Protein AF-A0A2E9ADF1-F1 (afdb_monomer_lite)

Structure (mmCIF, N/CA/C/O backbone):
data_AF-A0A2E9ADF1-F1
#
_entry.id   AF-A0A2E9ADF1-F1
#
loop_
_atom_site.group_PDB
_atom_site.id
_atom_site.type_symbol
_atom_site.label_atom_id
_atom_site.label_alt_id
_atom_site.label_comp_id
_atom_site.label_asym_id
_atom_site.label_entity_id
_atom_site.label_seq_id
_atom_site.pdbx_PDB_ins_code
_atom_site.Cartn_x
_atom_site.Cartn_y
_atom_site.Cartn_z
_atom_site.occupancy
_atom_site.B_iso_or_equiv
_atom_site.auth_seq_id
_atom_site.auth_comp_id
_atom_site.auth_asym_id
_atom_site.auth_atom_id
_atom_site.pdbx_PDB_model_num
ATOM 1 N N . MET A 1 1 ? -7.745 13.666 -58.005 1.00 25.31 1 MET A N 1
ATOM 2 C CA . MET A 1 1 ? -9.145 13.963 -58.426 1.00 25.31 1 MET A CA 1
ATOM 3 C C . MET A 1 1 ? -9.813 12.679 -58.881 1.00 25.31 1 MET A C 1
ATOM 5 O O . MET A 1 1 ? -9.403 12.145 -59.898 1.00 25.31 1 MET A O 1
ATOM 9 N N . LYS A 1 2 ? -10.886 12.257 -58.203 1.00 33.81 2 LYS A N 1
ATOM 10 C CA . LYS A 1 2 ? -11.833 11.236 -58.686 1.00 33.81 2 LYS A CA 1
ATOM 11 C C . LYS A 1 2 ? -11.220 9.918 -59.212 1.00 33.81 2 LYS A C 1
ATOM 13 O O . LYS A 1 2 ? -11.619 9.452 -60.274 1.00 33.81 2 LYS A O 1
ATOM 18 N N . THR A 1 3 ? -10.404 9.276 -58.378 1.00 42.25 3 THR A N 1
ATOM 19 C CA . THR A 1 3 ? -10.636 7.847 -58.084 1.00 42.25 3 THR A CA 1
ATOM 20 C C . THR A 1 3 ? -11.587 7.688 -56.891 1.00 42.25 3 THR A C 1
ATOM 22 O O . THR A 1 3 ? -11.633 6.649 -56.280 1.00 42.25 3 THR A O 1
ATOM 25 N N . LEU A 1 4 ? -12.406 8.704 -56.585 1.00 41.12 4 LEU A N 1
ATOM 26 C CA . LEU A 1 4 ? -13.776 8.540 -56.089 1.00 41.12 4 LEU A CA 1
ATOM 27 C C . LEU A 1 4 ? -14.597 7.591 -56.987 1.00 41.12 4 LEU A C 1
ATOM 29 O O . LEU A 1 4 ? -14.512 7.665 -58.214 1.00 41.12 4 LEU A O 1
ATOM 33 N N . LEU A 1 5 ? -15.573 6.920 -56.368 1.00 38.25 5 LEU A N 1
ATOM 34 C CA . LEU A 1 5 ? -16.758 6.315 -56.993 1.00 38.25 5 LEU A CA 1
ATOM 35 C C . LEU A 1 5 ? -16.530 5.082 -57.909 1.00 38.25 5 LEU A C 1
ATOM 37 O O . LEU A 1 5 ? -17.289 4.913 -58.867 1.00 38.25 5 LEU A O 1
ATOM 41 N N . LEU A 1 6 ? -15.564 4.200 -57.605 1.00 44.81 6 LEU A N 1
ATOM 42 C CA . LEU A 1 6 ? -15.423 2.882 -58.256 1.00 44.81 6 LEU A CA 1
ATOM 43 C C . LEU A 1 6 ? -14.938 1.661 -57.397 1.00 44.81 6 LEU A C 1
ATOM 45 O O . LEU A 1 6 ? -14.310 0.769 -57.948 1.00 44.81 6 LEU A O 1
ATOM 49 N N . LEU A 1 7 ? -15.206 1.501 -56.087 1.00 48.88 7 LEU A N 1
ATOM 50 C CA . LEU A 1 7 ? -16.119 2.240 -55.192 1.00 48.88 7 LEU A CA 1
ATOM 51 C C . LEU A 1 7 ? -17.496 2.456 -55.896 1.00 48.88 7 LEU A C 1
ATOM 53 O O . LEU A 1 7 ? -17.763 1.788 -56.894 1.00 48.88 7 LEU A O 1
ATOM 57 N N . PRO A 1 8 ? -18.461 3.272 -55.424 1.00 40.03 8 PRO A N 1
ATOM 58 C CA . PRO A 1 8 ? -19.309 2.907 -54.276 1.00 40.03 8 PRO A CA 1
ATOM 59 C C . PRO A 1 8 ? -20.046 1.567 -54.548 1.00 40.03 8 PRO A C 1
ATOM 61 O O . PRO A 1 8 ? -21.270 1.503 -54.683 1.00 40.03 8 PRO A O 1
ATOM 64 N N . LYS A 1 9 ? -19.242 0.538 -54.833 1.00 32.53 9 LYS A N 1
ATOM 65 C CA . LYS A 1 9 ? -19.561 -0.752 -55.452 1.00 32.53 9 LYS A CA 1
ATOM 66 C C . LYS A 1 9 ? -18.433 -1.775 -55.243 1.00 32.53 9 LYS A C 1
ATOM 68 O O . LYS A 1 9 ? -18.451 -2.786 -55.934 1.00 32.53 9 LYS A O 1
ATOM 73 N N . LEU A 1 10 ? -17.576 -1.604 -54.228 1.00 40.44 10 LEU A N 1
ATOM 74 C CA . LEU A 1 10 ? -17.236 -2.772 -53.404 1.00 40.44 10 LEU A CA 1
ATOM 75 C C . LEU A 1 10 ? -18.369 -2.978 -52.368 1.00 40.44 10 LEU A C 1
ATOM 77 O O . LEU A 1 10 ? -18.178 -2.985 -51.171 1.00 40.44 10 LEU A O 1
ATOM 81 N N . PHE A 1 11 ? -19.603 -2.927 -52.880 1.00 32.50 11 PHE A N 1
ATOM 82 C CA . PHE A 1 11 ? -20.789 -2.369 -52.193 1.00 32.50 11 PHE A CA 1
ATOM 83 C C . PHE A 1 11 ? -22.105 -2.680 -52.933 1.00 32.50 11 PHE A C 1
ATOM 85 O O . PHE A 1 11 ? -23.212 -2.488 -52.447 1.00 32.50 11 PHE A O 1
ATOM 92 N N . VAL A 1 12 ? -21.978 -3.175 -54.166 1.00 28.84 12 VAL A N 1
ATOM 93 C CA . VAL A 1 12 ? -22.881 -4.208 -54.665 1.00 28.84 12 VAL A CA 1
ATOM 94 C C . VAL A 1 12 ? -22.254 -5.571 -54.336 1.00 28.84 12 VAL A C 1
ATOM 96 O O . VAL A 1 12 ? -22.757 -6.524 -54.906 1.00 28.84 12 VAL A O 1
ATOM 99 N N . THR A 1 13 ? -21.184 -5.657 -53.501 1.00 35.44 13 THR A N 1
ATOM 100 C CA . THR A 1 13 ? -20.134 -6.715 -53.457 1.00 35.44 13 THR A CA 1
ATOM 101 C C . THR A 1 13 ? -20.387 -7.907 -52.537 1.00 35.44 13 THR A C 1
ATOM 103 O O . THR A 1 13 ? -20.549 -7.755 -51.341 1.00 35.44 13 THR A O 1
ATOM 106 N N . ILE A 1 14 ? -20.421 -9.112 -53.113 1.00 48.56 14 ILE A N 1
ATOM 107 C CA . ILE A 1 14 ? -21.400 -9.261 -54.190 1.00 48.56 14 ILE A CA 1
ATOM 108 C C . ILE A 1 14 ? -22.728 -9.737 -53.604 1.00 48.56 14 ILE A C 1
ATOM 110 O O . ILE A 1 14 ? -22.916 -10.921 -53.354 1.00 48.56 14 ILE A O 1
ATOM 114 N N . CYS A 1 15 ? -23.690 -8.807 -53.494 1.00 31.20 15 CYS A N 1
ATOM 115 C CA . CYS A 1 15 ? -25.085 -8.965 -53.048 1.00 31.20 15 CYS A CA 1
ATOM 116 C C . CYS A 1 15 ? -25.938 -9.859 -53.985 1.00 31.20 15 CYS A C 1
ATOM 118 O O . CYS A 1 15 ? -27.160 -9.744 -54.064 1.00 31.20 15 CYS A O 1
ATOM 120 N N . ILE A 1 16 ? -25.263 -10.692 -54.777 1.00 33.03 16 ILE A N 1
ATOM 121 C CA . ILE A 1 16 ? -25.750 -11.626 -55.793 1.00 33.03 16 ILE A CA 1
ATOM 122 C C . ILE A 1 16 ? -25.026 -12.994 -55.645 1.00 33.03 16 ILE A C 1
ATOM 124 O O . ILE A 1 16 ? -25.396 -13.952 -56.318 1.00 33.03 16 ILE A O 1
ATOM 128 N N . LEU A 1 17 ? -24.051 -13.145 -54.733 1.00 43.72 17 LEU A N 1
ATOM 129 C CA . LEU A 1 17 ? -23.292 -14.381 -54.506 1.00 43.72 17 LEU A CA 1
ATOM 130 C C . LEU A 1 17 ? -23.807 -15.278 -53.358 1.00 43.72 17 LEU A C 1
ATOM 132 O O . LEU A 1 17 ? -23.839 -16.487 -53.551 1.00 43.72 17 LEU A O 1
ATOM 136 N N . ILE A 1 18 ? -24.288 -14.825 -52.193 1.00 42.38 18 ILE A N 1
ATOM 137 C CA . ILE A 1 18 ? -25.561 -14.131 -51.861 1.00 42.38 18 ILE A CA 1
ATOM 138 C C . ILE A 1 18 ? -26.834 -14.561 -52.642 1.00 42.38 18 ILE A C 1
ATOM 140 O O . ILE A 1 18 ? -27.931 -14.480 -52.095 1.00 42.38 18 ILE A O 1
ATOM 144 N N . LEU A 1 19 ? -26.755 -15.123 -53.857 1.00 33.97 19 LEU A N 1
ATOM 145 C CA . LEU A 1 19 ? -27.889 -15.828 -54.499 1.00 33.97 19 LEU A CA 1
ATOM 146 C C . LEU A 1 19 ? -27.541 -17.247 -54.990 1.00 33.97 19 LEU A C 1
ATOM 148 O O . LEU A 1 19 ? -28.430 -17.958 -55.466 1.00 33.97 19 LEU A O 1
ATOM 152 N N . VAL A 1 20 ? -26.274 -17.675 -54.900 1.00 32.94 20 VAL A N 1
ATOM 153 C CA . VAL A 1 20 ? -25.753 -18.905 -55.526 1.00 32.94 20 VAL A CA 1
ATOM 154 C C . VAL A 1 20 ? -24.606 -19.494 -54.676 1.00 32.94 20 VAL A C 1
ATOM 156 O O . VAL A 1 20 ? -23.469 -19.572 -55.115 1.00 32.94 20 VAL A O 1
ATOM 159 N N . ALA A 1 21 ? -24.869 -19.911 -53.438 1.00 35.53 21 ALA A N 1
ATOM 160 C CA . ALA A 1 21 ? -25.136 -21.339 -53.200 1.00 35.53 21 ALA A CA 1
ATOM 161 C C . ALA A 1 21 ? -26.629 -21.728 -53.164 1.00 35.53 21 ALA A C 1
ATOM 163 O O . ALA A 1 21 ? -26.977 -22.910 -53.177 1.00 35.53 21 ALA A O 1
ATOM 164 N N . CYS A 1 22 ? -27.530 -20.742 -53.200 1.00 29.92 22 CYS A N 1
ATOM 165 C CA . CYS A 1 22 ? -28.983 -20.868 -53.008 1.00 29.92 22 CYS A CA 1
ATOM 166 C C . CYS A 1 22 ? -29.760 -21.667 -54.100 1.00 29.92 22 CYS A C 1
ATOM 168 O O . CYS A 1 22 ? -30.957 -21.456 -54.299 1.00 29.92 22 CYS A O 1
ATOM 170 N N . ASN A 1 23 ? -29.109 -22.560 -54.862 1.00 29.70 23 ASN A N 1
ATOM 171 C CA . ASN A 1 23 ? -29.745 -23.367 -55.917 1.00 29.70 23 ASN A CA 1
ATOM 172 C C . ASN A 1 23 ? -29.091 -24.738 -56.227 1.00 29.70 23 ASN A C 1
ATOM 174 O O . ASN A 1 23 ? -29.423 -25.348 -57.246 1.00 29.70 23 ASN A O 1
ATOM 178 N N . THR A 1 24 ? -28.210 -25.271 -55.373 1.00 42.62 24 THR A N 1
ATOM 179 C CA . THR A 1 24 ? -27.517 -26.565 -55.592 1.00 42.62 24 THR A CA 1
ATOM 180 C C . THR A 1 24 ? -27.651 -27.501 -54.378 1.00 42.62 24 THR A C 1
ATOM 182 O O . THR A 1 24 ? -26.752 -27.566 -53.554 1.00 42.62 24 THR A O 1
ATOM 185 N N . SER A 1 25 ? -28.748 -28.227 -54.126 1.00 37.34 25 SER A N 1
ATOM 186 C CA . SER A 1 25 ? -29.738 -28.846 -55.032 1.00 37.34 25 SER A CA 1
ATOM 187 C C . SER A 1 25 ? -29.105 -29.833 -56.048 1.00 37.34 25 SER A C 1
ATOM 189 O O . SER A 1 25 ? -28.122 -29.498 -56.700 1.00 37.34 25 SER A O 1
ATOM 191 N N . ALA A 1 26 ? -29.591 -31.072 -56.242 1.00 28.08 26 ALA A N 1
ATOM 192 C CA . ALA A 1 26 ? -30.784 -31.748 -55.698 1.00 28.08 26 ALA A CA 1
ATOM 193 C C . ALA A 1 26 ? -30.723 -33.302 -55.836 1.00 28.08 26 ALA A C 1
ATOM 195 O O . ALA A 1 26 ? -29.917 -33.806 -56.616 1.00 28.08 26 ALA A O 1
ATOM 196 N N . SER A 1 27 ? -31.690 -34.025 -55.223 1.00 26.52 27 SER A N 1
ATOM 197 C CA . SER A 1 27 ? -32.060 -35.468 -55.425 1.00 26.52 27 SER A CA 1
ATOM 198 C C . SER A 1 27 ? -31.074 -36.540 -54.878 1.00 26.52 27 SER A C 1
ATOM 200 O O . SER A 1 27 ? -29.907 -36.222 -54.703 1.00 26.52 27 SER A O 1
ATOM 202 N N . ASP A 1 28 ? -31.400 -37.820 -54.574 1.00 26.62 28 ASP A N 1
ATOM 203 C CA . ASP A 1 28 ? -32.634 -38.668 -54.526 1.00 26.62 28 ASP A CA 1
ATOM 204 C C . ASP A 1 28 ? -32.297 -40.000 -53.762 1.00 26.62 28 ASP A C 1
ATOM 206 O O . ASP A 1 28 ? -31.154 -40.433 -53.864 1.00 26.62 28 ASP A O 1
ATOM 210 N N . THR A 1 29 ? -33.139 -40.815 -53.088 1.00 26.06 29 THR A N 1
ATOM 211 C CA . THR A 1 29 ? -34.474 -40.711 -52.444 1.00 26.06 29 THR A CA 1
ATOM 212 C C . THR A 1 29 ? -34.726 -41.874 -51.429 1.00 26.06 29 THR A C 1
ATOM 214 O O . THR A 1 29 ? -34.188 -42.961 -51.610 1.00 26.06 29 THR A O 1
ATOM 217 N N . LYS A 1 30 ? -35.731 -41.693 -50.535 1.00 27.75 30 LYS A N 1
ATOM 218 C CA . LYS A 1 30 ? -36.739 -42.683 -50.016 1.00 27.75 30 LYS A CA 1
ATOM 219 C C . LYS A 1 30 ? -36.455 -43.653 -48.836 1.00 27.75 30 LYS A C 1
ATOM 221 O O . LYS A 1 30 ? -35.725 -44.621 -48.989 1.00 27.75 30 LYS A O 1
ATOM 226 N N . ASN A 1 31 ? -37.386 -43.559 -47.864 1.00 26.69 31 ASN A N 1
ATOM 227 C CA . ASN A 1 31 ? -38.168 -44.641 -47.202 1.00 26.69 31 ASN A CA 1
ATOM 228 C C . ASN A 1 31 ? -37.475 -45.567 -46.164 1.00 26.69 31 ASN A C 1
ATOM 230 O O . ASN A 1 31 ? -36.347 -45.982 -46.373 1.00 26.69 31 ASN A O 1
ATOM 234 N N . SER A 1 32 ? -38.129 -46.021 -45.074 1.00 26.28 32 SER A N 1
ATOM 235 C CA . SER A 1 32 ? -39.524 -45.837 -44.574 1.00 26.28 32 SER A CA 1
ATOM 236 C C . SER A 1 32 ? -39.721 -46.362 -43.132 1.00 26.28 32 SER A C 1
ATOM 238 O O . SER A 1 32 ? -39.158 -47.410 -42.851 1.00 26.28 32 SER A O 1
ATOM 240 N N . GLU A 1 33 ? -40.643 -45.748 -42.358 1.00 28.25 33 GLU A N 1
ATOM 241 C CA . GLU A 1 33 ? -41.516 -46.330 -41.285 1.00 28.25 33 GLU A CA 1
ATOM 242 C C . GLU A 1 33 ? -40.845 -47.095 -40.094 1.00 28.25 33 GLU A C 1
ATOM 244 O O . GLU A 1 33 ? -39.989 -47.942 -40.292 1.00 28.25 33 GLU A O 1
ATOM 249 N N . THR A 1 34 ? -41.206 -46.951 -38.801 1.00 25.12 34 THR A N 1
ATOM 250 C CA . THR A 1 34 ? -42.347 -46.287 -38.115 1.00 25.12 34 THR A CA 1
ATOM 251 C C . THR A 1 34 ? -42.112 -46.187 -36.589 1.00 25.12 34 THR A C 1
ATOM 253 O O . THR A 1 34 ? -41.801 -47.215 -35.999 1.00 25.12 34 THR A O 1
ATOM 256 N N . SER A 1 35 ? -42.487 -45.060 -35.950 1.00 26.12 35 SER A N 1
ATOM 257 C CA . SER A 1 35 ? -42.846 -44.900 -34.506 1.00 26.12 35 SER A CA 1
ATOM 258 C C . SER A 1 35 ? -41.770 -45.214 -33.429 1.00 26.12 35 SER A C 1
ATOM 260 O O . SER A 1 35 ? -40.907 -46.045 -33.660 1.00 26.12 35 SER A O 1
ATOM 262 N N . GLN A 1 36 ? -41.760 -44.636 -32.218 1.00 24.95 36 GLN A N 1
ATOM 263 C CA . GLN A 1 36 ? -42.769 -43.852 -31.470 1.00 24.95 36 GLN A CA 1
ATOM 264 C C . GLN A 1 36 ? -42.225 -42.467 -31.028 1.00 24.95 36 GLN A C 1
ATOM 266 O O . GLN A 1 36 ? -41.260 -41.982 -31.603 1.00 24.95 36 GLN A O 1
ATOM 271 N N . SER A 1 37 ? -42.903 -41.797 -30.089 1.00 30.72 37 SER A N 1
ATOM 272 C CA . SER A 1 37 ? -42.607 -40.442 -29.600 1.00 30.72 37 SER A CA 1
ATOM 273 C C . SER A 1 37 ? -41.853 -40.440 -28.269 1.00 30.72 37 SER A C 1
ATOM 275 O O . SER A 1 37 ? -42.336 -41.063 -27.324 1.00 30.72 37 SER A O 1
ATOM 277 N N . GLU A 1 38 ? -40.811 -39.623 -28.165 1.00 28.17 38 GLU A N 1
ATOM 278 C CA . GLU A 1 38 ? -40.296 -39.082 -26.899 1.00 28.17 38 GLU A CA 1
ATOM 279 C C . GLU A 1 38 ? -39.886 -37.604 -27.128 1.00 28.17 38 GLU A C 1
ATOM 281 O O . GLU A 1 38 ? -40.251 -37.041 -28.167 1.00 28.17 38 GLU A O 1
ATOM 286 N N . ASN A 1 39 ? -39.278 -36.934 -26.144 1.00 26.11 39 ASN A N 1
ATOM 287 C CA . ASN A 1 39 ? -39.126 -35.469 -26.136 1.00 26.11 39 ASN A CA 1
ATOM 288 C C . ASN A 1 39 ? -37.998 -34.936 -27.044 1.00 26.11 39 ASN A C 1
ATOM 290 O O . ASN A 1 39 ? -37.220 -35.692 -27.615 1.00 26.11 39 ASN A O 1
ATOM 294 N N . LEU A 1 40 ? -37.955 -33.607 -27.182 1.00 29.09 40 LEU A N 1
ATOM 295 C CA . LEU A 1 40 ? -36.839 -32.870 -27.774 1.00 29.09 40 LEU A CA 1
ATOM 296 C C . LEU A 1 40 ? -35.686 -32.806 -26.766 1.00 29.09 40 LEU A C 1
ATOM 298 O O . LEU A 1 40 ? -35.753 -32.012 -25.827 1.00 29.09 40 LEU A O 1
ATOM 302 N N . ASP A 1 41 ? -34.659 -33.620 -26.981 1.00 26.58 41 ASP A N 1
ATOM 303 C CA . ASP A 1 41 ? -33.329 -33.377 -26.421 1.00 26.58 41 ASP A CA 1
ATOM 304 C C . ASP A 1 41 ? -32.619 -32.299 -27.262 1.00 26.58 41 ASP A C 1
ATOM 306 O O . ASP A 1 41 ? -32.874 -32.165 -28.463 1.00 26.58 41 ASP A O 1
ATOM 310 N N . SER A 1 42 ? -31.737 -31.519 -26.639 1.00 27.17 42 SER A N 1
ATOM 311 C CA . SER A 1 42 ? -30.833 -30.600 -27.335 1.00 27.17 42 SER A CA 1
ATOM 312 C C . SER A 1 42 ? -29.677 -31.381 -27.960 1.00 27.17 42 SER A C 1
ATOM 314 O O . SER A 1 42 ? -28.955 -32.074 -27.244 1.00 27.17 42 SER A O 1
ATOM 316 N N . GLU A 1 43 ? -29.476 -31.259 -29.273 1.00 27.91 43 GLU A N 1
ATOM 317 C CA . GLU A 1 43 ? -28.293 -31.818 -29.937 1.00 27.91 43 GLU A CA 1
ATOM 318 C C . GLU A 1 43 ? -27.030 -31.103 -29.420 1.00 27.91 43 GLU A C 1
ATOM 320 O O . GLU A 1 43 ? -26.951 -29.875 -29.459 1.00 27.91 43 GLU A O 1
ATOM 325 N N . HIS A 1 44 ? -26.046 -31.862 -28.922 1.00 28.00 44 HIS A N 1
ATOM 326 C CA . HIS A 1 44 ? -24.696 -31.332 -28.719 1.00 28.00 44 HIS A CA 1
ATOM 327 C C . HIS A 1 44 ? -24.096 -30.953 -30.077 1.00 28.00 44 HIS A C 1
ATOM 329 O O . HIS A 1 44 ? -24.192 -31.721 -31.037 1.00 28.00 44 HIS A O 1
ATOM 335 N N . VAL A 1 45 ? -23.414 -29.812 -30.125 1.00 28.17 45 VAL A N 1
ATOM 336 C CA . VAL A 1 45 ? -22.462 -29.506 -31.195 1.00 28.17 45 VAL A CA 1
ATOM 337 C C . VAL A 1 45 ? -21.215 -30.366 -30.955 1.00 28.17 45 VAL A C 1
ATOM 339 O O . VAL A 1 45 ? -20.647 -30.326 -29.866 1.00 28.17 45 VAL A O 1
ATOM 342 N N . GLU A 1 46 ? -20.805 -31.173 -31.937 1.00 31.30 46 GLU A N 1
ATOM 343 C CA . GLU A 1 46 ? -19.491 -31.834 -31.900 1.00 31.30 46 GLU A CA 1
ATOM 344 C C . GLU A 1 46 ? -18.399 -30.773 -32.116 1.00 31.30 46 GLU A C 1
ATOM 346 O O . GLU A 1 46 ? -18.478 -29.997 -33.070 1.00 31.30 46 GLU A O 1
ATOM 351 N N . SER A 1 47 ? -17.382 -30.734 -31.250 1.00 33.94 47 SER A N 1
ATOM 352 C CA . SER A 1 47 ? -16.249 -29.812 -31.393 1.00 33.94 47 SER A CA 1
ATOM 353 C C . SER A 1 47 ? -15.406 -30.139 -32.633 1.00 33.94 47 SER A C 1
ATOM 355 O O . SER A 1 47 ? -15.231 -31.302 -33.016 1.00 33.94 47 SER A O 1
ATOM 357 N N . VAL A 1 48 ? -14.890 -29.102 -33.301 1.00 38.44 48 VAL A N 1
ATOM 358 C CA . VAL A 1 48 ? -14.244 -29.220 -34.620 1.00 38.44 48 VAL A CA 1
ATOM 359 C C . VAL A 1 48 ? -12.783 -29.653 -34.468 1.00 38.44 48 VAL A C 1
ATOM 361 O O . VAL A 1 48 ? -11.857 -28.857 -34.584 1.00 38.44 48 VAL A O 1
ATOM 364 N N . GLN A 1 49 ? -12.563 -30.944 -34.214 1.00 42.25 49 GLN A N 1
ATOM 365 C CA . GLN A 1 49 ? -11.221 -31.475 -33.961 1.00 42.25 49 GLN A CA 1
ATOM 366 C C . GLN A 1 49 ? -10.281 -31.294 -35.176 1.00 42.25 49 GLN A C 1
ATOM 368 O O . GLN A 1 49 ? -10.533 -31.810 -36.269 1.00 42.25 49 GLN A O 1
ATOM 373 N N . MET A 1 50 ? -9.190 -30.547 -34.977 1.00 44.78 50 MET A N 1
ATOM 374 C CA . MET A 1 50 ? -8.314 -30.057 -36.049 1.00 44.78 50 MET A CA 1
ATOM 375 C C . MET A 1 50 ? -7.416 -31.143 -36.691 1.00 44.78 50 MET A C 1
ATOM 377 O O . MET A 1 50 ? -6.964 -32.066 -36.009 1.00 44.78 50 MET A O 1
ATOM 381 N N . PRO A 1 51 ? -7.082 -31.034 -37.997 1.00 47.03 51 PRO A N 1
ATOM 382 C CA . PRO A 1 51 ? -6.231 -32.003 -38.692 1.00 47.03 51 PRO A CA 1
ATOM 383 C C . PRO A 1 51 ? -4.721 -31.755 -38.507 1.00 47.03 51 PRO A C 1
ATOM 385 O O . PRO A 1 51 ? -4.211 -30.659 -38.752 1.00 47.03 51 PRO A O 1
ATOM 388 N N . GLU A 1 52 ? -3.983 -32.823 -38.183 1.00 48.97 52 GLU A N 1
ATOM 389 C CA . GLU A 1 52 ? -2.522 -32.833 -37.993 1.00 48.97 52 GLU A CA 1
ATOM 390 C C . GLU A 1 52 ? -1.741 -32.154 -39.143 1.00 48.97 52 GLU A C 1
ATOM 392 O O . GLU A 1 52 ? -2.005 -32.393 -40.331 1.00 48.97 52 GLU A O 1
ATOM 397 N N . LYS A 1 53 ? -0.703 -31.369 -38.794 1.00 53.34 53 LYS A N 1
ATOM 398 C CA . LYS A 1 53 ? 0.111 -30.563 -39.734 1.00 53.34 53 LYS A CA 1
ATOM 399 C C . LYS A 1 53 ? 0.822 -31.369 -40.847 1.00 53.34 53 LYS A C 1
ATOM 401 O O . LYS A 1 53 ? 1.270 -30.775 -41.825 1.00 53.34 53 LYS A O 1
ATOM 406 N N . GLU A 1 54 ? 0.863 -32.708 -40.788 1.00 50.69 54 GLU A N 1
ATOM 407 C CA . GLU A 1 54 ? 1.339 -33.555 -41.904 1.00 50.69 54 GLU A CA 1
ATOM 408 C C . GLU A 1 54 ? 0.443 -33.493 -43.163 1.00 50.69 54 GLU A C 1
ATOM 410 O O . GLU A 1 54 ? 0.910 -33.789 -44.265 1.00 50.69 54 GLU A O 1
ATOM 415 N N . ASN A 1 55 ? -0.832 -33.098 -43.037 1.00 61.19 55 ASN A N 1
ATOM 416 C CA . ASN A 1 55 ? -1.818 -33.119 -44.130 1.00 61.19 55 ASN A CA 1
ATOM 417 C C . ASN A 1 55 ? -2.099 -31.734 -44.751 1.00 61.19 55 ASN A C 1
ATOM 419 O O . ASN A 1 55 ? -3.227 -31.450 -45.148 1.00 61.19 55 ASN A O 1
ATOM 423 N N . TRP A 1 56 ? -1.101 -30.852 -44.833 1.00 73.19 56 TRP A N 1
ATOM 424 C CA . TRP A 1 56 ? -1.265 -29.482 -45.347 1.00 73.19 56 TRP A CA 1
ATOM 425 C C . TRP A 1 56 ? -0.716 -29.301 -46.782 1.00 73.19 56 TRP A C 1
ATOM 427 O O . TRP A 1 56 ? 0.063 -30.109 -47.293 1.00 73.19 56 TRP A O 1
ATOM 437 N N . LYS A 1 57 ? -1.148 -28.235 -47.468 1.00 76.00 57 LYS A N 1
ATOM 438 C CA . LYS A 1 57 ? -0.728 -27.816 -48.818 1.00 76.00 57 LYS A CA 1
ATOM 439 C C . LYS A 1 57 ? -0.307 -26.352 -48.817 1.00 76.00 57 LYS A C 1
ATOM 441 O O . LYS A 1 57 ? -0.972 -25.528 -48.206 1.00 76.00 57 LYS A O 1
ATOM 446 N N . THR A 1 58 ? 0.720 -26.013 -49.589 1.00 75.50 58 THR A N 1
ATOM 447 C CA . THR A 1 58 ? 1.132 -24.619 -49.806 1.00 75.50 58 THR A CA 1
ATOM 448 C C . THR A 1 58 ? 0.385 -23.994 -50.990 1.00 75.50 58 THR A C 1
ATOM 450 O O . THR A 1 58 ? 0.383 -24.549 -52.092 1.00 75.50 58 THR A O 1
ATOM 453 N N . PHE A 1 59 ? -0.229 -22.835 -50.760 1.00 77.44 59 PHE A N 1
ATOM 454 C CA . PHE A 1 59 ? -0.790 -21.932 -51.764 1.00 77.44 59 PHE A CA 1
ATOM 455 C C . PHE A 1 59 ? 0.281 -20.937 -52.265 1.00 77.44 59 PHE A C 1
ATOM 457 O O . PHE A 1 59 ? 1.235 -20.640 -51.550 1.00 77.44 59 PHE A O 1
ATOM 464 N N . GLU A 1 60 ? 0.133 -20.430 -53.495 1.00 74.69 60 GLU A N 1
ATOM 465 C CA . GLU A 1 60 ? 1.056 -19.489 -54.155 1.00 74.69 60 GLU A CA 1
ATOM 466 C C . GLU A 1 60 ? 0.262 -18.539 -55.079 1.00 74.69 60 GLU A C 1
ATOM 468 O O . GLU A 1 60 ? -0.151 -18.952 -56.169 1.00 74.69 60 GLU A O 1
ATOM 473 N N . ASP A 1 61 ? 0.075 -17.265 -54.702 1.00 67.88 61 ASP A N 1
ATOM 474 C CA . ASP A 1 61 ? -0.375 -16.239 -55.658 1.00 67.88 61 ASP A CA 1
ATOM 475 C C . ASP A 1 61 ? 0.831 -15.643 -56.389 1.00 67.88 61 ASP A C 1
ATOM 477 O O . ASP A 1 61 ? 1.629 -14.879 -55.850 1.00 67.88 61 ASP A O 1
ATOM 481 N N . ARG A 1 62 ? 0.930 -15.948 -57.681 1.00 61.62 62 ARG A N 1
ATOM 482 C CA . ARG A 1 62 ? 2.055 -15.552 -58.544 1.00 61.62 62 ARG A CA 1
ATOM 483 C C . ARG A 1 62 ? 2.065 -14.081 -58.967 1.00 61.62 62 ARG A C 1
ATOM 485 O O . ARG A 1 62 ? 2.849 -13.722 -59.847 1.00 61.62 62 ARG A O 1
ATOM 492 N N . ARG A 1 63 ? 1.180 -13.252 -58.412 1.00 56.19 63 ARG A N 1
ATOM 493 C CA . ARG A 1 63 ? 1.075 -11.818 -58.722 1.00 56.19 63 ARG A CA 1
ATOM 494 C C . ARG A 1 63 ? 1.678 -10.977 -57.609 1.00 56.19 63 ARG A C 1
ATOM 496 O O . ARG A 1 63 ? 2.551 -10.165 -57.885 1.00 56.19 63 ARG A O 1
ATOM 503 N N . SER A 1 64 ? 1.246 -11.231 -56.378 1.00 55.62 64 SER A N 1
ATOM 504 C CA . SER A 1 64 ? 1.841 -10.701 -55.146 1.00 55.62 64 SER A CA 1
ATOM 505 C C . SER A 1 64 ? 3.155 -11.394 -54.766 1.00 55.62 64 SER A C 1
ATOM 507 O O . SER A 1 64 ? 4.021 -10.790 -54.143 1.00 55.62 64 SER A O 1
ATOM 509 N N . GLY A 1 65 ? 3.315 -12.670 -55.133 1.00 59.62 65 GLY A N 1
ATOM 510 C CA . GLY A 1 65 ? 4.391 -13.526 -54.635 1.00 59.62 65 GLY A CA 1
ATOM 511 C C . GLY A 1 65 ? 4.099 -14.143 -53.262 1.00 59.62 65 GLY A C 1
ATOM 512 O O . GLY A 1 65 ? 4.998 -14.766 -52.698 1.00 59.62 65 GLY A O 1
ATOM 513 N N . ILE A 1 66 ? 2.881 -13.992 -52.729 1.00 65.50 66 ILE A N 1
ATOM 514 C CA . ILE A 1 66 ? 2.448 -14.569 -51.449 1.00 65.50 66 ILE A CA 1
ATOM 515 C C . ILE A 1 66 ? 2.417 -16.095 -51.521 1.00 65.50 66 ILE A C 1
ATOM 517 O O . ILE A 1 66 ? 1.859 -16.683 -52.451 1.00 65.50 66 ILE A O 1
ATOM 521 N N . THR A 1 67 ? 2.937 -16.726 -50.473 1.00 66.00 67 THR A N 1
ATOM 522 C CA . THR A 1 67 ? 2.789 -18.153 -50.181 1.00 66.00 67 THR A CA 1
ATOM 523 C C . THR A 1 67 ? 2.398 -18.360 -48.724 1.00 66.00 67 THR A C 1
ATOM 525 O O . THR A 1 67 ? 2.883 -17.652 -47.850 1.00 66.00 67 THR A O 1
ATOM 528 N N . PHE A 1 68 ? 1.539 -19.335 -48.452 1.00 71.44 68 PHE A N 1
ATOM 529 C CA . PHE A 1 68 ? 1.223 -19.814 -47.100 1.00 71.44 68 PHE A CA 1
ATOM 530 C C . PHE A 1 68 ? 0.722 -21.257 -47.189 1.00 71.44 68 PHE A C 1
ATOM 532 O O . PHE A 1 68 ? 0.442 -21.735 -48.290 1.00 71.44 68 PHE A O 1
ATOM 539 N N . SER A 1 69 ? 0.635 -21.978 -46.071 1.00 73.19 69 SER A N 1
ATOM 540 C CA . SER A 1 69 ? 0.141 -23.363 -46.071 1.00 73.19 69 SER A CA 1
ATOM 541 C C . SER A 1 69 ? -1.201 -23.483 -45.361 1.00 73.19 69 SER A C 1
ATOM 543 O O . SER A 1 69 ? -1.414 -22.821 -44.359 1.00 73.19 69 SER A O 1
ATOM 545 N N . HIS A 1 70 ? -2.087 -24.331 -45.884 1.00 74.25 70 HIS A N 1
ATOM 546 C CA . HIS A 1 70 ? -3.446 -24.563 -45.390 1.00 74.25 70 HIS A CA 1
ATOM 547 C C . HIS A 1 70 ? -3.786 -26.071 -45.403 1.00 74.25 70 HIS A C 1
ATOM 549 O O . HIS A 1 70 ? -3.141 -26.827 -46.141 1.00 74.25 70 HIS A O 1
ATOM 555 N N . PRO A 1 71 ? -4.800 -26.547 -44.656 1.00 76.62 71 PRO A N 1
ATOM 556 C CA . PRO A 1 71 ? -5.225 -27.951 -44.680 1.00 76.62 71 PRO A CA 1
ATOM 557 C C . PRO A 1 71 ? -5.592 -28.463 -46.086 1.00 76.62 71 PRO A C 1
ATOM 559 O O . PRO A 1 71 ? -6.168 -27.749 -46.912 1.00 76.62 71 PRO A O 1
ATOM 562 N N . ALA A 1 72 ? -5.217 -29.707 -46.408 1.00 75.81 72 ALA A N 1
ATOM 563 C CA . ALA A 1 72 ? -5.296 -30.244 -47.771 1.00 75.81 72 ALA A CA 1
ATOM 564 C C . ALA A 1 72 ? -6.715 -30.566 -48.273 1.00 75.81 72 ALA A C 1
ATOM 566 O O . ALA A 1 72 ? -6.891 -30.815 -49.471 1.00 75.81 72 ALA A O 1
ATOM 567 N N . ASP A 1 73 ? -7.698 -30.623 -47.393 1.00 73.88 73 ASP A N 1
ATOM 568 C CA . ASP A 1 73 ? -9.103 -30.926 -47.657 1.00 73.88 73 ASP A CA 1
ATOM 569 C C . ASP A 1 73 ? -9.934 -29.684 -48.019 1.00 73.88 73 ASP A C 1
ATOM 571 O O . ASP A 1 73 ? -10.897 -29.811 -48.778 1.00 73.88 73 ASP A O 1
ATOM 575 N N . TRP A 1 74 ? -9.505 -28.496 -47.576 1.00 80.44 74 TRP A N 1
ATOM 576 C CA . TRP A 1 74 ? -10.103 -27.203 -47.926 1.00 80.44 74 TRP A CA 1
ATOM 577 C C . TRP A 1 74 ? -10.240 -27.003 -49.443 1.00 80.44 74 TRP A C 1
ATOM 579 O O . TRP A 1 74 ? -9.333 -27.314 -50.232 1.00 80.44 74 TRP A O 1
ATOM 589 N N . LYS A 1 75 ? -11.370 -26.426 -49.869 1.00 80.06 75 LYS A N 1
ATOM 590 C CA . LYS A 1 75 ? -11.672 -26.178 -51.287 1.00 80.06 75 LYS A CA 1
ATOM 591 C C . LYS A 1 75 ? -11.365 -24.730 -51.665 1.00 80.06 75 LYS A C 1
ATOM 593 O O . LYS A 1 75 ? -12.043 -23.804 -51.243 1.00 80.06 75 LYS A O 1
ATOM 598 N N . VAL A 1 76 ? -10.357 -24.563 -52.522 1.00 79.00 76 VAL A N 1
ATOM 599 C CA . VAL A 1 76 ? -9.891 -23.253 -53.004 1.00 79.00 76 VAL A CA 1
ATOM 600 C C . VAL A 1 76 ? -10.603 -22.853 -54.300 1.00 79.00 76 VAL A C 1
ATOM 602 O O . VAL A 1 76 ? -10.648 -23.629 -55.261 1.00 79.00 76 VAL A O 1
ATOM 605 N N . ILE A 1 77 ? -11.109 -21.623 -54.347 1.00 76.69 77 ILE A N 1
ATOM 606 C CA . ILE A 1 77 ? -11.671 -20.947 -55.521 1.00 76.69 77 ILE A CA 1
ATOM 607 C C . ILE A 1 77 ? -10.836 -19.689 -55.784 1.00 76.69 77 ILE A C 1
ATOM 609 O O . ILE A 1 77 ? -10.515 -18.953 -54.860 1.00 76.69 77 ILE A O 1
ATOM 613 N N . ILE A 1 78 ? -10.474 -19.443 -57.044 1.00 70.94 78 ILE A N 1
ATOM 614 C CA . ILE A 1 78 ? -9.681 -18.279 -57.465 1.00 70.94 78 ILE A CA 1
ATOM 615 C C . ILE A 1 78 ? -10.474 -17.544 -58.548 1.00 70.94 78 ILE A C 1
ATOM 617 O O . ILE A 1 78 ? -10.714 -18.115 -59.616 1.00 70.94 78 ILE A O 1
ATOM 621 N N . GLU A 1 79 ? -10.853 -16.297 -58.281 1.00 62.66 79 GLU A N 1
ATOM 622 C CA . GLU A 1 79 ? -11.335 -15.342 -59.287 1.00 62.66 79 GLU A CA 1
ATOM 623 C C . GLU A 1 79 ? -10.293 -14.224 -59.490 1.00 62.66 79 GLU A C 1
ATOM 625 O O . GLU A 1 79 ? -9.186 -14.316 -58.958 1.00 62.66 79 GLU A O 1
ATOM 630 N N . ASP A 1 80 ? -10.586 -13.220 -60.330 1.00 60.34 80 ASP A N 1
ATOM 631 C CA . ASP A 1 80 ? -9.549 -12.328 -60.878 1.00 60.34 80 ASP A CA 1
ATOM 632 C C . ASP A 1 80 ? -8.689 -11.665 -59.784 1.00 60.34 80 ASP A C 1
ATOM 634 O O . ASP A 1 80 ? -7.473 -11.811 -59.842 1.00 60.34 80 ASP A O 1
ATOM 638 N N . ASP A 1 81 ? -9.266 -11.051 -58.744 1.00 62.91 81 ASP A N 1
ATOM 639 C CA . ASP A 1 81 ? -8.504 -10.400 -57.653 1.00 62.91 81 ASP A CA 1
ATOM 640 C C . ASP A 1 81 ? -8.793 -10.959 -56.244 1.00 62.91 81 ASP A C 1
ATOM 642 O O . ASP A 1 81 ? -8.217 -10.491 -55.264 1.00 62.91 81 ASP A O 1
ATOM 646 N N . ILE A 1 82 ? -9.636 -11.996 -56.141 1.00 66.00 82 ILE A N 1
ATOM 647 C CA . ILE A 1 82 ? -10.093 -12.594 -54.872 1.00 66.00 82 ILE A CA 1
ATOM 648 C C . ILE A 1 82 ? -9.855 -14.111 -54.875 1.00 66.00 82 ILE A C 1
ATOM 650 O O . ILE A 1 82 ? -10.108 -14.791 -55.874 1.00 66.00 82 ILE A O 1
ATOM 654 N N . VAL A 1 83 ? -9.415 -14.652 -53.737 1.00 71.69 83 VAL A N 1
ATOM 655 C CA . VAL A 1 83 ? -9.289 -16.098 -53.487 1.00 71.69 83 VAL A CA 1
ATOM 656 C C . VAL A 1 83 ? -10.160 -16.477 -52.293 1.00 71.69 83 VAL A C 1
ATOM 658 O O . VAL A 1 83 ? -10.142 -15.783 -51.285 1.00 71.69 83 VAL A O 1
ATOM 661 N N . ILE A 1 84 ? -10.916 -17.569 -52.396 1.00 76.69 84 ILE A N 1
ATOM 662 C CA . ILE A 1 84 ? -11.795 -18.072 -51.331 1.00 76.69 84 ILE A CA 1
ATOM 663 C C . ILE A 1 84 ? -11.367 -19.493 -50.969 1.00 76.69 84 ILE A C 1
ATOM 665 O O . ILE A 1 84 ? -11.201 -20.336 -51.854 1.00 76.69 84 ILE A O 1
ATOM 669 N N . PHE A 1 85 ? -11.228 -19.766 -49.676 1.00 77.69 85 PHE A N 1
ATOM 670 C CA . PHE A 1 85 ? -10.987 -21.086 -49.110 1.00 77.69 85 PHE A CA 1
ATOM 671 C C . PHE A 1 85 ? -12.222 -21.504 -48.304 1.00 77.69 85 PHE A C 1
ATOM 673 O O . PHE A 1 85 ? -12.550 -20.895 -47.290 1.00 77.69 85 PHE A O 1
ATOM 680 N N . GLU A 1 86 ? -12.915 -22.541 -48.770 1.00 77.75 86 GLU A N 1
ATOM 681 C CA . GLU A 1 86 ? -14.010 -23.180 -48.036 1.00 77.75 86 GLU A CA 1
ATOM 682 C C . GLU A 1 86 ? -13.422 -24.166 -47.016 1.00 77.75 86 GLU A C 1
ATOM 684 O O . GLU A 1 86 ? -12.752 -25.133 -47.409 1.00 77.75 86 GLU A O 1
ATOM 689 N N . ALA A 1 87 ? -13.682 -23.913 -45.732 1.00 70.81 87 ALA A N 1
ATOM 690 C CA . ALA A 1 87 ? -13.280 -24.723 -44.584 1.00 70.81 87 ALA A CA 1
ATOM 691 C C . ALA A 1 87 ? -14.510 -25.361 -43.900 1.00 70.81 87 ALA A C 1
ATOM 693 O O . ALA A 1 87 ? -15.646 -25.179 -44.332 1.00 70.81 87 ALA A O 1
ATOM 694 N N . SER A 1 88 ? -14.298 -26.131 -42.829 1.00 67.06 88 SER A N 1
ATOM 695 C CA . SER A 1 88 ? -15.379 -26.754 -42.042 1.00 67.06 88 SER A CA 1
ATOM 696 C C . SER A 1 88 ? -16.120 -25.782 -41.115 1.00 67.06 88 SER A C 1
ATOM 698 O O . SER A 1 88 ? -17.268 -26.047 -40.769 1.00 67.06 88 SER A O 1
ATOM 700 N N . PHE A 1 89 ? -15.475 -24.681 -40.718 1.00 64.88 89 PHE A N 1
ATOM 701 C CA . PHE A 1 89 ? -16.007 -23.659 -39.803 1.00 64.88 89 PHE A CA 1
ATOM 702 C C . PHE A 1 89 ? -16.518 -22.390 -40.514 1.00 64.88 89 PHE A C 1
ATOM 704 O O . PHE A 1 89 ? -17.147 -21.539 -39.886 1.00 64.88 89 PHE A O 1
ATOM 711 N N . GLY A 1 90 ? -16.252 -22.246 -41.816 1.00 72.06 90 GLY A N 1
ATOM 712 C CA . GLY A 1 90 ? -16.624 -21.057 -42.576 1.00 72.06 90 GLY A CA 1
ATOM 713 C C . GLY A 1 90 ? -15.790 -20.840 -43.836 1.00 72.06 90 GLY A C 1
ATOM 714 O O . GLY A 1 90 ? -15.246 -21.777 -44.430 1.00 72.06 90 GLY A O 1
ATOM 715 N N . HIS A 1 91 ? -15.699 -19.578 -44.244 1.00 75.00 91 HIS A N 1
ATOM 716 C CA . HIS A 1 91 ? -15.161 -19.148 -45.529 1.00 75.00 91 HIS A CA 1
ATOM 717 C C . HIS A 1 91 ? -14.078 -18.078 -45.334 1.00 75.00 91 HIS A C 1
ATOM 719 O O . HIS A 1 91 ? -14.382 -16.948 -44.957 1.00 75.00 91 HIS A O 1
ATOM 725 N N . LEU A 1 92 ? -12.818 -18.417 -45.631 1.00 72.88 92 LEU A N 1
ATOM 726 C CA . LEU A 1 92 ? -11.702 -17.465 -45.608 1.00 72.88 92 LEU A CA 1
ATOM 727 C C . LEU A 1 92 ? -11.526 -16.827 -46.990 1.00 72.88 92 LEU A C 1
ATOM 729 O O . LEU A 1 92 ? -11.298 -17.525 -47.982 1.00 72.88 92 LEU A O 1
ATOM 733 N N . ILE A 1 93 ? -11.609 -15.503 -47.057 1.00 70.12 93 ILE A N 1
ATOM 734 C CA . ILE A 1 93 ? -11.549 -14.703 -48.280 1.00 70.12 93 ILE A CA 1
ATOM 735 C C . ILE A 1 93 ? -10.281 -13.843 -48.246 1.00 70.12 93 ILE A C 1
ATOM 737 O O . ILE A 1 93 ? -10.035 -13.109 -47.298 1.00 70.12 93 ILE A O 1
ATOM 741 N N . PHE A 1 94 ? -9.475 -13.912 -49.301 1.00 71.06 94 PHE A N 1
ATOM 742 C CA . PHE A 1 94 ? -8.259 -13.119 -49.479 1.00 71.06 94 PHE A CA 1
ATOM 743 C C . PHE A 1 94 ? -8.425 -12.140 -50.648 1.00 71.06 94 PHE A C 1
ATOM 745 O O . PHE A 1 94 ? -8.791 -12.551 -51.755 1.00 71.06 94 PHE A O 1
ATOM 752 N N . HIS A 1 95 ? -8.112 -10.862 -50.417 1.00 65.44 95 HIS A N 1
ATOM 753 C CA . HIS A 1 95 ? -8.186 -9.780 -51.399 1.00 65.44 95 HIS A CA 1
ATOM 754 C C . HIS A 1 95 ? -6.904 -8.925 -51.367 1.00 65.44 95 HIS A C 1
ATOM 756 O O . HIS A 1 95 ? -6.487 -8.411 -50.328 1.00 65.44 95 HIS A O 1
ATOM 762 N N . ASN A 1 96 ? -6.269 -8.766 -52.529 1.00 62.53 96 ASN A N 1
ATOM 763 C CA . ASN A 1 96 ? -5.025 -8.008 -52.687 1.00 62.53 96 ASN A CA 1
ATOM 764 C C . ASN A 1 96 ? -5.325 -6.572 -53.157 1.00 62.53 96 ASN A C 1
ATOM 766 O O . ASN A 1 96 ? -5.868 -6.395 -54.249 1.00 62.53 96 ASN A O 1
ATOM 770 N N . ILE A 1 97 ? -4.970 -5.557 -52.361 1.00 59.00 97 ILE A N 1
ATOM 771 C CA . ILE A 1 97 ? -5.359 -4.158 -52.584 1.00 59.00 97 ILE A CA 1
ATOM 772 C C . ILE A 1 97 ? -4.109 -3.297 -52.833 1.00 59.00 97 ILE A C 1
ATOM 774 O O . ILE A 1 97 ? -3.402 -2.865 -51.927 1.00 59.00 97 ILE A O 1
ATOM 778 N N . SER A 1 98 ? -3.828 -3.006 -54.104 1.00 55.66 98 SER A N 1
ATOM 779 C CA . SER A 1 98 ? -2.658 -2.201 -54.483 1.00 55.66 98 SER A CA 1
ATOM 780 C C . SER A 1 98 ? -2.854 -0.711 -54.140 1.00 55.66 98 SER A C 1
ATOM 782 O O . SER A 1 98 ? -3.430 0.044 -54.926 1.00 55.66 98 SER A O 1
ATOM 784 N N . VAL A 1 99 ? -2.363 -0.311 -52.962 1.00 55.44 99 VAL A N 1
ATOM 785 C CA . VAL A 1 99 ? -2.352 1.061 -52.409 1.00 55.44 99 VAL A CA 1
ATOM 786 C C . VAL A 1 99 ? -0.915 1.630 -52.436 1.00 55.44 99 VAL A C 1
ATOM 788 O O . VAL A 1 99 ? 0.027 0.853 -52.254 1.00 55.44 99 VAL A O 1
ATOM 791 N N . PRO A 1 100 ? -0.701 2.942 -52.682 1.00 54.53 100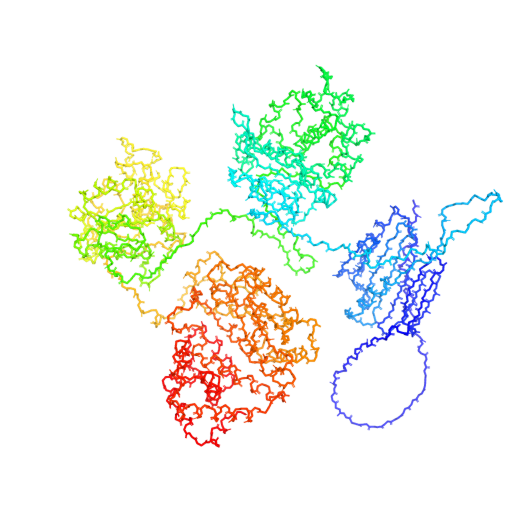 PRO A N 1
ATOM 792 C CA . PRO A 1 100 ? 0.616 3.582 -52.566 1.00 54.53 100 PRO A CA 1
ATOM 793 C C . PRO A 1 100 ? 1.169 3.555 -51.135 1.00 54.53 100 PRO A C 1
ATOM 795 O O . PRO A 1 100 ? 0.418 3.747 -50.183 1.00 54.53 100 PRO A O 1
ATOM 798 N N . ALA A 1 101 ? 2.484 3.372 -50.987 1.00 49.84 101 ALA A N 1
ATOM 799 C CA . ALA A 1 101 ? 3.145 3.249 -49.684 1.00 49.84 101 ALA A CA 1
ATOM 800 C C . ALA A 1 101 ? 2.958 4.483 -48.780 1.00 49.84 101 ALA A C 1
ATOM 802 O O . ALA A 1 101 ? 2.767 4.351 -47.577 1.00 49.84 101 ALA A O 1
ATOM 803 N N . ASP A 1 102 ? 2.959 5.673 -49.380 1.00 52.97 102 ASP A N 1
ATOM 804 C CA . ASP A 1 102 ? 2.753 6.977 -48.745 1.00 52.97 102 ASP A CA 1
ATOM 805 C C . ASP A 1 102 ? 1.285 7.281 -48.391 1.00 52.97 102 ASP A C 1
ATOM 807 O O . ASP A 1 102 ? 1.014 8.249 -47.687 1.00 52.97 102 ASP A O 1
ATOM 811 N N . GLU A 1 103 ? 0.340 6.443 -48.830 1.00 54.75 103 GLU A N 1
ATOM 812 C CA . GLU A 1 103 ? -1.081 6.526 -48.467 1.00 54.75 103 GLU A CA 1
ATOM 813 C C . GLU A 1 103 ? -1.534 5.326 -47.590 1.00 54.75 103 GLU A C 1
ATOM 815 O O . GLU A 1 103 ? -2.703 5.270 -47.208 1.00 54.75 103 GLU A O 1
ATOM 820 N N . LEU A 1 104 ? -0.645 4.373 -47.244 1.00 56.44 104 LEU A N 1
ATOM 821 C CA . LEU A 1 104 ? -0.998 3.106 -46.566 1.00 56.44 104 LEU A CA 1
ATOM 822 C C . LEU A 1 104 ? -1.695 3.292 -45.213 1.00 56.44 104 LEU A C 1
ATOM 824 O O . LEU A 1 104 ? -2.763 2.721 -45.013 1.00 56.44 104 LEU A O 1
ATOM 828 N N . HIS A 1 105 ? -1.099 4.072 -44.309 1.00 54.72 105 HIS A N 1
ATOM 829 C CA . HIS A 1 105 ? -1.588 4.269 -42.939 1.00 54.72 105 HIS A CA 1
ATOM 830 C C . HIS A 1 105 ? -3.007 4.857 -42.933 1.00 54.72 105 HIS A C 1
ATOM 832 O O . HIS A 1 105 ? -3.922 4.248 -42.387 1.00 54.72 105 HIS A O 1
ATOM 838 N N . VAL A 1 106 ? -3.217 5.945 -43.681 1.00 60.06 106 VAL A N 1
ATOM 839 C CA . VAL A 1 106 ? -4.529 6.599 -43.827 1.00 60.06 106 VAL A CA 1
ATOM 840 C C . VAL A 1 106 ? -5.559 5.676 -44.495 1.00 60.06 106 VAL A C 1
ATOM 842 O O . VAL A 1 106 ? -6.726 5.690 -44.124 1.00 60.06 106 VAL A O 1
ATOM 845 N N . ASN A 1 107 ? -5.160 4.833 -45.460 1.00 57.03 107 ASN A N 1
ATOM 846 C CA . ASN A 1 107 ? -6.079 3.847 -46.051 1.00 57.03 107 ASN A CA 1
ATOM 847 C C . ASN A 1 107 ? -6.413 2.692 -45.086 1.00 57.03 107 ASN A C 1
ATOM 849 O O . ASN A 1 107 ? -7.476 2.095 -45.232 1.00 57.03 107 ASN A O 1
ATOM 853 N N . ALA A 1 108 ? -5.539 2.363 -44.129 1.00 57.69 108 ALA A N 1
ATOM 854 C CA . ALA A 1 108 ? -5.824 1.371 -43.094 1.00 57.69 108 ALA A CA 1
ATOM 855 C C . ALA A 1 108 ? -6.829 1.913 -42.064 1.00 57.69 108 ALA A C 1
ATOM 857 O O . ALA A 1 108 ? -7.814 1.240 -41.763 1.00 57.69 108 ALA A O 1
ATOM 858 N N . GLU A 1 109 ? -6.641 3.154 -41.610 1.00 58.53 109 GLU A N 1
ATOM 859 C CA . GLU A 1 109 ? -7.582 3.865 -40.733 1.00 58.53 109 GLU A CA 1
ATOM 860 C C . GLU A 1 109 ? -8.949 4.053 -41.413 1.00 58.53 109 GLU A C 1
ATOM 862 O O . GLU A 1 109 ? -9.972 3.616 -40.883 1.00 58.53 109 GLU A O 1
ATOM 867 N N . GLU A 1 110 ? -8.988 4.590 -42.645 1.00 60.03 110 GLU A N 1
ATOM 868 C CA . GLU A 1 110 ? -10.241 4.741 -43.407 1.00 60.03 110 GLU A CA 1
ATOM 869 C C . GLU A 1 110 ? -10.954 3.398 -43.679 1.00 60.03 110 GLU A C 1
ATOM 871 O O . GLU A 1 110 ? -12.168 3.399 -43.895 1.00 60.03 110 GLU A O 1
ATOM 876 N N . MET A 1 111 ? -10.246 2.258 -43.666 1.00 56.75 111 MET A N 1
ATOM 877 C CA . MET A 1 111 ? -10.861 0.934 -43.827 1.00 56.75 111 MET A CA 1
ATOM 878 C C . MET A 1 111 ? -11.565 0.427 -42.563 1.00 56.75 111 MET A C 1
ATOM 880 O O . MET A 1 111 ? -12.642 -0.153 -42.695 1.00 56.75 111 MET A O 1
ATOM 884 N N . PHE A 1 112 ? -11.003 0.640 -41.370 1.00 56.69 112 PHE A N 1
ATOM 885 C CA . PHE A 1 112 ? -11.614 0.164 -40.121 1.00 56.69 112 PHE A CA 1
ATOM 886 C C . PHE A 1 112 ? -12.627 1.154 -39.525 1.00 56.69 112 PHE A C 1
ATOM 888 O O . PHE A 1 112 ? -13.617 0.735 -38.929 1.00 56.69 112 PHE A O 1
ATOM 895 N N . GLU A 1 113 ? -12.431 2.462 -39.711 1.00 54.50 113 GLU A N 1
ATOM 896 C CA . GLU A 1 113 ? -13.174 3.488 -38.961 1.00 54.50 113 GLU A CA 1
ATOM 897 C C . GLU A 1 113 ? -14.394 4.066 -39.698 1.00 54.50 113 GLU A C 1
ATOM 899 O O . GLU A 1 113 ? -15.189 4.790 -39.097 1.00 54.50 113 GLU A O 1
ATOM 904 N N . GLN A 1 114 ? -14.573 3.763 -40.993 1.00 49.06 114 GLN A N 1
ATOM 905 C CA . GLN A 1 114 ? -15.634 4.369 -41.818 1.00 49.06 114 GLN A CA 1
ATOM 906 C C . GLN A 1 114 ? -16.644 3.393 -42.453 1.00 49.06 114 GLN A C 1
ATOM 908 O O . GLN A 1 114 ? -17.549 3.856 -43.159 1.00 49.06 114 GLN A O 1
ATOM 913 N N . ASP A 1 115 ? -16.587 2.076 -42.200 1.00 55.00 115 ASP A N 1
ATOM 914 C CA . ASP A 1 115 ? -17.735 1.215 -42.532 1.00 55.00 115 ASP A CA 1
ATOM 915 C C . ASP A 1 115 ? -18.813 1.297 -41.439 1.00 55.00 115 ASP A C 1
ATOM 917 O O . ASP A 1 115 ? -18.863 0.495 -40.506 1.00 55.00 115 ASP A O 1
ATOM 921 N N . ASP A 1 116 ? -19.738 2.248 -41.620 1.00 56.16 116 ASP A N 1
ATOM 922 C CA . ASP A 1 116 ? -20.976 2.434 -40.843 1.00 56.16 116 ASP A CA 1
ATOM 923 C C . ASP A 1 116 ? -21.766 1.131 -40.570 1.00 56.16 116 ASP A C 1
ATOM 925 O O . ASP A 1 116 ? -22.634 1.115 -39.692 1.00 56.16 116 ASP A O 1
ATOM 929 N N . ASN A 1 117 ? -21.532 0.043 -41.313 1.00 53.03 117 ASN A N 1
ATOM 930 C CA . ASN A 1 117 ? -22.223 -1.236 -41.158 1.00 53.03 117 ASN A CA 1
ATOM 931 C C . ASN A 1 117 ? -21.460 -2.235 -40.277 1.00 53.03 117 ASN A C 1
ATOM 933 O O . ASN A 1 117 ? -22.099 -3.151 -39.763 1.00 53.03 117 ASN A O 1
ATOM 937 N N . TYR A 1 118 ? -20.148 -2.085 -40.091 1.00 61.06 118 TYR A N 1
ATOM 938 C CA . TYR A 1 118 ? -19.337 -2.935 -39.215 1.00 61.06 118 TYR A CA 1
ATOM 939 C C . TYR A 1 118 ? -19.473 -2.491 -37.745 1.00 61.06 118 TYR A C 1
ATOM 941 O O . TYR A 1 118 ? -19.912 -1.375 -37.434 1.00 61.06 118 TYR A O 1
ATOM 949 N N . VAL A 1 119 ? -19.167 -3.407 -36.831 1.00 59.84 119 VAL A N 1
ATOM 950 C CA . VAL A 1 119 ? -19.002 -3.174 -35.392 1.00 59.84 119 VAL A CA 1
ATOM 951 C C . VAL A 1 119 ? -17.767 -3.952 -34.981 1.00 59.84 119 VAL A C 1
ATOM 953 O O . VAL A 1 119 ? -17.826 -5.179 -34.906 1.00 59.84 119 VAL A O 1
ATOM 956 N N . GLU A 1 120 ? -16.672 -3.237 -34.757 1.00 59.38 120 GLU A N 1
ATOM 957 C CA . GLU A 1 120 ? -15.469 -3.776 -34.131 1.00 59.38 120 GLU A CA 1
ATOM 958 C C . GLU A 1 120 ? -15.763 -4.103 -32.656 1.00 59.38 120 GLU A C 1
ATOM 960 O O . GLU A 1 120 ? -16.522 -3.396 -31.992 1.00 59.38 120 GLU A O 1
ATOM 965 N N . ALA A 1 121 ? -15.214 -5.215 -32.179 1.00 51.22 121 ALA A N 1
ATOM 966 C CA . ALA A 1 121 ? -15.318 -5.716 -30.810 1.00 51.22 121 ALA A CA 1
ATOM 967 C C . ALA A 1 121 ? -13.937 -5.830 -30.142 1.00 51.22 121 ALA A C 1
ATOM 969 O O . ALA A 1 121 ? -13.838 -5.713 -28.925 1.00 51.22 121 ALA A O 1
ATOM 970 N N . SER A 1 122 ? -12.878 -6.025 -30.931 1.00 48.56 122 SER A N 1
ATOM 971 C CA . SER A 1 122 ? -11.489 -5.843 -30.508 1.00 48.56 122 SER A CA 1
ATOM 972 C C . SER A 1 122 ? -10.593 -5.529 -31.710 1.00 48.56 122 SER A C 1
ATOM 974 O O . SER A 1 122 ? -10.870 -5.962 -32.835 1.00 48.56 122 SER A O 1
ATOM 976 N N . ARG A 1 123 ? -9.506 -4.788 -31.459 1.00 57.03 123 ARG A N 1
ATOM 977 C CA . ARG A 1 123 ? -8.423 -4.528 -32.415 1.00 57.03 123 ARG A CA 1
ATOM 978 C C . ARG A 1 123 ? -7.089 -4.936 -31.785 1.00 57.03 123 ARG A C 1
ATOM 980 O O . ARG A 1 123 ? -6.872 -4.707 -30.599 1.00 57.03 123 ARG A O 1
ATOM 987 N N . THR A 1 124 ? -6.186 -5.521 -32.566 1.00 50.75 124 THR A N 1
ATOM 988 C CA . THR A 1 124 ? -4.833 -5.895 -32.120 1.00 50.75 124 THR A CA 1
ATOM 989 C C . THR A 1 124 ? -3.815 -5.445 -33.157 1.00 50.75 124 THR A C 1
ATOM 991 O O . THR A 1 124 ? -3.894 -5.840 -34.323 1.00 50.75 124 THR A O 1
ATOM 994 N N . GLN A 1 125 ? -2.864 -4.610 -32.739 1.00 51.84 125 GLN A N 1
ATOM 995 C CA . GLN A 1 125 ? -1.774 -4.118 -33.578 1.00 51.84 125 GLN A CA 1
ATOM 996 C C . GLN A 1 125 ? -0.486 -4.883 -33.261 1.00 51.84 125 GLN A C 1
ATOM 998 O O . GLN A 1 125 ? -0.126 -5.052 -32.100 1.00 51.84 125 GLN A O 1
ATOM 1003 N N . TYR A 1 126 ? 0.228 -5.323 -34.297 1.00 53.47 126 TYR A N 1
ATOM 1004 C CA . TYR A 1 126 ? 1.510 -6.016 -34.158 1.00 53.47 126 TYR A CA 1
ATOM 1005 C C . TYR A 1 126 ? 2.592 -5.191 -34.849 1.00 53.47 126 TYR A C 1
ATOM 1007 O O . TYR A 1 126 ? 2.445 -4.809 -36.014 1.00 53.47 126 TYR A O 1
ATOM 1015 N N . SER A 1 127 ? 3.699 -4.942 -34.154 1.00 39.72 127 SER A N 1
ATOM 1016 C CA . SER A 1 127 ? 4.818 -4.177 -34.694 1.00 39.72 127 SER A CA 1
ATOM 1017 C C . SER A 1 127 ? 5.506 -4.923 -35.853 1.00 39.72 127 SER A C 1
ATOM 1019 O O . SER A 1 127 ? 5.741 -6.131 -35.789 1.00 39.72 127 SER A O 1
ATOM 1021 N N . LYS A 1 128 ? 5.803 -4.177 -36.930 1.00 44.97 128 LYS A N 1
ATOM 1022 C CA . LYS A 1 128 ? 6.691 -4.498 -38.073 1.00 44.97 128 LYS A CA 1
ATOM 1023 C C . LYS A 1 128 ? 6.564 -5.926 -38.664 1.00 44.97 128 LYS A C 1
ATOM 1025 O O . LYS A 1 128 ? 7.091 -6.885 -38.100 1.00 44.97 128 LYS A O 1
ATOM 1030 N N . PRO A 1 129 ? 5.977 -6.113 -39.864 1.00 50.88 129 PRO A N 1
ATOM 1031 C CA . PRO A 1 129 ? 5.221 -5.144 -40.664 1.00 50.88 129 PRO A CA 1
ATOM 1032 C C . PRO A 1 129 ? 3.926 -4.742 -39.961 1.00 50.88 129 PRO A C 1
ATOM 1034 O O . PRO A 1 129 ? 3.447 -5.480 -39.095 1.00 50.88 129 PRO A O 1
ATOM 1037 N N . ASP A 1 130 ? 3.368 -3.611 -40.378 1.00 54.16 130 ASP A N 1
ATOM 1038 C CA . ASP A 1 130 ? 2.217 -2.975 -39.743 1.00 54.16 130 ASP A CA 1
ATOM 1039 C C . ASP A 1 130 ? 0.958 -3.818 -39.994 1.00 54.16 130 ASP A C 1
ATOM 1041 O O . ASP A 1 130 ? 0.399 -3.884 -41.097 1.00 54.16 130 ASP A O 1
ATOM 1045 N N . ARG A 1 131 ? 0.584 -4.565 -38.954 1.00 59.16 131 ARG A N 1
ATOM 1046 C CA . ARG A 1 131 ? -0.458 -5.593 -38.965 1.00 59.16 131 ARG A CA 1
ATOM 1047 C C . ARG A 1 131 ? -1.543 -5.216 -37.979 1.00 59.16 131 ARG A C 1
ATOM 1049 O O . ARG A 1 131 ? -1.240 -4.912 -36.828 1.00 59.16 131 ARG A O 1
ATOM 1056 N N . TYR A 1 132 ? -2.784 -5.330 -38.428 1.00 58.59 132 TYR A N 1
ATOM 1057 C CA . TYR A 1 132 ? -3.970 -5.017 -37.649 1.00 58.59 132 TYR A CA 1
ATOM 1058 C C . TYR A 1 132 ? -4.958 -6.176 -37.773 1.00 58.59 132 TYR A C 1
ATOM 1060 O O . TYR A 1 132 ? -5.452 -6.463 -38.866 1.00 58.59 132 TYR A O 1
ATOM 1068 N N . MET A 1 133 ? -5.246 -6.841 -36.656 1.00 58.72 133 MET A N 1
ATOM 1069 C CA . MET A 1 133 ? -6.414 -7.710 -36.544 1.00 58.72 133 MET A CA 1
ATOM 1070 C C . MET A 1 133 ? -7.586 -6.896 -36.019 1.00 58.72 133 MET A C 1
ATOM 1072 O O . MET A 1 133 ? -7.435 -6.171 -35.042 1.00 58.72 133 MET A O 1
ATOM 1076 N N . SER A 1 134 ? -8.741 -7.042 -36.656 1.00 59.25 134 SER A N 1
ATOM 1077 C CA . SER A 1 134 ? -10.027 -6.529 -36.202 1.00 59.25 134 SER A CA 1
ATOM 1078 C C . SER A 1 134 ? -11.008 -7.693 -36.118 1.00 59.25 134 SER A C 1
ATOM 1080 O O . SER A 1 134 ? -11.120 -8.498 -37.047 1.00 59.25 134 SER A O 1
ATOM 1082 N N . ILE A 1 135 ? -11.720 -7.798 -35.003 1.00 58.81 135 ILE A N 1
ATOM 1083 C CA . ILE A 1 135 ? -12.756 -8.812 -34.786 1.00 58.81 135 ILE A CA 1
ATOM 1084 C C . ILE A 1 135 ? -14.083 -8.082 -34.623 1.00 58.81 135 ILE A C 1
ATOM 1086 O O . ILE A 1 135 ? -14.165 -7.134 -33.846 1.00 58.81 135 ILE A O 1
ATOM 1090 N N . GLY A 1 136 ? -15.128 -8.493 -35.344 1.00 63.94 136 GLY A N 1
ATOM 1091 C CA . GLY A 1 136 ? -16.380 -7.744 -35.364 1.00 63.94 136 GLY A CA 1
ATOM 1092 C C . GLY A 1 136 ? -17.541 -8.424 -36.089 1.00 63.94 136 GLY A C 1
ATOM 1093 O O . GLY A 1 136 ? -17.572 -9.640 -36.281 1.00 63.94 136 GLY A O 1
ATOM 1094 N N . LYS A 1 137 ? -18.555 -7.633 -36.461 1.00 60.25 137 LYS A N 1
ATOM 1095 C CA . LYS A 1 137 ? -19.765 -8.114 -37.160 1.00 60.25 137 LYS A CA 1
ATOM 1096 C C . LYS A 1 137 ? -20.473 -7.026 -37.966 1.00 60.25 137 LYS A C 1
ATOM 1098 O O . LYS A 1 137 ? -20.519 -5.870 -37.553 1.00 60.25 137 LYS A O 1
ATOM 1103 N N . PHE A 1 138 ? -21.094 -7.399 -39.088 1.00 58.31 138 PHE A N 1
ATOM 1104 C CA . PHE A 1 138 ? -21.946 -6.487 -39.864 1.00 58.31 138 PHE A CA 1
ATOM 1105 C C . PHE A 1 138 ? -23.381 -6.422 -39.309 1.00 58.31 138 PHE A C 1
ATOM 1107 O O . PHE A 1 138 ? -24.027 -7.446 -39.100 1.00 58.31 138 PHE A O 1
ATOM 1114 N N . LYS A 1 139 ? -23.922 -5.206 -39.161 1.00 58.31 139 LYS A N 1
ATOM 1115 C CA . LYS A 1 139 ? -25.222 -4.890 -38.522 1.00 58.31 139 LYS A CA 1
ATOM 1116 C C . LYS A 1 139 ? -26.459 -5.538 -39.172 1.00 58.31 139 LYS A C 1
ATOM 1118 O O . LYS A 1 139 ? -27.481 -5.660 -38.504 1.00 58.31 139 LYS A O 1
ATOM 1123 N N . ASP A 1 140 ? -26.369 -5.945 -40.441 1.00 52.59 140 ASP A N 1
ATOM 1124 C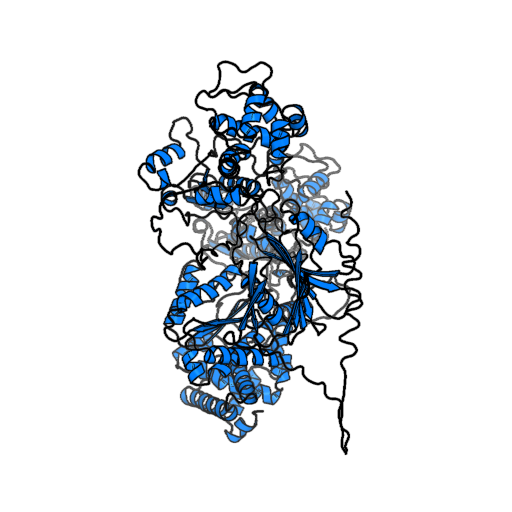 CA . ASP A 1 140 ? -27.453 -6.559 -41.238 1.00 52.59 140 ASP A CA 1
ATOM 1125 C C . ASP A 1 140 ? -27.083 -7.968 -41.788 1.00 52.59 140 ASP A C 1
ATOM 1127 O O . ASP A 1 140 ? -27.782 -8.504 -42.655 1.00 52.59 140 ASP A O 1
ATOM 1131 N N . GLY A 1 141 ? -25.974 -8.571 -41.331 1.00 51.06 141 GLY A N 1
ATOM 1132 C CA . GLY A 1 141 ? -25.460 -9.866 -41.812 1.00 51.06 141 GLY A CA 1
ATOM 1133 C C . GLY A 1 141 ? -25.630 -11.023 -40.811 1.00 51.06 141 GLY A C 1
ATOM 1134 O O . GLY A 1 141 ? -25.821 -10.774 -39.623 1.00 51.06 141 GLY A O 1
ATOM 1135 N N . PRO A 1 142 ? -25.580 -12.293 -41.261 1.00 46.44 142 PRO A N 1
ATOM 1136 C CA . PRO A 1 142 ? -25.419 -13.435 -40.366 1.00 46.44 142 PRO A CA 1
ATOM 1137 C C . PRO A 1 142 ? -23.955 -13.578 -39.919 1.00 46.44 142 PRO A C 1
ATOM 1139 O O . PRO A 1 142 ? -23.055 -13.380 -40.734 1.00 46.44 142 PRO A O 1
ATOM 1142 N N . SER A 1 143 ? -23.783 -13.990 -38.659 1.00 54.00 143 SER A N 1
ATOM 1143 C CA . SER A 1 143 ? -22.530 -14.437 -38.026 1.00 54.00 143 SER A CA 1
ATOM 1144 C C . SER A 1 143 ? -21.349 -13.449 -37.947 1.00 54.00 143 SER A C 1
ATOM 1146 O O . SER A 1 143 ? -21.313 -12.390 -38.576 1.00 54.00 143 SER A O 1
ATOM 1148 N N . SER A 1 144 ? -20.414 -13.769 -37.046 1.00 57.16 144 SER A N 1
ATOM 1149 C CA . SER A 1 144 ? -19.237 -12.951 -36.734 1.00 57.16 144 SER A CA 1
ATOM 1150 C C . SER A 1 144 ? -18.168 -13.020 -37.834 1.00 57.16 144 SER A C 1
ATOM 1152 O O . SER A 1 144 ? -18.093 -13.996 -38.587 1.00 57.16 144 SER A O 1
ATOM 1154 N N . ILE A 1 145 ? -17.344 -11.973 -37.940 1.00 61.72 145 ILE A N 1
ATOM 1155 C CA . ILE A 1 145 ? -16.344 -11.793 -39.002 1.00 61.72 145 ILE A CA 1
ATOM 1156 C C . ILE A 1 145 ? -15.030 -11.283 -38.403 1.00 61.72 145 ILE A C 1
ATOM 1158 O O . ILE A 1 145 ? -15.021 -10.329 -37.629 1.00 61.72 145 ILE A O 1
ATOM 1162 N N . VAL A 1 146 ? -13.914 -11.889 -38.807 1.00 62.78 146 VAL A N 1
ATOM 1163 C CA . VAL A 1 146 ? -12.563 -11.376 -38.526 1.00 62.78 146 VAL A CA 1
ATOM 1164 C C . VAL A 1 146 ? -12.033 -10.712 -39.792 1.00 62.78 146 VAL A C 1
ATOM 1166 O O . VAL A 1 146 ? -11.954 -11.352 -40.844 1.00 62.78 146 VAL A O 1
ATOM 1169 N N . GLN A 1 147 ? -11.666 -9.436 -39.691 1.00 64.88 147 GLN A N 1
ATOM 1170 C CA . GLN A 1 147 ? -10.992 -8.682 -40.743 1.00 64.88 147 GLN A CA 1
ATOM 1171 C C . GLN A 1 147 ? -9.533 -8.470 -40.344 1.00 64.88 147 GLN A C 1
ATOM 1173 O O . GLN A 1 147 ? -9.230 -7.845 -39.332 1.00 64.88 147 GLN A O 1
ATOM 1178 N N . PHE A 1 148 ? -8.612 -8.999 -41.142 1.00 65.81 148 PHE A N 1
ATOM 1179 C CA . PHE A 1 148 ? -7.181 -8.879 -40.901 1.00 65.81 148 PHE A CA 1
ATOM 1180 C C . PHE A 1 148 ? -6.516 -8.106 -42.036 1.00 65.81 148 PHE A C 1
ATOM 1182 O O . PHE A 1 148 ? -6.617 -8.473 -43.213 1.00 65.81 148 PHE A O 1
ATOM 1189 N N . LEU A 1 149 ? -5.827 -7.027 -41.676 1.00 64.56 149 LEU A N 1
ATOM 1190 C CA . LEU A 1 149 ? -5.198 -6.102 -42.604 1.00 64.56 149 LEU A CA 1
ATOM 1191 C C . LEU A 1 149 ? -3.684 -6.099 -42.396 1.00 64.56 149 LEU A C 1
ATOM 1193 O O . LEU A 1 149 ? -3.194 -6.022 -41.268 1.00 64.56 149 LEU A O 1
ATOM 1197 N N . VAL A 1 150 ? -2.937 -6.148 -43.498 1.00 61.25 150 VAL A N 1
ATOM 1198 C CA . VAL A 1 150 ? -1.480 -5.987 -43.468 1.00 61.25 150 VAL A CA 1
ATOM 1199 C C . VAL A 1 150 ? -1.033 -4.940 -44.464 1.00 61.25 150 VAL A C 1
ATOM 1201 O O . VAL A 1 150 ? -1.267 -5.085 -45.667 1.00 61.25 150 VAL A O 1
ATOM 1204 N N . ALA A 1 151 ? -0.338 -3.928 -43.960 1.00 56.66 151 ALA A N 1
ATOM 1205 C CA . ALA A 1 151 ? 0.411 -2.981 -44.759 1.00 56.66 151 ALA A CA 1
ATOM 1206 C C . ALA A 1 151 ? 1.880 -3.424 -44.849 1.00 56.66 151 ALA A C 1
ATOM 1208 O O . ALA A 1 151 ? 2.507 -3.793 -43.858 1.00 56.66 151 ALA A O 1
ATOM 1209 N N . TYR A 1 152 ? 2.439 -3.380 -46.057 1.00 55.56 152 TYR A N 1
ATOM 1210 C CA . TYR A 1 152 ? 3.879 -3.488 -46.288 1.00 55.56 152 TYR A CA 1
ATOM 1211 C C . TYR A 1 152 ? 4.340 -2.294 -47.129 1.00 55.56 152 TYR A C 1
ATOM 1213 O O . TYR A 1 152 ? 3.849 -2.153 -48.258 1.00 55.56 152 TYR A O 1
ATOM 1221 N N . PRO A 1 153 ? 5.320 -1.495 -46.669 1.00 52.78 153 PRO A N 1
ATOM 1222 C CA . PRO A 1 153 ? 5.862 -0.373 -47.437 1.00 52.78 153 PRO A CA 1
ATOM 1223 C C . PRO A 1 153 ? 6.336 -0.745 -48.853 1.00 52.78 153 PRO A C 1
ATOM 1225 O O . PRO A 1 153 ? 6.255 0.072 -49.767 1.00 52.78 153 PRO A O 1
ATOM 1228 N N . GLU A 1 154 ? 6.800 -1.981 -49.071 1.00 52.34 154 GLU A N 1
ATOM 1229 C CA . GLU A 1 154 ? 7.302 -2.454 -50.368 1.00 52.34 154 GLU A CA 1
ATOM 1230 C C . GLU A 1 154 ? 6.264 -3.193 -51.230 1.00 52.34 154 GLU A C 1
ATOM 1232 O O . GLU A 1 154 ? 6.496 -3.366 -52.431 1.00 52.34 154 GLU A O 1
ATOM 1237 N N . TYR A 1 155 ? 5.147 -3.656 -50.650 1.00 53.25 155 TYR A N 1
ATOM 1238 C CA . TYR A 1 155 ? 4.206 -4.576 -51.320 1.00 53.25 155 TYR A CA 1
ATOM 1239 C C . TYR A 1 155 ? 2.742 -4.100 -51.356 1.00 53.25 155 TYR A C 1
ATOM 1241 O O . TYR A 1 155 ? 1.958 -4.653 -52.130 1.00 53.25 155 TYR A O 1
ATOM 1249 N N . GLY A 1 156 ? 2.375 -3.058 -50.602 1.00 57.25 156 GLY A N 1
ATOM 1250 C CA . GLY A 1 156 ? 1.019 -2.501 -50.562 1.00 57.25 156 GLY A CA 1
ATOM 1251 C C . GLY A 1 156 ? 0.154 -3.074 -49.434 1.00 57.25 156 GLY A C 1
ATOM 1252 O O . GLY A 1 156 ? 0.674 -3.539 -48.419 1.00 57.25 156 GLY A O 1
ATOM 1253 N N . LEU A 1 157 ? -1.171 -3.010 -49.608 1.00 61.41 157 LEU A N 1
ATOM 1254 C CA . LEU A 1 157 ? -2.162 -3.362 -48.591 1.00 61.41 157 LEU A CA 1
ATOM 1255 C C . LEU A 1 157 ? -2.836 -4.704 -48.918 1.00 61.41 157 LEU A C 1
ATOM 1257 O O . LEU A 1 157 ? -3.224 -4.974 -50.056 1.00 61.41 157 LEU A O 1
ATOM 1261 N N . MET A 1 158 ? -3.005 -5.566 -47.922 1.00 64.50 158 MET A N 1
ATOM 1262 C CA . MET A 1 158 ? -3.666 -6.863 -48.087 1.00 64.50 158 MET A CA 1
ATOM 1263 C C . MET A 1 158 ? -4.761 -7.033 -47.052 1.00 64.50 158 MET A C 1
ATOM 1265 O O . MET A 1 158 ? -4.517 -6.836 -45.866 1.00 64.50 158 MET A O 1
ATOM 1269 N N . HIS A 1 159 ? -5.942 -7.438 -47.514 1.00 70.06 159 HIS A N 1
ATOM 1270 C CA . HIS A 1 159 ? -7.116 -7.652 -46.680 1.00 70.06 159 HIS A CA 1
ATOM 1271 C C . HIS A 1 159 ? -7.537 -9.122 -46.723 1.00 70.06 159 HIS A C 1
ATOM 1273 O O . HIS A 1 159 ? -7.701 -9.712 -47.797 1.00 70.06 159 HIS A O 1
ATOM 1279 N N . TRP A 1 160 ? -7.715 -9.700 -45.543 1.00 70.12 160 TRP A N 1
ATOM 1280 C CA . TRP A 1 160 ? -8.233 -11.042 -45.331 1.00 70.12 160 TRP A CA 1
ATOM 1281 C C . TRP A 1 160 ? -9.526 -10.920 -44.525 1.00 70.12 160 TRP A C 1
ATOM 1283 O O . TRP A 1 160 ? -9.558 -10.242 -43.505 1.00 70.12 160 TRP A O 1
ATOM 1293 N N . GLU A 1 161 ? -10.583 -11.580 -44.977 1.00 70.88 161 GLU A N 1
ATOM 1294 C CA . GLU A 1 161 ? -11.902 -11.573 -44.348 1.00 70.88 161 GLU A CA 1
ATOM 1295 C C . GLU A 1 161 ? -12.299 -13.025 -44.077 1.00 70.88 161 GLU A C 1
ATOM 1297 O O . GLU A 1 161 ? -12.464 -13.814 -45.010 1.00 70.88 161 GLU A O 1
ATOM 1302 N N . LEU A 1 162 ? -12.414 -13.405 -42.806 1.00 68.69 162 LEU A N 1
ATOM 1303 C CA . LEU A 1 162 ? -12.943 -14.704 -42.404 1.00 68.69 162 LEU A CA 1
ATOM 1304 C C . LEU A 1 162 ? -14.390 -14.543 -41.957 1.00 68.69 162 LEU A C 1
ATOM 1306 O O . LEU A 1 162 ? -14.666 -13.840 -40.988 1.00 68.69 162 LEU A O 1
ATOM 1310 N N . ILE A 1 163 ? -15.292 -15.244 -42.639 1.00 67.50 163 ILE A N 1
ATOM 1311 C CA . ILE A 1 163 ? -16.714 -15.300 -42.302 1.00 67.50 163 ILE A CA 1
ATOM 1312 C C . ILE A 1 163 ? -17.005 -16.675 -41.700 1.00 67.50 163 ILE A C 1
ATOM 1314 O O . ILE A 1 163 ? -16.790 -17.696 -42.361 1.00 67.50 163 ILE A O 1
ATOM 1318 N N . PHE A 1 164 ? -17.496 -16.705 -40.462 1.00 64.44 164 PHE A N 1
ATOM 1319 C CA . PHE A 1 164 ? -17.918 -17.939 -39.802 1.00 64.44 164 PHE A CA 1
ATOM 1320 C C . PHE A 1 164 ? -19.326 -18.356 -40.248 1.00 64.44 164 PHE A C 1
ATOM 1322 O O . PHE A 1 164 ? -20.202 -17.517 -40.453 1.00 64.44 164 PHE A O 1
ATOM 1329 N N . ASP A 1 165 ? -19.572 -19.663 -40.358 1.00 56.19 165 ASP A N 1
ATOM 1330 C CA . ASP A 1 165 ? -20.898 -20.214 -40.694 1.00 56.19 165 ASP A CA 1
ATOM 1331 C C . ASP A 1 165 ? -21.806 -20.380 -39.439 1.00 56.19 165 ASP A C 1
ATOM 1333 O O . ASP A 1 165 ? -22.940 -20.853 -39.552 1.00 56.19 165 ASP A O 1
ATOM 1337 N N . GLN A 1 166 ? -21.329 -19.987 -38.245 1.00 55.00 166 GLN A N 1
ATOM 1338 C CA . GLN A 1 166 ? -22.048 -19.992 -36.954 1.00 55.00 166 GLN A CA 1
ATOM 1339 C C . GLN A 1 166 ? -21.928 -18.623 -36.255 1.00 55.00 166 GLN A C 1
ATOM 1341 O O . GLN A 1 166 ? -21.014 -17.860 -36.562 1.00 55.00 166 GLN A O 1
ATOM 1346 N N . GLU A 1 167 ? -22.876 -18.272 -35.373 1.00 51.12 167 GLU A N 1
ATOM 1347 C CA . GLU A 1 167 ? -22.996 -16.902 -34.828 1.00 51.12 167 GLU A CA 1
ATOM 1348 C C . GLU A 1 167 ? -21.816 -16.494 -33.926 1.00 51.12 167 GLU A C 1
ATOM 1350 O O . GLU A 1 167 ? -21.265 -15.404 -34.121 1.00 51.12 167 GLU A O 1
ATOM 1355 N N . ASP A 1 168 ? -21.384 -17.385 -33.032 1.00 52.16 168 ASP A N 1
ATOM 1356 C CA . ASP A 1 168 ? -20.236 -17.199 -32.136 1.00 52.16 168 ASP A CA 1
ATOM 1357 C C . ASP A 1 168 ? -18.971 -17.878 -32.696 1.00 52.16 168 ASP A C 1
ATOM 1359 O O . ASP A 1 168 ? -19.055 -18.897 -33.390 1.00 52.16 168 ASP A O 1
ATOM 1363 N N . TYR A 1 169 ? -17.793 -17.319 -32.398 1.00 54.28 169 TYR A N 1
ATOM 1364 C CA . TYR A 1 169 ? -16.494 -17.853 -32.825 1.00 54.28 169 TYR A CA 1
ATOM 1365 C C . TYR A 1 169 ? -15.758 -18.580 -31.690 1.00 54.28 169 TYR A C 1
ATOM 1367 O O . TYR A 1 169 ? -15.867 -18.229 -30.518 1.00 54.28 169 TYR A O 1
ATOM 1375 N N . ASP A 1 170 ? -14.968 -19.582 -32.066 1.00 57.81 170 ASP A N 1
ATOM 1376 C CA . ASP A 1 170 ? -14.125 -20.379 -31.171 1.00 57.81 170 ASP A CA 1
ATOM 1377 C C . ASP A 1 170 ? -12.705 -19.772 -31.081 1.00 57.81 170 ASP A C 1
ATOM 1379 O O . ASP A 1 170 ? -12.075 -19.584 -32.133 1.00 57.81 170 ASP A O 1
ATOM 1383 N N . PRO A 1 171 ? -12.170 -19.482 -29.875 1.00 55.41 171 PRO A N 1
ATOM 1384 C CA . PRO A 1 171 ? -10.795 -19.022 -29.685 1.00 55.41 171 PRO A CA 1
ATOM 1385 C C . PRO A 1 171 ? -9.724 -19.904 -30.345 1.00 55.41 171 PRO A C 1
ATOM 1387 O O . PRO A 1 171 ? -8.785 -19.353 -30.919 1.00 55.41 171 PRO A O 1
ATOM 1390 N N . GLU A 1 172 ? -9.868 -21.240 -30.370 1.00 57.97 172 GLU A N 1
ATOM 1391 C CA . GLU A 1 172 ? -8.909 -22.112 -31.081 1.00 57.97 172 GLU A CA 1
ATOM 1392 C C . GLU A 1 172 ? -8.844 -21.770 -32.579 1.00 57.97 172 GLU A C 1
ATOM 1394 O O . GLU A 1 172 ? -7.780 -21.830 -33.203 1.00 57.97 172 GLU A O 1
ATOM 1399 N N . THR A 1 173 ? -9.969 -21.341 -33.161 1.00 58.91 173 THR A N 1
ATOM 1400 C CA . THR A 1 173 ? -10.022 -20.955 -34.574 1.00 58.91 173 THR A CA 1
ATOM 1401 C C . THR A 1 173 ? -9.430 -19.561 -34.822 1.00 58.91 173 THR A C 1
ATOM 1403 O O . THR A 1 173 ? -8.880 -19.340 -35.901 1.00 58.91 173 THR A O 1
ATOM 1406 N N . ILE A 1 174 ? -9.449 -18.645 -33.842 1.00 60.59 174 ILE A N 1
ATOM 1407 C CA . ILE A 1 174 ? -8.699 -17.374 -33.928 1.00 60.59 174 ILE A CA 1
ATOM 1408 C C . ILE A 1 174 ? -7.195 -17.646 -33.881 1.00 60.59 174 ILE A C 1
ATOM 1410 O O . ILE A 1 174 ? -6.489 -17.239 -34.804 1.00 60.59 174 ILE A O 1
ATOM 1414 N N . TYR A 1 175 ? -6.708 -18.404 -32.894 1.00 60.66 175 TYR A N 1
ATOM 1415 C CA . TYR A 1 175 ? -5.283 -18.745 -32.799 1.00 60.66 175 TYR A CA 1
ATOM 1416 C C . TYR A 1 175 ? -4.780 -19.488 -34.046 1.00 60.66 175 TYR A C 1
ATOM 1418 O O . TYR A 1 175 ? -3.673 -19.247 -34.524 1.00 60.66 175 TYR A O 1
ATOM 1426 N N . PHE A 1 176 ? -5.607 -20.351 -34.643 1.00 65.62 176 PHE A N 1
ATOM 1427 C CA . PHE A 1 176 ? -5.304 -20.982 -35.928 1.00 65.62 176 PHE A CA 1
ATOM 1428 C C . PHE A 1 176 ? -5.201 -19.981 -37.094 1.00 65.62 176 PHE A C 1
ATOM 1430 O O . PHE A 1 176 ? -4.371 -20.169 -37.986 1.00 65.62 176 PHE A O 1
ATOM 1437 N N . VAL A 1 177 ? -6.021 -18.927 -37.115 1.00 61.91 177 VAL A N 1
ATOM 1438 C CA . VAL A 1 177 ? -5.954 -17.861 -38.128 1.00 61.91 177 VAL A CA 1
ATOM 1439 C C . VAL A 1 177 ? -4.700 -17.012 -37.934 1.00 61.91 177 VAL A C 1
ATOM 1441 O O . VAL A 1 177 ? -4.006 -16.749 -38.917 1.00 61.91 177 VAL A O 1
ATOM 1444 N N . GLU A 1 178 ? -4.344 -16.672 -36.693 1.00 61.59 178 GLU A N 1
ATOM 1445 C CA . GLU A 1 178 ? -3.063 -16.034 -36.371 1.00 61.59 178 GLU A CA 1
ATOM 1446 C C . GLU A 1 178 ? -1.868 -16.900 -36.803 1.00 61.59 178 GLU A C 1
ATOM 1448 O O . GLU A 1 178 ? -0.959 -16.389 -37.450 1.00 61.59 178 GLU A O 1
ATOM 1453 N N . ASP A 1 179 ? -1.883 -18.214 -36.549 1.00 61.72 179 ASP A N 1
ATOM 1454 C CA . ASP A 1 179 ? -0.828 -19.154 -36.972 1.00 61.72 179 ASP A CA 1
ATOM 1455 C C . ASP A 1 179 ? -0.758 -19.290 -38.513 1.00 61.72 179 ASP A C 1
ATOM 1457 O O . ASP A 1 179 ? 0.326 -19.353 -39.101 1.00 61.72 179 ASP A O 1
ATOM 1461 N N . LEU A 1 180 ? -1.906 -19.246 -39.207 1.00 63.34 180 LEU A N 1
ATOM 1462 C CA . LEU A 1 180 ? -1.994 -19.225 -40.676 1.00 63.34 180 LEU A CA 1
ATOM 1463 C C . LEU A 1 180 ? -1.388 -17.938 -41.267 1.00 63.34 180 LEU A C 1
ATOM 1465 O O . LEU A 1 180 ? -0.645 -17.993 -42.252 1.00 63.34 180 LEU A O 1
ATOM 1469 N N . ILE A 1 181 ? -1.681 -16.790 -40.650 1.00 60.19 181 ILE A N 1
ATOM 1470 C CA . ILE A 1 181 ? -1.139 -15.465 -40.980 1.00 60.19 181 ILE A CA 1
ATOM 1471 C C . ILE A 1 181 ? 0.367 -15.416 -40.690 1.00 60.19 181 ILE A C 1
ATOM 1473 O O . ILE A 1 181 ? 1.160 -15.017 -41.546 1.00 60.19 181 ILE A O 1
ATOM 1477 N N . ALA A 1 182 ? 0.791 -15.890 -39.519 1.00 56.41 182 ALA A N 1
ATOM 1478 C CA . ALA A 1 182 ? 2.188 -15.991 -39.111 1.00 56.41 182 ALA A CA 1
ATOM 1479 C C . ALA A 1 182 ? 2.986 -16.983 -39.977 1.00 56.41 182 ALA A C 1
ATOM 1481 O O . ALA A 1 182 ? 4.219 -16.912 -40.015 1.00 56.41 182 ALA A O 1
ATOM 1482 N N . ALA A 1 183 ? 2.314 -17.853 -40.740 1.00 59.69 183 ALA A N 1
ATOM 1483 C CA . ALA A 1 183 ? 2.893 -18.725 -41.762 1.00 59.69 183 ALA A CA 1
ATOM 1484 C C . ALA A 1 183 ? 2.961 -18.109 -43.184 1.00 59.69 183 ALA A C 1
ATOM 1486 O O . ALA A 1 183 ? 3.475 -18.762 -44.099 1.00 59.69 183 ALA A O 1
ATOM 1487 N N . VAL A 1 184 ? 2.508 -16.865 -43.399 1.00 60.84 184 VAL A N 1
ATOM 1488 C CA . VAL A 1 184 ? 2.602 -16.162 -44.697 1.00 60.84 184 VAL A CA 1
ATOM 1489 C C . VAL A 1 184 ? 4.050 -15.769 -45.022 1.00 60.84 184 VAL A C 1
ATOM 1491 O O . VAL A 1 184 ? 4.771 -15.197 -44.207 1.00 60.84 184 VAL A O 1
ATOM 1494 N N . ARG A 1 185 ? 4.516 -16.077 -46.236 1.00 61.72 185 ARG A N 1
ATOM 1495 C CA . ARG A 1 185 ? 5.888 -15.840 -46.721 1.00 61.72 185 ARG A CA 1
ATOM 1496 C C . ARG A 1 185 ? 5.873 -15.296 -48.153 1.00 61.72 185 ARG A C 1
ATOM 1498 O O . ARG A 1 185 ? 5.103 -15.767 -48.989 1.00 61.72 185 ARG A O 1
ATOM 1505 N N . PHE A 1 186 ? 6.771 -14.363 -48.470 1.00 58.44 186 PHE A N 1
ATOM 1506 C CA . PHE A 1 186 ? 6.855 -13.715 -49.789 1.00 58.44 186 PHE A CA 1
ATOM 1507 C C . PHE A 1 186 ? 7.967 -14.322 -50.652 1.00 58.44 186 PHE A C 1
ATOM 1509 O O . PHE A 1 186 ? 9.157 -14.151 -50.390 1.00 58.44 186 PHE A O 1
ATOM 1516 N N . THR A 1 187 ? 7.595 -15.005 -51.735 1.00 49.19 187 THR A N 1
ATOM 1517 C CA . THR A 1 187 ? 8.529 -15.620 -52.692 1.00 49.19 187 THR A CA 1
ATOM 1518 C C . THR A 1 187 ? 8.852 -14.719 -53.891 1.00 49.19 187 THR A C 1
ATOM 1520 O O . THR A 1 187 ? 8.638 -15.070 -55.046 1.00 49.19 187 THR A O 1
ATOM 1523 N N . ASN A 1 188 ? 9.473 -13.576 -53.589 1.00 43.03 188 ASN A N 1
ATOM 1524 C CA . ASN A 1 188 ? 10.537 -12.956 -54.393 1.00 43.03 188 ASN A CA 1
ATOM 1525 C C . ASN A 1 188 ? 10.242 -12.639 -55.890 1.00 43.03 188 ASN A C 1
ATOM 1527 O O . ASN A 1 188 ? 10.618 -13.396 -56.793 1.00 43.03 188 ASN A O 1
ATOM 1531 N N . VAL A 1 189 ? 9.701 -11.443 -56.186 1.00 32.06 189 VAL A N 1
ATOM 1532 C CA . VAL A 1 189 ? 9.652 -10.880 -57.558 1.00 32.06 189 VAL A CA 1
ATOM 1533 C C . VAL A 1 189 ? 10.203 -9.444 -57.628 1.00 32.06 189 VAL A C 1
ATOM 1535 O O . VAL A 1 189 ? 9.460 -8.475 -57.644 1.00 32.06 189 VAL A O 1
ATOM 1538 N N . LYS A 1 190 ? 11.535 -9.353 -57.739 1.00 33.78 190 LYS A N 1
ATOM 1539 C CA . LYS A 1 190 ? 12.364 -8.309 -58.394 1.00 33.78 190 LYS A CA 1
ATOM 1540 C C . LYS A 1 190 ? 11.777 -6.907 -58.656 1.00 33.78 190 LYS A C 1
ATOM 1542 O O . LYS A 1 190 ? 10.843 -6.757 -59.440 1.00 33.78 190 LYS A O 1
ATOM 1547 N N . ASN A 1 191 ? 12.566 -5.904 -58.256 1.00 30.73 191 ASN A N 1
ATOM 1548 C CA . ASN A 1 191 ? 12.548 -4.497 -58.677 1.00 30.73 191 ASN A CA 1
ATOM 1549 C C . ASN A 1 191 ? 11.793 -4.191 -59.986 1.00 30.73 191 ASN A C 1
ATOM 1551 O O . ASN A 1 191 ? 12.269 -4.473 -61.093 1.00 30.73 191 ASN A O 1
ATOM 1555 N N . GLN A 1 192 ? 10.699 -3.454 -59.839 1.00 29.38 192 GLN A N 1
ATOM 1556 C CA . GLN A 1 192 ? 10.318 -2.383 -60.753 1.00 29.38 192 GLN A CA 1
ATOM 1557 C C . GLN A 1 192 ? 10.315 -1.127 -59.863 1.00 29.38 192 GLN A C 1
ATOM 1559 O O . GLN A 1 192 ? 9.538 -1.068 -58.926 1.00 29.38 192 GLN A O 1
ATOM 1564 N N . ASP A 1 193 ? 11.223 -0.162 -60.001 1.00 25.64 193 ASP A N 1
ATOM 1565 C CA . ASP A 1 193 ? 11.895 0.272 -61.227 1.00 25.64 193 ASP A CA 1
ATOM 1566 C C . ASP A 1 193 ? 13.330 -0.231 -61.488 1.00 25.64 193 ASP A C 1
ATOM 1568 O O . ASP A 1 193 ? 14.098 -0.584 -60.595 1.00 25.64 193 ASP A O 1
ATOM 1572 N N . GLY A 1 194 ? 13.702 -0.228 -62.775 1.00 25.78 194 GLY A N 1
ATOM 1573 C CA . GLY A 1 194 ? 15.034 -0.646 -63.242 1.00 25.78 194 GLY A CA 1
ATOM 1574 C C . GLY A 1 194 ? 15.177 -0.881 -64.754 1.00 25.78 194 GLY A C 1
ATOM 1575 O O . GLY A 1 194 ? 16.090 -1.587 -65.188 1.00 25.78 194 GLY A O 1
ATOM 1576 N N . LEU A 1 195 ? 14.278 -0.346 -65.589 1.00 25.53 195 LEU A N 1
ATOM 1577 C CA . LEU A 1 195 ? 14.159 -0.731 -67.004 1.00 25.53 195 LEU A CA 1
ATOM 1578 C C . LEU A 1 195 ? 15.192 -0.034 -67.924 1.00 25.53 195 LEU A C 1
ATOM 1580 O O . LEU A 1 195 ? 14.847 0.759 -68.799 1.00 25.53 195 LEU A O 1
ATOM 1584 N N . SER A 1 196 ? 16.478 -0.366 -67.758 1.00 23.62 196 SER A N 1
ATOM 1585 C CA . SER A 1 196 ? 17.586 0.128 -68.595 1.00 23.62 196 SER A CA 1
ATOM 1586 C C . SER A 1 196 ? 18.568 -0.986 -68.986 1.00 23.62 196 SER A C 1
ATOM 1588 O O . SER A 1 196 ? 19.603 -1.186 -68.353 1.00 23.62 196 SER A O 1
ATOM 1590 N N . VAL A 1 197 ? 18.268 -1.703 -70.074 1.00 29.69 197 VAL A N 1
ATOM 1591 C CA . VAL A 1 197 ? 19.144 -2.755 -70.623 1.00 29.69 197 VAL A CA 1
ATOM 1592 C C . VAL A 1 197 ? 20.278 -2.161 -71.466 1.00 29.69 197 VAL A C 1
ATOM 1594 O O . VAL A 1 197 ? 20.018 -1.608 -72.535 1.00 29.69 197 VAL A O 1
ATOM 1597 N N . THR A 1 198 ? 21.531 -2.402 -71.067 1.00 26.22 198 THR A N 1
ATOM 1598 C CA . THR A 1 198 ? 22.707 -2.351 -71.957 1.00 26.22 198 THR A CA 1
ATOM 1599 C C . THR A 1 198 ? 23.740 -3.432 -71.618 1.00 26.22 198 THR A C 1
ATOM 1601 O O . THR A 1 198 ? 24.028 -3.666 -70.449 1.00 26.22 198 THR A O 1
ATOM 1604 N N . ASP A 1 199 ? 24.286 -4.035 -72.679 1.00 25.16 199 ASP A N 1
ATOM 1605 C CA . ASP A 1 199 ? 25.527 -4.826 -72.829 1.00 25.16 199 ASP A CA 1
ATOM 1606 C C . ASP A 1 199 ? 26.670 -4.592 -71.805 1.00 25.16 199 ASP A C 1
ATOM 1608 O O . ASP A 1 199 ? 26.827 -3.486 -71.295 1.00 25.16 199 ASP A O 1
ATOM 1612 N N . SER A 1 200 ? 27.627 -5.509 -71.572 1.00 27.86 200 SER A N 1
ATOM 1613 C CA . SER A 1 200 ? 27.818 -6.936 -71.940 1.00 27.86 200 SER A CA 1
ATOM 1614 C C . SER A 1 200 ? 29.165 -7.434 -71.361 1.00 27.86 200 SER A C 1
ATOM 1616 O O . SER A 1 200 ? 30.048 -6.612 -71.138 1.00 27.86 200 SER A O 1
ATOM 1618 N N . ASP A 1 201 ? 29.385 -8.752 -71.271 1.00 28.61 201 ASP A N 1
ATOM 1619 C CA . ASP A 1 201 ? 30.704 -9.404 -71.089 1.00 28.61 201 ASP A CA 1
ATOM 1620 C C . ASP A 1 201 ? 31.585 -8.965 -69.888 1.00 28.61 201 ASP A C 1
ATOM 1622 O O . ASP A 1 201 ? 32.577 -8.249 -70.040 1.00 28.61 201 ASP A O 1
ATOM 1626 N N . SER A 1 202 ? 31.371 -9.580 -68.720 1.00 26.98 202 SER A N 1
ATOM 1627 C CA . SER A 1 202 ? 32.482 -10.022 -67.855 1.00 26.98 202 SER A CA 1
ATOM 1628 C C . SER A 1 202 ? 32.093 -11.264 -67.032 1.00 26.98 202 SER A C 1
ATOM 1630 O O . SER A 1 202 ? 30.934 -11.676 -67.017 1.00 26.98 202 SER A O 1
ATOM 1632 N N . GLN A 1 203 ? 33.092 -11.976 -66.502 1.00 26.56 203 GLN A N 1
ATOM 1633 C CA . GLN A 1 203 ? 32.981 -13.396 -66.140 1.00 26.56 203 GLN A CA 1
ATOM 1634 C C . GLN A 1 203 ? 32.396 -13.646 -64.743 1.00 26.56 203 GLN A C 1
ATOM 1636 O O . GLN A 1 203 ? 32.607 -12.869 -63.821 1.00 26.56 203 GLN A O 1
ATOM 1641 N N . ILE A 1 204 ? 31.726 -14.794 -64.598 1.00 25.56 204 ILE A N 1
ATOM 1642 C CA . ILE A 1 204 ? 31.288 -15.348 -63.312 1.00 25.56 204 ILE A CA 1
ATOM 1643 C C . ILE A 1 204 ? 32.523 -15.735 -62.486 1.00 25.56 204 ILE A C 1
ATOM 1645 O O . ILE A 1 204 ? 33.230 -16.676 -62.857 1.00 25.56 204 ILE A O 1
ATOM 1649 N N . GLU A 1 205 ? 32.728 -15.080 -61.346 1.00 25.64 205 GLU A N 1
ATOM 1650 C CA . GLU A 1 205 ? 33.340 -15.729 -60.182 1.00 25.64 205 GLU A CA 1
ATOM 1651 C C . GLU A 1 205 ? 32.226 -16.284 -59.286 1.00 25.64 205 GLU A C 1
ATOM 1653 O O . GLU A 1 205 ? 31.132 -15.726 -59.199 1.00 25.64 205 GLU A O 1
ATOM 1658 N N . THR A 1 206 ? 32.474 -17.442 -58.679 1.00 29.83 206 THR A N 1
ATOM 1659 C CA . THR A 1 206 ? 31.489 -18.155 -57.862 1.00 29.83 206 THR A CA 1
ATOM 1660 C C . THR A 1 206 ? 31.506 -17.634 -56.432 1.00 29.83 206 THR A C 1
ATOM 1662 O O . THR A 1 206 ? 32.415 -17.975 -55.674 1.00 29.83 206 THR A O 1
ATOM 1665 N N . LEU A 1 207 ? 30.484 -16.864 -56.059 1.00 23.45 207 LEU A N 1
ATOM 1666 C CA . LEU A 1 207 ? 30.052 -16.771 -54.664 1.00 23.45 207 LEU A CA 1
ATOM 1667 C C . LEU A 1 207 ? 29.171 -17.984 -54.330 1.00 23.45 207 LEU A C 1
ATOM 1669 O O . LEU A 1 207 ? 28.516 -18.547 -55.213 1.00 23.45 207 LEU A O 1
ATOM 1673 N N . ASP A 1 208 ? 29.245 -18.435 -53.080 1.00 24.78 208 ASP A N 1
ATOM 1674 C CA . ASP A 1 208 ? 28.630 -19.683 -52.625 1.00 24.78 208 ASP A CA 1
ATOM 1675 C C . ASP A 1 208 ? 27.105 -19.578 -52.471 1.00 24.78 208 ASP A C 1
ATOM 1677 O O . ASP A 1 208 ? 26.538 -18.492 -52.374 1.00 24.78 208 ASP A O 1
ATOM 1681 N N . VAL A 1 209 ? 26.428 -20.729 -52.409 1.00 31.64 209 VAL A N 1
ATOM 1682 C CA . VAL A 1 209 ? 24.975 -20.792 -52.163 1.00 31.64 209 VAL A CA 1
ATOM 1683 C C . VAL A 1 209 ? 24.693 -20.578 -50.671 1.00 31.64 209 VAL A C 1
ATOM 1685 O O . VAL A 1 209 ? 24.408 -21.520 -49.931 1.00 31.64 209 VAL A O 1
ATOM 1688 N N . LYS A 1 210 ? 24.806 -19.321 -50.240 1.00 28.16 210 LYS A N 1
ATOM 1689 C CA . LYS A 1 210 ? 24.391 -18.801 -48.934 1.00 28.16 210 LYS A CA 1
ATOM 1690 C C . LYS A 1 210 ? 23.958 -17.342 -49.081 1.00 28.16 210 LYS A C 1
ATOM 1692 O O . LYS A 1 210 ? 24.784 -16.464 -48.904 1.00 28.16 210 LYS A O 1
ATOM 1697 N N . ASP A 1 211 ? 22.692 -17.147 -49.440 1.00 28.19 211 ASP A N 1
ATOM 1698 C CA . ASP A 1 211 ? 21.885 -15.945 -49.165 1.00 28.19 211 ASP A CA 1
ATOM 1699 C C . ASP A 1 211 ? 20.406 -16.267 -49.474 1.00 28.19 211 ASP A C 1
ATOM 1701 O O . ASP A 1 211 ? 19.741 -15.648 -50.302 1.00 28.19 211 ASP A O 1
ATOM 1705 N N . ASN A 1 212 ? 19.886 -17.301 -48.804 1.00 26.95 212 ASN A N 1
ATOM 1706 C CA . ASN A 1 212 ? 18.499 -17.231 -48.355 1.00 26.95 212 ASN A CA 1
ATOM 1707 C C . ASN A 1 212 ? 18.557 -16.445 -47.045 1.00 26.95 212 ASN A C 1
ATOM 1709 O O . ASN A 1 212 ? 19.225 -16.906 -46.119 1.00 26.95 212 ASN A O 1
ATOM 1713 N N . VAL A 1 213 ? 17.852 -15.318 -46.947 1.00 30.08 213 VAL A N 1
ATOM 1714 C CA . VAL A 1 213 ? 17.584 -14.692 -45.647 1.00 30.08 213 VAL A CA 1
ATOM 1715 C C . VAL A 1 213 ? 16.551 -15.567 -44.939 1.00 30.08 213 VAL A C 1
ATOM 1717 O O . VAL A 1 213 ? 15.347 -15.424 -45.133 1.00 30.08 213 VAL A O 1
ATOM 1720 N N . SER A 1 214 ? 17.040 -16.558 -44.197 1.00 28.59 214 SER A N 1
ATOM 1721 C CA . SER A 1 214 ? 16.248 -17.283 -43.212 1.00 28.59 214 SER A CA 1
ATOM 1722 C C . SER A 1 214 ? 16.295 -16.488 -41.916 1.00 28.59 214 SER A C 1
ATOM 1724 O O . SER A 1 214 ? 17.274 -16.605 -41.182 1.00 28.59 214 SER A O 1
ATOM 1726 N N . VAL A 1 215 ? 15.252 -15.694 -41.674 1.00 30.47 215 VAL A N 1
ATOM 1727 C CA . VAL A 1 215 ? 14.935 -15.198 -40.329 1.00 30.47 215 VAL A CA 1
ATOM 1728 C C . VAL A 1 215 ? 14.827 -16.417 -39.413 1.00 30.47 215 VAL A C 1
ATOM 1730 O O . VAL A 1 215 ? 14.201 -17.413 -39.796 1.00 30.47 215 VAL A O 1
ATOM 1733 N N . SER A 1 216 ? 15.478 -16.365 -38.258 1.00 28.55 216 SER A N 1
ATOM 1734 C CA . SER A 1 216 ? 15.421 -17.413 -37.233 1.00 28.55 216 SER A CA 1
ATOM 1735 C C . SER A 1 216 ? 14.908 -16.848 -35.915 1.00 28.55 216 SER A C 1
ATOM 1737 O O . SER A 1 216 ? 14.838 -15.638 -35.744 1.00 28.55 216 SER A O 1
ATOM 1739 N N . ASP A 1 217 ? 14.570 -17.717 -34.966 1.00 28.48 217 ASP A N 1
ATOM 1740 C CA . ASP A 1 217 ? 13.950 -17.327 -33.687 1.00 28.48 217 ASP A CA 1
ATOM 1741 C C . ASP A 1 217 ? 14.854 -16.418 -32.815 1.00 28.48 217 ASP A C 1
ATOM 1743 O O . ASP A 1 217 ? 14.395 -15.802 -31.860 1.00 28.48 217 ASP A O 1
ATOM 1747 N N . SER A 1 218 ? 16.132 -16.270 -33.192 1.00 30.53 218 SER A N 1
ATOM 1748 C CA . SER A 1 218 ? 17.060 -15.229 -32.721 1.00 30.53 218 SER A CA 1
ATOM 1749 C C . SER A 1 218 ? 16.586 -13.796 -32.970 1.00 30.53 218 SER A C 1
ATOM 1751 O O . SER A 1 218 ? 17.028 -12.881 -32.284 1.00 30.53 218 SER A O 1
ATOM 1753 N N . ASP A 1 219 ? 15.725 -13.608 -33.966 1.00 31.23 219 ASP A N 1
ATOM 1754 C CA . ASP A 1 219 ? 15.331 -12.308 -34.508 1.00 31.23 219 ASP A CA 1
ATOM 1755 C C . ASP A 1 219 ? 13.972 -11.853 -33.920 1.00 31.23 219 ASP A C 1
ATOM 1757 O O . ASP A 1 219 ? 13.388 -10.874 -34.377 1.00 31.23 219 ASP A O 1
ATOM 1761 N N . PHE A 1 220 ? 13.472 -12.584 -32.911 1.00 36.75 220 PHE A N 1
ATOM 1762 C CA . PHE A 1 220 ? 12.198 -12.384 -32.205 1.00 36.75 220 PHE A CA 1
ATOM 1763 C C . PHE A 1 220 ? 12.377 -12.273 -30.674 1.00 36.75 220 PHE A C 1
ATOM 1765 O O . PHE A 1 220 ? 11.497 -12.657 -29.904 1.00 36.75 220 PHE A O 1
ATOM 1772 N N . VAL A 1 221 ? 13.513 -11.739 -30.215 1.00 29.95 221 VAL A N 1
ATOM 1773 C CA . VAL A 1 221 ? 13.699 -11.323 -28.814 1.00 29.95 221 VAL A CA 1
ATOM 1774 C C . VAL A 1 221 ? 13.460 -9.817 -28.735 1.00 29.95 221 VAL A C 1
ATOM 1776 O O . VAL A 1 221 ? 14.172 -9.049 -29.374 1.00 29.95 221 VAL A O 1
ATOM 1779 N N . GLY A 1 222 ? 12.424 -9.414 -27.998 1.00 32.38 222 GLY A N 1
ATOM 1780 C CA . GLY A 1 222 ? 11.948 -8.028 -27.960 1.00 32.38 222 GLY A CA 1
ATOM 1781 C C . GLY A 1 222 ? 10.562 -7.907 -27.329 1.00 32.38 222 GLY A C 1
ATOM 1782 O O . GLY A 1 222 ? 9.641 -7.387 -27.952 1.00 32.38 222 GLY A O 1
ATOM 1783 N N . LYS A 1 223 ? 10.403 -8.447 -26.115 1.00 29.28 223 LYS A N 1
ATOM 1784 C CA . LYS A 1 223 ? 9.257 -8.165 -25.240 1.00 29.28 223 LYS A CA 1
ATOM 1785 C C . LYS A 1 223 ? 9.790 -7.746 -23.875 1.00 29.28 223 LYS A C 1
ATOM 1787 O O . LYS A 1 223 ? 9.700 -8.497 -22.907 1.00 29.28 223 LYS A O 1
ATOM 1792 N N . GLU A 1 224 ? 10.408 -6.574 -23.840 1.00 32.44 224 GLU A N 1
ATOM 1793 C CA . GLU A 1 224 ? 10.724 -5.911 -22.581 1.00 32.44 224 GLU A CA 1
ATOM 1794 C C . GLU A 1 224 ? 9.433 -5.284 -22.056 1.00 32.44 224 GLU A C 1
ATOM 1796 O O . GLU A 1 224 ? 8.740 -4.548 -22.757 1.00 32.44 224 GLU A O 1
ATOM 1801 N N . THR A 1 225 ? 9.046 -5.701 -20.855 1.00 31.02 225 THR A N 1
ATOM 1802 C CA . THR A 1 225 ? 7.928 -5.135 -20.108 1.00 31.02 225 THR A CA 1
ATOM 1803 C C . THR A 1 225 ? 8.513 -4.094 -19.175 1.00 31.02 225 THR A C 1
ATOM 1805 O O . THR A 1 225 ? 9.184 -4.455 -18.205 1.00 31.02 225 THR A O 1
ATOM 1808 N N . TRP A 1 226 ? 8.304 -2.823 -19.497 1.00 35.25 226 TRP A N 1
ATOM 1809 C CA . TRP A 1 226 ? 8.652 -1.729 -18.604 1.00 35.25 226 TRP A CA 1
ATOM 1810 C C . TRP A 1 226 ? 7.745 -1.765 -17.372 1.00 35.25 226 TRP A C 1
ATOM 1812 O O . TRP A 1 226 ? 6.593 -2.192 -17.452 1.00 35.25 226 TRP A O 1
ATOM 1822 N N . TYR A 1 227 ? 8.299 -1.361 -16.235 1.00 37.09 227 TYR A N 1
ATOM 1823 C CA . TYR A 1 227 ? 7.587 -1.227 -14.971 1.00 37.09 227 TYR A CA 1
ATOM 1824 C C . TYR A 1 227 ? 7.737 0.217 -14.513 1.00 37.09 227 TYR A C 1
ATOM 1826 O O . TYR A 1 227 ? 8.825 0.788 -14.622 1.00 37.09 227 TYR A O 1
ATOM 1834 N N . THR A 1 228 ? 6.656 0.782 -13.993 1.00 39.12 228 THR A N 1
ATOM 1835 C CA . THR A 1 228 ? 6.631 2.118 -13.402 1.00 39.12 228 THR A CA 1
ATOM 1836 C C . THR A 1 228 ? 7.645 2.190 -12.246 1.00 39.12 228 THR A C 1
ATOM 1838 O O . THR A 1 228 ? 7.663 1.281 -11.410 1.00 39.12 228 THR A O 1
ATOM 1841 N N . PRO A 1 229 ? 8.531 3.202 -12.193 1.00 48.84 229 PRO A N 1
ATOM 1842 C CA . PRO A 1 229 ? 9.586 3.261 -11.189 1.00 48.84 229 PRO A CA 1
ATOM 1843 C C . PRO A 1 229 ? 9.000 3.575 -9.811 1.00 48.84 229 PRO A C 1
ATOM 1845 O O . PRO A 1 229 ? 8.283 4.557 -9.646 1.00 48.84 229 PRO A O 1
ATOM 1848 N N . ASN A 1 230 ? 9.345 2.767 -8.807 1.00 48.31 230 ASN A N 1
ATOM 1849 C CA . ASN A 1 230 ? 8.880 2.953 -7.428 1.00 48.31 230 ASN A CA 1
ATOM 1850 C C . ASN A 1 230 ? 9.720 3.962 -6.616 1.00 48.31 230 ASN A C 1
ATOM 1852 O O . ASN A 1 230 ? 9.407 4.231 -5.462 1.00 48.31 230 ASN A O 1
ATOM 1856 N N . LEU A 1 231 ? 10.787 4.502 -7.216 1.00 62.84 231 LEU A N 1
ATOM 1857 C CA . LEU A 1 231 ? 11.697 5.506 -6.650 1.00 62.84 231 LEU A CA 1
ATOM 1858 C C . LEU A 1 231 ? 12.357 5.127 -5.302 1.00 62.84 231 LEU A C 1
ATOM 1860 O O . LEU A 1 231 ? 12.836 6.003 -4.576 1.00 62.84 231 LEU A O 1
ATOM 1864 N N . ASP A 1 232 ? 12.468 3.828 -5.001 1.00 61.09 232 ASP A N 1
ATOM 1865 C CA . ASP A 1 232 ? 13.148 3.320 -3.804 1.00 61.09 232 ASP A CA 1
ATOM 1866 C C . ASP A 1 232 ? 14.632 3.718 -3.745 1.00 61.09 232 ASP A C 1
ATOM 1868 O O . ASP A 1 232 ? 15.373 3.622 -4.729 1.00 61.09 232 ASP A O 1
ATOM 1872 N N . VAL A 1 233 ? 15.106 4.068 -2.544 1.00 59.84 233 VAL A N 1
ATOM 1873 C CA . VAL A 1 233 ? 16.531 4.321 -2.279 1.00 59.84 233 VAL A CA 1
ATOM 1874 C C . VAL A 1 233 ? 17.243 3.009 -1.940 1.00 59.84 233 VAL A C 1
ATOM 1876 O O . VAL A 1 233 ? 17.392 2.621 -0.780 1.00 59.84 233 VAL A O 1
ATOM 1879 N N . LEU A 1 234 ? 17.722 2.331 -2.979 1.00 71.19 234 LEU A N 1
ATOM 1880 C CA . LEU A 1 234 ? 18.554 1.134 -2.887 1.00 71.19 234 LEU A CA 1
ATOM 1881 C C . LEU A 1 234 ? 19.925 1.470 -2.275 1.00 71.19 234 LEU A C 1
ATOM 1883 O O . LEU A 1 234 ? 20.518 2.513 -2.559 1.00 71.19 234 LEU A O 1
ATOM 1887 N N . LEU A 1 235 ? 20.481 0.550 -1.483 1.00 71.56 235 LEU A N 1
ATOM 1888 C CA . LEU A 1 235 ? 21.813 0.706 -0.874 1.00 71.56 235 LEU A CA 1
ATOM 1889 C C . LEU A 1 235 ? 22.964 0.253 -1.788 1.00 71.56 235 LEU A C 1
ATOM 1891 O O . LEU A 1 235 ? 24.123 0.580 -1.527 1.00 71.56 235 LEU A O 1
ATOM 1895 N N . GLU A 1 236 ? 22.664 -0.483 -2.862 1.00 75.50 236 GLU A N 1
ATOM 1896 C CA . GLU A 1 236 ? 23.638 -0.888 -3.874 1.00 75.50 236 GLU A CA 1
ATOM 1897 C C . GLU A 1 236 ? 23.026 -0.946 -5.285 1.00 75.50 236 GLU A C 1
ATOM 1899 O O . GLU A 1 236 ? 21.856 -1.285 -5.454 1.00 75.50 236 GLU A O 1
ATOM 1904 N N . HIS A 1 237 ? 23.810 -0.629 -6.320 1.00 81.56 237 HIS A N 1
ATOM 1905 C CA . HIS A 1 237 ? 23.360 -0.714 -7.708 1.00 81.56 237 HIS A CA 1
ATOM 1906 C C . HIS A 1 237 ? 23.397 -2.175 -8.194 1.00 81.56 237 HIS A C 1
ATOM 1908 O O . HIS A 1 237 ? 24.480 -2.775 -8.220 1.00 81.56 237 HIS A O 1
ATOM 1914 N N . PRO A 1 238 ? 22.274 -2.746 -8.678 1.00 75.81 238 PRO A N 1
ATOM 1915 C CA . PRO A 1 238 ? 22.198 -4.174 -9.019 1.00 75.81 238 PRO A CA 1
ATOM 1916 C C . PRO A 1 238 ? 22.995 -4.588 -10.271 1.00 75.81 238 PRO A C 1
ATOM 1918 O O . PRO A 1 238 ? 23.301 -5.766 -10.451 1.00 75.81 238 PRO A O 1
ATOM 1921 N N . LYS A 1 239 ? 23.323 -3.642 -11.165 1.00 79.62 239 LYS A N 1
ATOM 1922 C CA . LYS A 1 239 ? 23.900 -3.918 -12.498 1.00 79.62 239 LYS A CA 1
ATOM 1923 C C . LYS A 1 239 ? 25.348 -3.423 -12.663 1.00 79.62 239 LYS A C 1
ATOM 1925 O O . LYS A 1 239 ? 26.057 -3.925 -13.536 1.00 79.62 239 LYS A O 1
ATOM 1930 N N . ILE A 1 240 ? 25.807 -2.455 -11.857 1.00 79.81 240 ILE A N 1
ATOM 1931 C CA . ILE A 1 240 ? 27.103 -1.766 -12.036 1.00 79.81 240 ILE A CA 1
ATOM 1932 C C . ILE A 1 240 ? 27.887 -1.717 -10.712 1.00 79.81 240 ILE A C 1
ATOM 1934 O O . ILE A 1 240 ? 28.035 -0.680 -10.070 1.00 79.81 240 ILE A O 1
ATOM 1938 N N . ALA A 1 241 ? 28.446 -2.865 -10.321 1.00 81.31 241 ALA A N 1
ATOM 1939 C CA . ALA A 1 241 ? 29.083 -3.070 -9.014 1.00 81.31 241 ALA A CA 1
ATOM 1940 C C . ALA A 1 241 ? 30.230 -2.096 -8.652 1.00 81.31 241 ALA A C 1
ATOM 1942 O O . ALA A 1 241 ? 30.517 -1.917 -7.473 1.00 81.31 241 ALA A O 1
ATOM 1943 N N . CYS A 1 242 ? 30.892 -1.454 -9.625 1.00 80.38 242 CYS A N 1
ATOM 1944 C CA . CYS A 1 242 ? 31.957 -0.481 -9.342 1.00 80.38 242 CYS A CA 1
ATOM 1945 C C . CYS A 1 242 ? 31.443 0.870 -8.807 1.00 80.38 242 CYS A C 1
ATOM 1947 O O . CYS A 1 242 ? 32.226 1.623 -8.232 1.00 80.38 242 CYS A O 1
ATOM 1949 N N . LEU A 1 243 ? 30.142 1.164 -8.925 1.00 84.06 243 LEU A N 1
ATOM 1950 C CA . LEU A 1 243 ? 29.535 2.332 -8.277 1.00 84.06 243 LEU A CA 1
ATOM 1951 C C . LEU A 1 243 ? 29.335 2.099 -6.766 1.00 84.06 243 LEU A C 1
ATOM 1953 O O . LEU A 1 243 ? 29.509 3.027 -5.977 1.00 84.06 243 LEU A O 1
ATOM 1957 N N . ASN A 1 244 ? 29.110 0.846 -6.356 1.00 84.56 244 ASN A N 1
ATOM 1958 C CA . ASN A 1 244 ? 28.896 0.413 -4.964 1.00 84.56 244 ASN A CA 1
ATOM 1959 C C . ASN A 1 244 ? 30.171 0.538 -4.098 1.00 84.56 244 ASN A C 1
ATOM 1961 O O . ASN A 1 244 ? 30.122 0.390 -2.880 1.00 84.56 244 ASN A O 1
ATOM 1965 N N . GLU A 1 245 ? 31.334 0.819 -4.702 1.00 80.50 245 GLU A N 1
ATOM 1966 C CA . GLU A 1 245 ? 32.556 1.152 -3.957 1.00 80.50 245 GLU A CA 1
ATOM 1967 C C . GLU A 1 245 ? 32.574 2.610 -3.456 1.00 80.50 245 GLU A C 1
ATOM 1969 O O . GLU A 1 245 ? 33.426 2.956 -2.626 1.00 80.50 245 GLU A O 1
ATOM 1974 N N . HIS A 1 246 ? 31.719 3.496 -3.991 1.00 74.12 246 HIS A N 1
ATOM 1975 C CA . HIS A 1 246 ? 31.800 4.955 -3.792 1.00 74.12 246 HIS A CA 1
ATOM 1976 C C . HIS A 1 246 ? 30.461 5.632 -3.453 1.00 74.12 246 HIS A C 1
ATOM 1978 O O . HIS A 1 246 ? 30.472 6.592 -2.684 1.00 74.12 246 HIS A O 1
ATOM 1984 N N . PHE A 1 247 ? 29.346 5.140 -3.989 1.00 83.69 247 PHE A N 1
ATOM 1985 C CA . PHE A 1 247 ? 27.986 5.574 -3.663 1.00 83.69 247 PHE A CA 1
ATOM 1986 C C . PHE A 1 247 ? 27.311 4.558 -2.728 1.00 83.69 247 PHE A C 1
ATOM 1988 O O . PHE A 1 247 ? 27.701 3.391 -2.694 1.00 83.69 247 PHE A O 1
ATOM 1995 N N . SER A 1 248 ? 26.312 5.003 -1.964 1.00 80.19 248 SER A N 1
ATOM 1996 C CA . SER A 1 248 ? 25.572 4.169 -0.995 1.00 80.19 248 SER A CA 1
ATOM 1997 C C . SER A 1 248 ? 24.064 4.440 -0.975 1.00 80.19 248 SER A C 1
ATOM 1999 O O . SER A 1 248 ? 23.374 3.999 -0.061 1.00 80.19 248 SER A O 1
ATOM 2001 N N . MET A 1 249 ? 23.580 5.222 -1.937 1.00 82.31 249 MET A N 1
ATOM 2002 C CA . MET A 1 249 ? 22.172 5.484 -2.209 1.00 82.31 249 MET A CA 1
ATOM 2003 C C . MET A 1 249 ? 22.012 5.528 -3.727 1.00 82.31 249 MET A C 1
ATOM 2005 O O . MET A 1 249 ? 22.772 6.224 -4.408 1.00 82.31 249 MET A O 1
ATOM 2009 N N . PHE A 1 250 ? 21.052 4.768 -4.238 1.00 86.44 250 PHE A N 1
ATOM 2010 C CA . PHE A 1 250 ? 20.765 4.606 -5.657 1.00 86.44 250 PHE A CA 1
ATOM 2011 C C . PHE A 1 250 ? 19.249 4.590 -5.847 1.00 86.44 250 PHE A C 1
ATOM 2013 O O . PHE A 1 250 ? 18.579 3.859 -5.129 1.00 86.44 250 PHE A O 1
ATOM 2020 N N . VAL A 1 251 ? 18.713 5.337 -6.809 1.00 82.50 251 VAL A N 1
ATOM 2021 C CA . VAL A 1 251 ? 17.280 5.295 -7.158 1.00 82.50 251 VAL A CA 1
ATOM 2022 C C . VAL A 1 251 ? 17.145 4.906 -8.622 1.00 82.50 251 VAL A C 1
ATOM 2024 O O . VAL A 1 251 ? 17.800 5.522 -9.459 1.00 82.50 251 VAL A O 1
ATOM 2027 N N . ASP A 1 252 ? 16.348 3.881 -8.927 1.00 85.94 252 ASP A N 1
ATOM 2028 C CA . ASP A 1 252 ? 16.113 3.399 -10.295 1.00 85.94 252 ASP A CA 1
ATOM 2029 C C . ASP A 1 252 ? 14.940 4.161 -10.933 1.00 85.94 252 ASP A C 1
ATOM 2031 O O . ASP A 1 252 ? 13.817 4.114 -10.429 1.00 85.94 252 ASP A O 1
ATOM 2035 N N . VAL A 1 253 ? 15.196 4.871 -12.034 1.00 85.06 253 VAL A N 1
ATOM 2036 C CA . VAL A 1 253 ? 14.188 5.632 -12.782 1.00 85.06 253 VAL A CA 1
ATOM 2037 C C . VAL A 1 253 ? 14.170 5.133 -14.223 1.00 85.06 253 VAL A C 1
ATOM 2039 O O . VAL A 1 253 ? 14.995 5.525 -15.049 1.00 85.06 253 VAL A O 1
ATOM 2042 N N . PHE A 1 254 ? 13.264 4.193 -14.505 1.00 78.75 254 PHE A N 1
ATOM 2043 C CA . PHE A 1 254 ? 13.157 3.485 -15.789 1.00 78.75 254 PHE A CA 1
ATOM 2044 C C . PHE A 1 254 ? 14.491 2.867 -16.294 1.00 78.75 254 PHE A C 1
ATOM 2046 O O . PHE A 1 254 ? 14.694 2.687 -17.493 1.00 78.75 254 PHE A O 1
ATOM 2053 N N . GLY A 1 255 ? 15.424 2.517 -15.398 1.00 82.00 255 GLY A N 1
ATOM 2054 C CA . GLY A 1 255 ? 16.755 1.993 -15.727 1.00 82.00 255 GLY A CA 1
ATOM 2055 C C . GLY A 1 255 ? 17.890 3.027 -15.731 1.00 82.00 255 GLY A C 1
ATOM 2056 O O . GLY A 1 255 ? 19.055 2.627 -15.833 1.00 82.00 255 GLY A O 1
ATOM 2057 N N . VAL A 1 256 ? 17.585 4.323 -15.599 1.00 90.62 256 VAL A N 1
ATOM 2058 C CA . VAL A 1 256 ? 18.552 5.415 -15.391 1.00 90.62 256 VAL A CA 1
ATOM 2059 C C . VAL A 1 256 ? 18.630 5.703 -13.891 1.00 90.62 256 VAL A C 1
ATOM 2061 O O . VAL A 1 256 ? 17.607 5.919 -13.251 1.00 90.62 256 VAL A O 1
ATOM 2064 N N . TYR A 1 257 ? 19.830 5.696 -13.303 1.00 93.50 257 TYR A N 1
ATOM 2065 C CA . TYR A 1 257 ? 19.964 5.758 -11.840 1.00 93.50 257 TYR A CA 1
ATOM 2066 C C . TYR A 1 257 ? 20.342 7.150 -11.328 1.00 93.50 257 TYR A C 1
ATOM 2068 O O . TYR A 1 257 ? 21.319 7.738 -11.799 1.00 93.50 257 TYR A O 1
ATOM 2076 N N . VAL A 1 258 ? 19.653 7.633 -10.291 1.00 94.06 258 VAL A N 1
ATOM 2077 C CA . VAL A 1 258 ? 20.182 8.700 -9.420 1.00 94.06 258 VAL A CA 1
ATOM 2078 C C . VAL A 1 258 ? 21.148 8.078 -8.415 1.00 94.06 258 VAL A C 1
ATOM 2080 O O . VAL A 1 258 ? 20.858 7.008 -7.884 1.00 94.06 258 VAL A O 1
ATOM 2083 N N . VAL A 1 259 ? 22.300 8.707 -8.155 1.00 92.94 259 VAL A N 1
ATOM 2084 C CA . VAL A 1 259 ? 23.366 8.131 -7.308 1.00 92.94 259 VAL A CA 1
ATOM 2085 C C . VAL A 1 259 ? 23.940 9.137 -6.304 1.00 92.94 259 VAL A C 1
ATOM 2087 O O . VAL A 1 259 ? 24.257 10.267 -6.667 1.00 92.94 259 VAL A O 1
ATOM 2090 N N . ALA A 1 260 ? 24.097 8.741 -5.036 1.00 87.19 260 ALA A N 1
ATOM 2091 C CA . ALA A 1 260 ? 24.545 9.641 -3.966 1.00 87.19 260 ALA A CA 1
ATOM 2092 C C . ALA A 1 260 ? 25.429 8.965 -2.895 1.00 87.19 260 ALA A C 1
ATOM 2094 O O . ALA A 1 260 ? 25.413 7.744 -2.697 1.00 87.19 260 ALA A O 1
ATOM 2095 N N . THR A 1 261 ? 26.258 9.769 -2.222 1.00 81.94 261 THR A N 1
ATOM 2096 C CA . THR A 1 261 ? 27.105 9.337 -1.094 1.00 81.94 261 THR A CA 1
ATOM 2097 C C . THR A 1 261 ? 26.324 9.399 0.223 1.00 81.94 261 THR A C 1
ATOM 2099 O O . THR A 1 261 ? 25.354 10.142 0.335 1.00 81.94 261 THR A O 1
ATOM 2102 N N . SER A 1 262 ? 26.763 8.663 1.253 1.00 74.88 262 SER A N 1
ATOM 2103 C CA . SER A 1 262 ? 26.112 8.607 2.580 1.00 74.88 262 SER A CA 1
ATOM 2104 C C . SER A 1 262 ? 25.936 9.952 3.291 1.00 74.88 262 SER A C 1
ATOM 2106 O O . SER A 1 262 ? 25.199 10.034 4.271 1.00 74.88 262 SER A O 1
ATOM 2108 N N . ASP A 1 263 ? 26.655 10.976 2.838 1.00 73.31 263 ASP A N 1
ATOM 2109 C CA . ASP A 1 263 ? 26.700 12.295 3.461 1.00 73.31 263 ASP A CA 1
ATOM 2110 C C . ASP A 1 263 ? 25.665 13.255 2.830 1.00 73.31 263 ASP A C 1
ATOM 2112 O O . ASP A 1 263 ? 25.394 14.322 3.389 1.00 73.31 263 ASP A O 1
ATOM 2116 N N . ALA A 1 264 ? 25.049 12.863 1.703 1.00 73.94 264 ALA A N 1
ATOM 2117 C CA . ALA A 1 264 ? 23.972 13.593 1.040 1.00 73.94 264 ALA A CA 1
ATOM 2118 C C . ALA A 1 264 ? 22.622 13.411 1.768 1.00 73.94 264 ALA A C 1
ATOM 2120 O O . ALA A 1 264 ? 22.219 12.277 2.039 1.00 73.94 264 ALA A O 1
ATOM 2121 N N . PRO A 1 265 ? 21.873 14.489 2.072 1.00 76.38 265 PRO A N 1
ATOM 2122 C CA . PRO A 1 265 ? 20.537 14.368 2.651 1.00 76.38 265 PRO A CA 1
ATOM 2123 C C . PRO A 1 265 ? 19.545 13.734 1.665 1.00 76.38 265 PRO A C 1
ATOM 2125 O O . PRO A 1 265 ? 19.354 14.223 0.552 1.00 76.38 265 PRO A O 1
ATOM 2128 N N . ILE A 1 266 ? 18.891 12.653 2.100 1.00 65.75 266 ILE A N 1
ATOM 2129 C CA . ILE A 1 266 ? 18.045 11.783 1.263 1.00 65.75 266 ILE A CA 1
ATOM 2130 C C . ILE A 1 266 ? 16.910 12.524 0.536 1.00 65.75 266 ILE A C 1
ATOM 2132 O O . ILE A 1 266 ? 16.579 12.177 -0.593 1.00 65.75 266 ILE A O 1
ATOM 2136 N N . ASN A 1 267 ? 16.376 13.600 1.123 1.00 64.69 267 ASN A N 1
ATOM 2137 C CA . ASN A 1 267 ? 15.336 14.432 0.512 1.00 64.69 267 ASN A CA 1
ATOM 2138 C C . ASN A 1 267 ? 15.780 15.088 -0.810 1.00 64.69 267 ASN A C 1
ATOM 2140 O O . ASN A 1 267 ? 14.943 15.319 -1.674 1.00 64.69 267 ASN A O 1
ATOM 2144 N N . TYR A 1 268 ? 17.073 15.382 -0.983 1.00 81.25 268 TYR A N 1
ATOM 2145 C CA . TYR A 1 268 ? 17.597 15.922 -2.240 1.00 81.25 268 TYR A CA 1
ATOM 2146 C C . TYR A 1 268 ? 17.766 14.818 -3.289 1.00 81.25 268 TYR A C 1
ATOM 2148 O O . TYR A 1 268 ? 17.444 15.027 -4.452 1.00 81.25 268 TYR A O 1
ATOM 2156 N N . VAL A 1 269 ? 18.189 13.620 -2.868 1.00 78.44 269 VAL A N 1
ATOM 2157 C CA . VAL A 1 269 ? 18.329 12.443 -3.744 1.00 78.44 269 VAL A CA 1
ATOM 2158 C C . VAL A 1 269 ? 16.970 12.018 -4.311 1.00 78.44 269 VAL A C 1
ATOM 2160 O O . VAL A 1 269 ? 16.849 11.795 -5.514 1.00 78.44 269 VAL A O 1
ATOM 2163 N N . VAL A 1 270 ? 15.939 11.972 -3.461 1.00 75.81 270 VAL A N 1
ATOM 2164 C CA . VAL A 1 270 ? 14.557 11.668 -3.864 1.00 75.81 270 VAL A CA 1
ATOM 2165 C C . VAL A 1 270 ? 14.003 12.758 -4.787 1.00 75.81 270 VAL A C 1
ATOM 2167 O O . VAL A 1 270 ? 13.453 12.428 -5.835 1.00 75.81 270 VAL A O 1
ATOM 2170 N N . HIS A 1 271 ? 14.205 14.045 -4.476 1.00 85.50 271 HIS A N 1
ATOM 2171 C CA . HIS A 1 271 ? 13.770 15.153 -5.344 1.00 85.50 271 HIS A CA 1
ATOM 2172 C C . HIS A 1 271 ? 14.385 15.067 -6.751 1.00 85.50 271 HIS A C 1
ATOM 2174 O O . HIS A 1 271 ? 13.665 15.128 -7.745 1.00 85.50 271 HIS A O 1
ATOM 2180 N N . THR A 1 272 ? 15.698 14.825 -6.852 1.00 88.88 272 THR A N 1
ATOM 2181 C CA . THR A 1 272 ? 16.379 14.616 -8.142 1.00 88.88 272 THR A CA 1
ATOM 2182 C C . THR A 1 272 ? 15.821 13.407 -8.909 1.00 88.88 272 THR A C 1
ATOM 2184 O O . THR A 1 272 ? 15.702 13.470 -10.132 1.00 88.88 272 THR A O 1
ATOM 2187 N N . ALA A 1 273 ? 15.434 12.324 -8.225 1.00 88.50 273 ALA A N 1
ATOM 2188 C CA . ALA A 1 273 ? 14.828 11.149 -8.863 1.00 88.50 273 ALA A CA 1
ATOM 2189 C C . ALA A 1 273 ? 13.412 11.414 -9.394 1.00 88.50 273 ALA A C 1
ATOM 2191 O O . ALA A 1 273 ? 13.073 10.958 -10.484 1.00 88.50 273 ALA A O 1
ATOM 2192 N N . ASN A 1 274 ? 12.620 12.213 -8.679 1.00 85.56 274 ASN A N 1
ATOM 2193 C CA . ASN A 1 274 ? 11.302 12.641 -9.140 1.00 85.56 274 ASN A CA 1
ATOM 2194 C C . ASN A 1 274 ? 11.407 13.565 -10.370 1.00 85.56 274 ASN A C 1
ATOM 2196 O O . ASN A 1 274 ? 10.688 13.363 -11.344 1.00 85.56 274 ASN A O 1
ATOM 2200 N N . VAL A 1 275 ? 12.347 14.522 -10.385 1.00 92.62 275 VAL A N 1
ATOM 2201 C CA . VAL A 1 275 ? 12.588 15.379 -11.566 1.00 92.62 275 VAL A CA 1
ATOM 2202 C C . VAL A 1 275 ? 13.109 14.571 -12.767 1.00 92.62 275 VAL A C 1
ATOM 2204 O O . VAL A 1 275 ? 12.736 14.858 -13.901 1.00 92.62 275 VAL A O 1
ATOM 2207 N N . LEU A 1 276 ? 13.928 13.535 -12.541 1.00 95.00 276 LEU A N 1
ATOM 2208 C CA . LEU A 1 276 ? 14.355 12.597 -13.590 1.00 95.00 276 LEU A CA 1
ATOM 2209 C C . LEU A 1 276 ? 13.166 11.822 -14.175 1.00 95.00 276 LEU A C 1
ATOM 2211 O O . LEU A 1 276 ? 13.079 11.685 -15.393 1.00 95.00 276 LEU A O 1
ATOM 2215 N N . ALA A 1 277 ? 12.239 11.363 -13.332 1.00 88.19 277 ALA A N 1
ATOM 2216 C CA . ALA A 1 277 ? 11.042 10.655 -13.775 1.00 88.19 277 ALA A CA 1
ATOM 2217 C C . ALA A 1 277 ? 10.113 11.575 -14.589 1.00 88.19 277 ALA A C 1
ATOM 2219 O O . ALA A 1 277 ? 9.799 11.246 -15.727 1.00 88.19 277 ALA A O 1
ATOM 2220 N N . GLN A 1 278 ? 9.817 12.783 -14.087 1.00 90.94 278 GLN A N 1
ATOM 2221 C CA . GLN A 1 278 ? 8.997 13.811 -14.761 1.00 90.94 278 GLN A CA 1
ATOM 2222 C C . GLN A 1 278 ? 9.565 14.325 -16.101 1.00 90.94 278 GLN A C 1
ATOM 2224 O O . GLN A 1 278 ? 8.892 15.088 -16.793 1.00 90.94 278 GLN A O 1
ATOM 2229 N N . TYR A 1 279 ? 10.795 13.962 -16.475 1.00 95.00 279 TYR A N 1
ATOM 2230 C CA . TYR A 1 279 ? 11.386 14.259 -17.787 1.00 95.00 279 TYR A CA 1
ATOM 2231 C C . TYR A 1 279 ? 11.515 13.026 -18.709 1.00 95.00 279 TYR A C 1
ATOM 2233 O O . TYR A 1 279 ? 11.862 13.194 -19.880 1.00 95.00 279 TYR A O 1
ATOM 2241 N N . ILE A 1 280 ? 11.294 11.812 -18.195 1.00 91.75 280 ILE A N 1
ATOM 2242 C CA . ILE A 1 280 ? 11.256 10.553 -18.966 1.00 91.75 280 ILE A CA 1
ATOM 2243 C C . ILE A 1 280 ? 9.803 10.143 -19.261 1.00 91.75 280 ILE A C 1
ATOM 2245 O O . ILE A 1 280 ? 9.545 9.542 -20.300 1.00 91.75 280 ILE A O 1
ATOM 2249 N N . ASP A 1 281 ? 8.890 10.487 -18.357 1.00 86.69 281 ASP A N 1
ATOM 2250 C CA . ASP A 1 281 ? 7.440 10.323 -18.431 1.00 86.69 281 ASP A CA 1
ATOM 2251 C C . ASP A 1 281 ? 6.820 11.648 -17.925 1.00 86.69 281 ASP A C 1
ATOM 2253 O O . ASP A 1 281 ? 6.767 11.915 -16.720 1.00 86.69 281 ASP A O 1
ATOM 2257 N N . ASN A 1 282 ? 6.504 12.563 -18.852 1.00 89.44 282 ASN A N 1
ATOM 2258 C CA . ASN A 1 282 ? 6.114 13.951 -18.562 1.00 89.44 282 ASN A CA 1
ATOM 2259 C C . ASN A 1 282 ? 4.595 14.181 -18.531 1.00 89.44 282 ASN A C 1
ATOM 2261 O O . ASN A 1 282 ? 4.158 15.180 -17.949 1.00 89.44 282 ASN A O 1
ATOM 2265 N N . ASP A 1 283 ? 3.793 13.292 -19.125 1.00 79.25 283 ASP A N 1
ATOM 2266 C CA . ASP A 1 283 ? 2.350 13.237 -18.856 1.00 79.25 283 ASP A CA 1
ATOM 2267 C C . ASP A 1 283 ? 1.993 12.311 -17.676 1.00 79.25 283 ASP A C 1
ATOM 2269 O O . ASP A 1 283 ? 0.874 12.397 -17.156 1.00 79.25 283 ASP A O 1
ATOM 2273 N N . ALA A 1 284 ? 2.984 11.565 -17.167 1.00 70.38 284 ALA A N 1
ATOM 2274 C CA . ALA A 1 284 ? 2.885 10.655 -16.036 1.00 70.38 284 ALA A CA 1
ATOM 2275 C C . ALA A 1 284 ? 1.835 9.564 -16.289 1.00 70.38 284 ALA A C 1
ATOM 2277 O O . ALA A 1 284 ? 0.971 9.347 -15.441 1.00 70.38 284 ALA A O 1
ATOM 2278 N N . ASP A 1 285 ? 1.855 8.882 -17.439 1.00 64.81 285 ASP A N 1
ATOM 2279 C CA . ASP A 1 285 ? 0.965 7.735 -17.698 1.00 64.81 285 ASP A CA 1
ATOM 2280 C C . ASP A 1 285 ? 1.484 6.400 -17.118 1.00 64.81 285 ASP A C 1
ATOM 2282 O O . ASP A 1 285 ? 0.717 5.440 -16.978 1.00 64.81 285 ASP A O 1
ATOM 2286 N N . GLY A 1 286 ? 2.755 6.369 -16.699 1.00 62.12 286 GLY A N 1
ATOM 2287 C CA . GLY A 1 286 ? 3.467 5.210 -16.168 1.00 62.12 286 GLY A CA 1
ATOM 2288 C C . GLY A 1 286 ? 4.453 4.575 -17.157 1.00 62.12 286 GLY A C 1
ATOM 2289 O O . GLY A 1 286 ? 5.149 3.626 -16.767 1.00 62.12 286 GLY A O 1
ATOM 2290 N N . MET A 1 287 ? 4.517 5.067 -18.400 1.00 72.06 287 MET A N 1
ATOM 2291 C CA . MET A 1 287 ? 5.397 4.622 -19.481 1.00 72.06 287 MET A CA 1
ATOM 2292 C C . MET A 1 287 ? 6.321 5.755 -19.976 1.00 72.06 287 MET A C 1
ATOM 2294 O O . MET A 1 287 ? 5.936 6.916 -19.989 1.00 72.06 287 MET A O 1
ATOM 2298 N N . PRO A 1 288 ? 7.536 5.447 -20.469 1.00 79.88 288 PRO A N 1
ATOM 2299 C CA . PRO A 1 288 ? 8.427 6.473 -21.016 1.00 79.88 288 PRO A CA 1
ATOM 2300 C C . PRO A 1 288 ? 7.898 7.106 -22.316 1.00 79.88 288 PRO A C 1
ATOM 2302 O O . PRO A 1 288 ? 7.665 6.387 -23.293 1.00 79.88 288 PRO A O 1
ATOM 2305 N N . ASP A 1 289 ? 7.841 8.443 -22.350 1.00 81.50 289 ASP A N 1
ATOM 2306 C CA . ASP A 1 289 ? 7.441 9.298 -23.485 1.00 81.50 289 ASP A CA 1
ATOM 2307 C C . ASP A 1 289 ? 8.133 8.891 -24.800 1.00 81.50 289 ASP A C 1
ATOM 2309 O O . ASP A 1 289 ? 7.509 8.711 -25.850 1.00 81.50 289 ASP A O 1
ATOM 2313 N N . ASP A 1 290 ? 9.460 8.736 -24.740 1.00 83.94 290 ASP A N 1
ATOM 2314 C CA . ASP A 1 290 ? 10.295 8.384 -25.882 1.00 83.94 290 ASP A CA 1
ATOM 2315 C C . ASP A 1 290 ? 11.248 7.233 -25.537 1.00 83.94 290 ASP A C 1
ATOM 2317 O O . ASP A 1 290 ? 12.358 7.406 -25.021 1.00 83.94 290 ASP A O 1
ATOM 2321 N N . LEU A 1 291 ? 10.809 6.018 -25.871 1.00 80.00 291 LEU A N 1
ATOM 2322 C CA . LEU A 1 291 ? 11.596 4.798 -25.691 1.00 80.00 291 LEU A CA 1
ATOM 2323 C C . LEU A 1 291 ? 12.949 4.843 -26.418 1.00 80.00 291 LEU A C 1
ATOM 2325 O O . LEU A 1 291 ? 13.907 4.262 -25.925 1.00 80.00 291 LEU A O 1
ATOM 2329 N N . ALA A 1 292 ? 13.083 5.544 -27.551 1.00 77.62 292 ALA A N 1
ATOM 2330 C CA . ALA A 1 292 ? 14.365 5.617 -28.253 1.00 77.62 292 ALA A CA 1
ATOM 2331 C C . ALA A 1 292 ? 15.366 6.534 -27.529 1.00 77.62 292 ALA A C 1
ATOM 2333 O O . ALA A 1 292 ? 16.577 6.316 -27.613 1.00 77.62 292 ALA A O 1
ATOM 2334 N N . VAL A 1 293 ? 14.887 7.556 -26.818 1.00 85.69 293 VAL A N 1
ATOM 2335 C CA . VAL A 1 293 ? 15.694 8.382 -25.908 1.00 85.69 293 VAL A CA 1
ATOM 2336 C C . VAL A 1 293 ? 16.079 7.580 -24.663 1.00 85.69 293 VAL A C 1
ATOM 2338 O O . VAL A 1 293 ? 17.259 7.574 -24.302 1.00 85.69 293 VAL A O 1
ATOM 2341 N N . LEU A 1 294 ? 15.132 6.860 -24.047 1.00 87.81 294 LEU A N 1
ATOM 2342 C CA . LEU A 1 294 ? 15.400 6.044 -22.859 1.00 87.81 294 LEU A CA 1
ATOM 2343 C C . LEU A 1 294 ? 16.376 4.894 -23.145 1.00 87.81 294 LEU A C 1
ATOM 2345 O O . LEU A 1 294 ? 17.383 4.780 -22.443 1.00 87.81 294 LEU A O 1
ATOM 2349 N N . ASP A 1 295 ? 16.127 4.093 -24.188 1.00 81.81 295 ASP A N 1
ATOM 2350 C CA . ASP A 1 295 ? 16.990 2.982 -24.615 1.00 81.81 295 ASP A CA 1
ATOM 2351 C C . ASP A 1 295 ? 18.447 3.454 -24.706 1.00 81.81 295 ASP A C 1
ATOM 2353 O O . ASP A 1 295 ? 19.353 2.816 -24.169 1.00 81.81 295 ASP A O 1
ATOM 2357 N N . HIS A 1 296 ? 18.683 4.624 -25.317 1.00 88.12 296 HIS A N 1
ATOM 2358 C CA . HIS A 1 296 ? 20.021 5.198 -25.430 1.00 88.12 296 HIS A CA 1
ATOM 2359 C C . HIS A 1 296 ? 20.660 5.483 -24.063 1.00 88.12 296 HIS A C 1
ATOM 2361 O O . HIS A 1 296 ? 21.840 5.172 -23.869 1.00 88.12 296 HIS A O 1
ATOM 2367 N N . LEU A 1 297 ? 19.914 6.087 -23.132 1.00 90.56 297 LEU A N 1
ATOM 2368 C CA . LEU A 1 297 ? 20.403 6.441 -21.797 1.00 90.56 297 LEU A CA 1
ATOM 2369 C C . LEU A 1 297 ? 20.752 5.188 -20.975 1.00 90.56 297 LEU A C 1
ATOM 2371 O O . LEU A 1 297 ? 21.804 5.156 -20.327 1.00 90.56 297 LEU A O 1
ATOM 2375 N N . VAL A 1 298 ? 19.924 4.144 -21.064 1.00 88.56 298 VAL A N 1
ATOM 2376 C CA . VAL A 1 298 ? 20.101 2.867 -20.355 1.00 88.56 298 VAL A CA 1
ATOM 2377 C C . VAL A 1 298 ? 21.262 2.050 -20.941 1.00 88.56 298 VAL A C 1
ATOM 2379 O O . VAL A 1 298 ? 22.171 1.673 -20.196 1.00 88.56 298 VAL A O 1
ATOM 2382 N N . ASP A 1 299 ? 21.318 1.842 -22.264 1.00 85.81 299 ASP A N 1
ATOM 2383 C CA . ASP A 1 299 ? 22.402 1.083 -22.925 1.00 85.81 299 ASP A CA 1
ATOM 2384 C C . ASP A 1 299 ? 23.781 1.727 -22.694 1.00 85.81 299 ASP A C 1
ATOM 2386 O O . ASP A 1 299 ? 24.796 1.041 -22.516 1.00 85.81 299 ASP A O 1
ATOM 2390 N N . ASN A 1 300 ? 23.827 3.065 -22.668 1.00 85.00 300 ASN A N 1
ATOM 2391 C CA . ASN A 1 300 ? 25.051 3.834 -22.437 1.00 85.00 300 ASN A CA 1
ATOM 2392 C C . ASN A 1 300 ? 25.322 4.142 -20.957 1.00 85.00 300 ASN A C 1
ATOM 2394 O O . ASN A 1 300 ? 26.341 4.777 -20.667 1.00 85.00 300 ASN A O 1
ATOM 2398 N N . LYS A 1 301 ? 24.476 3.647 -20.040 1.00 90.38 301 LYS A N 1
ATOM 2399 C CA . LYS A 1 301 ? 24.648 3.702 -18.578 1.00 90.38 301 LYS A CA 1
ATOM 2400 C C . LYS A 1 301 ? 24.872 5.121 -18.064 1.00 90.38 301 LYS A C 1
ATOM 2402 O O . LYS A 1 301 ? 25.860 5.411 -17.376 1.00 90.38 301 LYS A O 1
ATOM 2407 N N . PHE A 1 302 ? 23.959 6.009 -18.438 1.00 94.00 302 PHE A N 1
ATOM 2408 C CA . PHE A 1 302 ? 23.871 7.325 -17.827 1.00 94.00 302 PHE A CA 1
ATOM 2409 C C . PHE A 1 302 ? 23.356 7.221 -16.384 1.00 94.00 302 PHE A C 1
ATOM 2411 O O . PHE A 1 302 ? 22.513 6.382 -16.067 1.00 94.00 302 PHE A O 1
ATOM 2418 N N . VAL A 1 303 ? 23.889 8.074 -15.511 1.00 94.25 303 VAL A N 1
ATOM 2419 C CA . VAL A 1 303 ? 23.453 8.251 -14.121 1.00 94.25 303 VAL A CA 1
ATOM 2420 C C . VAL A 1 303 ? 23.412 9.741 -13.777 1.00 94.25 303 VAL A C 1
ATOM 2422 O O . VAL A 1 303 ? 24.174 10.532 -14.342 1.00 94.25 303 VAL A O 1
ATOM 2425 N N . VAL A 1 304 ? 22.548 10.115 -12.835 1.00 95.69 304 VAL A N 1
ATOM 2426 C CA . VAL A 1 304 ? 22.400 11.485 -12.321 1.00 95.69 304 VAL A CA 1
ATOM 2427 C C . VAL A 1 304 ? 22.988 11.543 -10.904 1.00 95.69 304 VAL A C 1
ATOM 2429 O O . VAL A 1 304 ? 22.382 11.018 -9.970 1.00 95.69 304 VAL A O 1
ATOM 2432 N N . PRO A 1 305 ? 24.189 12.105 -10.699 1.00 92.50 305 PRO A N 1
ATOM 2433 C CA . PRO A 1 305 ? 24.818 12.106 -9.386 1.00 92.50 305 PRO A CA 1
ATOM 2434 C C . PRO A 1 305 ? 24.413 13.320 -8.533 1.00 92.50 305 PRO A C 1
ATOM 2436 O O . PRO A 1 305 ? 24.300 14.440 -9.035 1.00 92.50 305 PRO A O 1
ATOM 2439 N N . VAL A 1 306 ? 24.271 13.093 -7.225 1.00 91.50 306 VAL A N 1
ATOM 2440 C CA . VAL A 1 306 ? 24.065 14.130 -6.200 1.00 91.50 306 VAL A CA 1
ATOM 2441 C C . VAL A 1 306 ? 25.254 14.116 -5.232 1.00 91.50 306 VAL A C 1
ATOM 2443 O O . VAL A 1 306 ? 25.496 13.132 -4.526 1.00 91.50 306 VAL A O 1
ATOM 2446 N N . TRP A 1 307 ? 26.015 15.210 -5.205 1.00 85.69 307 TRP A N 1
ATOM 2447 C CA . TRP A 1 307 ? 27.307 15.330 -4.523 1.00 85.69 307 TRP A CA 1
ATOM 2448 C C . TRP A 1 307 ? 27.296 16.309 -3.349 1.00 85.69 307 TRP A C 1
ATOM 2450 O O . TRP A 1 307 ? 26.488 17.236 -3.298 1.00 85.69 307 TRP A O 1
ATOM 2460 N N . SER A 1 308 ? 28.298 16.184 -2.470 1.00 79.69 308 SER A N 1
ATOM 2461 C CA . SER A 1 308 ? 28.723 17.302 -1.623 1.00 79.69 308 SER A CA 1
ATOM 2462 C C . SER A 1 308 ? 29.586 18.290 -2.421 1.00 79.69 308 SER A C 1
ATOM 2464 O O . SER A 1 308 ? 30.545 17.912 -3.110 1.00 79.69 308 SER A O 1
ATOM 2466 N N . GLY A 1 309 ? 29.256 19.576 -2.324 1.00 61.72 309 GLY A N 1
ATOM 2467 C CA . GLY A 1 309 ? 30.049 20.667 -2.864 1.00 61.72 309 GLY A CA 1
ATOM 2468 C C . GLY A 1 309 ? 31.361 20.845 -2.099 1.00 61.72 309 GLY A C 1
ATOM 2469 O O . GLY A 1 309 ? 31.441 20.722 -0.877 1.00 61.72 309 GLY A O 1
ATOM 2470 N N . GLY A 1 310 ? 32.442 21.143 -2.824 1.00 53.12 310 GLY A N 1
ATOM 2471 C CA . GLY A 1 310 ? 33.806 21.229 -2.283 1.00 53.12 310 GLY A CA 1
ATOM 2472 C C . GLY A 1 310 ? 34.087 22.474 -1.424 1.00 53.12 310 GLY A C 1
ATOM 2473 O O . GLY A 1 310 ? 35.011 23.235 -1.724 1.00 53.12 310 GLY A O 1
ATOM 2474 N N . GLY A 1 311 ? 33.319 22.698 -0.355 1.00 44.59 311 GLY A N 1
ATOM 2475 C CA . GLY A 1 311 ? 33.293 23.930 0.439 1.00 44.59 311 GLY A CA 1
ATOM 2476 C C . GLY A 1 311 ? 34.665 24.486 0.862 1.00 44.59 311 GLY A C 1
ATOM 2477 O O . GLY A 1 311 ? 35.358 23.927 1.710 1.00 44.59 311 GLY A O 1
ATOM 2478 N N . PHE A 1 312 ? 35.028 25.651 0.305 1.00 36.66 312 PHE A N 1
ATOM 2479 C CA . PHE A 1 312 ? 36.151 26.557 0.645 1.00 36.66 312 PHE A CA 1
ATOM 2480 C C . PHE A 1 312 ? 37.594 26.006 0.740 1.00 36.66 312 PHE A C 1
ATOM 2482 O O . PHE A 1 312 ? 38.528 26.811 0.828 1.00 36.66 312 PHE A O 1
ATOM 2489 N N . PHE A 1 313 ? 37.805 24.690 0.715 1.00 37.56 313 PHE A N 1
ATOM 2490 C CA . PHE A 1 313 ? 39.122 24.051 0.829 1.00 37.56 313 PHE A CA 1
ATOM 2491 C C . PHE A 1 313 ? 39.523 23.207 -0.392 1.00 37.56 313 PHE A C 1
ATOM 2493 O O . PHE A 1 313 ? 40.722 22.982 -0.549 1.00 37.56 313 PHE A O 1
ATOM 2500 N N . GLY A 1 314 ? 38.580 22.855 -1.278 1.00 44.62 314 GLY A N 1
ATOM 2501 C CA . GLY A 1 314 ? 38.858 22.195 -2.562 1.00 44.62 314 GLY A CA 1
ATOM 2502 C C . GLY A 1 314 ? 39.151 20.698 -2.442 1.00 44.62 314 GLY A C 1
ATOM 2503 O O . GLY A 1 314 ? 40.288 20.285 -2.635 1.00 44.62 314 GLY A O 1
ATOM 2504 N N . ASP A 1 315 ? 38.117 19.933 -2.089 1.00 56.59 315 ASP A N 1
ATOM 2505 C CA . ASP A 1 315 ? 38.057 18.464 -2.110 1.00 56.59 315 ASP A CA 1
ATOM 2506 C C . ASP A 1 315 ? 36.560 18.084 -2.303 1.00 56.59 315 ASP A C 1
ATOM 2508 O O . ASP A 1 315 ? 35.875 17.798 -1.315 1.00 56.59 315 ASP A O 1
ATOM 2512 N N . SER A 1 316 ? 35.998 18.140 -3.525 1.00 67.81 316 SER A N 1
ATOM 2513 C CA . SER A 1 316 ? 34.603 17.686 -3.781 1.00 67.81 316 SER A CA 1
ATOM 2514 C C . SER A 1 316 ? 34.507 16.154 -3.750 1.00 67.81 316 SER A C 1
ATOM 2516 O O . SER A 1 316 ? 35.520 15.461 -3.855 1.00 67.81 316 SER A O 1
ATOM 2518 N N . ASP A 1 317 ? 33.330 15.564 -3.510 1.00 73.44 317 ASP A N 1
ATOM 2519 C CA . ASP A 1 317 ? 33.192 14.093 -3.610 1.00 73.44 317 ASP A CA 1
ATOM 2520 C C . ASP A 1 317 ? 33.295 13.586 -5.056 1.00 73.44 317 ASP A C 1
ATOM 2522 O O . ASP A 1 317 ? 33.827 12.500 -5.284 1.00 73.44 317 ASP A O 1
ATOM 2526 N N . GLU A 1 318 ? 32.910 14.423 -6.014 1.00 81.00 318 GLU A N 1
ATOM 2527 C CA . GLU A 1 318 ? 33.056 14.233 -7.459 1.00 81.00 318 GLU A CA 1
ATOM 2528 C C . GLU A 1 318 ? 34.540 14.127 -7.882 1.00 81.00 318 GLU A C 1
ATOM 2530 O O . GLU A 1 318 ? 34.944 13.128 -8.486 1.00 81.00 318 GLU A O 1
ATOM 2535 N N . GLU A 1 319 ? 35.415 15.040 -7.435 1.00 75.50 319 GLU A N 1
ATOM 2536 C CA . GLU A 1 319 ? 36.869 14.929 -7.645 1.00 75.50 319 GLU A CA 1
ATOM 2537 C C . GLU A 1 319 ? 37.430 13.642 -7.014 1.00 75.50 319 GLU A C 1
ATOM 2539 O O . GLU A 1 319 ? 38.233 12.931 -7.629 1.00 75.50 319 GLU A O 1
ATOM 2544 N N . LYS A 1 320 ? 36.983 13.292 -5.797 1.00 75.56 320 LYS A N 1
ATOM 2545 C CA . LYS A 1 320 ? 37.388 12.053 -5.105 1.00 75.56 320 LYS A CA 1
ATOM 2546 C C . LYS A 1 320 ? 36.885 10.797 -5.819 1.00 75.56 320 LYS A C 1
ATOM 2548 O O . LYS A 1 320 ? 37.518 9.752 -5.676 1.00 75.56 320 LYS A O 1
ATOM 2553 N N . PHE A 1 321 ? 35.766 10.858 -6.533 1.00 80.12 321 PHE A N 1
ATOM 2554 C CA . PHE A 1 321 ? 35.234 9.769 -7.350 1.00 80.12 321 PHE A CA 1
ATOM 2555 C C . PHE A 1 321 ? 36.081 9.599 -8.617 1.00 80.12 321 PHE A C 1
ATOM 2557 O O . PHE A 1 321 ? 36.685 8.539 -8.812 1.00 80.12 321 PHE A O 1
ATOM 2564 N N . PHE A 1 322 ? 36.256 10.666 -9.403 1.00 79.19 322 PHE A N 1
ATOM 2565 C CA . PHE A 1 322 ? 37.062 10.640 -10.628 1.00 79.19 322 PHE A CA 1
ATOM 2566 C C . PHE A 1 322 ? 38.564 10.402 -10.391 1.00 79.19 322 PHE A C 1
ATOM 2568 O O . PHE A 1 322 ? 39.252 9.907 -11.282 1.00 79.19 322 PHE A O 1
ATOM 2575 N N . GLU A 1 323 ? 39.110 10.687 -9.204 1.00 80.69 323 GLU A N 1
ATOM 2576 C CA . GLU A 1 323 ? 40.463 10.250 -8.820 1.00 80.69 323 GLU A CA 1
ATOM 2577 C C . GLU A 1 323 ? 40.563 8.728 -8.595 1.00 80.69 323 GLU A C 1
ATOM 2579 O O . GLU A 1 323 ? 41.606 8.146 -8.909 1.00 80.69 323 GLU A O 1
ATOM 2584 N N . LYS A 1 324 ? 39.513 8.084 -8.061 1.00 76.62 324 LYS A N 1
ATOM 2585 C CA . LYS A 1 324 ? 39.505 6.654 -7.694 1.00 76.62 324 LYS A CA 1
ATOM 2586 C C . LYS A 1 324 ? 39.159 5.729 -8.860 1.00 76.62 324 LYS A C 1
ATOM 2588 O O . LYS A 1 324 ? 39.824 4.706 -9.004 1.00 76.62 324 LYS A O 1
ATOM 2593 N N . ILE A 1 325 ? 38.171 6.076 -9.695 1.00 79.12 325 ILE A N 1
ATOM 2594 C CA . ILE A 1 325 ? 37.719 5.184 -10.780 1.00 79.12 325 ILE A CA 1
ATOM 2595 C C . ILE A 1 325 ? 38.731 5.052 -11.931 1.00 79.12 325 ILE A C 1
ATOM 2597 O O . ILE A 1 325 ? 38.587 4.152 -12.755 1.00 79.12 325 ILE A O 1
ATOM 2601 N N . ARG A 1 326 ? 39.777 5.890 -11.983 1.00 79.06 326 ARG A N 1
ATOM 2602 C CA . ARG A 1 326 ? 40.845 5.837 -13.001 1.00 79.06 326 ARG A CA 1
ATOM 2603 C C . ARG A 1 326 ? 41.517 4.461 -13.069 1.00 79.06 326 ARG A C 1
ATOM 2605 O O . ARG A 1 326 ? 42.234 4.052 -12.153 1.00 79.06 326 ARG A O 1
ATOM 2612 N N . GLY A 1 327 ? 41.360 3.778 -14.198 1.00 72.38 327 GLY A N 1
ATOM 2613 C CA . GLY A 1 327 ? 41.836 2.418 -14.439 1.00 72.38 327 GLY A CA 1
ATOM 2614 C C . GLY A 1 327 ? 40.904 1.311 -13.932 1.00 72.38 327 GLY A C 1
ATOM 2615 O O . GLY A 1 327 ? 41.355 0.168 -13.826 1.00 72.38 327 GLY A O 1
ATOM 2616 N N . THR A 1 328 ? 39.648 1.634 -13.613 1.00 77.75 328 THR A N 1
ATOM 2617 C CA . THR A 1 328 ? 38.562 0.680 -13.327 1.00 77.75 328 THR A CA 1
ATOM 2618 C C . THR A 1 328 ? 37.579 0.621 -14.496 1.00 77.75 328 THR A C 1
ATOM 2620 O O . THR A 1 328 ? 37.513 1.551 -15.299 1.00 77.75 328 THR A O 1
ATOM 2623 N N . ASP A 1 329 ? 36.760 -0.430 -14.562 1.00 72.38 329 ASP A N 1
ATOM 2624 C CA . ASP A 1 329 ? 35.753 -0.574 -15.620 1.00 72.38 329 ASP A CA 1
ATOM 2625 C C . ASP A 1 329 ? 34.708 0.569 -15.611 1.00 72.38 329 ASP A C 1
ATOM 2627 O O . ASP A 1 329 ? 34.124 0.857 -16.653 1.00 72.38 329 ASP A O 1
ATOM 2631 N N . CYS A 1 330 ? 34.515 1.270 -14.482 1.00 76.06 330 CYS A N 1
ATOM 2632 C CA . CYS A 1 330 ? 33.630 2.438 -14.382 1.00 76.06 330 CYS A CA 1
ATOM 2633 C C . CYS A 1 330 ? 34.134 3.672 -15.164 1.00 76.06 330 CYS A C 1
ATOM 2635 O O . CYS A 1 330 ? 33.300 4.457 -15.600 1.00 76.06 330 CYS A O 1
ATOM 2637 N N . GLU A 1 331 ? 35.448 3.841 -15.391 1.00 79.31 331 GLU A N 1
ATOM 2638 C CA . GLU A 1 331 ? 36.004 4.997 -16.136 1.00 79.31 331 GLU A CA 1
ATOM 2639 C C . GLU A 1 331 ? 35.551 5.027 -17.607 1.00 79.31 331 GLU A C 1
ATOM 2641 O O . GLU A 1 331 ? 35.327 6.101 -18.158 1.00 79.31 331 GLU A O 1
ATOM 2646 N N . ASP A 1 332 ? 35.378 3.852 -18.222 1.00 72.62 332 ASP A N 1
ATOM 2647 C CA . ASP A 1 332 ? 34.928 3.701 -19.614 1.00 72.62 332 ASP A CA 1
ATOM 2648 C C . ASP A 1 332 ? 33.428 3.325 -19.735 1.00 72.62 332 ASP A C 1
ATOM 2650 O O . ASP A 1 332 ? 32.893 3.336 -20.846 1.00 72.62 332 ASP A O 1
ATOM 2654 N N . SER A 1 333 ? 32.746 2.959 -18.633 1.00 73.12 333 SER A N 1
ATOM 2655 C CA . SER A 1 333 ? 31.411 2.313 -18.668 1.00 73.12 333 SER A CA 1
ATOM 2656 C C . SER A 1 333 ? 30.261 3.059 -17.983 1.00 73.12 333 SER A C 1
ATOM 2658 O O . SER A 1 333 ? 29.144 2.554 -18.048 1.00 73.12 333 SER A O 1
ATOM 2660 N N . VAL A 1 334 ? 30.494 4.184 -17.303 1.00 85.19 334 VAL A N 1
ATOM 2661 C CA . VAL A 1 334 ? 29.431 4.993 -16.670 1.00 85.19 334 VAL A CA 1
ATOM 2662 C C . VAL A 1 334 ? 29.500 6.415 -17.208 1.00 85.19 334 VAL A C 1
ATOM 2664 O O . VAL A 1 334 ? 30.591 6.951 -17.407 1.00 85.19 334 VAL A O 1
ATOM 2667 N N . ARG A 1 335 ? 28.341 7.032 -17.449 1.00 85.75 335 ARG A N 1
ATOM 2668 C CA . ARG A 1 335 ? 28.243 8.402 -17.960 1.00 85.75 335 ARG A CA 1
ATOM 2669 C C . ARG A 1 335 ? 27.511 9.300 -16.976 1.00 85.75 335 ARG A C 1
ATOM 2671 O O . ARG A 1 335 ? 26.424 8.976 -16.521 1.00 85.75 335 ARG A O 1
ATOM 2678 N N . MET A 1 336 ? 28.098 10.454 -16.701 1.00 83.00 336 MET A N 1
ATOM 2679 C CA . MET A 1 336 ? 27.471 11.559 -15.982 1.00 83.00 336 MET A CA 1
ATOM 2680 C C . MET A 1 336 ? 27.472 12.728 -16.964 1.00 83.00 336 MET A C 1
ATOM 2682 O O . MET A 1 336 ? 28.542 13.143 -17.408 1.00 83.00 336 MET A O 1
ATOM 2686 N N . GLY A 1 337 ? 26.288 13.166 -17.399 1.00 81.06 337 GLY A N 1
ATOM 2687 C CA . GLY A 1 337 ? 26.151 14.292 -18.336 1.00 81.06 337 GLY A CA 1
ATOM 2688 C C . GLY A 1 337 ? 26.221 15.658 -17.648 1.00 81.06 337 GLY A C 1
ATOM 2689 O O . GLY A 1 337 ? 26.606 16.637 -18.276 1.00 81.06 337 GLY A O 1
ATOM 2690 N N . ALA A 1 338 ? 25.868 15.674 -16.362 1.00 87.81 338 ALA A N 1
ATOM 2691 C CA . ALA A 1 338 ? 25.701 16.823 -15.478 1.00 87.81 338 ALA A CA 1
ATOM 2692 C C . ALA A 1 338 ? 25.791 16.334 -14.008 1.00 87.81 338 ALA A C 1
ATOM 2694 O O . ALA A 1 338 ? 26.080 15.150 -13.778 1.00 87.81 338 ALA A O 1
ATOM 2695 N N . SER A 1 339 ? 25.622 17.198 -13.003 1.00 88.56 339 SER A N 1
ATOM 2696 C CA . SER A 1 339 ? 25.785 16.866 -11.575 1.00 88.56 339 SER A CA 1
ATOM 2697 C C . SER A 1 339 ? 25.145 17.880 -10.615 1.00 88.56 339 SER A C 1
ATOM 2699 O O . SER A 1 339 ? 25.455 19.062 -10.683 1.00 88.56 339 SER A O 1
ATOM 2701 N N . MET A 1 340 ? 24.375 17.398 -9.632 1.00 92.25 340 MET A N 1
ATOM 2702 C CA . MET A 1 340 ? 23.807 18.224 -8.551 1.00 92.25 340 MET A CA 1
ATOM 2703 C C . MET A 1 340 ? 24.736 18.312 -7.326 1.00 92.25 340 MET A C 1
ATOM 2705 O O . MET A 1 340 ? 25.403 17.334 -6.974 1.00 92.25 340 MET A O 1
ATOM 2709 N N . TYR A 1 341 ? 24.701 19.432 -6.598 1.00 88.69 341 TYR A N 1
ATOM 2710 C CA . TYR A 1 341 ? 25.447 19.693 -5.360 1.00 88.69 341 TYR A CA 1
ATOM 2711 C C . TYR A 1 341 ? 24.524 20.211 -4.239 1.00 88.69 341 TYR A C 1
ATOM 2713 O O . TYR A 1 341 ? 24.086 21.366 -4.230 1.00 88.69 341 TYR A O 1
ATOM 2721 N N . TYR A 1 342 ? 24.250 19.369 -3.236 1.00 82.62 342 TYR A N 1
ATOM 2722 C CA . TYR A 1 342 ? 23.183 19.614 -2.245 1.00 82.62 342 TYR A CA 1
ATOM 2723 C C . TYR A 1 342 ? 23.439 20.766 -1.248 1.00 82.62 342 TYR A C 1
ATOM 2725 O O . TYR A 1 342 ? 22.552 21.114 -0.468 1.00 82.62 342 TYR A O 1
ATOM 2733 N N . ASP A 1 343 ? 24.644 21.343 -1.227 1.00 79.19 343 ASP A N 1
ATOM 2734 C CA . ASP A 1 343 ? 25.032 22.463 -0.357 1.00 79.19 343 ASP A CA 1
ATOM 2735 C C . ASP A 1 343 ? 25.567 23.697 -1.115 1.00 79.19 343 ASP A C 1
ATOM 2737 O O . ASP A 1 343 ? 26.047 24.643 -0.481 1.00 79.19 343 ASP A O 1
ATOM 2741 N N . MET A 1 344 ? 25.464 23.711 -2.451 1.00 81.19 344 MET A N 1
ATOM 2742 C CA . MET A 1 344 ? 25.850 24.852 -3.298 1.00 81.19 344 MET A CA 1
ATOM 2743 C C . MET A 1 344 ? 24.742 25.334 -4.239 1.00 81.19 344 MET A C 1
ATOM 2745 O O . MET A 1 344 ? 24.669 26.541 -4.479 1.00 81.19 344 MET A O 1
ATOM 2749 N N . ASP A 1 345 ? 23.906 24.428 -4.746 1.00 89.38 345 ASP A N 1
ATOM 2750 C CA . ASP A 1 345 ? 22.902 24.740 -5.769 1.00 89.38 345 ASP A CA 1
ATOM 2751 C C . ASP A 1 345 ? 21.604 25.312 -5.168 1.00 89.38 345 ASP A C 1
ATOM 2753 O O . ASP A 1 345 ? 21.397 25.289 -3.950 1.00 89.38 345 ASP A O 1
ATOM 2757 N N . GLU A 1 346 ? 20.705 25.815 -6.020 1.00 89.69 346 GLU A N 1
ATOM 2758 C CA . GLU A 1 346 ? 19.359 26.227 -5.611 1.00 89.69 346 GLU A CA 1
ATOM 2759 C C . GLU A 1 346 ? 18.370 25.067 -5.801 1.00 89.69 346 GLU A C 1
ATOM 2761 O O . GLU A 1 346 ? 18.335 24.421 -6.847 1.00 89.69 346 GLU A O 1
ATOM 2766 N N . TRP A 1 347 ? 17.581 24.785 -4.761 1.00 88.88 347 TRP A N 1
ATOM 2767 C CA . TRP A 1 347 ? 16.681 23.632 -4.688 1.00 88.88 347 TRP A CA 1
ATOM 2768 C C . TRP A 1 347 ? 15.262 24.089 -4.366 1.00 88.88 347 TRP A C 1
ATOM 2770 O O . TRP A 1 347 ? 15.039 24.743 -3.341 1.00 88.88 347 TRP A O 1
ATOM 2780 N N . ALA A 1 348 ? 14.291 23.680 -5.182 1.00 85.56 348 ALA A N 1
ATOM 2781 C CA . ALA A 1 348 ? 12.880 23.974 -4.964 1.00 85.56 348 ALA A CA 1
ATOM 2782 C C . ALA A 1 348 ? 12.102 22.701 -4.598 1.00 85.56 348 ALA A C 1
ATOM 2784 O O . ALA A 1 348 ? 11.331 22.184 -5.398 1.00 85.56 348 ALA A O 1
ATOM 2785 N N . LEU A 1 349 ? 12.304 22.189 -3.380 1.00 77.06 349 LEU A N 1
ATOM 2786 C CA . LEU A 1 349 ? 11.593 21.000 -2.890 1.00 77.06 349 LEU A CA 1
ATOM 2787 C C . LEU A 1 349 ? 10.069 21.231 -2.909 1.00 77.06 349 LEU A C 1
ATOM 2789 O O . LEU A 1 349 ? 9.581 22.159 -2.255 1.00 77.06 349 LEU A O 1
ATOM 2793 N N . GLY A 1 350 ? 9.333 20.403 -3.657 1.00 63.88 350 GLY A N 1
ATOM 2794 C CA . GLY A 1 350 ? 7.901 20.593 -3.931 1.00 63.88 350 GLY A CA 1
ATOM 2795 C C . GLY A 1 350 ? 7.586 21.659 -4.996 1.00 63.88 350 GLY A C 1
ATOM 2796 O O . GLY A 1 350 ? 6.469 22.167 -5.051 1.00 63.88 350 GLY A O 1
ATOM 2797 N N . GLY A 1 351 ? 8.567 22.039 -5.815 1.00 81.12 351 GLY A N 1
ATOM 2798 C CA . GLY A 1 351 ? 8.414 22.900 -6.983 1.00 81.12 351 GLY A CA 1
ATOM 2799 C C . GLY A 1 351 ? 8.685 24.383 -6.735 1.00 81.12 351 GLY A C 1
ATOM 2800 O O . GLY A 1 351 ? 8.436 24.939 -5.660 1.00 81.12 351 GLY A O 1
ATOM 2801 N N . MET A 1 352 ? 9.137 25.075 -7.789 1.00 84.12 352 MET A N 1
ATOM 2802 C CA . MET A 1 352 ? 9.480 26.509 -7.752 1.00 84.12 352 MET A CA 1
ATOM 2803 C C . MET A 1 352 ? 8.334 27.397 -7.238 1.00 84.12 352 MET A C 1
ATOM 2805 O O . MET A 1 352 ? 8.579 28.390 -6.554 1.00 84.12 352 MET A O 1
ATOM 2809 N N . GLN A 1 353 ? 7.077 27.030 -7.518 1.00 75.62 353 GLN A N 1
ATOM 2810 C CA . GLN A 1 353 ? 5.894 27.783 -7.078 1.00 75.62 353 GLN A CA 1
ATOM 2811 C C . GLN A 1 353 ? 5.638 27.680 -5.563 1.00 75.62 353 GLN A C 1
ATOM 2813 O O . GLN A 1 353 ? 5.117 28.628 -4.972 1.00 75.62 353 GLN A O 1
ATOM 2818 N N . GLN A 1 354 ? 6.006 26.558 -4.935 1.00 72.12 354 GLN A N 1
ATOM 2819 C CA . GLN A 1 354 ? 5.862 26.328 -3.494 1.00 72.12 354 GLN A CA 1
ATOM 2820 C C . GLN A 1 354 ? 7.073 26.856 -2.717 1.00 72.12 354 GLN A C 1
ATOM 2822 O O . GLN A 1 354 ? 6.907 27.521 -1.692 1.00 72.12 354 GLN A O 1
ATOM 2827 N N . ALA A 1 355 ? 8.285 26.596 -3.214 1.00 72.38 355 ALA A N 1
ATOM 2828 C CA . ALA A 1 355 ? 9.526 27.009 -2.564 1.00 72.38 355 ALA A CA 1
ATOM 2829 C C . ALA A 1 355 ? 9.851 28.505 -2.760 1.00 72.38 355 ALA A C 1
ATOM 2831 O O . ALA A 1 355 ? 10.471 29.119 -1.890 1.00 72.38 355 ALA A O 1
ATOM 2832 N N . GLY A 1 356 ? 9.425 29.109 -3.877 1.00 77.50 356 GLY A N 1
ATOM 2833 C CA . GLY A 1 356 ? 9.688 30.517 -4.198 1.00 77.50 356 GLY A CA 1
ATOM 2834 C C . GLY A 1 356 ? 11.145 30.812 -4.576 1.00 77.50 356 GLY A C 1
ATOM 2835 O O . GLY A 1 356 ? 11.636 31.903 -4.287 1.00 77.50 356 GLY A O 1
ATOM 2836 N N . THR A 1 357 ? 11.831 29.836 -5.178 1.00 84.38 357 THR A N 1
ATOM 2837 C CA . THR A 1 357 ? 13.241 29.879 -5.611 1.00 84.38 357 THR A CA 1
ATOM 2838 C C . THR A 1 357 ? 13.406 29.080 -6.911 1.00 84.38 357 THR A C 1
ATOM 2840 O O . THR A 1 357 ? 12.504 28.316 -7.263 1.00 84.38 357 THR A O 1
ATOM 2843 N N . TRP A 1 358 ? 14.519 29.251 -7.636 1.00 91.25 358 TRP A N 1
ATOM 2844 C CA . TRP A 1 358 ? 14.828 28.414 -8.804 1.00 91.25 358 TRP A CA 1
ATOM 2845 C C . TRP A 1 358 ? 15.164 26.972 -8.390 1.00 91.25 358 TRP A C 1
ATOM 2847 O O . TRP A 1 358 ? 15.611 26.737 -7.266 1.00 91.25 358 TRP A O 1
ATOM 2857 N N . ASP A 1 359 ? 14.965 26.020 -9.304 1.00 93.88 359 ASP A N 1
ATOM 2858 C CA . ASP A 1 359 ? 15.412 24.637 -9.142 1.00 93.88 359 ASP A CA 1
ATOM 2859 C C . ASP A 1 359 ? 16.513 24.286 -10.148 1.00 93.88 359 ASP A C 1
ATOM 2861 O O . ASP A 1 359 ? 16.267 24.175 -11.352 1.00 93.88 359 ASP A O 1
ATOM 2865 N N . THR A 1 360 ? 17.735 24.077 -9.663 1.00 94.62 360 THR A N 1
ATOM 2866 C CA . THR A 1 360 ? 18.867 23.657 -10.499 1.00 94.62 360 THR A CA 1
ATOM 2867 C C . THR A 1 360 ? 18.662 22.258 -11.106 1.00 94.62 360 THR A C 1
ATOM 2869 O O . THR A 1 360 ? 19.224 21.979 -12.164 1.00 94.62 360 THR A O 1
ATOM 2872 N N . ASN A 1 361 ? 17.782 21.408 -10.549 1.00 94.75 361 ASN A N 1
ATOM 2873 C CA . ASN A 1 361 ? 17.473 20.098 -11.144 1.00 94.75 361 ASN A CA 1
ATOM 2874 C C . ASN A 1 361 ? 16.872 20.222 -12.559 1.00 94.75 361 ASN A C 1
ATOM 2876 O O . ASN A 1 361 ? 17.109 19.353 -13.396 1.00 94.75 361 ASN A O 1
ATOM 2880 N N . LEU A 1 362 ? 16.153 21.310 -12.869 1.00 95.81 362 LEU A N 1
ATOM 2881 C CA . LEU A 1 362 ? 15.603 21.548 -14.212 1.00 95.81 362 LEU A CA 1
ATOM 2882 C C . LEU A 1 362 ? 16.689 21.697 -15.290 1.00 95.81 362 LEU A C 1
ATOM 2884 O O . LEU A 1 362 ? 16.425 21.426 -16.460 1.00 95.81 362 LEU A O 1
ATOM 2888 N N . GLU A 1 363 ? 17.887 22.116 -14.887 1.00 94.50 363 GLU A N 1
ATOM 2889 C CA . GLU A 1 363 ? 19.062 22.346 -15.726 1.00 94.50 363 GLU A CA 1
ATOM 2890 C C . GLU A 1 363 ? 19.877 21.041 -15.802 1.00 94.50 363 GLU A C 1
ATOM 2892 O O . GLU A 1 363 ? 19.876 20.351 -16.825 1.00 94.50 363 GLU A O 1
ATOM 2897 N N . GLU A 1 364 ? 20.474 20.616 -14.686 1.00 95.56 364 GLU A N 1
ATOM 2898 C CA . GLU A 1 364 ? 21.400 19.475 -14.624 1.00 95.56 364 GLU A CA 1
ATOM 2899 C C . GLU A 1 364 ? 20.753 18.136 -15.039 1.00 95.56 364 GLU A C 1
ATOM 2901 O O . GLU A 1 364 ? 21.344 17.358 -15.793 1.00 95.56 364 GLU A O 1
ATOM 2906 N N . VAL A 1 365 ? 19.515 17.845 -14.620 1.00 97.00 365 VAL A N 1
ATOM 2907 C CA . VAL A 1 365 ? 18.855 16.576 -14.988 1.00 97.00 365 VAL A CA 1
ATOM 2908 C C . VAL A 1 365 ? 18.543 16.546 -16.491 1.00 97.00 365 VAL A C 1
ATOM 2910 O O . VAL A 1 365 ? 18.747 15.524 -17.154 1.00 97.00 365 VAL A O 1
ATOM 2913 N N . TRP A 1 366 ? 18.161 17.688 -17.072 1.00 96.88 366 TRP A N 1
ATOM 2914 C CA . TRP A 1 366 ? 17.955 17.817 -18.516 1.00 96.88 366 TRP A CA 1
ATOM 2915 C C . TRP A 1 366 ? 19.263 17.670 -19.312 1.00 96.88 366 TRP A C 1
ATOM 2917 O O . TRP A 1 366 ? 19.281 17.033 -20.372 1.00 96.88 366 TRP A O 1
ATOM 2927 N N . HIS A 1 367 ? 20.390 18.164 -18.793 1.00 95.44 367 HIS A N 1
ATOM 2928 C CA . HIS A 1 367 ? 21.712 17.948 -19.395 1.00 95.44 367 HIS A CA 1
ATOM 2929 C C . HIS A 1 367 ? 22.144 16.470 -19.419 1.00 95.44 367 HIS A C 1
ATOM 2931 O O . HIS A 1 367 ? 22.922 16.081 -20.293 1.00 95.44 367 HIS A O 1
ATOM 2937 N N . VAL A 1 368 ? 21.600 15.613 -18.544 1.00 96.19 368 VAL A N 1
ATOM 2938 C CA . VAL A 1 368 ? 21.742 14.151 -18.668 1.00 96.19 368 VAL A CA 1
ATOM 2939 C C . VAL A 1 368 ? 20.812 13.598 -19.753 1.00 96.19 368 VAL A C 1
ATOM 2941 O O . VAL A 1 368 ? 21.298 12.984 -20.705 1.00 96.19 368 VAL A O 1
ATOM 2944 N N . ILE A 1 369 ? 19.504 13.848 -19.660 1.00 96.56 369 ILE A N 1
ATOM 2945 C CA . ILE A 1 369 ? 18.477 13.230 -20.525 1.00 96.56 369 ILE A CA 1
ATOM 2946 C C . ILE A 1 369 ? 18.638 13.622 -22.000 1.00 96.56 369 ILE A C 1
ATOM 2948 O O . ILE A 1 369 ? 18.502 12.789 -22.901 1.00 96.56 369 ILE A O 1
ATOM 2952 N N . SER A 1 370 ? 19.011 14.874 -22.263 1.00 95.38 370 SER A N 1
ATOM 2953 C CA . SER A 1 370 ? 19.210 15.402 -23.618 1.00 95.38 370 SER A CA 1
ATOM 2954 C C . SER A 1 370 ? 20.272 14.653 -24.442 1.00 95.38 370 SER A C 1
ATOM 2956 O O . SER A 1 370 ? 20.204 14.678 -25.671 1.00 95.38 370 SER A O 1
ATOM 2958 N N . ASN A 1 371 ? 21.169 13.876 -23.816 1.00 94.31 371 ASN A N 1
ATOM 2959 C CA . ASN A 1 371 ? 22.079 12.973 -24.535 1.00 94.31 371 ASN A CA 1
ATOM 2960 C C . ASN A 1 371 ? 21.338 11.928 -25.389 1.00 94.31 371 ASN A C 1
ATOM 2962 O O . ASN A 1 371 ? 21.763 11.664 -26.515 1.00 94.31 371 ASN A O 1
ATOM 2966 N N . GLY A 1 372 ? 20.219 11.379 -24.899 1.00 92.94 372 GLY A N 1
ATOM 2967 C CA . GLY A 1 372 ? 19.386 10.462 -25.683 1.00 92.94 372 GLY A CA 1
ATOM 2968 C C . GLY A 1 372 ? 18.767 11.161 -26.897 1.00 92.94 372 GLY A C 1
ATOM 2969 O O . GLY A 1 372 ? 18.862 10.662 -28.018 1.00 92.94 372 GLY A O 1
ATOM 2970 N N . TRP A 1 373 ? 18.252 12.382 -26.718 1.00 93.44 373 TRP A N 1
ATOM 2971 C CA . TRP A 1 373 ? 17.720 13.209 -27.809 1.00 93.44 373 TRP A CA 1
ATOM 2972 C C . TRP A 1 373 ? 18.765 13.507 -28.902 1.00 93.44 373 TRP A C 1
ATOM 2974 O O . TRP A 1 373 ? 18.440 13.479 -30.095 1.00 93.44 373 TRP A O 1
ATOM 2984 N N . TYR A 1 374 ? 20.028 13.751 -28.529 1.00 92.88 374 TYR A N 1
ATOM 2985 C CA . TYR A 1 374 ? 21.107 14.048 -29.481 1.00 92.88 374 TYR A CA 1
ATOM 2986 C C . TYR A 1 374 ? 21.477 12.868 -30.385 1.00 92.88 374 TYR A C 1
ATOM 2988 O O . TYR A 1 374 ? 21.780 13.089 -31.560 1.00 92.88 374 TYR A O 1
ATOM 2996 N N . GLU A 1 375 ? 21.471 11.642 -29.860 1.00 90.50 375 GLU A N 1
ATOM 2997 C CA . GLU A 1 375 ? 21.930 10.443 -30.576 1.00 90.50 375 GLU A CA 1
ATOM 2998 C C . GLU A 1 375 ? 20.781 9.640 -31.212 1.00 90.50 375 GLU A C 1
ATOM 3000 O O . GLU A 1 375 ? 20.985 9.035 -32.269 1.00 90.50 375 GLU A O 1
ATOM 3005 N N . SER A 1 376 ? 19.564 9.695 -30.658 1.00 90.19 376 SER A N 1
ATOM 3006 C CA . SER A 1 376 ? 18.370 9.068 -31.250 1.00 90.19 376 SER A CA 1
ATOM 3007 C C . SER A 1 376 ? 17.757 9.923 -32.368 1.00 90.19 376 SER A C 1
ATOM 3009 O O . SER A 1 376 ? 17.330 9.390 -33.396 1.00 90.19 376 SER A O 1
ATOM 3011 N N . TYR A 1 377 ? 17.837 11.258 -32.263 1.00 87.62 377 TYR A N 1
ATOM 3012 C CA . TYR A 1 377 ? 17.344 12.201 -33.280 1.00 87.62 377 TYR A CA 1
ATOM 3013 C C . TYR A 1 377 ? 18.421 13.194 -33.780 1.00 87.62 377 TYR A C 1
ATOM 3015 O O . TYR A 1 377 ? 18.198 14.412 -33.806 1.00 87.62 377 TYR A O 1
ATOM 3023 N N . PRO A 1 378 ? 19.580 12.724 -34.287 1.00 84.69 378 PRO A N 1
ATOM 3024 C CA . PRO A 1 378 ? 20.742 13.569 -34.589 1.00 84.69 378 PRO A CA 1
ATOM 3025 C C . PRO A 1 378 ? 20.528 14.573 -35.732 1.00 84.69 378 PRO A C 1
ATOM 3027 O O . PRO A 1 378 ? 21.286 15.531 -35.859 1.00 84.69 378 PRO A O 1
ATOM 3030 N N . GLY A 1 379 ? 19.500 14.391 -36.569 1.00 83.44 379 GLY A N 1
ATOM 3031 C CA . GLY A 1 379 ? 19.098 15.384 -37.577 1.00 83.44 379 GLY A CA 1
ATOM 3032 C C . GLY A 1 379 ? 18.296 16.566 -37.011 1.00 83.44 379 GLY A C 1
ATOM 3033 O O . GLY A 1 379 ? 18.241 17.622 -37.641 1.00 83.44 379 GLY A O 1
ATOM 3034 N N . TYR A 1 380 ? 17.706 16.402 -35.827 1.00 94.62 380 TYR A N 1
ATOM 3035 C CA . TYR A 1 380 ? 16.833 17.377 -35.177 1.00 94.62 380 TYR A CA 1
ATOM 3036 C C . TYR A 1 380 ? 17.540 18.056 -34.004 1.00 94.62 380 TYR A C 1
ATOM 3038 O O . TYR A 1 380 ? 17.715 19.272 -34.052 1.00 94.62 380 TYR A O 1
ATOM 3046 N N . PHE A 1 381 ? 18.053 17.280 -33.042 1.00 94.62 381 PHE A N 1
ATOM 3047 C CA . PHE A 1 381 ? 18.670 17.800 -31.812 1.00 94.62 381 PHE A CA 1
ATOM 3048 C C . PHE A 1 381 ? 20.196 17.619 -31.739 1.00 94.62 381 PHE A C 1
ATOM 3050 O O . PHE A 1 381 ? 20.841 18.243 -30.908 1.00 94.62 381 PHE A O 1
ATOM 3057 N N . GLY A 1 382 ? 20.814 16.817 -32.615 1.00 90.75 382 GLY A N 1
ATOM 3058 C CA . GLY A 1 382 ? 22.249 16.493 -32.536 1.00 90.75 382 GLY A CA 1
ATOM 3059 C C . GLY A 1 382 ? 23.182 17.718 -32.481 1.00 90.75 382 GLY A C 1
ATOM 3060 O O . GLY A 1 382 ? 23.180 18.557 -33.381 1.00 90.75 382 GLY A O 1
ATOM 3061 N N . VAL A 1 383 ? 24.029 17.804 -31.453 1.00 92.50 383 VAL A N 1
ATOM 3062 C CA . VAL A 1 383 ? 24.824 19.006 -31.103 1.00 92.50 383 VAL A CA 1
ATOM 3063 C C . VAL A 1 383 ? 26.112 19.231 -31.922 1.00 92.50 383 VAL A C 1
ATOM 3065 O O . VAL A 1 383 ? 26.859 20.183 -31.696 1.00 92.50 383 VAL A O 1
ATOM 3068 N N . SER A 1 384 ? 26.432 18.371 -32.893 1.00 86.62 384 SER A N 1
ATOM 3069 C CA . SER A 1 384 ? 27.760 18.364 -33.531 1.00 86.62 384 SER A CA 1
ATOM 3070 C C . SER A 1 384 ? 28.016 19.537 -34.494 1.00 86.62 384 SER A C 1
ATOM 3072 O O . SER A 1 384 ? 27.301 19.707 -35.479 1.00 86.62 384 SER A O 1
ATOM 3074 N N . GLU A 1 385 ? 29.160 20.234 -34.354 1.00 85.56 385 GLU A N 1
ATOM 3075 C CA . GLU A 1 385 ? 29.664 21.217 -35.350 1.00 85.56 385 GLU A CA 1
ATOM 3076 C C . GLU A 1 385 ? 29.581 20.682 -36.794 1.00 85.56 385 GLU A C 1
ATOM 3078 O O . GLU A 1 385 ? 29.325 21.425 -37.748 1.00 85.56 385 GLU A O 1
ATOM 3083 N N . ARG A 1 386 ? 29.895 19.390 -36.955 1.00 81.25 386 ARG A N 1
ATOM 3084 C CA . ARG A 1 386 ? 30.226 18.759 -38.239 1.00 81.25 386 ARG A CA 1
ATOM 3085 C C . ARG A 1 386 ? 29.023 18.172 -38.964 1.00 81.25 386 ARG A C 1
ATOM 3087 O O . ARG A 1 386 ? 29.131 17.907 -40.162 1.00 81.25 386 ARG A O 1
ATOM 3094 N N . ILE A 1 387 ? 27.932 17.939 -38.243 1.00 77.88 387 ILE A N 1
ATOM 3095 C CA . ILE A 1 387 ? 26.689 17.355 -38.742 1.00 77.88 387 ILE A CA 1
ATOM 3096 C C . ILE A 1 387 ? 25.573 18.273 -38.234 1.00 77.88 387 ILE A C 1
ATOM 3098 O O . ILE A 1 387 ? 25.093 18.059 -37.127 1.00 77.88 387 ILE A O 1
ATOM 3102 N N . PRO A 1 388 ? 25.216 19.330 -38.989 1.00 81.62 388 PRO A N 1
ATOM 3103 C CA . PRO A 1 388 ? 24.197 20.273 -38.552 1.00 81.62 388 PRO A CA 1
ATOM 3104 C C . PRO A 1 388 ? 22.839 19.593 -38.386 1.00 81.62 388 PRO A C 1
ATOM 3106 O O . PRO A 1 388 ? 22.361 18.921 -39.305 1.00 81.62 388 PRO A O 1
ATOM 3109 N N . SER A 1 389 ? 22.239 19.820 -37.227 1.00 93.38 389 SER A N 1
ATOM 3110 C CA . SER A 1 389 ? 20.854 19.520 -36.880 1.00 93.38 389 SER A CA 1
ATOM 3111 C C . SER A 1 389 ? 19.999 20.790 -36.900 1.00 93.38 389 SER A C 1
ATOM 3113 O O . SER A 1 389 ? 20.532 21.907 -36.901 1.00 93.38 389 SER A O 1
ATOM 3115 N N . MET A 1 390 ? 18.674 20.639 -36.858 1.00 92.75 390 MET A N 1
ATOM 3116 C CA . MET A 1 390 ? 17.753 21.778 -36.765 1.00 92.75 390 MET A CA 1
ATOM 3117 C C . MET A 1 390 ? 17.995 22.651 -35.522 1.00 92.75 390 MET A C 1
ATOM 3119 O O . MET A 1 390 ? 17.983 23.875 -35.646 1.00 92.75 390 MET A O 1
ATOM 3123 N N . LEU A 1 391 ? 18.303 22.046 -34.369 1.00 97.19 391 LEU A N 1
ATOM 3124 C CA . LEU A 1 391 ? 18.695 22.744 -33.142 1.00 97.19 391 LEU A CA 1
ATOM 3125 C C . LEU A 1 391 ? 19.930 23.622 -33.381 1.00 97.19 391 LEU A C 1
ATOM 3127 O O . LEU A 1 391 ? 19.938 24.803 -33.044 1.00 97.19 391 LEU A O 1
ATOM 3131 N N . THR A 1 392 ? 20.969 23.072 -34.014 1.00 96.19 392 THR A N 1
ATOM 3132 C CA . THR A 1 392 ? 22.218 23.815 -34.257 1.00 96.19 392 THR A CA 1
ATOM 3133 C C . THR A 1 392 ? 22.077 24.921 -35.310 1.00 96.19 392 THR A C 1
ATOM 3135 O O . THR A 1 392 ? 22.731 25.960 -35.194 1.00 96.19 392 THR A O 1
ATOM 3138 N N . ASP A 1 393 ? 21.200 24.745 -36.306 1.00 94.50 393 ASP A N 1
ATOM 3139 C CA . ASP A 1 393 ? 20.851 25.791 -37.278 1.00 94.50 393 ASP A CA 1
ATOM 3140 C C . ASP A 1 393 ? 20.025 26.917 -36.619 1.00 94.50 393 ASP A C 1
ATOM 3142 O O . ASP A 1 393 ? 20.231 28.091 -36.941 1.00 94.50 393 ASP A O 1
ATOM 3146 N N . ALA A 1 394 ? 19.144 26.592 -35.662 1.00 97.38 394 ALA A N 1
ATOM 3147 C CA . ALA A 1 394 ? 18.420 27.573 -34.851 1.00 97.38 394 ALA A CA 1
ATOM 3148 C C . ALA A 1 394 ? 19.374 28.338 -33.909 1.00 97.38 394 ALA A C 1
ATOM 3150 O O . ALA A 1 394 ? 19.413 29.569 -33.944 1.00 97.38 394 ALA A O 1
ATOM 3151 N N . MET A 1 395 ? 20.265 27.640 -33.195 1.00 97.62 395 MET A N 1
ATOM 3152 C CA . MET A 1 395 ? 21.306 28.240 -32.346 1.00 97.62 395 MET A CA 1
ATOM 3153 C C . MET A 1 395 ? 22.228 29.194 -33.131 1.00 97.62 395 MET A C 1
ATOM 3155 O O . MET A 1 395 ? 22.585 30.279 -32.660 1.00 97.62 395 MET A O 1
ATOM 3159 N N . ASP A 1 396 ? 22.640 28.818 -34.345 1.00 96.25 396 ASP A N 1
ATOM 3160 C CA . ASP A 1 396 ? 23.464 29.674 -35.207 1.00 96.25 396 ASP A CA 1
ATOM 3161 C C . ASP A 1 396 ? 22.698 30.918 -35.703 1.00 96.25 396 ASP A C 1
ATOM 3163 O O . ASP A 1 396 ? 23.323 31.929 -36.036 1.00 96.25 396 ASP A O 1
ATOM 3167 N N . VAL A 1 397 ? 21.361 30.894 -35.714 1.00 96.19 397 VAL A N 1
ATOM 3168 C CA . VAL A 1 397 ? 20.515 32.078 -35.932 1.00 96.19 397 VAL A CA 1
ATOM 3169 C C . VAL A 1 397 ? 20.386 32.906 -34.646 1.00 96.19 397 VAL A C 1
ATOM 3171 O O . VAL A 1 397 ? 20.608 34.118 -34.706 1.00 96.19 397 VAL A O 1
ATOM 3174 N N . ALA A 1 398 ? 20.142 32.271 -33.496 1.00 97.19 398 ALA A N 1
ATOM 3175 C CA . ALA A 1 398 ? 19.984 32.907 -32.184 1.00 97.19 398 ALA A CA 1
ATOM 3176 C C . ALA A 1 398 ? 21.213 33.693 -31.717 1.00 97.19 398 ALA A C 1
ATOM 3178 O O . ALA A 1 398 ? 21.098 34.785 -31.158 1.00 97.19 398 ALA A O 1
ATOM 3179 N N . ARG A 1 399 ? 22.406 33.176 -32.028 1.00 95.56 399 ARG A N 1
ATOM 3180 C CA . ARG A 1 399 ? 23.701 33.829 -31.773 1.00 95.56 399 ARG A CA 1
ATOM 3181 C C . ARG A 1 399 ? 24.096 34.823 -32.875 1.00 95.56 399 ARG A C 1
ATOM 3183 O O . ARG A 1 399 ? 25.133 35.477 -32.789 1.00 95.56 399 ARG A O 1
ATOM 3190 N N . GLY A 1 400 ? 23.303 34.943 -33.945 1.00 93.00 400 GLY A N 1
ATOM 3191 C CA . GLY A 1 400 ? 23.577 35.798 -35.106 1.00 93.00 400 GLY A CA 1
ATOM 3192 C C . GLY A 1 400 ? 24.735 35.328 -36.003 1.00 93.00 400 GLY A C 1
ATOM 3193 O O . GLY A 1 400 ? 25.262 36.120 -36.792 1.00 93.00 400 GLY A O 1
ATOM 3194 N N . GLY A 1 401 ? 25.145 34.063 -35.888 1.00 89.44 401 GLY A N 1
ATOM 3195 C CA . GLY A 1 401 ? 26.177 33.406 -36.689 1.00 89.44 401 GLY A CA 1
ATOM 3196 C C . GLY A 1 401 ? 26.678 32.097 -36.060 1.00 89.44 401 GLY A C 1
ATOM 3197 O O . GLY A 1 401 ? 26.433 31.821 -34.889 1.00 89.44 401 GLY A O 1
ATOM 3198 N N . LYS A 1 402 ? 27.439 31.308 -36.833 1.00 92.19 402 LYS A N 1
ATOM 3199 C CA . LYS A 1 402 ? 28.098 30.083 -36.348 1.00 92.19 402 LYS A CA 1
ATOM 3200 C C . LYS A 1 402 ? 29.371 30.410 -35.558 1.00 92.19 402 LYS A C 1
ATOM 3202 O O . LYS A 1 402 ? 30.343 30.891 -36.147 1.00 92.19 402 LYS A O 1
ATOM 3207 N N . PHE A 1 403 ? 29.383 30.105 -34.259 1.00 91.75 403 PHE A N 1
ATOM 3208 C CA . PHE A 1 403 ? 30.520 30.315 -33.349 1.00 91.75 403 PHE A CA 1
ATOM 3209 C C . PHE A 1 403 ? 30.953 28.986 -32.716 1.00 91.75 403 PHE A C 1
ATOM 3211 O O . PHE A 1 403 ? 30.176 28.369 -31.997 1.00 91.75 403 PHE A O 1
ATOM 3218 N N . ILE A 1 404 ? 32.177 28.533 -33.023 1.00 89.38 404 ILE A N 1
ATOM 3219 C CA . ILE A 1 404 ? 32.707 27.210 -32.614 1.00 89.38 404 ILE A CA 1
ATOM 3220 C C . ILE A 1 404 ? 33.241 27.202 -31.174 1.00 89.38 404 ILE A C 1
ATOM 3222 O O . ILE A 1 404 ? 33.213 26.175 -30.507 1.00 89.38 404 ILE A O 1
ATOM 3226 N N . SER A 1 405 ? 33.684 28.364 -30.707 1.00 89.31 405 SER A N 1
ATOM 3227 C CA . SER A 1 405 ? 33.993 28.687 -29.315 1.00 89.31 405 SER A CA 1
ATOM 3228 C C . SER A 1 405 ? 33.326 30.024 -28.992 1.00 89.31 405 SER A C 1
ATOM 3230 O O . SER A 1 405 ? 32.978 30.773 -29.919 1.00 89.31 405 SER A O 1
ATOM 3232 N N . THR A 1 406 ? 33.203 30.358 -27.712 1.00 89.25 406 THR A N 1
ATOM 3233 C CA . THR A 1 406 ? 32.709 31.665 -27.268 1.00 89.25 406 THR A CA 1
ATOM 3234 C C . THR A 1 406 ? 33.559 32.819 -27.868 1.00 89.25 406 THR A C 1
ATOM 3236 O O . THR A 1 406 ? 34.791 32.721 -27.963 1.00 89.25 406 THR A O 1
ATOM 3239 N N . PRO A 1 407 ? 32.935 33.883 -28.417 1.00 88.88 407 PRO A N 1
ATOM 3240 C CA . PRO A 1 407 ? 33.611 35.036 -29.017 1.00 88.88 407 PRO A CA 1
ATOM 3241 C C . PRO A 1 407 ? 33.765 36.211 -28.032 1.00 88.88 407 PRO A C 1
ATOM 3243 O O . PRO A 1 407 ? 32.899 36.442 -27.201 1.00 88.88 407 PRO A O 1
ATOM 3246 N N . GLU A 1 408 ? 34.773 37.081 -28.232 1.00 85.75 408 GLU A N 1
ATOM 3247 C CA . GLU A 1 408 ? 34.968 38.316 -27.426 1.00 85.75 408 GLU A CA 1
ATOM 3248 C C . GLU A 1 408 ? 33.719 39.230 -27.332 1.00 85.75 408 GLU A C 1
ATOM 3250 O O . GLU A 1 408 ? 33.655 40.093 -26.454 1.00 85.75 408 GLU A O 1
ATOM 3255 N N . ARG A 1 409 ? 32.776 39.120 -28.283 1.00 88.50 409 ARG A N 1
ATOM 3256 C CA . ARG A 1 409 ? 31.443 39.743 -28.240 1.00 88.50 409 ARG A CA 1
ATOM 3257 C C . ARG A 1 409 ? 30.516 39.149 -29.309 1.00 88.50 409 ARG A C 1
ATOM 3259 O O . ARG A 1 409 ? 30.891 39.112 -30.484 1.00 88.50 409 ARG A O 1
ATOM 3266 N N . TYR A 1 410 ? 29.285 38.803 -28.936 1.00 92.88 410 TYR A N 1
ATOM 3267 C CA . TYR A 1 410 ? 28.214 38.444 -29.876 1.00 92.88 410 TYR A CA 1
ATOM 3268 C C . TYR A 1 410 ? 27.633 39.672 -30.623 1.00 92.88 410 TYR A C 1
ATOM 3270 O O . TYR A 1 410 ? 27.871 40.824 -30.233 1.00 92.88 410 TYR A O 1
ATOM 3278 N N . PRO A 1 411 ? 26.892 39.475 -31.732 1.00 93.75 411 PRO A N 1
ATOM 3279 C CA . PRO A 1 411 ? 26.156 40.541 -32.414 1.00 93.75 411 PRO A CA 1
ATOM 3280 C C . PRO A 1 411 ? 25.102 41.209 -31.514 1.00 93.75 411 PRO A C 1
ATOM 3282 O O . PRO A 1 411 ? 24.427 40.542 -30.742 1.00 93.75 411 PRO A O 1
ATOM 3285 N N . GLU A 1 412 ? 24.859 42.513 -31.694 1.00 88.31 412 GLU A N 1
ATOM 3286 C CA . GLU A 1 412 ? 23.860 43.306 -30.931 1.00 88.31 412 GLU A CA 1
ATOM 3287 C C . GLU A 1 412 ? 22.384 42.947 -31.239 1.00 88.31 412 GLU A C 1
ATOM 3289 O O . GLU A 1 412 ? 21.479 43.730 -30.964 1.00 88.31 412 GLU A O 1
ATOM 3294 N N . ASN A 1 413 ? 22.149 41.796 -31.870 1.00 86.44 413 ASN A N 1
ATOM 3295 C CA . ASN A 1 413 ? 20.838 41.239 -32.192 1.00 86.44 413 ASN A CA 1
ATOM 3296 C C . ASN A 1 413 ? 20.729 39.745 -31.837 1.00 86.44 413 ASN A C 1
ATOM 3298 O O . ASN A 1 413 ? 19.791 39.098 -32.302 1.00 86.44 413 ASN A O 1
ATOM 3302 N N . ALA A 1 414 ? 21.709 39.191 -31.119 1.00 95.19 414 ALA A N 1
ATOM 3303 C CA . ALA A 1 414 ? 21.588 37.860 -30.547 1.00 95.19 414 ALA A CA 1
ATOM 3304 C C . ALA A 1 414 ? 20.552 37.865 -29.406 1.00 95.19 414 ALA A C 1
ATOM 3306 O O . ALA A 1 414 ? 20.303 38.911 -28.797 1.00 95.19 414 ALA A O 1
ATOM 3307 N N . TRP A 1 415 ? 19.948 36.710 -29.146 1.00 95.12 415 TRP A N 1
ATOM 3308 C CA . TRP A 1 415 ? 19.086 36.456 -27.979 1.00 95.12 415 TRP A CA 1
ATOM 3309 C C . TRP A 1 415 ? 19.518 35.239 -27.161 1.00 95.12 415 TRP A C 1
ATOM 3311 O O . TRP A 1 415 ? 18.954 34.998 -26.102 1.00 95.12 415 TRP A O 1
ATOM 3321 N N . TYR A 1 416 ? 20.539 34.527 -27.642 1.00 97.06 416 TYR A N 1
ATOM 3322 C CA . TYR A 1 416 ? 21.342 33.602 -26.861 1.00 97.06 416 TYR A CA 1
ATOM 3323 C C . TYR A 1 416 ? 22.812 34.033 -26.947 1.00 97.06 416 TYR A C 1
ATOM 3325 O O . TYR A 1 416 ? 23.320 34.279 -28.052 1.00 97.06 416 TYR A O 1
ATOM 3333 N N . THR A 1 417 ? 23.496 34.134 -25.809 1.00 93.62 417 THR A N 1
ATOM 3334 C CA . THR A 1 417 ? 24.949 34.334 -25.713 1.00 93.62 417 THR A CA 1
ATOM 3335 C C . THR A 1 417 ? 25.514 33.505 -24.559 1.00 93.62 417 THR A C 1
ATOM 3337 O O . THR A 1 417 ? 24.812 33.286 -23.587 1.00 93.62 417 THR A O 1
ATOM 3340 N N . TYR A 1 418 ? 26.760 33.039 -24.670 1.00 90.31 418 TYR A N 1
ATOM 3341 C CA . TYR A 1 418 ? 27.417 32.212 -23.649 1.00 90.31 418 TYR A CA 1
ATOM 3342 C C . TYR A 1 418 ? 28.829 32.745 -23.392 1.00 90.31 418 TYR A C 1
ATOM 3344 O O . TYR A 1 418 ? 29.509 33.109 -24.360 1.00 90.31 418 TYR A O 1
ATOM 3352 N N . ASP A 1 419 ? 29.276 32.830 -22.135 1.00 86.00 419 ASP A N 1
ATOM 3353 C CA . ASP A 1 419 ? 30.533 33.517 -21.788 1.00 86.00 419 ASP A CA 1
ATOM 3354 C C . ASP A 1 419 ? 31.670 32.624 -21.255 1.00 86.00 419 ASP A C 1
ATOM 3356 O O . ASP A 1 419 ? 32.821 33.073 -21.260 1.00 86.00 419 ASP A O 1
ATOM 3360 N N . ASP A 1 420 ? 31.416 31.351 -20.925 1.00 86.19 420 ASP A N 1
ATOM 3361 C CA . ASP A 1 420 ? 32.489 30.426 -20.547 1.00 86.19 420 ASP A CA 1
ATOM 3362 C C . ASP A 1 420 ? 33.466 30.166 -21.714 1.00 86.19 420 ASP A C 1
ATOM 3364 O O . ASP A 1 420 ? 33.104 29.731 -22.811 1.00 86.19 420 ASP A O 1
ATOM 3368 N N . GLU A 1 421 ? 34.756 30.410 -21.469 1.00 85.00 421 GLU A N 1
ATOM 3369 C CA . GLU A 1 421 ? 35.843 30.141 -22.417 1.00 85.00 421 GLU A CA 1
ATOM 3370 C C . GLU A 1 421 ? 36.185 28.637 -22.531 1.00 85.00 421 GLU A C 1
ATOM 3372 O O . GLU A 1 421 ? 36.931 28.254 -23.441 1.00 85.00 421 GLU A O 1
ATOM 3377 N N . SER A 1 422 ? 35.683 27.775 -21.633 1.00 84.00 422 SER A N 1
ATOM 3378 C CA . SER A 1 422 ? 35.880 26.319 -21.702 1.00 84.00 422 SER A CA 1
ATOM 3379 C C . SER A 1 422 ? 34.926 25.649 -22.706 1.00 84.00 422 SER A C 1
ATOM 3381 O O . SER A 1 422 ? 35.366 24.832 -23.526 1.00 84.00 422 SER A O 1
ATOM 3383 N N . CYS A 1 423 ? 33.660 26.067 -22.717 1.00 84.69 423 CYS A N 1
ATOM 3384 C CA . CYS A 1 423 ? 32.585 25.546 -23.558 1.00 84.69 423 CYS A CA 1
ATOM 3385 C C . CYS A 1 423 ? 32.848 25.697 -25.076 1.00 84.69 423 CYS A C 1
ATOM 3387 O O . CYS A 1 423 ? 33.331 26.721 -25.573 1.00 84.69 423 CYS A O 1
ATOM 3389 N N . GLN A 1 424 ? 32.536 24.645 -25.841 1.00 89.12 424 GLN A N 1
ATOM 3390 C CA . GLN A 1 424 ? 32.690 24.577 -27.304 1.00 89.12 424 GLN A CA 1
ATOM 3391 C C . GLN A 1 424 ? 31.322 24.439 -28.004 1.00 89.12 424 GLN A C 1
ATOM 3393 O O . GLN A 1 424 ? 30.280 24.557 -27.369 1.00 89.12 424 GLN A O 1
ATOM 3398 N N . TYR A 1 425 ? 31.311 24.270 -29.333 1.00 92.94 425 TYR A N 1
ATOM 3399 C CA . TYR A 1 425 ? 30.092 24.283 -30.161 1.00 92.94 425 TYR A CA 1
ATOM 3400 C C . TYR A 1 425 ? 28.988 23.322 -29.706 1.00 92.94 425 TYR A C 1
ATOM 3402 O O . TYR A 1 425 ? 27.815 23.667 -29.796 1.00 92.94 425 TYR A O 1
ATOM 3410 N N . ASP A 1 426 ? 29.389 22.125 -29.289 1.00 91.25 426 ASP A N 1
ATOM 3411 C CA . ASP A 1 426 ? 28.534 21.046 -28.804 1.00 91.25 426 ASP A CA 1
ATOM 3412 C C . ASP A 1 426 ? 27.940 21.387 -27.437 1.00 91.25 426 ASP A C 1
ATOM 3414 O O . ASP A 1 426 ? 26.723 21.403 -27.304 1.00 91.25 426 ASP A O 1
ATOM 3418 N N . CYS A 1 427 ? 28.786 21.774 -26.481 1.00 92.19 427 CYS A N 1
ATOM 3419 C CA . CYS A 1 427 ? 28.361 22.324 -25.192 1.00 92.19 427 CYS A CA 1
ATOM 3420 C C . CYS A 1 427 ? 27.336 23.464 -25.377 1.00 92.19 427 CYS A C 1
ATOM 3422 O O . CYS A 1 427 ? 26.185 23.298 -24.997 1.00 92.19 427 CYS A O 1
ATOM 3424 N N . MET A 1 428 ? 27.672 24.538 -26.110 1.00 94.81 428 MET A N 1
ATOM 3425 C CA . MET A 1 428 ? 26.756 25.670 -26.365 1.00 94.81 428 MET A CA 1
ATOM 3426 C C . MET A 1 428 ? 25.432 25.272 -27.046 1.00 94.81 428 MET A C 1
ATOM 3428 O O . MET A 1 428 ? 24.471 26.037 -26.989 1.00 94.81 428 MET A O 1
ATOM 3432 N N . ALA A 1 429 ? 25.371 24.130 -27.738 1.00 95.94 429 ALA A N 1
ATOM 3433 C CA . ALA A 1 429 ? 24.133 23.634 -28.333 1.00 95.94 429 ALA A CA 1
ATOM 3434 C C . ALA A 1 429 ? 23.242 22.920 -27.302 1.00 95.94 429 ALA A C 1
ATOM 3436 O O . ALA A 1 429 ? 22.023 23.057 -27.390 1.00 95.94 429 ALA A O 1
ATOM 3437 N N . SER A 1 430 ? 23.832 22.233 -26.319 1.00 94.88 430 SER A N 1
ATOM 3438 C CA . SER A 1 430 ? 23.118 21.673 -25.165 1.00 94.88 430 SER A CA 1
ATOM 3439 C C . SER A 1 430 ? 22.519 22.774 -24.286 1.00 94.88 430 SER A C 1
ATOM 3441 O O . SER A 1 430 ? 21.323 22.752 -24.007 1.00 94.88 430 SER A O 1
ATOM 3443 N N . GLU A 1 431 ? 23.320 23.785 -23.937 1.00 95.25 431 GLU A N 1
ATOM 3444 C CA . GLU A 1 431 ? 22.883 24.980 -23.192 1.00 95.25 431 GLU A CA 1
ATOM 3445 C C . GLU A 1 431 ? 21.712 25.685 -23.896 1.00 95.25 431 GLU A C 1
ATOM 3447 O O . GLU A 1 431 ? 20.690 26.011 -23.296 1.00 95.25 431 GLU A O 1
ATOM 3452 N N . TYR A 1 432 ? 21.824 25.877 -25.215 1.00 97.81 432 TYR A N 1
ATOM 3453 C CA . TYR A 1 432 ? 20.749 26.450 -26.021 1.00 97.81 432 TYR A CA 1
ATOM 3454 C C . TYR A 1 432 ? 19.482 25.583 -26.016 1.00 97.81 432 TYR A C 1
ATOM 3456 O O . TYR A 1 432 ? 18.385 26.135 -26.027 1.00 97.81 432 TYR A O 1
ATOM 3464 N N . PHE A 1 433 ? 19.598 24.250 -25.988 1.00 97.69 433 PHE A N 1
ATOM 3465 C CA . PHE A 1 433 ? 18.434 23.360 -25.922 1.00 97.69 433 PHE A CA 1
ATOM 3466 C C . PHE A 1 433 ? 17.712 23.466 -24.577 1.00 97.69 433 PHE A C 1
ATOM 3468 O O . PHE A 1 433 ? 16.486 23.544 -24.562 1.00 97.69 433 PHE A O 1
ATOM 3475 N N . TYR A 1 434 ? 18.465 23.541 -23.476 1.00 96.94 434 TYR A N 1
ATOM 3476 C CA . TYR A 1 434 ? 17.943 23.844 -22.143 1.00 96.94 434 TYR A CA 1
ATOM 3477 C C . TYR A 1 434 ? 17.174 25.177 -22.130 1.00 96.94 434 TYR A C 1
ATOM 3479 O O . TYR A 1 434 ? 15.983 25.194 -21.815 1.00 96.94 434 TYR A O 1
ATOM 3487 N N . TRP A 1 435 ? 17.796 26.278 -22.569 1.00 97.69 435 TRP A N 1
ATOM 3488 C CA . TRP A 1 435 ? 17.147 27.596 -22.617 1.00 97.69 435 TRP A CA 1
ATOM 3489 C C . TRP A 1 435 ? 15.886 27.621 -23.489 1.00 97.69 435 TRP A C 1
ATOM 3491 O O . TRP A 1 435 ? 14.873 28.222 -23.121 1.00 97.69 435 TRP A O 1
ATOM 3501 N N . VAL A 1 436 ? 15.931 26.939 -24.636 1.00 97.75 436 VAL A N 1
ATOM 3502 C CA . VAL A 1 436 ? 14.787 26.763 -25.534 1.00 97.75 436 VAL A CA 1
ATOM 3503 C C . VAL A 1 436 ? 13.660 25.978 -24.859 1.00 97.75 436 VAL A C 1
ATOM 3505 O O . VAL A 1 436 ? 12.512 26.410 -24.959 1.00 97.75 436 VAL A O 1
ATOM 3508 N N . LEU A 1 437 ? 13.955 24.881 -24.151 1.00 97.69 437 LEU A N 1
ATOM 3509 C CA . LEU A 1 437 ? 12.944 24.097 -23.437 1.00 97.69 437 LEU A CA 1
ATOM 3510 C C . LEU A 1 437 ? 12.332 24.891 -22.276 1.00 97.69 437 LEU A C 1
ATOM 3512 O O . LEU A 1 437 ? 11.112 24.999 -22.201 1.00 97.69 437 LEU A O 1
ATOM 3516 N N . MET A 1 438 ? 13.150 25.509 -21.419 1.00 97.12 438 MET A N 1
ATOM 3517 C CA . MET A 1 438 ? 12.663 26.300 -20.279 1.00 97.12 438 MET A CA 1
ATOM 3518 C C . MET A 1 438 ? 11.784 27.477 -20.720 1.00 97.12 438 MET A C 1
ATOM 3520 O O . MET A 1 438 ? 10.789 27.797 -20.068 1.00 97.12 438 MET A O 1
ATOM 3524 N N . ALA A 1 439 ? 12.101 28.094 -21.863 1.00 96.50 439 ALA A N 1
ATOM 3525 C CA . ALA A 1 439 ? 11.227 29.076 -22.492 1.00 96.50 439 ALA A CA 1
ATOM 3526 C C . ALA A 1 439 ? 9.939 28.443 -23.051 1.00 96.50 439 ALA A C 1
ATOM 3528 O O . ALA A 1 439 ? 8.876 29.040 -22.922 1.00 96.50 439 ALA A O 1
ATOM 3529 N N . ASN A 1 440 ? 10.004 27.255 -23.663 1.00 97.06 440 ASN A N 1
ATOM 3530 C CA . ASN A 1 440 ? 8.843 26.565 -24.240 1.00 97.06 440 ASN A CA 1
ATOM 3531 C C . ASN A 1 440 ? 7.852 26.038 -23.185 1.00 97.06 440 ASN A C 1
ATOM 3533 O O . ASN A 1 440 ? 6.663 25.937 -23.479 1.00 97.06 440 ASN A O 1
ATOM 3537 N N . LEU A 1 441 ? 8.340 25.745 -21.978 1.00 95.31 441 LEU A N 1
ATOM 3538 C CA . LEU A 1 441 ? 7.571 25.312 -20.807 1.00 95.31 441 LEU A CA 1
ATOM 3539 C C . LEU A 1 441 ? 6.939 26.471 -20.002 1.00 95.31 441 LEU A C 1
ATOM 3541 O O . LEU A 1 441 ? 6.293 26.221 -18.990 1.00 95.31 441 LEU A O 1
ATOM 3545 N N . ASP A 1 442 ? 7.174 27.736 -20.381 1.00 94.56 442 ASP A N 1
ATOM 3546 C CA . ASP A 1 442 ? 6.883 28.931 -19.558 1.00 94.56 442 ASP A CA 1
ATOM 3547 C C . ASP A 1 442 ? 7.566 28.932 -18.160 1.00 94.56 442 ASP A C 1
ATOM 3549 O O . ASP A 1 442 ? 7.266 29.779 -17.316 1.00 94.56 442 ASP A O 1
ATOM 3553 N N . ALA A 1 443 ? 8.557 28.057 -17.925 1.00 93.81 443 ALA A N 1
ATOM 3554 C CA . ALA A 1 443 ? 9.293 27.932 -16.657 1.00 93.81 443 ALA A CA 1
ATOM 3555 C C . ALA A 1 443 ? 10.045 29.214 -16.251 1.00 93.81 443 ALA A C 1
ATOM 3557 O O . ALA A 1 443 ? 10.346 29.425 -15.077 1.00 93.81 443 ALA A O 1
ATOM 3558 N N . LEU A 1 444 ? 10.337 30.074 -17.230 1.00 93.94 444 LEU A N 1
ATOM 3559 C CA . LEU A 1 444 ? 11.047 31.339 -17.066 1.00 93.94 444 LEU A CA 1
ATOM 3560 C C . LEU A 1 444 ? 10.116 32.558 -16.885 1.00 93.94 444 LEU A C 1
ATOM 3562 O O . LEU A 1 444 ? 10.631 33.675 -16.818 1.00 93.94 444 LEU A O 1
ATOM 3566 N N . ASP A 1 445 ? 8.782 32.404 -16.817 1.00 92.12 445 ASP A N 1
ATOM 3567 C CA . ASP A 1 445 ? 7.864 33.553 -16.717 1.00 92.12 445 ASP A CA 1
ATOM 3568 C C . ASP A 1 445 ? 8.143 34.387 -15.437 1.00 92.12 445 ASP A C 1
ATOM 3570 O O . ASP A 1 445 ? 8.054 33.854 -14.322 1.00 92.12 445 ASP A O 1
ATOM 3574 N N . PRO A 1 446 ? 8.397 35.712 -15.555 1.00 88.25 446 PRO A N 1
ATOM 3575 C CA . PRO A 1 446 ? 8.526 36.639 -14.424 1.00 88.25 446 PRO A CA 1
ATOM 3576 C C . PRO A 1 446 ? 7.305 36.735 -13.487 1.00 88.25 446 PRO A C 1
ATOM 3578 O O . PRO A 1 446 ? 7.328 37.480 -12.505 1.00 88.25 446 PRO A O 1
ATOM 3581 N N . ALA A 1 447 ? 6.213 36.025 -13.782 1.00 85.31 447 ALA A N 1
ATOM 3582 C CA . ALA A 1 447 ? 5.125 35.755 -12.848 1.00 85.31 447 ALA A CA 1
ATOM 3583 C C . ALA A 1 447 ? 5.507 34.783 -11.710 1.00 85.31 447 ALA A C 1
ATOM 3585 O O . ALA A 1 447 ? 4.882 34.854 -10.648 1.00 85.31 447 ALA A O 1
ATOM 3586 N N . PHE A 1 448 ? 6.500 33.908 -11.918 1.00 79.50 448 PHE A N 1
ATOM 3587 C CA . PHE A 1 448 ? 6.872 32.822 -10.999 1.00 79.50 448 PHE A CA 1
ATOM 3588 C C . PHE A 1 448 ? 8.325 32.893 -10.501 1.00 79.50 448 PHE A C 1
ATOM 3590 O O . PHE A 1 448 ? 8.569 32.585 -9.337 1.00 79.50 448 PHE A O 1
ATOM 3597 N N . THR A 1 449 ? 9.277 33.316 -11.341 1.00 86.00 449 THR A N 1
ATOM 3598 C CA . THR A 1 449 ? 10.719 33.339 -11.022 1.00 86.00 449 THR A CA 1
ATOM 3599 C C . THR A 1 449 ? 11.401 34.609 -11.536 1.00 86.00 449 THR A C 1
ATOM 3601 O O . THR A 1 449 ? 10.929 35.217 -12.492 1.00 86.00 449 THR A O 1
ATOM 3604 N N . ASP A 1 450 ? 12.525 35.019 -10.940 1.00 88.62 450 ASP A N 1
ATOM 3605 C CA . ASP A 1 450 ? 13.398 36.064 -11.493 1.00 88.62 450 ASP A CA 1
ATOM 3606 C C . ASP A 1 450 ? 14.586 35.515 -12.313 1.00 88.62 450 ASP A C 1
ATOM 3608 O O . ASP A 1 450 ? 15.373 36.313 -12.817 1.00 88.62 450 ASP A O 1
ATOM 3612 N N . LYS A 1 451 ? 14.671 34.191 -12.562 1.00 91.19 451 LYS A N 1
ATOM 3613 C CA . LYS A 1 451 ? 15.693 33.546 -13.428 1.00 91.19 451 LYS A CA 1
ATOM 3614 C C . LYS A 1 451 ? 15.836 34.223 -14.803 1.00 91.19 451 LYS A C 1
ATOM 3616 O O . LYS A 1 451 ? 16.953 34.465 -15.244 1.00 91.19 451 LYS A O 1
ATOM 3621 N N . CYS A 1 452 ? 14.739 34.595 -15.473 1.00 92.12 452 CYS A N 1
ATOM 3622 C CA . CYS A 1 452 ? 14.831 35.271 -16.779 1.00 92.12 452 CYS A CA 1
ATOM 3623 C C . CYS A 1 452 ? 15.394 36.705 -16.691 1.00 92.12 452 CYS A C 1
ATOM 3625 O O . CYS A 1 452 ? 16.127 37.140 -17.577 1.00 92.12 452 CYS A O 1
ATOM 3627 N N . ASP A 1 453 ? 15.074 37.438 -15.618 1.00 91.94 453 ASP A N 1
ATOM 3628 C CA . ASP A 1 453 ? 15.609 38.784 -15.366 1.00 91.94 453 ASP A CA 1
ATOM 3629 C C . ASP A 1 453 ? 17.078 38.715 -14.888 1.00 91.94 453 ASP A C 1
ATOM 3631 O O . ASP A 1 453 ? 17.854 39.636 -15.149 1.00 91.94 453 ASP A O 1
ATOM 3635 N N . SER A 1 454 ? 17.483 37.643 -14.192 1.00 90.44 454 SER A N 1
ATOM 3636 C CA . SER A 1 454 ? 18.853 37.457 -13.690 1.00 90.44 454 SER A CA 1
ATOM 3637 C C . SER A 1 454 ? 19.826 36.923 -14.749 1.00 90.44 454 SER A C 1
ATOM 3639 O O . SER A 1 454 ? 21.008 37.270 -14.701 1.00 90.44 454 SER A O 1
ATOM 3641 N N . SER A 1 455 ? 19.328 36.182 -15.743 1.00 91.88 455 SER A N 1
ATOM 3642 C CA . SER A 1 455 ? 20.083 35.688 -16.904 1.00 91.88 455 SER A CA 1
ATOM 3643 C C . SER A 1 455 ? 20.006 36.594 -18.152 1.00 91.88 455 SER A C 1
ATOM 3645 O O . SER A 1 455 ? 20.465 36.175 -19.213 1.00 91.88 455 SER A O 1
ATOM 3647 N N . GLU A 1 456 ? 19.498 37.839 -18.065 1.00 91.62 456 GLU A N 1
ATOM 3648 C CA . GLU A 1 456 ? 19.190 38.683 -19.249 1.00 91.62 456 GLU A CA 1
ATOM 3649 C C . GLU A 1 456 ? 20.377 38.964 -20.205 1.00 91.62 456 GLU A C 1
ATOM 3651 O 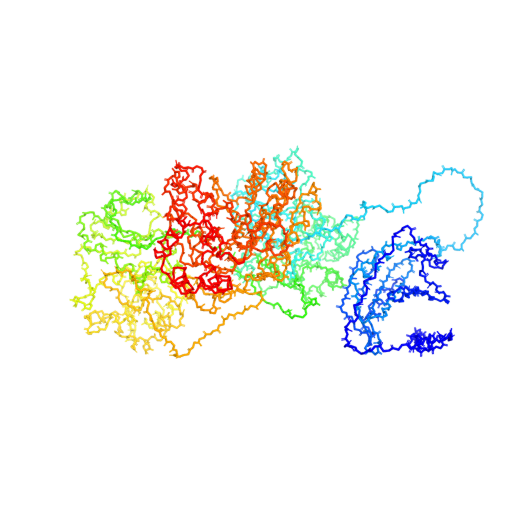O . GLU A 1 456 ? 20.161 39.244 -21.389 1.00 91.62 456 GLU A O 1
ATOM 3656 N N . ASP A 1 457 ? 21.624 38.895 -19.717 1.00 88.75 457 ASP A N 1
ATOM 3657 C CA . ASP A 1 457 ? 22.850 39.052 -20.524 1.00 88.75 457 ASP A CA 1
ATOM 3658 C C . ASP A 1 457 ? 23.144 37.808 -21.410 1.00 88.75 457 ASP A C 1
ATOM 3660 O O . ASP A 1 457 ? 23.798 37.925 -22.452 1.00 88.75 457 ASP A O 1
ATOM 3664 N N . GLU A 1 458 ? 22.634 36.631 -21.033 1.00 92.56 458 GLU A N 1
ATOM 3665 C CA . GLU A 1 458 ? 22.750 35.351 -21.750 1.00 92.56 458 GLU A CA 1
ATOM 3666 C C . GLU A 1 458 ? 21.484 35.033 -22.562 1.00 92.56 458 GLU A C 1
ATOM 3668 O O . GLU A 1 458 ? 21.571 34.822 -23.777 1.00 92.56 458 GLU A O 1
ATOM 3673 N N . TRP A 1 459 ? 20.316 35.043 -21.913 1.00 95.75 459 TRP A N 1
ATOM 3674 C CA . TRP A 1 459 ? 19.026 34.668 -22.492 1.00 95.75 459 TRP A CA 1
ATOM 3675 C C . TRP A 1 459 ? 17.887 35.488 -21.872 1.00 95.75 459 TRP A C 1
ATOM 3677 O O . TRP A 1 459 ? 17.760 35.570 -20.655 1.00 95.75 459 TRP A O 1
ATOM 3687 N N . TYR A 1 460 ? 17.028 36.080 -22.711 1.00 93.19 460 TYR A N 1
ATOM 3688 C CA . TYR A 1 460 ? 15.922 36.956 -22.271 1.00 93.19 460 TYR A CA 1
ATOM 3689 C C . TYR A 1 460 ? 14.531 36.523 -22.772 1.00 93.19 460 TYR A C 1
ATOM 3691 O O . TYR A 1 460 ? 13.579 37.306 -22.739 1.00 93.19 460 TYR A O 1
ATOM 3699 N N . VAL A 1 461 ? 14.393 35.304 -23.303 1.00 96.25 461 VAL A N 1
ATOM 3700 C CA . VAL A 1 461 ? 13.134 34.817 -23.892 1.00 96.25 461 VAL A CA 1
ATOM 3701 C C . VAL A 1 461 ? 12.378 33.998 -22.846 1.00 96.25 461 VAL A C 1
ATOM 3703 O O . VAL A 1 461 ? 12.612 32.806 -22.690 1.00 96.25 461 VAL A O 1
ATOM 3706 N N . CYS A 1 462 ? 11.483 34.653 -22.108 1.00 94.81 462 CYS A N 1
ATOM 3707 C CA . CYS A 1 462 ? 10.958 34.095 -20.856 1.00 94.81 462 CYS A CA 1
ATOM 3708 C C . CYS A 1 462 ? 9.732 33.176 -20.993 1.00 94.81 462 CYS A C 1
ATOM 3710 O O . CYS A 1 462 ? 9.331 32.566 -20.011 1.00 94.81 462 CYS A O 1
ATOM 3712 N N . THR A 1 463 ? 9.077 33.131 -22.158 1.00 96.38 463 THR A N 1
ATOM 3713 C CA . THR A 1 463 ? 7.824 32.375 -22.348 1.00 96.38 463 THR A CA 1
ATOM 3714 C C . THR A 1 463 ? 7.686 31.808 -23.758 1.00 96.38 463 THR A C 1
ATOM 3716 O O . THR A 1 463 ? 8.225 32.369 -24.715 1.00 96.38 463 THR A O 1
ATOM 3719 N N . GLN A 1 464 ? 6.883 30.759 -23.924 1.00 95.94 464 GLN A N 1
ATOM 3720 C CA . GLN A 1 464 ? 6.598 30.060 -25.179 1.00 95.94 464 GLN A CA 1
ATOM 3721 C C . GLN A 1 464 ? 6.037 31.041 -26.215 1.00 95.94 464 GLN A C 1
ATOM 3723 O O . GLN A 1 464 ? 6.464 31.098 -27.371 1.00 95.94 464 GLN A O 1
ATOM 3728 N N . ALA A 1 465 ? 5.146 31.928 -25.763 1.00 95.94 465 ALA A N 1
ATOM 3729 C CA . ALA A 1 465 ? 4.584 32.998 -26.578 1.00 95.94 465 ALA A CA 1
ATOM 3730 C C . ALA A 1 465 ? 5.626 34.048 -27.024 1.00 95.94 465 ALA A C 1
ATOM 3732 O O . ALA A 1 465 ? 5.399 34.735 -28.025 1.00 95.94 465 ALA A O 1
ATOM 3733 N N . GLN A 1 466 ? 6.749 34.205 -26.313 1.00 97.06 466 GLN A N 1
ATOM 3734 C CA . GLN A 1 466 ? 7.901 34.999 -26.759 1.00 97.06 466 GLN A CA 1
ATOM 3735 C C . GLN A 1 466 ? 8.825 34.182 -27.671 1.00 97.06 466 GLN A C 1
ATOM 3737 O O . GLN A 1 466 ? 9.247 34.706 -28.703 1.00 97.06 466 GLN A O 1
ATOM 3742 N N . LEU A 1 467 ? 9.074 32.906 -27.358 1.00 97.81 467 LEU A N 1
ATOM 3743 C CA . LEU A 1 467 ? 9.865 31.976 -28.171 1.00 97.81 467 LEU A CA 1
ATOM 3744 C C . LEU A 1 467 ? 9.308 31.890 -29.599 1.00 97.81 467 LEU A C 1
ATOM 3746 O O . LEU A 1 467 ? 10.036 32.149 -30.553 1.00 97.81 467 LEU A O 1
ATOM 3750 N N . ALA A 1 468 ? 7.989 31.733 -29.749 1.00 95.88 468 ALA A N 1
ATOM 3751 C CA . ALA A 1 468 ? 7.268 31.774 -31.029 1.00 95.88 468 ALA A CA 1
ATOM 3752 C C . ALA A 1 468 ? 7.493 33.055 -31.869 1.00 95.88 468 ALA A C 1
ATOM 3754 O O . ALA A 1 468 ? 7.232 33.071 -33.076 1.00 95.88 468 ALA A O 1
ATOM 3755 N N . GLN A 1 469 ? 7.915 34.159 -31.242 1.00 96.81 469 GLN A N 1
ATOM 3756 C CA . GLN A 1 469 ? 8.124 35.463 -31.884 1.00 96.81 469 GLN A CA 1
ATOM 3757 C C . GLN A 1 469 ? 9.604 35.809 -32.101 1.00 96.81 469 GLN A C 1
ATOM 3759 O O . GLN A 1 469 ? 9.919 36.504 -33.070 1.00 96.81 469 GLN A O 1
ATOM 3764 N N . VAL A 1 470 ? 10.484 35.374 -31.196 1.00 96.12 470 VAL A N 1
ATOM 3765 C CA . VAL A 1 470 ? 11.927 35.655 -31.213 1.00 96.12 470 VAL A CA 1
ATOM 3766 C C . VAL A 1 470 ? 12.677 34.548 -31.949 1.00 96.12 470 VAL A C 1
ATOM 3768 O O . VAL A 1 470 ? 13.404 34.844 -32.897 1.00 96.12 470 VAL A O 1
ATOM 3771 N N . ASP A 1 471 ? 12.426 33.290 -31.580 1.00 97.50 471 ASP A N 1
ATOM 3772 C CA . ASP A 1 471 ? 13.052 32.101 -32.157 1.00 97.50 471 ASP A CA 1
ATOM 3773 C C . ASP A 1 471 ? 12.013 31.111 -32.720 1.00 97.50 471 ASP A C 1
ATOM 3775 O O . ASP A 1 471 ? 11.782 30.027 -32.176 1.00 97.50 471 ASP A O 1
ATOM 3779 N N . PRO A 1 472 ? 11.362 31.457 -33.846 1.00 95.25 472 PRO A N 1
ATOM 3780 C CA . PRO A 1 472 ? 10.404 30.565 -34.485 1.00 95.25 472 PRO A CA 1
ATOM 3781 C C . PRO A 1 472 ? 11.053 29.296 -35.062 1.00 95.25 472 PRO A C 1
ATOM 3783 O O . PRO A 1 472 ? 10.324 28.406 -35.475 1.00 95.25 472 PRO A O 1
ATOM 3786 N N . LEU A 1 473 ? 12.390 29.193 -35.130 1.00 94.81 473 LEU A N 1
ATOM 3787 C CA . LEU A 1 473 ? 13.057 27.956 -35.549 1.00 94.81 473 LEU A CA 1
ATOM 3788 C C . LEU A 1 473 ? 13.097 26.956 -34.394 1.00 94.81 473 LEU A C 1
ATOM 3790 O O . LEU A 1 473 ? 12.694 25.812 -34.582 1.00 94.81 473 LEU A O 1
ATOM 3794 N N . ALA A 1 474 ? 13.507 27.409 -33.206 1.00 96.19 474 ALA A N 1
ATOM 3795 C CA . ALA A 1 474 ? 13.433 26.622 -31.982 1.00 96.19 474 ALA A CA 1
ATOM 3796 C C . ALA A 1 474 ? 11.986 26.240 -31.635 1.00 96.19 474 ALA A C 1
ATOM 3798 O O . ALA A 1 474 ? 11.692 25.066 -31.435 1.00 96.19 474 ALA A O 1
ATOM 3799 N N . HIS A 1 475 ? 11.053 27.200 -31.662 1.00 96.12 475 HIS A N 1
ATOM 3800 C CA . HIS A 1 475 ? 9.642 26.911 -31.394 1.00 96.12 475 HIS A CA 1
ATOM 3801 C C . HIS A 1 475 ? 9.062 25.885 -32.382 1.00 96.12 475 HIS A C 1
ATOM 3803 O O . HIS A 1 475 ? 8.380 24.956 -31.960 1.00 96.12 475 HIS A O 1
ATOM 3809 N N . SER A 1 476 ? 9.322 26.010 -33.691 1.00 92.69 476 SER A N 1
ATOM 3810 C CA . SER A 1 476 ? 8.875 24.997 -34.659 1.00 92.69 476 SER A CA 1
ATOM 3811 C C . SER A 1 476 ? 9.527 23.634 -34.417 1.00 92.69 476 SER A C 1
ATOM 3813 O O . SER A 1 476 ? 8.860 22.622 -34.575 1.00 92.69 476 SER A O 1
ATOM 3815 N N . LEU A 1 477 ? 10.799 23.577 -34.009 1.00 93.75 477 LEU A N 1
ATOM 3816 C CA . LEU A 1 477 ? 11.474 22.311 -33.707 1.00 93.75 477 LEU A CA 1
ATOM 3817 C C . LEU A 1 477 ? 10.829 21.561 -32.528 1.00 93.75 477 LEU A C 1
ATOM 3819 O O . LEU A 1 477 ? 10.736 20.340 -32.587 1.00 93.75 477 LEU A O 1
ATOM 3823 N N . LEU A 1 478 ? 10.379 22.283 -31.498 1.00 94.50 478 LEU A N 1
ATOM 3824 C CA . LEU A 1 478 ? 9.751 21.698 -30.307 1.00 94.50 478 LEU A CA 1
ATOM 3825 C C . LEU A 1 478 ? 8.239 21.429 -30.462 1.00 94.50 478 LEU A C 1
ATOM 3827 O O . LEU A 1 478 ? 7.713 20.630 -29.702 1.00 94.50 478 LEU A O 1
ATOM 3831 N N . ASN A 1 479 ? 7.532 22.092 -31.394 1.00 89.88 479 ASN A N 1
ATOM 3832 C CA . ASN A 1 479 ? 6.054 22.076 -31.431 1.00 89.88 479 ASN A CA 1
ATOM 3833 C C . ASN A 1 479 ? 5.414 21.775 -32.809 1.00 89.88 479 ASN A C 1
ATOM 3835 O O . ASN A 1 479 ? 4.208 21.546 -32.863 1.00 89.88 479 ASN A O 1
ATOM 3839 N N . ASP A 1 480 ? 6.163 21.793 -33.924 1.00 88.25 480 ASP A N 1
ATOM 3840 C CA . ASP A 1 480 ? 5.640 21.453 -35.269 1.00 88.25 480 ASP A CA 1
ATOM 3841 C C . ASP A 1 480 ? 5.997 20.005 -35.700 1.00 88.25 480 ASP A C 1
ATOM 3843 O O . ASP A 1 480 ? 5.814 19.642 -36.867 1.00 88.25 480 ASP A O 1
ATOM 3847 N N . TYR A 1 481 ? 6.532 19.191 -34.783 1.00 79.44 481 TYR A N 1
ATOM 3848 C CA . TYR A 1 481 ? 6.960 17.803 -34.996 1.00 79.44 481 TYR A CA 1
ATOM 3849 C C . TYR A 1 481 ? 6.413 16.895 -33.893 1.00 79.44 481 TYR A C 1
ATOM 3851 O O . TYR A 1 481 ? 6.349 17.306 -32.738 1.00 79.44 481 TYR A O 1
ATOM 3859 N N . ASP A 1 482 ? 6.084 15.652 -34.246 1.00 80.00 482 ASP A N 1
ATOM 3860 C CA . ASP A 1 482 ? 5.503 14.651 -33.342 1.00 80.00 482 ASP A CA 1
ATOM 3861 C C . ASP A 1 482 ? 6.579 13.999 -32.435 1.00 80.00 482 ASP A C 1
ATOM 3863 O O . ASP A 1 482 ? 6.812 12.792 -32.493 1.00 80.00 482 ASP A O 1
ATOM 3867 N N . PHE A 1 483 ? 7.292 14.813 -31.647 1.00 82.19 483 PHE A N 1
ATOM 3868 C CA . PHE A 1 483 ? 8.224 14.363 -30.604 1.00 82.19 483 PHE A CA 1
ATOM 3869 C C . PHE A 1 483 ? 7.552 14.421 -29.230 1.00 82.19 483 PHE A C 1
ATOM 3871 O O . PHE A 1 483 ? 6.943 15.437 -28.894 1.00 82.19 483 PHE A O 1
ATOM 3878 N N . ALA A 1 484 ? 7.737 13.381 -28.417 1.00 85.69 484 ALA A N 1
ATOM 3879 C CA . ALA A 1 484 ? 7.306 13.347 -27.021 1.00 85.69 484 ALA A CA 1
ATOM 3880 C C . ALA A 1 484 ? 8.302 14.125 -26.134 1.00 85.69 484 ALA A C 1
ATOM 3882 O O . ALA A 1 484 ? 9.115 13.566 -25.404 1.00 85.69 484 ALA A O 1
ATOM 3883 N N . LEU A 1 485 ? 8.329 15.447 -26.318 1.00 89.06 485 LEU A N 1
ATOM 3884 C CA . LEU A 1 485 ? 9.146 16.377 -25.538 1.00 89.06 485 LEU A CA 1
ATOM 3885 C C . LEU A 1 485 ? 8.359 16.904 -24.330 1.00 89.06 485 LEU A C 1
ATOM 3887 O O . LEU A 1 485 ? 7.149 17.099 -24.456 1.00 89.06 485 LEU A O 1
ATOM 3891 N N . PRO A 1 486 ? 9.029 17.253 -23.213 1.00 93.06 486 PRO A N 1
ATOM 3892 C CA . PRO A 1 486 ? 8.353 17.807 -22.048 1.00 93.06 486 PRO A CA 1
ATOM 3893 C C . PRO A 1 486 ? 7.485 19.030 -22.381 1.00 93.06 486 PRO A C 1
ATOM 3895 O O . PRO A 1 486 ? 7.941 19.993 -23.007 1.00 93.06 486 PRO A O 1
ATOM 3898 N N . THR A 1 487 ? 6.236 18.998 -21.916 1.00 88.69 487 THR A N 1
ATOM 3899 C CA . THR A 1 487 ? 5.254 20.092 -22.012 1.00 88.69 487 THR A CA 1
ATOM 3900 C C . THR A 1 487 ? 4.838 20.644 -20.644 1.00 88.69 487 THR A C 1
ATOM 3902 O O . THR A 1 487 ? 4.363 21.779 -20.567 1.00 88.69 487 THR A O 1
ATOM 3905 N N . THR A 1 488 ? 5.088 19.892 -19.568 1.00 89.38 488 THR A N 1
ATOM 3906 C CA . THR A 1 488 ? 4.883 20.284 -18.166 1.00 89.38 488 THR A CA 1
ATOM 3907 C C . THR A 1 488 ? 6.230 20.502 -17.471 1.00 89.38 488 THR A C 1
ATOM 3909 O O . THR A 1 488 ? 7.189 19.776 -17.728 1.00 89.38 488 THR A O 1
ATOM 3912 N N . ILE A 1 489 ? 6.315 21.503 -16.588 1.00 92.00 489 ILE A N 1
ATOM 3913 C CA . ILE A 1 489 ? 7.512 21.786 -15.777 1.00 92.00 489 ILE A CA 1
ATOM 3914 C C . ILE A 1 489 ? 7.597 20.757 -14.632 1.00 92.00 489 ILE A C 1
ATOM 3916 O O . ILE A 1 489 ? 6.646 20.701 -13.850 1.00 92.00 489 ILE A O 1
ATOM 3920 N N . PRO A 1 490 ? 8.704 20.005 -14.474 1.00 93.50 490 PRO A N 1
ATOM 3921 C CA . PRO A 1 490 ? 8.936 19.188 -13.284 1.00 93.50 490 PRO A CA 1
ATOM 3922 C C . PRO A 1 490 ? 8.913 20.001 -11.980 1.00 93.50 490 PRO A C 1
ATOM 3924 O O . PRO A 1 490 ? 9.384 21.139 -11.928 1.00 93.50 490 PRO A O 1
ATOM 3927 N N . ASP A 1 491 ? 8.397 19.401 -10.912 1.00 84.19 491 ASP A N 1
ATOM 3928 C CA . ASP A 1 491 ? 8.296 19.997 -9.574 1.00 84.19 491 ASP A CA 1
ATOM 3929 C C . ASP A 1 491 ? 8.923 19.134 -8.460 1.00 84.19 491 ASP A C 1
ATOM 3931 O O . ASP A 1 491 ? 9.057 19.599 -7.327 1.00 84.19 491 ASP A O 1
ATOM 3935 N N . GLY A 1 492 ? 9.349 17.907 -8.778 1.00 79.44 492 GLY A N 1
ATOM 3936 C CA . GLY A 1 492 ? 9.906 16.958 -7.814 1.00 79.44 492 GLY A CA 1
ATOM 3937 C C . GLY A 1 492 ? 8.871 16.093 -7.088 1.00 79.44 492 GLY A C 1
ATOM 3938 O O . GLY A 1 492 ? 9.250 15.388 -6.157 1.00 79.44 492 GLY A O 1
ATOM 3939 N N . ASN A 1 493 ? 7.608 16.100 -7.526 1.00 75.25 493 ASN A N 1
ATOM 3940 C CA . ASN A 1 493 ? 6.530 15.235 -7.041 1.00 75.25 493 ASN A CA 1
ATOM 3941 C C . ASN A 1 493 ? 6.048 14.302 -8.179 1.00 75.25 493 ASN A C 1
ATOM 3943 O O . ASN A 1 493 ? 4.965 14.480 -8.739 1.00 75.25 493 ASN A O 1
ATOM 3947 N N . TYR A 1 494 ? 6.873 13.332 -8.585 1.00 72.56 494 TYR A N 1
ATOM 3948 C CA . TYR A 1 494 ? 6.510 12.362 -9.622 1.00 72.56 494 TYR A CA 1
ATOM 3949 C C . TYR A 1 494 ? 5.546 11.320 -9.065 1.00 72.56 494 TYR A C 1
ATOM 3951 O O . TYR A 1 494 ? 5.915 10.510 -8.216 1.00 72.56 494 TYR A O 1
ATOM 3959 N N . LEU A 1 495 ? 4.319 11.332 -9.575 1.00 58.91 495 LEU A N 1
ATOM 3960 C CA . LEU A 1 495 ? 3.259 10.419 -9.173 1.00 58.91 495 LEU A CA 1
ATOM 3961 C C . LEU A 1 495 ? 2.541 9.945 -10.449 1.00 58.91 495 LEU A C 1
ATOM 3963 O O . LEU A 1 495 ? 1.896 10.765 -11.111 1.00 58.91 495 LEU A O 1
ATOM 3967 N N . PRO A 1 496 ? 2.700 8.669 -10.848 1.00 55.06 496 PRO A N 1
ATOM 3968 C CA . PRO A 1 496 ? 2.172 8.154 -12.105 1.00 55.06 496 PRO A CA 1
ATOM 3969 C C . PRO A 1 496 ? 0.641 8.128 -12.064 1.00 55.06 496 PRO A C 1
ATOM 3971 O O . PRO A 1 496 ? 0.013 7.457 -11.245 1.00 55.06 496 PRO A O 1
ATOM 3974 N N . SER A 1 497 ? 0.011 8.868 -12.968 1.00 40.75 497 SER A N 1
ATOM 3975 C CA . SER A 1 497 ? -1.434 8.869 -13.128 1.00 40.75 497 SER A CA 1
ATOM 3976 C C . SER A 1 497 ? -1.918 7.486 -13.578 1.00 40.75 497 SER A C 1
ATOM 3978 O O . SER A 1 497 ? -1.429 6.915 -14.550 1.00 40.75 497 SER A O 1
ATOM 3980 N N . ALA A 1 498 ? -2.932 6.940 -12.899 1.00 36.81 498 ALA A N 1
ATOM 3981 C CA . ALA A 1 498 ? -3.464 5.591 -13.143 1.00 36.81 498 ALA A CA 1
ATOM 3982 C C . ALA A 1 498 ? -4.284 5.447 -14.457 1.00 36.81 498 ALA A C 1
ATOM 3984 O O . ALA A 1 498 ? -5.292 4.726 -14.517 1.00 36.81 498 ALA A O 1
ATOM 3985 N N . ASN A 1 499 ? -3.880 6.168 -15.507 1.00 28.23 499 ASN A N 1
ATOM 3986 C CA . ASN A 1 499 ? -4.535 6.256 -16.807 1.00 28.23 499 ASN A CA 1
ATOM 3987 C C . ASN A 1 499 ? -4.216 5.069 -17.724 1.00 28.23 499 ASN A C 1
ATOM 3989 O O . ASN A 1 499 ? -5.134 4.623 -18.415 1.00 28.23 499 ASN A O 1
ATOM 3993 N N . TYR A 1 500 ? -3.028 4.451 -17.639 1.00 32.62 500 TYR A N 1
ATOM 3994 C CA . TYR A 1 500 ? -2.760 3.151 -18.280 1.00 32.62 500 TYR A CA 1
ATOM 3995 C C . TYR A 1 500 ? -3.328 1.959 -17.497 1.00 32.62 500 TYR A C 1
ATOM 3997 O O . TYR A 1 500 ? -2.661 0.981 -17.168 1.00 32.62 500 TYR A O 1
ATOM 4005 N N . SER A 1 501 ? -4.631 2.014 -17.233 1.00 26.00 501 SER A N 1
ATOM 4006 C CA . SER A 1 501 ? -5.413 0.813 -16.949 1.00 26.00 501 SER A CA 1
ATOM 4007 C C . SER A 1 501 ? -6.163 0.379 -18.217 1.00 26.00 501 SER A C 1
ATOM 4009 O O . SER A 1 501 ? -6.539 1.209 -19.040 1.00 26.00 501 SER A O 1
ATOM 4011 N N . ASP A 1 502 ? -6.409 -0.922 -18.402 1.00 29.89 502 ASP A N 1
ATOM 4012 C CA . ASP A 1 502 ? -7.245 -1.423 -19.507 1.00 29.89 502 ASP A CA 1
ATOM 4013 C C . ASP A 1 502 ? -8.690 -0.912 -19.344 1.00 29.89 502 ASP A C 1
ATOM 4015 O O . ASP A 1 502 ? -9.478 -1.553 -18.646 1.00 29.89 502 ASP A O 1
ATOM 4019 N N . LYS A 1 503 ? -9.029 0.267 -19.890 1.00 26.80 503 LYS A N 1
ATOM 4020 C CA . LYS A 1 503 ? -10.310 0.964 -19.616 1.00 26.80 503 LYS A CA 1
ATOM 4021 C C . LYS A 1 503 ? -11.308 1.017 -20.779 1.00 26.80 503 LYS A C 1
ATOM 4023 O O . LYS A 1 503 ? -12.479 1.261 -20.523 1.00 26.80 503 LYS A O 1
ATOM 4028 N N . ASP A 1 504 ? -10.875 0.718 -22.006 1.00 29.19 504 ASP A N 1
ATOM 4029 C CA . ASP A 1 504 ? -11.760 0.505 -23.174 1.00 29.19 504 ASP A CA 1
ATOM 4030 C C . ASP A 1 504 ? -11.581 -0.883 -23.835 1.00 29.19 504 ASP A C 1
ATOM 4032 O O . ASP A 1 504 ? -12.217 -1.208 -24.839 1.00 29.19 504 ASP A O 1
ATOM 4036 N N . ILE A 1 505 ? -10.805 -1.772 -23.204 1.00 33.28 505 ILE A N 1
ATOM 4037 C CA . ILE A 1 505 ? -11.187 -3.187 -23.143 1.00 33.28 505 ILE A CA 1
ATOM 4038 C C . ILE A 1 505 ? -11.907 -3.352 -21.798 1.00 33.28 505 ILE A C 1
ATOM 4040 O O . ILE A 1 505 ? -11.266 -3.293 -20.753 1.00 33.28 505 ILE A O 1
ATOM 4044 N N . ILE A 1 506 ? -13.230 -3.573 -21.860 1.00 26.09 506 ILE A N 1
ATOM 4045 C CA . ILE A 1 506 ? -14.221 -3.550 -20.756 1.00 26.09 506 ILE A CA 1
ATOM 4046 C C . ILE A 1 506 ? -14.748 -2.134 -20.412 1.00 26.09 506 ILE A C 1
ATOM 4048 O O . ILE A 1 506 ? -14.126 -1.411 -19.640 1.00 26.09 506 ILE A O 1
ATOM 4052 N N . GLU A 1 507 ? -15.974 -1.812 -20.872 1.00 23.81 507 GLU A N 1
ATOM 4053 C CA . GLU A 1 507 ? -16.888 -0.895 -20.148 1.00 23.81 507 GLU A CA 1
ATOM 4054 C C . GLU A 1 507 ? -17.053 -1.468 -18.720 1.00 23.81 507 GLU A C 1
ATOM 4056 O O . GLU A 1 507 ? -17.506 -2.600 -18.570 1.00 23.81 507 GLU A O 1
ATOM 4061 N N . ASP A 1 508 ? -16.678 -0.822 -17.621 1.00 25.95 508 ASP A N 1
ATOM 4062 C CA . ASP A 1 508 ? -17.082 0.518 -17.201 1.00 25.95 508 ASP A CA 1
ATOM 4063 C C . ASP A 1 508 ? -16.002 1.073 -16.255 1.00 25.95 508 ASP A C 1
ATOM 4065 O O . ASP A 1 508 ? -15.912 0.699 -15.083 1.00 25.95 508 ASP A O 1
ATOM 4069 N N . LYS A 1 509 ? -15.088 1.876 -16.805 1.00 28.73 509 LYS A N 1
ATOM 4070 C CA . LYS A 1 509 ? -13.809 2.202 -16.171 1.00 28.73 509 LYS A CA 1
ATOM 4071 C C . LYS A 1 509 ? -13.451 3.672 -16.413 1.00 28.73 509 LYS A C 1
ATOM 4073 O O . LYS A 1 509 ? -12.850 4.024 -17.420 1.00 28.73 509 LYS A O 1
ATOM 4078 N N . GLN A 1 510 ? -13.772 4.537 -15.452 1.00 21.41 510 GLN A N 1
ATOM 4079 C CA . GLN A 1 510 ? -13.129 5.853 -15.327 1.00 21.41 510 GLN A CA 1
ATOM 4080 C C . GLN A 1 510 ? -11.953 5.780 -14.340 1.00 21.41 510 GLN A C 1
ATOM 4082 O O . GLN A 1 510 ? -11.796 4.805 -13.601 1.00 21.41 510 GLN A O 1
ATOM 4087 N N . ILE A 1 511 ? -11.072 6.775 -14.378 1.00 32.56 511 ILE A N 1
ATOM 4088 C CA . ILE A 1 511 ? -9.975 6.969 -13.424 1.00 32.56 511 ILE A CA 1
ATOM 4089 C C . ILE A 1 511 ? -10.410 8.047 -12.436 1.00 32.56 511 ILE A C 1
ATOM 4091 O O . ILE A 1 511 ? -11.043 9.016 -12.853 1.00 32.56 511 ILE A O 1
ATOM 4095 N N . ASP A 1 512 ? -10.041 7.903 -11.165 1.00 25.55 512 ASP A N 1
ATOM 4096 C CA . ASP A 1 512 ? -9.475 9.022 -10.408 1.00 25.55 512 ASP A CA 1
ATOM 4097 C C . ASP A 1 512 ? -8.879 8.555 -9.070 1.00 25.55 512 ASP A C 1
ATOM 4099 O O . ASP A 1 512 ? -9.566 7.892 -8.304 1.00 25.55 512 ASP A O 1
ATOM 4103 N N . LYS A 1 513 ? -7.641 8.998 -8.808 1.00 25.12 513 LYS A N 1
ATOM 4104 C CA . LYS A 1 513 ? -7.045 9.271 -7.485 1.00 25.12 513 LYS A CA 1
ATOM 4105 C C . LYS A 1 513 ? -7.047 8.141 -6.444 1.00 25.12 513 LYS A C 1
ATOM 4107 O O . LYS A 1 513 ? -7.997 8.012 -5.687 1.00 25.12 513 LYS A O 1
ATOM 4112 N N . GLU A 1 514 ? -5.885 7.514 -6.278 1.00 26.83 514 GLU A N 1
ATOM 4113 C CA . GLU A 1 514 ? -5.106 7.722 -5.046 1.00 26.83 514 GLU A CA 1
ATOM 4114 C C . GLU A 1 514 ? -3.636 7.350 -5.271 1.00 26.83 514 GLU A C 1
ATOM 4116 O O . GLU A 1 514 ? -3.233 6.203 -5.145 1.00 26.83 514 GLU A O 1
ATOM 4121 N N . ASP A 1 515 ? -2.854 8.359 -5.658 1.00 26.16 515 ASP A N 1
ATOM 4122 C CA . ASP A 1 515 ? -1.392 8.343 -5.556 1.00 26.16 515 ASP A CA 1
ATOM 4123 C C . ASP A 1 515 ? -0.917 9.799 -5.383 1.00 26.16 515 ASP A C 1
ATOM 4125 O O . ASP A 1 515 ? -0.377 10.424 -6.288 1.00 26.16 515 ASP A O 1
ATOM 4129 N N . VAL A 1 516 ? -1.282 10.396 -4.238 1.00 25.25 516 VAL A N 1
ATOM 4130 C CA . VAL A 1 516 ? -0.716 11.641 -3.675 1.00 25.25 516 VAL A CA 1
ATOM 4131 C C . VAL A 1 516 ? -0.886 11.593 -2.147 1.00 25.25 516 VAL A C 1
ATOM 4133 O O . VAL A 1 516 ? -1.858 12.136 -1.634 1.00 25.25 516 VAL A O 1
ATOM 4136 N N . ASP A 1 517 ? 0.010 10.878 -1.452 1.00 23.50 517 ASP A N 1
ATOM 4137 C CA . ASP A 1 517 ? 0.514 11.159 -0.080 1.00 23.50 517 ASP A CA 1
ATOM 4138 C C . ASP A 1 517 ? 1.026 9.891 0.646 1.00 23.50 517 ASP A C 1
ATOM 4140 O O . ASP A 1 517 ? 0.497 9.456 1.668 1.00 23.50 517 ASP A O 1
ATOM 4144 N N . THR A 1 518 ? 2.154 9.335 0.188 1.00 25.73 518 THR A N 1
ATOM 4145 C CA . THR A 1 518 ? 3.017 8.465 1.016 1.00 25.73 518 THR A CA 1
ATOM 4146 C C . THR A 1 518 ? 4.368 9.125 1.300 1.00 25.73 518 THR A C 1
ATOM 4148 O O . THR A 1 518 ? 5.429 8.657 0.896 1.00 25.73 518 THR A O 1
ATOM 4151 N N . VAL A 1 519 ? 4.350 10.217 2.077 1.00 25.14 519 VAL A N 1
ATOM 4152 C CA . VAL A 1 519 ? 5.573 10.844 2.613 1.00 25.14 519 VAL A CA 1
ATOM 4153 C C . VAL A 1 519 ? 5.577 10.841 4.149 1.00 25.14 519 VAL A C 1
ATOM 4155 O O . VAL A 1 519 ? 5.196 11.805 4.802 1.00 25.14 519 VAL A O 1
ATOM 4158 N N . VAL A 1 520 ? 6.143 9.760 4.703 1.00 30.20 520 VAL A N 1
ATOM 4159 C CA . VAL A 1 520 ? 6.757 9.663 6.049 1.00 30.20 520 VAL A CA 1
ATOM 4160 C C . VAL A 1 520 ? 5.838 9.754 7.287 1.00 30.20 520 VAL A C 1
ATOM 4162 O O . VAL A 1 520 ? 5.466 10.825 7.750 1.00 30.20 520 VAL A O 1
ATOM 4165 N N . THR A 1 521 ? 5.694 8.629 7.998 1.00 22.02 521 THR A N 1
ATOM 4166 C CA . THR A 1 521 ? 6.116 8.475 9.417 1.00 22.02 521 THR A CA 1
ATOM 4167 C C . THR A 1 521 ? 6.234 6.976 9.747 1.00 22.02 521 THR A C 1
ATOM 4169 O O . THR A 1 521 ? 5.359 6.195 9.406 1.00 22.02 521 THR A O 1
ATOM 4172 N N . SER A 1 522 ? 7.427 6.484 10.098 1.00 24.08 522 SER A N 1
ATOM 4173 C CA . SER A 1 522 ? 7.907 6.213 11.472 1.00 24.08 522 SER A CA 1
ATOM 4174 C C . SER A 1 522 ? 7.131 5.134 12.248 1.00 24.08 522 SER A C 1
ATOM 4176 O O . SER A 1 522 ? 5.931 5.260 12.438 1.00 24.08 522 SER A O 1
ATOM 4178 N N . SER A 1 523 ? 7.874 4.117 12.710 1.00 25.78 523 SER A N 1
ATOM 4179 C CA . SER A 1 523 ? 7.593 3.172 13.813 1.00 25.78 523 SER A CA 1
ATOM 4180 C C . SER A 1 523 ? 6.191 3.153 14.444 1.00 25.78 523 SER A C 1
ATOM 4182 O O . SER A 1 523 ? 5.765 4.121 15.058 1.00 25.78 523 SER A O 1
ATOM 4184 N N . LYS A 1 524 ? 5.549 1.977 14.468 1.00 36.22 524 LYS A N 1
ATOM 4185 C CA . LYS A 1 524 ? 4.595 1.645 15.542 1.00 36.22 524 LYS A CA 1
ATOM 4186 C C . LYS A 1 524 ? 5.344 1.111 16.766 1.00 36.22 524 LYS A C 1
ATOM 4188 O O . LYS A 1 524 ? 6.435 0.562 16.623 1.00 36.22 524 LYS A O 1
ATOM 4193 N N . ALA A 1 525 ? 4.739 1.261 17.943 1.00 34.91 525 ALA A N 1
ATOM 4194 C CA . ALA A 1 525 ? 5.302 0.853 19.227 1.00 34.91 525 ALA A CA 1
ATOM 4195 C C . ALA A 1 525 ? 4.313 0.001 20.044 1.00 34.91 525 ALA A C 1
ATOM 4197 O O . ALA A 1 525 ? 3.095 0.163 19.920 1.00 34.91 525 ALA A O 1
ATOM 4198 N N . ASP A 1 526 ? 4.856 -0.896 20.869 1.00 50.97 526 ASP A N 1
ATOM 4199 C CA . ASP A 1 526 ? 4.104 -1.916 21.607 1.00 50.97 526 ASP A CA 1
ATOM 4200 C C . ASP A 1 526 ? 3.321 -1.343 22.802 1.00 50.97 526 ASP A C 1
ATOM 4202 O O . ASP A 1 526 ? 3.813 -0.491 23.546 1.00 50.97 526 ASP A O 1
ATOM 4206 N N . TRP A 1 527 ? 2.119 -1.873 23.043 1.00 64.69 527 TRP A N 1
ATOM 4207 C CA . TRP A 1 527 ? 1.298 -1.573 24.221 1.00 64.69 527 TRP A CA 1
ATOM 4208 C C . TRP A 1 527 ? 0.434 -2.777 24.629 1.00 64.69 527 TRP A C 1
ATOM 4210 O O . TRP A 1 527 ? 0.281 -3.736 23.878 1.00 64.69 527 TRP A O 1
ATOM 4220 N N . HIS A 1 528 ? -0.139 -2.739 25.836 1.00 72.25 528 HIS A N 1
ATOM 4221 C CA . HIS A 1 528 ? -1.089 -3.746 26.325 1.00 72.25 528 HIS A CA 1
ATOM 4222 C C . HIS A 1 528 ? -2.155 -3.122 27.242 1.00 72.25 528 HIS A C 1
ATOM 4224 O O . HIS A 1 528 ? -1.923 -2.068 27.834 1.00 72.25 528 HIS A O 1
ATOM 4230 N N . THR A 1 529 ? -3.316 -3.777 27.386 1.00 73.38 529 THR A N 1
ATOM 4231 C CA . THR A 1 529 ? -4.356 -3.378 28.353 1.00 73.38 529 THR A CA 1
ATOM 4232 C C . THR A 1 529 ? -3.783 -3.376 29.777 1.00 73.38 529 THR A C 1
ATOM 4234 O O . THR A 1 529 ? -3.320 -4.429 30.232 1.00 73.38 529 THR A O 1
ATOM 4237 N N . PRO A 1 530 ? -3.822 -2.253 30.515 1.00 75.88 530 PRO A N 1
ATOM 4238 C CA . PRO A 1 530 ? -3.148 -2.153 31.802 1.00 75.88 530 PRO A CA 1
ATOM 4239 C C . PRO A 1 530 ? -3.846 -2.986 32.884 1.00 75.88 530 PRO A C 1
ATOM 4241 O O . PRO A 1 530 ? -5.009 -2.763 33.227 1.00 75.88 530 PRO A O 1
ATOM 4244 N N . ASP A 1 531 ? -3.108 -3.921 33.488 1.00 79.56 531 ASP A N 1
ATOM 4245 C CA . ASP A 1 531 ? -3.553 -4.674 34.670 1.00 79.56 531 ASP A CA 1
ATOM 4246 C C . ASP A 1 531 ? -3.300 -3.924 35.996 1.00 79.56 531 ASP A C 1
ATOM 4248 O O . ASP A 1 531 ? -3.703 -4.385 37.071 1.00 79.56 531 ASP A O 1
ATOM 4252 N N . MET A 1 532 ? -2.667 -2.749 35.898 1.00 84.44 532 MET A N 1
ATOM 4253 C CA . MET A 1 532 ? -2.214 -1.887 36.990 1.00 84.44 532 MET A CA 1
ATOM 4254 C C . MET A 1 532 ? -1.177 -2.552 37.923 1.00 84.44 532 MET A C 1
ATOM 4256 O O . MET A 1 532 ? -1.100 -2.211 39.112 1.00 84.44 532 MET A O 1
ATOM 4260 N N . GLU A 1 533 ? -0.352 -3.485 37.417 1.00 84.12 533 GLU A N 1
ATOM 4261 C CA . GLU A 1 533 ? 0.834 -3.959 38.140 1.00 84.12 533 GLU A CA 1
ATOM 4262 C C . GLU A 1 533 ? 1.832 -2.810 38.385 1.00 84.12 533 GLU A C 1
ATOM 4264 O O . GLU A 1 533 ? 2.041 -1.903 37.581 1.00 84.12 533 GLU A O 1
ATOM 4269 N N . ILE A 1 534 ? 2.454 -2.852 39.564 1.00 85.25 534 ILE A N 1
ATOM 4270 C CA . ILE A 1 534 ? 3.406 -1.854 40.037 1.00 85.25 534 ILE A CA 1
ATOM 4271 C C . ILE A 1 534 ? 4.800 -2.473 39.997 1.00 85.25 534 ILE A C 1
ATOM 4273 O O . ILE A 1 534 ? 5.215 -3.159 40.941 1.00 85.25 534 ILE A O 1
ATOM 4277 N N . ILE A 1 535 ? 5.540 -2.206 38.926 1.00 87.31 535 ILE A N 1
ATOM 4278 C CA . ILE A 1 535 ? 6.930 -2.647 38.794 1.00 87.31 535 ILE A CA 1
ATOM 4279 C C . ILE A 1 535 ? 7.876 -1.646 39.480 1.00 87.31 535 ILE A C 1
ATOM 4281 O O . ILE A 1 535 ? 7.567 -0.466 39.672 1.00 87.31 535 ILE A O 1
ATOM 4285 N N . THR A 1 536 ? 9.037 -2.124 39.935 1.00 85.12 536 THR A N 1
ATOM 4286 C CA . THR A 1 536 ? 9.978 -1.314 40.739 1.00 85.12 536 THR A CA 1
ATOM 4287 C C . THR A 1 536 ? 11.129 -0.711 39.941 1.00 85.12 536 THR A C 1
ATOM 4289 O O . THR A 1 536 ? 11.863 0.108 40.485 1.00 85.12 536 THR A O 1
ATOM 4292 N N . GLU A 1 537 ? 11.299 -1.122 38.688 1.00 84.12 537 GLU A N 1
ATOM 4293 C CA . GLU A 1 537 ? 12.327 -0.670 37.748 1.00 84.12 537 GLU A CA 1
ATOM 4294 C C . GLU A 1 537 ? 11.666 -0.612 36.360 1.00 84.12 537 GLU A C 1
ATOM 4296 O O . GLU A 1 537 ? 10.993 -1.568 35.979 1.00 84.12 537 GLU A O 1
ATOM 4301 N N . HIS A 1 538 ? 11.829 0.488 35.620 1.00 86.38 538 HIS A N 1
ATOM 4302 C CA . HIS A 1 538 ? 11.422 0.597 34.215 1.00 86.38 538 HIS A CA 1
ATOM 4303 C C . HIS A 1 538 ? 12.199 -0.440 33.387 1.00 86.38 538 HIS A C 1
ATOM 4305 O O . HIS A 1 538 ? 13.420 -0.528 33.582 1.00 86.38 538 HIS A O 1
ATOM 4311 N N . PRO A 1 539 ? 11.555 -1.189 32.467 1.00 78.75 539 PRO A N 1
ATOM 4312 C CA . PRO A 1 539 ? 12.216 -2.257 31.714 1.00 78.75 539 PRO A CA 1
ATOM 4313 C C . PRO A 1 539 ? 13.377 -1.740 30.852 1.00 78.75 539 PRO A C 1
ATOM 4315 O O . PRO A 1 539 ? 14.475 -2.293 30.891 1.00 78.75 539 PRO A O 1
ATOM 4318 N N . GLU A 1 540 ? 13.149 -0.649 30.119 1.00 81.75 540 GLU A N 1
ATOM 4319 C CA . GLU A 1 540 ? 14.081 -0.161 29.093 1.00 81.75 540 GLU A CA 1
ATOM 4320 C C . GLU A 1 540 ? 14.903 1.063 29.531 1.00 81.75 540 GLU A C 1
ATOM 4322 O O . GLU A 1 540 ? 16.139 1.064 29.479 1.00 81.75 540 GLU A O 1
ATOM 4327 N N . ILE A 1 541 ? 14.230 2.119 30.006 1.00 82.06 541 ILE A N 1
ATOM 4328 C CA . ILE A 1 541 ? 14.831 3.436 30.252 1.00 82.06 541 ILE A CA 1
ATOM 4329 C C . ILE A 1 541 ? 15.543 3.470 31.616 1.00 82.06 541 ILE A C 1
ATOM 4331 O O . ILE A 1 541 ? 15.109 4.085 32.591 1.00 82.06 541 ILE A O 1
ATOM 4335 N N . SER A 1 542 ? 16.699 2.806 31.677 1.00 84.38 542 SER A N 1
ATOM 4336 C CA . SER A 1 542 ? 17.480 2.588 32.909 1.00 84.38 542 SER A CA 1
ATOM 4337 C C . SER A 1 542 ? 17.821 3.845 33.730 1.00 84.38 542 SER A C 1
ATOM 4339 O O . SER A 1 542 ? 17.997 3.737 34.942 1.00 84.38 542 SER A O 1
ATOM 4341 N N . CYS A 1 543 ? 17.883 5.036 33.123 1.00 85.69 543 CYS A N 1
ATOM 4342 C CA . CYS A 1 543 ? 18.153 6.297 33.829 1.00 85.69 543 CYS A CA 1
ATOM 4343 C C . CYS A 1 543 ? 16.967 6.831 34.657 1.00 85.69 543 CYS A C 1
ATOM 4345 O O . CYS A 1 543 ? 17.173 7.684 35.519 1.00 85.69 543 CYS A O 1
ATOM 4347 N N . LEU A 1 544 ? 15.750 6.304 34.474 1.00 88.06 544 LEU A N 1
ATOM 4348 C CA . LEU A 1 544 ? 14.624 6.579 35.375 1.00 88.06 544 LEU A CA 1
ATOM 4349 C C . LEU A 1 544 ? 14.793 5.865 36.730 1.00 88.06 544 LEU A C 1
ATOM 4351 O O . LEU A 1 544 ? 14.391 6.398 37.767 1.00 88.06 544 LEU A O 1
ATOM 4355 N N . ASN A 1 545 ? 15.461 4.708 36.742 1.00 88.38 545 ASN A N 1
ATOM 4356 C CA . ASN A 1 545 ? 15.624 3.838 37.918 1.00 88.38 545 ASN A CA 1
ATOM 4357 C C . ASN A 1 545 ? 16.616 4.391 38.967 1.00 88.38 545 ASN A C 1
ATOM 4359 O O . ASN A 1 545 ? 16.708 3.864 40.075 1.00 88.38 545 ASN A O 1
ATOM 4363 N N . ASP A 1 546 ? 17.343 5.470 38.650 1.00 84.81 546 ASP A N 1
ATOM 4364 C CA . ASP A 1 546 ? 18.183 6.209 39.609 1.00 84.81 546 ASP A CA 1
ATOM 4365 C C . ASP A 1 546 ? 17.363 7.124 40.550 1.00 84.81 546 ASP A C 1
ATOM 4367 O O . ASP A 1 546 ? 17.869 7.548 41.596 1.00 84.81 546 ASP A O 1
ATOM 4371 N N . VAL A 1 547 ? 16.107 7.447 40.197 1.00 81.44 547 VAL A N 1
ATOM 4372 C CA . VAL A 1 547 ? 15.251 8.414 40.923 1.00 81.44 547 VAL A CA 1
ATOM 4373 C C . VAL A 1 547 ? 13.869 7.844 41.259 1.00 81.44 547 VAL A C 1
ATOM 4375 O O . VAL A 1 547 ? 13.335 8.122 42.338 1.00 81.44 547 VAL A O 1
ATOM 4378 N N . PHE A 1 548 ? 13.299 7.036 40.368 1.00 91.62 548 PHE A N 1
ATOM 4379 C CA . PHE A 1 548 ? 11.986 6.416 40.523 1.00 91.62 548 PHE A CA 1
ATOM 4380 C C . PHE A 1 548 ? 12.114 4.939 40.890 1.00 91.62 548 PHE A C 1
ATOM 4382 O O . PHE A 1 548 ? 13.140 4.302 40.668 1.00 91.62 548 PHE A O 1
ATOM 4389 N N . GLY A 1 549 ? 11.069 4.406 41.514 1.00 87.69 549 GLY A N 1
ATOM 4390 C CA . GLY A 1 549 ? 11.045 3.025 42.005 1.00 87.69 549 GLY A CA 1
ATOM 4391 C C . GLY A 1 549 ? 9.620 2.541 42.234 1.00 87.69 549 GLY A C 1
ATOM 4392 O O . GLY A 1 549 ? 9.316 1.884 43.233 1.00 87.69 549 GLY A O 1
ATOM 4393 N N . THR A 1 550 ? 8.722 3.020 41.383 1.00 90.75 550 THR A N 1
ATOM 4394 C CA . THR A 1 550 ? 7.290 2.747 41.308 1.00 90.75 550 THR A CA 1
ATOM 4395 C C . THR A 1 550 ? 6.905 3.184 39.905 1.00 90.75 550 THR A C 1
ATOM 4397 O O . THR A 1 550 ? 7.006 4.365 39.577 1.00 90.75 550 THR A O 1
ATOM 4400 N N . PHE A 1 551 ? 6.555 2.215 39.078 1.00 94.38 551 PHE A N 1
ATOM 4401 C CA . PHE A 1 551 ? 6.228 2.383 37.673 1.00 94.38 551 PHE A CA 1
ATOM 4402 C C . PHE A 1 551 ? 4.943 1.600 37.426 1.00 94.38 551 PHE A C 1
ATOM 4404 O O . PHE A 1 551 ? 4.815 0.482 37.929 1.00 94.38 551 PHE A O 1
ATOM 4411 N N . ILE A 1 552 ? 4.005 2.192 36.698 1.00 89.44 552 ILE A N 1
ATOM 4412 C CA . ILE A 1 552 ? 2.784 1.529 36.237 1.00 89.44 552 ILE A CA 1
ATOM 4413 C C . ILE A 1 552 ? 2.724 1.764 34.733 1.00 89.44 552 ILE A C 1
ATOM 4415 O O . ILE A 1 552 ? 2.819 2.912 34.294 1.00 89.44 552 ILE A O 1
ATOM 4419 N N . ASP A 1 553 ? 2.634 0.682 33.968 1.00 91.44 553 ASP A N 1
ATOM 4420 C CA . ASP A 1 553 ? 2.420 0.744 32.526 1.00 91.44 553 ASP A CA 1
ATOM 4421 C C . ASP A 1 553 ? 0.939 1.064 32.265 1.00 91.44 553 ASP A C 1
ATOM 4423 O O . ASP A 1 553 ? 0.054 0.469 32.885 1.00 91.44 553 ASP A O 1
ATOM 4427 N N . VAL A 1 554 ? 0.673 2.047 31.406 1.00 89.62 554 VAL A N 1
ATOM 4428 C CA . VAL A 1 554 ? -0.674 2.419 30.969 1.00 89.62 554 VAL A CA 1
ATOM 4429 C C . VAL A 1 554 ? -0.655 2.511 29.450 1.00 89.62 554 VAL A C 1
ATOM 4431 O O . VAL A 1 554 ? -0.343 3.558 28.886 1.00 89.62 554 VAL A O 1
ATOM 4434 N N . PHE A 1 555 ? -0.945 1.384 28.796 1.00 82.88 555 PHE A N 1
ATOM 4435 C CA . PHE A 1 555 ? -0.902 1.246 27.340 1.00 82.88 555 PHE A CA 1
ATOM 4436 C C . PHE A 1 555 ? 0.445 1.709 26.726 1.00 82.88 555 PHE A C 1
ATOM 4438 O O . PHE A 1 555 ? 0.474 2.453 25.753 1.00 82.88 555 PHE A O 1
ATOM 4445 N N . GLY A 1 556 ? 1.578 1.311 27.311 1.00 85.50 556 GLY A N 1
ATOM 4446 C CA . GLY A 1 556 ? 2.932 1.713 26.902 1.00 85.50 556 GLY A CA 1
ATOM 4447 C C . GLY A 1 556 ? 3.398 3.059 27.480 1.00 85.50 556 GLY A C 1
ATOM 4448 O O . GLY A 1 556 ? 4.593 3.356 27.482 1.00 85.50 556 GLY A O 1
ATOM 4449 N N . VAL A 1 557 ? 2.490 3.876 28.027 1.00 90.75 557 VAL A N 1
ATOM 4450 C CA . VAL A 1 557 ? 2.798 5.205 28.578 1.00 90.75 557 VAL A CA 1
ATOM 4451 C C . VAL A 1 557 ? 2.979 5.115 30.093 1.00 90.75 557 VAL A C 1
ATOM 4453 O O . VAL A 1 557 ? 2.032 4.951 30.862 1.00 90.75 557 VAL A O 1
ATOM 4456 N N . TYR A 1 558 ? 4.225 5.233 30.551 1.00 94.12 558 TYR A N 1
ATOM 4457 C CA . TYR A 1 558 ? 4.577 4.935 31.940 1.00 94.12 558 TYR A CA 1
ATOM 4458 C C . TYR A 1 558 ? 4.204 6.049 32.927 1.00 94.12 558 TYR A C 1
ATOM 4460 O O . TYR A 1 558 ? 4.715 7.172 32.858 1.00 94.12 558 TYR A O 1
ATOM 4468 N N . VAL A 1 559 ? 3.405 5.706 33.942 1.00 96.12 559 VAL A N 1
ATOM 4469 C CA . VAL A 1 559 ? 3.224 6.531 35.146 1.00 96.12 559 VAL A CA 1
ATOM 4470 C C . VAL A 1 559 ? 4.377 6.260 36.106 1.00 96.12 559 VAL A C 1
ATOM 4472 O O . VAL A 1 559 ? 4.563 5.134 36.572 1.00 96.12 559 VAL A O 1
ATOM 4475 N N . ILE A 1 560 ? 5.164 7.294 36.417 1.00 95.50 560 ILE A N 1
ATOM 4476 C CA . ILE A 1 560 ? 6.436 7.155 37.143 1.00 95.50 560 ILE A CA 1
ATOM 4477 C C . ILE A 1 560 ? 6.421 7.885 38.487 1.00 95.50 560 ILE A C 1
ATOM 4479 O O . ILE A 1 560 ? 6.043 9.054 38.577 1.00 95.50 560 ILE A O 1
ATOM 4483 N N . ALA A 1 561 ? 6.859 7.208 39.551 1.00 95.31 561 ALA A N 1
ATOM 4484 C CA . ALA A 1 561 ? 6.846 7.755 40.904 1.00 95.31 561 ALA A CA 1
ATOM 4485 C C . ALA A 1 561 ? 8.061 7.332 41.765 1.00 95.31 561 ALA A C 1
ATOM 4487 O O . ALA A 1 561 ? 8.565 6.204 41.688 1.00 95.31 561 ALA A O 1
ATOM 4488 N N . PRO A 1 562 ? 8.539 8.211 42.665 1.00 92.19 562 PRO A N 1
ATOM 4489 C CA . PRO A 1 562 ? 9.437 7.829 43.752 1.00 92.19 562 PRO A CA 1
ATOM 4490 C C . PRO A 1 562 ? 8.730 6.893 44.747 1.00 92.19 562 PRO A C 1
ATOM 4492 O O . PRO A 1 562 ? 7.617 7.186 45.181 1.00 92.19 562 PRO A O 1
ATOM 4495 N N . SER A 1 563 ? 9.395 5.837 45.233 1.00 88.25 563 SER A N 1
ATOM 4496 C CA . SER A 1 563 ? 8.806 4.825 46.146 1.00 88.25 563 SER A CA 1
ATOM 4497 C C . SER A 1 563 ? 8.380 5.335 47.542 1.00 88.25 563 SER A C 1
ATOM 4499 O O . SER A 1 563 ? 8.098 4.543 48.444 1.00 88.25 563 SER A O 1
ATOM 4501 N N . ASN A 1 564 ? 8.398 6.650 47.771 1.00 86.38 564 ASN A N 1
ATOM 4502 C CA . ASN A 1 564 ? 7.887 7.314 48.971 1.00 86.38 564 ASN A CA 1
ATOM 4503 C C . ASN A 1 564 ? 6.575 8.087 48.736 1.00 86.38 564 ASN A C 1
ATOM 4505 O O . ASN A 1 564 ? 6.083 8.712 49.681 1.00 86.38 564 ASN A O 1
ATOM 4509 N N . ILE A 1 565 ? 6.049 8.104 47.510 1.00 91.00 565 ILE A N 1
ATOM 4510 C CA . ILE A 1 565 ? 4.689 8.565 47.219 1.00 91.00 565 ILE A CA 1
ATOM 4511 C C . ILE A 1 565 ? 3.712 7.450 47.642 1.00 91.00 565 ILE A C 1
ATOM 4513 O O . ILE A 1 565 ? 4.019 6.276 47.423 1.00 91.00 565 ILE A O 1
ATOM 4517 N N . PRO A 1 566 ? 2.575 7.749 48.299 1.00 89.38 566 PRO A N 1
ATOM 4518 C CA . PRO A 1 566 ? 1.598 6.719 48.637 1.00 89.38 566 PRO A CA 1
ATOM 4519 C C . PRO A 1 566 ? 0.934 6.189 47.363 1.00 89.38 566 PRO A C 1
ATOM 4521 O O . PRO A 1 566 ? 0.520 6.961 46.497 1.00 89.38 566 PRO A O 1
ATOM 4524 N N . ILE A 1 567 ? 0.861 4.865 47.247 1.00 86.81 567 ILE A N 1
ATOM 4525 C CA . ILE A 1 567 ? 0.518 4.186 45.995 1.00 86.81 567 ILE A CA 1
ATOM 4526 C C . ILE A 1 567 ? -0.910 4.481 45.523 1.00 86.81 567 ILE A C 1
ATOM 4528 O O . ILE A 1 567 ? -1.170 4.472 44.327 1.00 86.81 567 ILE A O 1
ATOM 4532 N N . GLU A 1 568 ? -1.813 4.819 46.445 1.00 84.62 568 GLU A N 1
ATOM 4533 C CA . GLU A 1 568 ? -3.188 5.216 46.144 1.00 84.62 568 GLU A CA 1
ATOM 4534 C C . GLU A 1 568 ? -3.297 6.475 45.266 1.00 84.62 568 GLU A C 1
ATOM 4536 O O . GLU A 1 568 ? -4.303 6.637 44.587 1.00 84.62 568 GLU A O 1
ATOM 4541 N N . PHE A 1 569 ? -2.274 7.337 45.238 1.00 92.50 569 PHE A N 1
ATOM 4542 C CA . PHE A 1 569 ? -2.227 8.495 44.338 1.00 92.50 569 PHE A CA 1
ATOM 4543 C C . PHE A 1 569 ? -1.654 8.123 42.967 1.00 92.50 569 PHE A C 1
ATOM 4545 O O . PHE A 1 569 ? -2.174 8.564 41.951 1.00 92.50 569 PHE A O 1
ATOM 4552 N N . VAL A 1 570 ? -0.633 7.260 42.923 1.00 93.62 570 VAL A N 1
ATOM 4553 C CA . VAL A 1 570 ? -0.015 6.812 41.660 1.00 93.62 570 VAL A CA 1
ATOM 4554 C C . VAL A 1 570 ? -0.989 5.947 40.852 1.00 93.62 570 VAL A C 1
ATOM 4556 O O . VAL A 1 570 ? -1.155 6.173 39.660 1.00 93.62 570 VAL A O 1
ATOM 4559 N N . LEU A 1 571 ? -1.695 5.023 41.516 1.00 88.12 571 LEU A N 1
ATOM 4560 C CA . LEU A 1 571 ? -2.774 4.230 40.915 1.00 88.12 571 LEU A CA 1
ATOM 4561 C C . LEU A 1 571 ? -3.939 5.104 40.438 1.00 88.12 571 LEU A C 1
ATOM 4563 O O . LEU A 1 571 ? -4.519 4.819 39.402 1.00 88.12 571 LEU A O 1
ATOM 4567 N N . HIS A 1 572 ? -4.276 6.178 41.158 1.00 94.00 572 HIS A N 1
ATOM 4568 C CA . HIS A 1 572 ? -5.328 7.100 40.719 1.00 94.00 572 HIS A CA 1
ATOM 4569 C C . HIS A 1 572 ? -4.921 7.864 39.454 1.00 94.00 572 HIS A C 1
ATOM 4571 O O . HIS A 1 572 ? -5.719 7.955 38.529 1.00 94.00 572 HIS A O 1
ATOM 4577 N N . THR A 1 573 ? -3.674 8.343 39.363 1.00 96.00 573 THR A N 1
ATOM 4578 C CA . THR A 1 573 ? -3.147 8.938 38.121 1.00 96.00 573 THR A CA 1
ATOM 4579 C C . THR A 1 573 ? -3.114 7.926 36.972 1.00 96.00 573 THR A C 1
ATOM 4581 O O . THR A 1 573 ? -3.471 8.286 35.856 1.00 96.00 573 THR A O 1
ATOM 4584 N N . ALA A 1 574 ? -2.740 6.667 37.230 1.00 94.75 574 ALA A N 1
ATOM 4585 C CA . ALA A 1 574 ? -2.738 5.608 36.217 1.00 94.75 574 ALA A CA 1
ATOM 4586 C C . ALA A 1 574 ? -4.146 5.247 35.727 1.00 94.75 574 ALA A C 1
ATOM 4588 O O . ALA A 1 574 ? -4.363 5.168 34.523 1.00 94.75 574 ALA A O 1
ATOM 4589 N N . ASN A 1 575 ? -5.118 5.133 36.633 1.00 92.31 575 ASN A N 1
ATOM 4590 C CA . ASN A 1 575 ? -6.516 4.918 36.270 1.00 92.31 575 ASN A CA 1
ATOM 4591 C C . ASN A 1 575 ? -7.093 6.108 35.483 1.00 92.31 575 ASN A C 1
ATOM 4593 O O . ASN A 1 575 ? -7.794 5.879 34.511 1.00 92.31 575 ASN A O 1
ATOM 4597 N N . VAL A 1 576 ? -6.774 7.361 35.841 1.00 96.19 576 VAL A N 1
ATOM 4598 C CA . VAL A 1 576 ? -7.216 8.543 35.068 1.00 96.19 576 VAL A CA 1
ATOM 4599 C C . VAL A 1 576 ? -6.518 8.635 33.703 1.00 96.19 576 VAL A C 1
ATOM 4601 O O . VAL A 1 576 ? -7.118 9.126 32.755 1.00 96.19 576 VAL A O 1
ATOM 4604 N N . LEU A 1 577 ? -5.274 8.158 33.573 1.00 95.88 577 LEU A N 1
ATOM 4605 C CA . LEU A 1 577 ? -4.597 8.049 32.274 1.00 95.88 577 LEU A CA 1
ATOM 4606 C C . LEU A 1 577 ? -5.230 6.953 31.409 1.00 95.88 577 LEU A C 1
ATOM 4608 O O . LEU A 1 577 ? -5.461 7.197 30.230 1.00 95.88 577 LEU A O 1
ATOM 4612 N N . ALA A 1 578 ? -5.584 5.807 31.996 1.00 92.50 578 ALA A N 1
ATOM 4613 C CA . ALA A 1 578 ? -6.333 4.763 31.304 1.00 92.50 578 ALA A CA 1
ATOM 4614 C C . ALA A 1 578 ? -7.714 5.275 30.866 1.00 92.50 578 ALA A C 1
ATOM 4616 O O . ALA A 1 578 ? -7.993 5.247 29.682 1.00 92.50 578 ALA A O 1
ATOM 4617 N N . GLU A 1 579 ? -8.499 5.890 31.757 1.00 92.50 579 GLU A N 1
ATOM 4618 C CA . GLU A 1 579 ? -9.809 6.514 31.465 1.00 92.50 579 GLU A CA 1
ATOM 4619 C C . GLU A 1 579 ? -9.760 7.696 30.468 1.00 92.50 579 GLU A C 1
ATOM 4621 O O . GLU A 1 579 ? -10.808 8.222 30.087 1.00 92.50 579 GLU A O 1
ATOM 4626 N N . TYR A 1 580 ? -8.569 8.163 30.075 1.00 94.75 580 TYR A N 1
ATOM 4627 C CA . TYR A 1 580 ? -8.363 9.153 29.007 1.00 94.75 580 TYR A CA 1
ATOM 4628 C C . TYR A 1 580 ? -7.824 8.557 27.697 1.00 94.75 580 TYR A C 1
ATOM 4630 O O . TYR A 1 580 ? -7.781 9.275 26.696 1.00 94.75 580 TYR A O 1
ATOM 4638 N N . ILE A 1 581 ? -7.386 7.297 27.717 1.00 91.62 581 ILE A N 1
ATOM 4639 C CA . ILE A 1 581 ? -6.917 6.529 26.556 1.00 91.62 581 ILE A CA 1
ATOM 4640 C C . ILE A 1 581 ? -7.999 5.533 26.105 1.00 91.62 581 ILE A C 1
ATOM 4642 O O . ILE A 1 581 ? -8.126 5.306 24.913 1.00 91.62 581 ILE A O 1
ATOM 4646 N N . ASP A 1 582 ? -8.762 4.981 27.049 1.00 86.75 582 ASP A N 1
ATOM 4647 C CA . ASP A 1 582 ? -9.878 4.030 26.960 1.00 86.75 582 ASP A CA 1
ATOM 4648 C C . ASP A 1 582 ? -10.987 4.576 27.884 1.00 86.75 582 ASP A C 1
ATOM 4650 O O . ASP A 1 582 ? -10.931 4.423 29.110 1.00 86.75 582 ASP A O 1
ATOM 4654 N N . ASN A 1 583 ? -11.932 5.335 27.323 1.00 90.56 583 ASN A N 1
ATOM 4655 C CA . ASN A 1 583 ? -12.912 6.105 28.092 1.00 90.56 583 ASN A CA 1
ATOM 4656 C C . ASN A 1 583 ? -14.251 5.381 28.303 1.00 90.56 583 ASN A C 1
ATOM 4658 O O . ASN A 1 583 ? -15.000 5.784 29.198 1.00 90.56 583 ASN A O 1
ATOM 4662 N N . ASP A 1 584 ? -14.567 4.343 27.518 1.00 82.94 584 ASP A N 1
ATOM 4663 C CA . ASP A 1 584 ? -15.740 3.482 27.753 1.00 82.94 584 ASP A CA 1
ATOM 4664 C C . ASP A 1 584 ? -15.451 2.288 28.693 1.00 82.94 584 ASP A C 1
ATOM 4666 O O . ASP A 1 584 ? -16.388 1.639 29.173 1.00 82.94 584 ASP A O 1
ATOM 4670 N N . GLU A 1 585 ? -14.178 2.102 29.065 1.00 80.44 585 GLU A N 1
ATOM 4671 C CA . GLU A 1 585 ? -13.648 1.023 29.897 1.00 80.44 585 GLU A CA 1
ATOM 4672 C C . GLU A 1 585 ? -13.904 -0.370 29.283 1.00 80.44 585 GLU A C 1
ATOM 4674 O O . GLU A 1 585 ? -14.357 -1.271 29.999 1.00 80.44 585 GLU A O 1
ATOM 4679 N N . ASP A 1 586 ? -13.630 -0.594 27.988 1.00 71.94 586 ASP A N 1
ATOM 4680 C CA . ASP A 1 586 ? -13.679 -1.939 27.374 1.00 71.94 586 ASP A CA 1
ATOM 4681 C C . ASP A 1 586 ? -12.372 -2.745 27.514 1.00 71.94 586 ASP A C 1
ATOM 4683 O O . ASP A 1 586 ? -12.420 -3.974 27.669 1.00 71.94 586 ASP A O 1
ATOM 4687 N N . GLY A 1 587 ? -11.223 -2.063 27.597 1.00 69.56 587 GLY A N 1
ATOM 4688 C CA . GLY A 1 587 ? -9.879 -2.644 27.616 1.00 69.56 587 GLY A CA 1
ATOM 4689 C C . GLY A 1 587 ? -8.964 -2.220 26.456 1.00 69.56 587 GLY A C 1
ATOM 4690 O O . GLY A 1 587 ? -7.798 -2.632 26.450 1.00 69.56 587 GLY A O 1
ATOM 4691 N N . MET A 1 588 ? -9.454 -1.442 25.490 1.00 74.38 588 MET A N 1
ATOM 4692 C CA . MET A 1 588 ? -8.747 -1.007 24.283 1.00 74.38 588 MET A CA 1
ATOM 4693 C C . MET A 1 588 ? -8.662 0.528 24.200 1.00 74.38 588 MET A C 1
ATOM 4695 O O . MET A 1 588 ? -9.607 1.212 24.578 1.00 74.38 588 MET A O 1
ATOM 4699 N N . PRO A 1 589 ? -7.578 1.103 23.646 1.00 78.50 589 PRO A N 1
ATOM 4700 C CA . PRO A 1 589 ? -7.506 2.540 23.403 1.00 78.50 589 PRO A CA 1
ATOM 4701 C C . PRO A 1 589 ? -8.572 3.035 22.409 1.00 78.50 589 PRO A C 1
ATOM 4703 O O . PRO A 1 589 ? -8.613 2.563 21.270 1.00 78.50 589 PRO A O 1
ATOM 4706 N N . ASP A 1 590 ? -9.344 4.046 22.821 1.00 77.94 590 ASP A N 1
ATOM 4707 C CA . ASP A 1 590 ? -10.309 4.834 22.036 1.00 77.94 590 ASP A CA 1
ATOM 4708 C C . ASP A 1 590 ? -9.703 5.317 20.707 1.00 77.94 590 ASP A C 1
ATOM 4710 O O . ASP A 1 590 ? -10.333 5.268 19.643 1.00 77.94 590 ASP A O 1
ATOM 4714 N N . ASP A 1 591 ? -8.462 5.810 20.787 1.00 79.88 591 ASP A N 1
ATOM 4715 C CA . ASP A 1 591 ? -7.692 6.299 19.652 1.00 79.88 591 ASP A CA 1
ATOM 4716 C C . ASP A 1 591 ? -6.234 5.811 19.703 1.00 79.88 591 ASP A C 1
ATOM 4718 O O . ASP A 1 591 ? -5.352 6.361 20.371 1.00 79.88 591 ASP A O 1
ATOM 4722 N N . GLN A 1 592 ? -5.982 4.724 18.974 1.00 75.88 592 GLN A N 1
ATOM 4723 C CA . GLN A 1 592 ? -4.675 4.066 18.926 1.00 75.88 592 GLN A CA 1
ATOM 4724 C C . GLN A 1 592 ? -3.596 4.891 18.201 1.00 75.88 592 GLN A C 1
ATOM 4726 O O . GLN A 1 592 ? -2.408 4.651 18.419 1.00 75.88 592 GLN A O 1
ATOM 4731 N N . ALA A 1 593 ? -3.972 5.851 17.348 1.00 66.25 593 ALA A N 1
ATOM 4732 C CA . ALA A 1 593 ? -3.018 6.695 16.627 1.00 66.25 593 ALA A CA 1
ATOM 4733 C C . ALA A 1 593 ? -2.461 7.792 17.549 1.00 66.25 593 ALA A C 1
ATOM 4735 O O . ALA A 1 593 ? -1.245 7.962 17.672 1.00 66.25 593 ALA A O 1
ATOM 4736 N N . VAL A 1 594 ? -3.352 8.432 18.315 1.00 75.94 594 VAL A N 1
ATOM 4737 C CA . VAL A 1 594 ? -2.994 9.314 19.438 1.00 75.94 594 VAL A CA 1
ATOM 4738 C C . VAL A 1 594 ? -2.065 8.605 20.425 1.00 75.94 594 VAL A C 1
ATOM 4740 O O . VAL A 1 594 ? -1.049 9.181 20.819 1.00 75.94 594 VAL A O 1
ATOM 4743 N N . LEU A 1 595 ? -2.363 7.349 20.778 1.00 81.00 595 LEU A N 1
ATOM 4744 C CA . LEU A 1 595 ? -1.506 6.552 21.658 1.00 81.00 595 LEU A CA 1
ATOM 4745 C C . LEU A 1 595 ? -0.124 6.270 21.045 1.00 81.00 595 LEU A C 1
ATOM 4747 O O . LEU A 1 595 ? 0.886 6.447 21.725 1.00 81.00 595 LEU A O 1
ATOM 4751 N N . ALA A 1 596 ? -0.049 5.879 19.769 1.00 70.50 596 ALA A N 1
ATOM 4752 C CA . ALA A 1 596 ? 1.226 5.601 19.105 1.00 70.50 596 ALA A CA 1
ATOM 4753 C C . ALA A 1 596 ? 2.178 6.811 19.173 1.00 70.50 596 ALA A C 1
ATOM 4755 O O . ALA A 1 596 ? 3.335 6.659 19.567 1.00 70.50 596 ALA A O 1
ATOM 4756 N N . ARG A 1 597 ? 1.674 8.032 18.927 1.00 78.06 597 ARG A N 1
ATOM 4757 C CA . ARG A 1 597 ? 2.465 9.272 19.068 1.00 78.06 597 ARG A CA 1
ATOM 4758 C C . ARG A 1 597 ? 2.936 9.542 20.495 1.00 78.06 597 ARG A C 1
ATOM 4760 O O . ARG A 1 597 ? 4.013 10.122 20.674 1.00 78.06 597 ARG A O 1
ATOM 4767 N N . MET A 1 598 ? 2.179 9.105 21.501 1.00 84.12 598 MET A N 1
ATOM 4768 C CA . MET A 1 598 ? 2.574 9.220 22.906 1.00 84.12 598 MET A CA 1
ATOM 4769 C C . MET A 1 598 ? 3.745 8.288 23.252 1.00 84.12 598 MET A C 1
ATOM 4771 O O . MET A 1 598 ? 4.662 8.715 23.962 1.00 84.12 598 MET A O 1
ATOM 4775 N N . ILE A 1 599 ? 3.749 7.062 22.716 1.00 80.81 599 ILE A N 1
ATOM 4776 C CA . ILE A 1 599 ? 4.824 6.079 22.925 1.00 80.81 599 ILE A CA 1
ATOM 4777 C C . ILE A 1 599 ? 6.074 6.459 22.106 1.00 80.81 599 ILE A C 1
ATOM 4779 O O . ILE A 1 599 ? 7.149 6.581 22.689 1.00 80.81 599 ILE A O 1
ATOM 4783 N N . ASP A 1 600 ? 5.937 6.781 20.809 1.00 75.19 600 ASP A N 1
ATOM 4784 C CA . ASP A 1 600 ? 7.017 7.312 19.940 1.00 75.19 600 ASP A CA 1
ATOM 4785 C C . ASP A 1 600 ? 7.740 8.515 20.580 1.00 75.19 600 ASP A C 1
ATOM 4787 O O . ASP A 1 600 ? 8.956 8.697 20.469 1.00 75.19 600 ASP A O 1
ATOM 4791 N N . SER A 1 601 ? 6.980 9.366 21.277 1.00 73.88 601 SER A N 1
ATOM 4792 C CA . SER A 1 601 ? 7.491 10.548 21.974 1.00 73.88 601 SER A CA 1
ATOM 4793 C C . SER A 1 601 ? 8.280 10.233 23.255 1.00 73.88 601 SER A C 1
ATOM 4795 O O . SER A 1 601 ? 8.821 11.166 23.859 1.00 73.88 601 SER A O 1
ATOM 4797 N N . ASN A 1 602 ? 8.336 8.967 23.693 1.00 79.50 602 ASN A N 1
ATOM 4798 C CA . ASN A 1 602 ? 8.803 8.532 25.014 1.00 79.50 602 ASN A CA 1
ATOM 4799 C C . ASN A 1 602 ? 8.179 9.374 26.145 1.00 79.50 602 ASN A C 1
ATOM 4801 O O . ASN A 1 602 ? 8.884 9.932 27.000 1.00 79.50 602 ASN A O 1
ATOM 4805 N N . LEU A 1 603 ? 6.850 9.539 26.116 1.00 87.56 603 LEU A N 1
ATOM 4806 C CA . LEU A 1 603 ? 6.131 10.238 27.180 1.00 87.56 603 LEU A CA 1
ATOM 4807 C C . LEU A 1 603 ? 6.092 9.405 28.458 1.00 87.56 603 LEU A C 1
ATOM 4809 O O . LEU A 1 603 ? 5.788 8.216 28.455 1.00 87.56 603 LEU A O 1
ATOM 4813 N N . VAL A 1 604 ? 6.319 10.085 29.577 1.00 92.38 604 VAL A N 1
ATOM 4814 C CA . VAL A 1 604 ? 6.098 9.546 30.918 1.00 92.38 604 VAL A CA 1
ATOM 4815 C C . VAL A 1 604 ? 5.238 10.519 31.715 1.00 92.38 604 VAL A C 1
ATOM 4817 O O . VAL A 1 604 ? 5.393 11.735 31.586 1.00 92.38 604 VAL A O 1
ATOM 4820 N N . MET A 1 605 ? 4.342 9.997 32.552 1.00 95.25 605 MET A N 1
ATOM 4821 C CA . MET A 1 605 ? 3.466 10.796 33.410 1.00 95.25 605 MET A CA 1
ATOM 4822 C C . MET A 1 605 ? 3.991 10.800 34.858 1.00 95.25 605 MET A C 1
ATOM 4824 O O . MET A 1 605 ? 3.852 9.795 35.563 1.00 95.25 605 MET A O 1
ATOM 4828 N N . PRO A 1 606 ? 4.622 11.887 35.346 1.00 95.56 606 PRO A N 1
ATOM 4829 C CA . PRO A 1 606 ? 5.282 11.864 36.646 1.00 95.56 606 PRO A CA 1
ATOM 4830 C C . PRO A 1 606 ? 4.328 12.179 37.803 1.00 95.56 606 PRO A C 1
ATOM 4832 O O . PRO A 1 606 ? 3.607 13.179 37.778 1.00 95.56 606 PRO A O 1
ATOM 4835 N N . VAL A 1 607 ? 4.412 11.386 38.873 1.00 96.75 607 VAL A N 1
ATOM 4836 C CA . VAL A 1 607 ? 3.769 11.648 40.170 1.00 96.75 607 VAL A CA 1
ATOM 4837 C C . VAL A 1 607 ? 4.858 11.801 41.231 1.00 96.75 607 VAL A C 1
ATOM 4839 O O . VAL A 1 607 ? 5.431 10.828 41.724 1.00 96.75 607 VAL A O 1
ATOM 4842 N N . TRP A 1 608 ? 5.187 13.044 41.582 1.00 94.94 608 TRP A N 1
ATOM 4843 C CA . TRP A 1 608 ? 6.354 13.375 42.412 1.00 94.94 608 TRP A CA 1
ATOM 4844 C C . TRP A 1 608 ? 6.083 14.551 43.366 1.00 94.94 608 TRP A C 1
ATOM 4846 O O . TRP A 1 608 ? 4.940 14.842 43.697 1.00 94.94 608 TRP A O 1
ATOM 4856 N N . THR A 1 609 ? 7.123 15.219 43.868 1.00 93.56 609 THR A N 1
ATOM 4857 C CA . THR A 1 609 ? 7.009 16.478 44.630 1.00 93.56 609 THR A CA 1
ATOM 4858 C C . THR A 1 609 ? 7.799 17.581 43.929 1.00 93.56 609 THR A C 1
ATOM 4860 O O . THR A 1 609 ? 8.712 17.283 43.159 1.00 93.56 609 THR A O 1
ATOM 4863 N N . GLU A 1 610 ? 7.508 18.855 44.220 1.00 90.50 610 GLU A N 1
ATOM 4864 C CA . GLU A 1 610 ? 8.257 20.001 43.667 1.00 90.50 610 GLU A CA 1
ATOM 4865 C C . GLU A 1 610 ? 9.780 19.850 43.867 1.00 90.50 610 GLU A C 1
ATOM 4867 O O . GLU A 1 610 ? 10.552 20.028 42.929 1.00 90.50 610 GLU A O 1
ATOM 4872 N N . GLU A 1 611 ? 10.210 19.434 45.068 1.00 90.50 611 GLU A N 1
ATOM 4873 C CA . GLU A 1 611 ? 11.623 19.205 45.423 1.00 90.50 611 GLU A CA 1
ATOM 4874 C C . GLU A 1 611 ? 12.286 18.118 44.554 1.00 90.50 611 GLU A C 1
ATOM 4876 O O . GLU A 1 611 ? 13.483 18.190 44.281 1.00 90.50 611 GLU A O 1
ATOM 4881 N N . ILE A 1 612 ? 11.516 17.129 44.088 1.00 89.75 612 ILE A N 1
ATOM 4882 C CA . ILE A 1 612 ? 12.000 16.064 43.200 1.00 89.75 612 ILE A CA 1
ATOM 4883 C C . ILE A 1 612 ? 11.990 16.539 41.740 1.00 89.75 612 ILE A C 1
ATOM 4885 O O . ILE A 1 612 ? 12.980 16.332 41.043 1.00 89.75 612 ILE A O 1
ATOM 4889 N N . ARG A 1 613 ? 10.951 17.265 41.300 1.00 90.75 613 ARG A N 1
ATOM 4890 C CA . ARG A 1 613 ? 10.871 17.884 39.963 1.00 90.75 613 ARG A CA 1
ATOM 4891 C C . ARG A 1 613 ? 12.022 18.865 39.706 1.00 90.75 613 ARG A C 1
ATOM 4893 O O . ARG A 1 613 ? 12.627 18.835 38.636 1.00 90.75 613 ARG A O 1
ATOM 4900 N N . GLU A 1 614 ? 12.362 19.706 40.688 1.00 89.50 614 GLU A N 1
ATOM 4901 C CA . GLU A 1 614 ? 13.515 20.620 40.611 1.00 89.50 614 GLU A CA 1
ATOM 4902 C C . GLU A 1 614 ? 14.867 19.880 40.592 1.00 89.50 614 GLU A C 1
ATOM 4904 O O . GLU A 1 614 ? 15.839 20.391 40.033 1.00 89.50 614 GLU A O 1
ATOM 4909 N N . ALA A 1 615 ? 14.953 18.689 41.196 1.00 87.56 615 ALA A N 1
ATOM 4910 C CA . ALA A 1 615 ? 16.187 17.906 41.289 1.00 87.56 615 ALA A CA 1
ATOM 4911 C C . ALA A 1 615 ? 16.415 16.953 40.101 1.00 87.56 615 ALA A C 1
ATOM 4913 O O . ALA A 1 615 ? 17.570 16.677 39.766 1.00 87.56 615 ALA A O 1
ATOM 4914 N N . PHE A 1 616 ? 15.342 16.469 39.465 1.00 89.00 616 PHE A N 1
ATOM 4915 C CA . PHE A 1 616 ? 15.381 15.425 38.441 1.00 89.00 616 PHE A CA 1
ATOM 4916 C C . PHE A 1 616 ? 16.184 15.838 37.200 1.00 89.00 616 PHE A C 1
ATOM 4918 O O . PHE A 1 616 ? 17.225 15.238 36.926 1.00 89.00 616 PHE A O 1
ATOM 4925 N N . TRP A 1 617 ? 15.784 16.909 36.508 1.00 87.25 617 TRP A N 1
ATOM 4926 C CA . TRP A 1 617 ? 16.455 17.366 35.282 1.00 87.25 617 TRP A CA 1
ATOM 4927 C C . TRP A 1 617 ? 17.949 17.705 35.491 1.00 87.25 617 TRP A C 1
ATOM 4929 O O . TRP A 1 617 ? 18.779 17.277 34.688 1.00 87.25 617 TRP A O 1
ATOM 4939 N N . PRO A 1 618 ? 18.364 18.360 36.599 1.00 89.44 618 PRO A N 1
ATOM 4940 C CA . PRO A 1 618 ? 19.783 18.487 36.944 1.00 89.44 618 PRO A CA 1
ATOM 4941 C C . PRO A 1 618 ? 20.526 17.170 37.224 1.00 89.44 618 PRO A C 1
ATOM 4943 O O . PRO A 1 618 ? 21.753 17.159 37.107 1.00 89.44 618 PRO A O 1
ATOM 4946 N N . SER A 1 619 ? 19.839 16.091 37.624 1.00 83.19 619 SER A N 1
ATOM 4947 C CA . SER A 1 619 ? 20.459 14.781 37.891 1.00 83.19 619 SER A CA 1
ATOM 4948 C C . SER A 1 619 ? 20.634 13.902 36.651 1.00 83.19 619 SER A C 1
ATOM 4950 O O . SER A 1 619 ? 21.660 13.234 36.553 1.00 83.19 619 SER A O 1
ATOM 4952 N N . VAL A 1 620 ? 19.711 13.955 35.681 1.00 82.62 620 VAL A N 1
ATOM 4953 C CA . VAL A 1 620 ? 19.795 13.171 34.428 1.00 82.62 620 VAL A CA 1
ATOM 4954 C C . VAL A 1 620 ? 20.664 13.825 33.344 1.00 82.62 620 VAL A C 1
ATOM 4956 O O . VAL A 1 620 ? 20.841 13.262 32.264 1.00 82.62 620 VAL A O 1
ATOM 4959 N N . LYS A 1 621 ? 21.248 14.996 33.625 1.00 84.88 621 LYS A N 1
ATOM 4960 C CA . LYS A 1 621 ? 22.094 15.751 32.691 1.00 84.88 621 LYS A CA 1
ATOM 4961 C C . LYS A 1 621 ? 23.278 14.927 32.161 1.00 84.88 621 LYS A C 1
ATOM 4963 O O . LYS A 1 621 ? 24.143 14.500 32.926 1.00 84.88 621 LYS A O 1
ATOM 4968 N N . GLY A 1 622 ? 23.370 14.801 30.836 1.00 78.31 622 GLY A N 1
ATOM 4969 C CA . GLY A 1 622 ? 24.373 13.987 30.145 1.00 78.31 622 GLY A CA 1
ATOM 4970 C C . GLY A 1 622 ? 24.083 12.481 30.157 1.00 78.31 622 GLY A C 1
ATOM 4971 O O . GLY A 1 622 ? 25.010 11.689 29.984 1.00 78.31 622 GLY A O 1
ATOM 4972 N N . THR A 1 623 ? 22.827 12.088 30.384 1.00 82.25 623 THR A N 1
ATOM 4973 C CA . THR A 1 623 ? 22.323 10.713 30.230 1.00 82.25 623 THR A CA 1
ATOM 4974 C C . THR A 1 623 ? 21.261 10.666 29.129 1.00 82.25 623 THR A C 1
ATOM 4976 O O . THR A 1 623 ? 20.780 11.707 28.694 1.00 82.25 623 THR A O 1
ATOM 4979 N N . TYR A 1 624 ? 20.854 9.462 28.716 1.00 78.94 624 TYR A N 1
ATOM 4980 C CA . TYR A 1 624 ? 19.765 9.251 27.752 1.00 78.94 624 TYR A CA 1
ATOM 4981 C C . TYR A 1 624 ? 18.483 10.033 28.120 1.00 78.94 624 TYR A C 1
ATOM 4983 O O . TYR A 1 624 ? 17.859 10.639 27.252 1.00 78.94 624 TYR A O 1
ATOM 4991 N N . CYS A 1 625 ? 18.171 10.133 29.416 1.00 80.69 625 CYS A N 1
ATOM 4992 C CA . CYS A 1 625 ? 17.016 10.854 29.955 1.00 80.69 625 CYS A CA 1
ATOM 4993 C C . CYS A 1 625 ? 17.118 12.399 29.902 1.00 80.69 625 CYS A C 1
ATOM 4995 O O . CYS A 1 625 ? 16.197 13.062 30.369 1.00 80.69 625 CYS A O 1
ATOM 4997 N N . GLU A 1 626 ? 18.201 13.004 29.389 1.00 80.69 626 GLU A N 1
ATOM 4998 C CA . GLU A 1 626 ? 18.205 14.452 29.093 1.00 80.69 626 GLU A CA 1
ATOM 4999 C C . GLU A 1 626 ? 17.533 14.768 27.744 1.00 80.69 626 GLU A C 1
ATOM 5001 O O . GLU A 1 626 ? 16.885 15.805 27.631 1.00 80.69 626 GLU A O 1
ATOM 5006 N N . ASP A 1 627 ? 17.641 13.867 26.759 1.00 77.88 627 ASP A N 1
ATOM 5007 C CA . ASP A 1 627 ? 17.219 14.121 25.371 1.00 77.88 627 ASP A CA 1
ATOM 5008 C C . ASP A 1 627 ? 16.089 13.186 24.869 1.00 77.88 627 ASP A C 1
ATOM 5010 O O . ASP A 1 627 ? 15.431 13.512 23.884 1.00 77.88 627 ASP A O 1
ATOM 5014 N N . ASN A 1 628 ? 15.852 12.033 25.520 1.00 75.69 628 ASN A N 1
ATOM 5015 C CA . ASN A 1 628 ? 15.023 10.931 24.985 1.00 75.69 628 ASN A CA 1
ATOM 5016 C C . ASN A 1 628 ? 13.793 10.561 25.845 1.00 75.69 628 ASN A C 1
ATOM 5018 O O . ASN A 1 628 ? 13.233 9.488 25.664 1.00 75.69 628 ASN A O 1
ATOM 5022 N N . ILE A 1 629 ? 13.372 11.412 26.785 1.00 83.38 629 ILE A N 1
ATOM 5023 C CA . ILE A 1 629 ? 12.080 11.279 27.488 1.00 83.38 629 ILE A CA 1
ATOM 5024 C C . ILE A 1 629 ? 11.340 12.613 27.456 1.00 83.38 629 ILE A C 1
ATOM 5026 O O . ILE A 1 629 ? 11.972 13.673 27.449 1.00 83.38 629 ILE A O 1
ATOM 5030 N N . ARG A 1 630 ? 10.006 12.581 27.469 1.00 82.56 630 ARG A N 1
ATOM 5031 C CA . ARG A 1 630 ? 9.170 13.788 27.432 1.00 82.56 630 ARG A CA 1
ATOM 5032 C C . ARG A 1 630 ? 8.144 13.807 28.562 1.00 82.56 630 ARG A C 1
ATOM 5034 O O . ARG A 1 630 ? 7.615 12.780 28.971 1.00 82.56 630 ARG A O 1
ATOM 5041 N N . THR A 1 631 ? 7.856 15.009 29.057 1.00 82.06 631 THR A N 1
ATOM 5042 C CA . THR A 1 631 ? 6.814 15.272 30.060 1.00 82.06 631 THR A CA 1
ATOM 5043 C C . THR A 1 631 ? 6.101 16.574 29.700 1.00 82.06 631 THR A C 1
ATOM 5045 O O . THR A 1 631 ? 6.701 17.647 29.806 1.00 82.06 631 THR A O 1
ATOM 5048 N N . SER A 1 632 ? 4.834 16.509 29.294 1.00 79.38 632 SER A N 1
ATOM 5049 C CA . SER A 1 632 ? 4.023 17.712 29.028 1.00 79.38 632 SER A CA 1
ATOM 5050 C C . SER A 1 632 ? 3.479 18.351 30.316 1.00 79.38 632 SER A C 1
ATOM 5052 O O . SER A 1 632 ? 3.175 19.541 30.336 1.00 79.38 632 SER A O 1
ATOM 5054 N N . ALA A 1 633 ? 3.375 17.554 31.384 1.00 89.06 633 ALA A N 1
ATOM 5055 C CA . ALA A 1 633 ? 2.656 17.828 32.628 1.00 89.06 633 ALA A CA 1
ATOM 5056 C C . ALA A 1 633 ? 3.210 16.960 33.782 1.00 89.06 633 ALA A C 1
ATOM 5058 O O . ALA A 1 633 ? 4.091 16.123 33.549 1.00 89.06 633 ALA A O 1
ATOM 5059 N N . SER A 1 634 ? 2.773 17.156 35.033 1.00 93.44 634 SER A N 1
ATOM 5060 C CA . SER A 1 634 ? 3.098 16.282 36.181 1.00 93.44 634 SER A CA 1
ATOM 5061 C C . SER A 1 634 ? 2.192 16.510 37.396 1.00 93.44 634 SER A C 1
ATOM 5063 O O . SER A 1 634 ? 1.917 17.650 37.745 1.00 93.44 634 SER A O 1
ATOM 5065 N N . MET A 1 635 ? 1.886 15.454 38.156 1.00 96.94 635 MET A N 1
ATOM 5066 C CA . MET A 1 635 ? 1.201 15.575 39.452 1.00 96.94 635 MET A CA 1
ATOM 5067 C C . MET A 1 635 ? 2.180 15.794 40.622 1.00 96.94 635 MET A C 1
ATOM 5069 O O . MET A 1 635 ? 3.199 15.107 40.767 1.00 96.94 635 MET A O 1
ATOM 5073 N N . TYR A 1 636 ? 1.824 16.709 41.523 1.00 95.50 636 TYR A N 1
ATOM 5074 C CA . TYR A 1 636 ? 2.562 17.100 42.723 1.00 95.50 636 TYR A CA 1
ATOM 5075 C C . TYR A 1 636 ? 1.864 16.599 43.991 1.00 95.50 636 TYR A C 1
ATOM 5077 O O . TYR A 1 636 ? 0.971 17.230 44.569 1.00 95.50 636 TYR A O 1
ATOM 5085 N N . TYR A 1 637 ? 2.335 15.461 44.496 1.00 92.06 637 TYR A N 1
ATOM 5086 C CA . TYR A 1 637 ? 1.885 14.890 45.759 1.00 92.06 637 TYR A CA 1
ATOM 5087 C C . TYR A 1 637 ? 2.113 15.865 46.929 1.00 92.06 637 TYR A C 1
ATOM 5089 O O . TYR A 1 637 ? 3.244 16.153 47.334 1.00 92.06 637 TYR A O 1
ATOM 5097 N N . GLY A 1 638 ? 1.009 16.354 47.499 1.00 86.31 638 GLY A N 1
ATOM 5098 C CA . GLY A 1 638 ? 0.997 17.341 48.582 1.00 86.31 638 GLY A CA 1
ATOM 5099 C C . GLY A 1 638 ? 0.953 18.809 48.134 1.00 86.31 638 GLY A C 1
ATOM 5100 O O . GLY A 1 638 ? 0.886 19.674 49.008 1.00 86.31 638 GLY A O 1
ATOM 5101 N N . GLY A 1 639 ? 0.969 19.077 46.823 1.00 87.12 639 GLY A N 1
ATOM 5102 C CA . GLY A 1 639 ? 0.625 20.371 46.224 1.00 87.12 639 GLY A CA 1
ATOM 5103 C C . GLY A 1 639 ? -0.826 20.411 45.733 1.00 87.12 639 GLY A C 1
ATOM 5104 O O . GLY A 1 639 ? -1.566 21.323 46.101 1.00 87.12 639 GLY A O 1
ATOM 5105 N N . ASP A 1 640 ? -1.227 19.389 44.973 1.00 94.50 640 ASP A N 1
ATOM 5106 C CA . ASP A 1 640 ? -2.455 19.405 44.165 1.00 94.50 640 ASP A CA 1
ATOM 5107 C C . ASP A 1 640 ? -3.725 18.936 44.900 1.00 94.50 640 ASP A C 1
ATOM 5109 O O . ASP A 1 640 ? -3.667 18.365 45.997 1.00 94.50 640 ASP A O 1
ATOM 5113 N N . GLU A 1 641 ? -4.887 19.143 44.267 1.00 93.62 641 GLU A N 1
ATOM 5114 C CA . GLU A 1 641 ? -6.173 18.572 44.687 1.00 93.62 641 GLU A CA 1
ATOM 5115 C C . GLU A 1 641 ? -6.433 17.226 43.984 1.00 93.62 641 GLU A C 1
ATOM 5117 O O . GLU A 1 641 ? -6.108 17.044 42.814 1.00 93.62 641 GLU A O 1
ATOM 5122 N N . TRP A 1 642 ? -7.009 16.273 44.722 1.00 92.81 642 TRP A N 1
ATOM 5123 C CA . TRP A 1 642 ? -7.209 14.882 44.298 1.00 92.81 642 TRP A CA 1
ATOM 5124 C C . TRP A 1 642 ? -8.606 14.414 44.713 1.00 92.81 642 TRP A C 1
ATOM 5126 O O . TRP A 1 642 ? -8.991 14.590 45.876 1.00 92.81 642 TRP A O 1
ATOM 5136 N N . ALA A 1 643 ? -9.332 13.751 43.817 1.00 93.38 643 ALA A N 1
ATOM 5137 C CA . ALA A 1 643 ? -10.677 13.237 44.050 1.00 93.38 643 ALA A CA 1
ATOM 5138 C C . ALA A 1 643 ? -10.702 11.715 43.817 1.00 93.38 643 ALA A C 1
ATOM 5140 O O . ALA A 1 643 ? -11.258 11.215 42.847 1.00 93.38 643 ALA A O 1
ATOM 5141 N N . LEU A 1 644 ? -10.100 10.964 44.749 1.00 88.88 644 LEU A N 1
ATOM 5142 C CA . LEU A 1 644 ? -10.037 9.495 44.698 1.00 88.88 644 LEU A CA 1
ATOM 5143 C C . LEU A 1 644 ? -11.453 8.880 44.602 1.00 88.88 644 LEU A C 1
ATOM 5145 O O . LEU A 1 644 ? -12.217 8.951 45.571 1.00 88.88 644 LEU A O 1
ATOM 5149 N N . GLY A 1 645 ? -11.795 8.278 43.456 1.00 79.50 645 GLY A N 1
ATOM 5150 C CA . GLY A 1 645 ? -13.152 7.804 43.133 1.00 79.50 645 GLY A CA 1
ATOM 5151 C C . GLY A 1 645 ? -14.067 8.831 42.440 1.00 79.50 645 GLY A C 1
ATOM 5152 O O . GLY A 1 645 ? -15.290 8.676 42.467 1.00 79.50 645 GLY A O 1
ATOM 5153 N N . GLY A 1 646 ? -13.493 9.887 41.864 1.00 91.31 646 GLY A N 1
ATOM 5154 C CA . GLY A 1 646 ? -14.128 10.856 40.976 1.00 91.31 646 GLY A CA 1
ATOM 5155 C C . GLY A 1 646 ? -14.665 12.108 41.665 1.00 91.31 646 GLY A C 1
ATOM 5156 O O . GLY A 1 646 ? -15.095 12.088 42.825 1.00 91.31 646 GLY A O 1
ATOM 5157 N N . ILE A 1 647 ? -14.691 13.216 40.913 1.00 93.56 647 ILE A N 1
ATOM 5158 C CA . ILE A 1 647 ? -15.175 14.520 41.398 1.00 93.56 647 ILE A CA 1
ATOM 5159 C C . ILE A 1 647 ? -16.632 14.459 41.888 1.00 93.56 647 ILE A C 1
ATOM 5161 O O . ILE A 1 647 ? -16.971 15.115 42.875 1.00 93.56 647 ILE A O 1
ATOM 5165 N N . GLU A 1 648 ? -17.470 13.609 41.277 1.00 89.31 648 GLU A N 1
ATOM 5166 C CA . GLU A 1 648 ? -18.857 13.367 41.700 1.00 89.31 648 GLU A CA 1
ATOM 5167 C C . GLU A 1 648 ? -18.953 12.758 43.110 1.00 89.31 648 GLU A C 1
ATOM 5169 O O . GLU A 1 648 ? -19.819 13.132 43.906 1.00 89.31 648 GLU A O 1
ATOM 5174 N N . SER A 1 649 ? -18.053 11.823 43.432 1.00 87.62 649 SER A N 1
ATOM 5175 C CA . SER A 1 649 ? -18.013 11.126 44.723 1.00 87.62 649 SER A CA 1
ATOM 5176 C C . SER A 1 649 ? -17.367 11.974 45.816 1.00 87.62 649 SER A C 1
ATOM 5178 O O . SER A 1 649 ? -17.799 11.931 46.974 1.00 87.62 649 SER A O 1
ATOM 5180 N N . ALA A 1 650 ? -16.314 12.719 45.468 1.00 88.12 650 ALA A N 1
ATOM 5181 C CA . ALA A 1 650 ? -15.513 13.471 46.429 1.00 88.12 650 ALA A CA 1
ATOM 5182 C C . ALA A 1 650 ? -16.118 14.847 46.766 1.00 88.12 650 ALA A C 1
ATOM 5184 O O . ALA A 1 650 ? -16.037 15.291 47.916 1.00 88.12 650 ALA A O 1
ATOM 5185 N N . GLY A 1 651 ? -16.732 15.522 45.785 1.00 86.12 651 GLY A N 1
ATOM 5186 C CA . GLY A 1 651 ? -17.197 16.908 45.913 1.00 86.12 651 GLY A CA 1
ATOM 5187 C C . GLY A 1 651 ? -16.058 17.936 46.012 1.00 86.12 651 GLY A C 1
ATOM 5188 O O . GLY A 1 651 ? -16.246 19.014 46.581 1.00 86.12 651 GLY A O 1
ATOM 5189 N N . THR A 1 652 ? -14.879 17.587 45.495 1.00 90.19 652 THR A N 1
ATOM 5190 C CA . THR A 1 652 ? -13.672 18.422 45.352 1.00 90.19 652 THR A CA 1
ATOM 5191 C C . THR A 1 652 ? -13.159 18.315 43.917 1.00 90.19 652 THR A C 1
ATOM 5193 O O . THR A 1 652 ? -13.594 17.427 43.186 1.00 90.19 652 THR A O 1
ATOM 5196 N N . TRP A 1 653 ? -12.264 19.213 43.495 1.00 94.12 653 TRP A N 1
ATOM 5197 C CA . TRP A 1 653 ? -11.644 19.092 42.173 1.00 94.12 653 TRP A CA 1
ATOM 5198 C C . TRP A 1 653 ? -10.630 17.940 42.136 1.00 94.12 653 TRP A C 1
ATOM 5200 O O . TRP A 1 653 ? -10.155 17.488 43.182 1.00 94.12 653 TRP A O 1
ATOM 5210 N N . ASP A 1 654 ? -10.297 17.496 40.925 1.00 95.69 654 ASP A N 1
ATOM 5211 C CA . ASP A 1 654 ? -9.180 16.599 40.663 1.00 95.69 654 ASP A CA 1
ATOM 5212 C C . ASP A 1 654 ? -8.214 17.234 39.659 1.00 95.69 654 ASP A C 1
ATOM 5214 O O . ASP A 1 654 ? -8.582 17.483 38.511 1.00 95.69 654 ASP A O 1
ATOM 5218 N N . THR A 1 655 ? -6.977 17.501 40.072 1.00 95.69 655 THR A N 1
ATOM 5219 C CA . THR A 1 655 ? -5.943 18.036 39.176 1.00 95.69 655 THR A CA 1
ATOM 5220 C C . THR A 1 655 ? -5.479 16.998 38.140 1.00 95.69 655 THR A C 1
ATOM 5222 O O . THR A 1 655 ? -4.960 17.387 37.096 1.00 95.69 655 THR A O 1
ATOM 5225 N N . ASN A 1 656 ? -5.755 15.696 38.323 1.00 96.00 656 ASN A N 1
ATOM 5226 C CA . ASN A 1 656 ? -5.466 14.695 37.287 1.00 96.00 656 ASN A CA 1
ATOM 5227 C C . ASN A 1 656 ? -6.262 14.964 35.993 1.00 96.00 656 ASN A C 1
ATOM 5229 O O . ASN A 1 656 ? -5.737 14.725 34.912 1.00 96.00 656 ASN A O 1
ATOM 5233 N N . LEU A 1 657 ? -7.464 15.557 36.074 1.00 95.88 657 LEU A N 1
ATOM 5234 C CA . LEU A 1 657 ? -8.262 15.960 34.898 1.00 95.88 657 LEU A CA 1
ATOM 5235 C C . LEU A 1 657 ? -7.615 17.081 34.051 1.00 95.88 657 LEU A C 1
ATOM 5237 O O . LEU A 1 657 ? -8.123 17.449 32.996 1.00 95.88 657 LEU A O 1
ATOM 5241 N N . GLU A 1 658 ? -6.527 17.672 34.540 1.00 93.94 658 GLU A N 1
ATOM 5242 C CA . GLU A 1 658 ? -5.820 18.812 33.954 1.00 93.94 658 GLU A CA 1
ATOM 5243 C C . GLU A 1 658 ? -4.427 18.355 33.501 1.00 93.94 658 GLU A C 1
ATOM 5245 O O . GLU A 1 658 ? -4.131 18.334 32.307 1.00 93.94 658 GLU A O 1
ATOM 5250 N N . GLU A 1 659 ?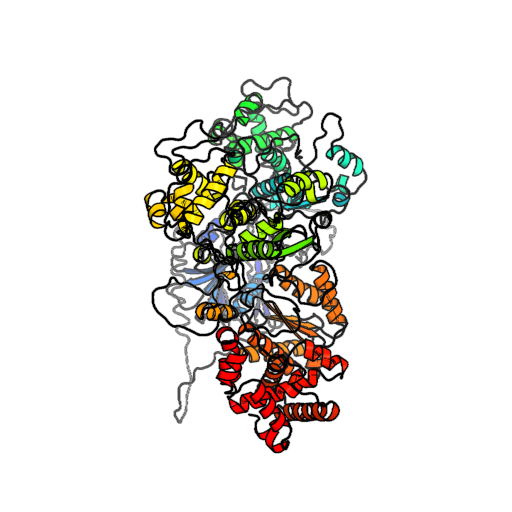 -3.615 17.853 34.435 1.00 95.06 659 GLU A N 1
ATOM 5251 C CA . GLU A 1 659 ? -2.246 17.408 34.152 1.00 95.06 659 GLU A CA 1
ATOM 5252 C C . GLU A 1 659 ? -2.200 16.125 33.299 1.00 95.06 659 GLU A C 1
ATOM 5254 O O . GLU A 1 659 ? -1.383 16.038 32.385 1.00 95.06 659 GLU A O 1
ATOM 5259 N N . VAL A 1 660 ? -3.074 15.132 33.524 1.00 95.62 660 VAL A N 1
ATOM 5260 C CA . VAL A 1 660 ? -3.067 13.905 32.696 1.00 95.62 660 VAL A CA 1
ATOM 5261 C C . VAL A 1 660 ? -3.540 14.221 31.277 1.00 95.62 660 VAL A C 1
ATOM 5263 O O . VAL A 1 660 ? -2.892 13.818 30.311 1.00 95.62 660 VAL A O 1
ATOM 5266 N N . TRP A 1 661 ? -4.603 15.021 31.141 1.00 94.38 661 TRP A N 1
ATOM 5267 C CA . TRP A 1 661 ? -5.095 15.476 29.839 1.00 94.38 661 TRP A CA 1
ATOM 5268 C C . TRP A 1 661 ? -4.005 16.221 29.053 1.00 94.38 661 TRP A C 1
ATOM 5270 O O . TRP A 1 661 ? -3.831 15.973 27.865 1.00 94.38 661 TRP A O 1
ATOM 5280 N N . HIS A 1 662 ? -3.186 17.045 29.717 1.00 92.38 662 HIS A N 1
ATOM 5281 C CA . HIS A 1 662 ? -2.049 17.720 29.086 1.00 92.38 662 HIS A CA 1
ATOM 5282 C C . HIS A 1 662 ? -0.935 16.781 28.572 1.00 92.38 662 HIS A C 1
ATOM 5284 O O . HIS A 1 662 ? -0.221 17.183 27.647 1.00 92.38 662 HIS A O 1
ATOM 5290 N N . ILE A 1 663 ? -0.783 15.552 29.095 1.00 90.06 663 ILE A N 1
ATOM 5291 C CA . ILE A 1 663 ? 0.063 14.513 28.468 1.00 90.06 663 ILE A CA 1
ATOM 5292 C C . ILE A 1 663 ? -0.585 14.042 27.161 1.00 90.06 663 ILE A C 1
ATOM 5294 O O . ILE A 1 663 ? 0.037 14.146 26.102 1.00 90.06 663 ILE A O 1
ATOM 5298 N N . VAL A 1 664 ? -1.839 13.583 27.248 1.00 90.88 664 VAL A N 1
ATOM 5299 C CA . VAL A 1 664 ? -2.606 12.970 26.147 1.00 90.88 664 VAL A CA 1
ATOM 5300 C C . VAL A 1 664 ? -2.803 13.943 24.977 1.00 90.88 664 VAL A C 1
ATOM 5302 O O . VAL A 1 664 ? -2.739 13.551 23.814 1.00 90.88 664 VAL A O 1
ATOM 5305 N N . THR A 1 665 ? -2.965 15.242 25.242 1.00 87.69 665 THR A N 1
ATOM 5306 C CA . THR A 1 665 ? -3.036 16.257 24.181 1.00 87.69 665 THR A CA 1
ATOM 5307 C C . THR A 1 665 ? -1.666 16.672 23.666 1.00 87.69 665 THR A C 1
ATOM 5309 O O . THR A 1 665 ? -1.437 16.655 22.459 1.00 87.69 665 THR A O 1
ATOM 5312 N N . GLY A 1 666 ? -0.752 17.052 24.565 1.00 74.06 666 GLY A N 1
ATOM 5313 C CA . GLY A 1 666 ? 0.502 17.722 24.214 1.00 74.06 666 GLY A CA 1
ATOM 5314 C C . GLY A 1 666 ? 1.514 16.836 23.487 1.00 74.06 666 GLY A C 1
ATOM 5315 O O . GLY A 1 666 ? 2.402 17.366 22.821 1.00 74.06 666 GLY A O 1
ATOM 5316 N N . GLY A 1 667 ? 1.377 15.512 23.605 1.00 69.12 667 GLY A N 1
ATOM 5317 C CA . GLY A 1 667 ? 2.175 14.533 22.864 1.00 69.12 667 GLY A CA 1
ATOM 5318 C C . GLY A 1 667 ? 1.364 13.431 22.169 1.00 69.12 667 GLY A C 1
ATOM 5319 O O . GLY A 1 667 ? 1.954 12.454 21.728 1.00 69.12 667 GLY A O 1
ATOM 5320 N N . GLY A 1 668 ? 0.041 13.593 22.077 1.00 83.38 668 GLY A N 1
ATOM 5321 C CA . GLY A 1 668 ? -0.874 12.713 21.344 1.00 83.38 668 GLY A CA 1
ATOM 5322 C C . GLY A 1 668 ? -1.711 13.526 20.353 1.00 83.38 668 GLY A C 1
ATOM 5323 O O . GLY A 1 668 ? -1.237 13.826 19.258 1.00 83.38 668 GLY A O 1
ATOM 5324 N N . TRP A 1 669 ? -2.914 13.967 20.753 1.00 83.81 669 TRP A N 1
ATOM 5325 C CA . TRP A 1 669 ? -3.883 14.668 19.880 1.00 83.81 669 TRP A CA 1
ATOM 5326 C C . TRP A 1 669 ? -3.295 15.831 19.064 1.00 83.81 669 TRP A C 1
ATOM 5328 O O . TRP A 1 669 ? -3.667 16.021 17.909 1.00 83.81 669 TRP A O 1
ATOM 5338 N N . ALA A 1 670 ? -2.388 16.625 19.643 1.00 82.12 670 ALA A N 1
ATOM 5339 C CA . ALA A 1 670 ? -1.794 17.782 18.969 1.00 82.12 670 ALA A CA 1
ATOM 5340 C C . ALA A 1 670 ? -0.592 17.456 18.060 1.00 82.12 670 ALA A C 1
ATOM 5342 O O . ALA A 1 670 ? -0.098 18.362 17.383 1.00 82.12 670 ALA A O 1
ATOM 5343 N N . ILE A 1 671 ? -0.112 16.207 18.077 1.00 78.00 671 ILE A N 1
ATOM 5344 C CA . ILE A 1 671 ? 0.895 15.675 17.150 1.00 78.00 671 ILE A CA 1
ATOM 5345 C C . ILE A 1 671 ? 0.204 14.937 16.002 1.00 78.00 671 ILE A C 1
ATOM 5347 O O . ILE A 1 671 ? 0.565 15.177 14.856 1.00 78.00 671 ILE A O 1
ATOM 5351 N N . GLU A 1 672 ? -0.790 14.094 16.305 1.00 82.00 672 GLU A N 1
ATOM 5352 C CA . GLU A 1 672 ? -1.472 13.270 15.296 1.00 82.00 672 GLU A CA 1
ATOM 5353 C C . GLU A 1 672 ? -2.437 14.069 14.412 1.00 82.00 672 GLU A C 1
ATOM 5355 O O . GLU A 1 672 ? -2.478 13.861 13.207 1.00 82.00 672 GLU A O 1
ATOM 5360 N N . TYR A 1 673 ? -3.156 15.042 14.986 1.00 80.00 673 TYR A N 1
ATOM 5361 C CA . TYR A 1 673 ? -4.153 15.846 14.269 1.00 80.00 673 TYR A CA 1
ATOM 5362 C C . TYR A 1 673 ? -3.809 17.353 14.331 1.00 80.00 673 TYR A C 1
ATOM 5364 O O . TYR A 1 673 ? -4.525 18.145 14.968 1.00 80.00 673 TYR A O 1
ATOM 5372 N N . PRO A 1 674 ? -2.675 17.794 13.747 1.00 75.38 674 PRO A N 1
ATOM 5373 C CA . PRO A 1 674 ? -2.117 19.135 13.947 1.00 75.38 674 PRO A CA 1
ATOM 5374 C C . PRO A 1 674 ? -2.985 20.275 13.380 1.00 75.38 674 PRO A C 1
ATOM 5376 O O . PRO A 1 674 ? -2.978 21.386 13.916 1.00 75.38 674 PRO A O 1
ATOM 5379 N N . GLU A 1 675 ? -3.780 20.030 12.345 1.00 78.81 675 GLU A N 1
ATOM 5380 C CA . GLU A 1 675 ? -4.753 20.963 11.765 1.00 78.81 675 GLU A CA 1
ATOM 5381 C C . GLU A 1 675 ? -6.006 21.148 12.643 1.00 78.81 675 GLU A C 1
ATOM 5383 O O . GLU A 1 675 ? -6.659 22.198 12.601 1.00 78.81 675 GLU A O 1
ATOM 5388 N N . TYR A 1 676 ? -6.293 20.188 13.524 1.00 87.31 676 TYR A N 1
ATOM 5389 C CA . TYR A 1 676 ? -7.386 20.258 14.493 1.00 87.31 676 TYR A CA 1
ATOM 5390 C C . TYR A 1 676 ? -6.917 20.785 15.851 1.00 87.31 676 TYR A C 1
ATOM 5392 O O . TYR A 1 676 ? -7.419 21.817 16.310 1.00 87.31 676 TYR A O 1
ATOM 5400 N N . PHE A 1 677 ? -5.922 20.132 16.460 1.00 88.31 677 PHE A N 1
ATOM 5401 C CA . PHE A 1 677 ? -5.471 20.371 17.838 1.00 88.31 677 PHE A CA 1
ATOM 5402 C C . PHE A 1 677 ? -4.056 20.961 17.955 1.00 88.31 677 PHE A C 1
ATOM 5404 O O . PHE A 1 677 ? -3.603 21.233 19.068 1.00 88.31 677 PHE A O 1
ATOM 5411 N N . GLY A 1 678 ? -3.353 21.210 16.845 1.00 84.25 678 GLY A N 1
ATOM 5412 C CA . GLY A 1 678 ? -1.979 21.717 16.859 1.00 84.25 678 GLY A CA 1
ATOM 5413 C C . GLY A 1 678 ? -1.826 23.025 17.643 1.00 84.25 678 GLY A C 1
ATOM 5414 O O . GLY A 1 678 ? -2.530 24.012 17.412 1.00 84.25 678 GLY A O 1
ATOM 5415 N N . LEU A 1 679 ? -0.884 23.036 18.590 1.00 85.25 679 LEU A N 1
ATOM 5416 C CA . LEU A 1 679 ? -0.785 24.081 19.619 1.00 85.25 679 LEU A CA 1
ATOM 5417 C C . LEU A 1 679 ? -0.091 25.370 19.146 1.00 85.25 679 LEU A C 1
ATOM 5419 O O . LEU A 1 679 ? -0.284 26.433 19.743 1.00 85.25 679 LEU A O 1
ATOM 5423 N N . PHE A 1 680 ? 0.741 25.295 18.105 1.00 79.88 680 PHE A N 1
ATOM 5424 C CA . PHE A 1 680 ? 1.617 26.391 17.674 1.00 79.88 680 PHE A CA 1
ATOM 5425 C C . PHE A 1 680 ? 0.885 27.468 16.866 1.00 79.88 680 PHE A C 1
ATOM 5427 O O . PHE A 1 680 ? 0.007 27.165 16.063 1.00 79.88 680 PHE A O 1
ATOM 5434 N N . GLU A 1 681 ? 1.311 28.731 17.000 1.00 74.88 681 GLU A N 1
ATOM 5435 C CA . GLU A 1 681 ? 0.722 29.867 16.268 1.00 74.88 681 GLU A CA 1
ATOM 5436 C C . GLU A 1 681 ? 0.792 29.695 14.729 1.00 74.88 681 GLU A C 1
ATOM 5438 O O . GLU A 1 681 ? -0.065 30.209 14.003 1.00 74.88 681 GLU A O 1
ATOM 5443 N N . SER A 1 682 ? 1.780 28.948 14.229 1.00 70.12 682 SER A N 1
ATOM 5444 C CA . SER A 1 682 ? 1.966 28.620 12.809 1.00 70.12 682 SER A CA 1
ATOM 5445 C C . SER A 1 682 ? 1.006 27.558 12.260 1.00 70.12 682 SER A C 1
ATOM 5447 O O . SER A 1 682 ? 0.797 27.547 11.054 1.00 70.12 682 SER A O 1
ATOM 5449 N N . SER A 1 683 ? 0.405 26.706 13.103 1.00 60.78 683 SER A N 1
ATOM 5450 C CA . SER A 1 683 ? -0.490 25.616 12.656 1.00 60.78 683 SER A CA 1
ATOM 5451 C C . SER A 1 683 ? -1.771 26.115 11.983 1.00 60.78 683 SER A C 1
ATOM 5453 O O . SER A 1 683 ? -2.346 25.432 11.145 1.00 60.78 683 SER A O 1
ATOM 5455 N N . ASN A 1 684 ? -2.246 27.303 12.382 1.00 74.19 684 ASN A N 1
ATOM 5456 C CA . ASN A 1 684 ? -3.570 27.824 12.033 1.00 74.19 684 ASN A CA 1
ATOM 5457 C C . ASN A 1 684 ? -4.737 26.862 12.383 1.00 74.19 684 ASN A C 1
ATOM 5459 O O . ASN A 1 684 ? -5.818 26.968 11.801 1.00 74.19 684 ASN A O 1
ATOM 5463 N N . SER A 1 685 ? -4.532 25.964 13.354 1.00 85.38 685 SER A N 1
ATOM 5464 C CA . SER A 1 685 ? -5.464 24.891 13.719 1.00 85.38 685 SER A CA 1
ATOM 5465 C C . SER A 1 685 ? -6.863 25.380 14.116 1.00 85.38 685 SER A C 1
ATOM 5467 O O . SER A 1 685 ? -7.036 26.527 14.553 1.00 85.38 685 SER A O 1
ATOM 5469 N N . LEU A 1 686 ? -7.879 24.514 14.018 1.00 89.50 686 LEU A N 1
ATOM 5470 C CA . LEU A 1 686 ? -9.234 24.846 14.487 1.00 89.50 686 LEU A CA 1
ATOM 5471 C C . LEU A 1 686 ? -9.250 25.207 15.982 1.00 89.50 686 LEU A C 1
ATOM 5473 O O . LEU A 1 686 ? -9.919 26.171 16.370 1.00 89.50 686 LEU A O 1
ATOM 5477 N N . LEU A 1 687 ? -8.446 24.520 16.802 1.00 94.12 687 LEU A N 1
ATOM 5478 C CA . LEU A 1 687 ? -8.200 24.870 18.201 1.00 94.12 687 LEU A CA 1
ATOM 5479 C C . LEU A 1 687 ? -7.643 26.293 18.347 1.00 94.12 687 LEU A C 1
ATOM 5481 O O . LEU A 1 687 ? -8.176 27.089 19.123 1.00 94.12 687 LEU A O 1
ATOM 5485 N N . GLY A 1 688 ? -6.606 26.644 17.580 1.00 90.38 688 GLY A N 1
ATOM 5486 C CA . GLY A 1 688 ? -5.999 27.975 17.596 1.00 90.38 688 GLY A CA 1
ATOM 5487 C C . GLY A 1 688 ? -6.976 29.077 17.172 1.00 90.38 688 GLY A C 1
ATOM 5488 O O . GLY A 1 688 ? -7.045 30.125 17.817 1.00 90.38 688 GLY A O 1
ATOM 5489 N N . GLN A 1 689 ? -7.788 28.829 16.141 1.00 91.56 689 GLN A N 1
ATOM 5490 C CA . GLN A 1 689 ? -8.829 29.754 15.677 1.00 91.56 689 GLN A CA 1
ATOM 5491 C C . GLN A 1 689 ? -9.939 29.956 16.723 1.00 91.56 689 GLN A C 1
ATOM 5493 O O . GLN A 1 689 ? -10.404 31.084 16.934 1.00 91.56 689 GLN A O 1
ATOM 5498 N N . ALA A 1 690 ? -10.349 28.885 17.407 1.00 94.94 690 ALA A N 1
ATOM 5499 C CA . ALA A 1 690 ? -11.313 28.945 18.500 1.00 94.94 690 ALA A CA 1
ATOM 5500 C C . ALA A 1 690 ? -10.732 29.690 19.721 1.00 94.94 690 ALA A C 1
ATOM 5502 O O . ALA A 1 690 ? -11.368 30.616 20.234 1.00 94.94 690 ALA A O 1
ATOM 5503 N N . MET A 1 691 ? -9.479 29.413 20.107 1.00 95.31 691 MET A N 1
ATOM 5504 C CA . MET A 1 691 ? -8.781 30.123 21.185 1.00 95.31 691 MET A CA 1
ATOM 5505 C C . MET A 1 691 ? -8.631 31.623 20.888 1.00 95.31 691 MET A C 1
ATOM 5507 O O . MET A 1 691 ? -8.922 32.457 21.748 1.00 95.31 691 MET A O 1
ATOM 5511 N N . ASP A 1 692 ? -8.188 32.004 19.688 1.00 93.06 692 ASP A N 1
ATOM 5512 C CA . ASP A 1 692 ? -8.046 33.410 19.289 1.00 93.06 692 ASP A CA 1
ATOM 5513 C C . ASP A 1 692 ? -9.381 34.156 19.389 1.00 93.06 692 ASP A C 1
ATOM 5515 O O . ASP A 1 692 ? -9.456 35.279 19.896 1.00 93.06 692 ASP A O 1
ATOM 5519 N N . LYS A 1 693 ? -10.472 33.511 18.980 1.00 93.12 693 LYS A N 1
ATOM 5520 C CA . LYS A 1 693 ? -11.830 34.029 19.149 1.00 93.12 693 LYS A CA 1
ATOM 5521 C C . LYS A 1 693 ? -12.216 34.141 20.635 1.00 93.12 693 LYS A C 1
ATOM 5523 O O . LYS A 1 693 ? -12.754 35.180 21.025 1.00 93.12 693 LYS A O 1
ATOM 5528 N N . ALA A 1 694 ? -11.881 33.153 21.468 1.00 95.06 694 ALA A N 1
ATOM 5529 C CA . ALA A 1 694 ? -12.170 33.128 22.906 1.00 95.06 694 ALA A CA 1
ATOM 5530 C C . ALA A 1 694 ? -11.415 34.182 23.729 1.00 95.06 694 ALA A C 1
ATOM 5532 O O . ALA A 1 694 ? -11.982 34.775 24.656 1.00 95.06 694 ALA A O 1
ATOM 5533 N N . ARG A 1 695 ? -10.167 34.473 23.338 1.00 93.44 695 ARG A N 1
ATOM 5534 C CA . ARG A 1 695 ? -9.338 35.575 23.857 1.00 93.44 695 ARG A CA 1
ATOM 5535 C C . ARG A 1 695 ? -9.778 36.946 23.317 1.00 93.44 695 ARG A C 1
ATOM 5537 O O . ARG A 1 695 ? -9.334 37.982 23.812 1.00 93.44 695 ARG A O 1
ATOM 5544 N N . GLY A 1 696 ? -10.688 36.983 22.337 1.00 88.25 696 GLY A N 1
ATOM 5545 C CA . GLY A 1 696 ? -11.216 38.203 21.715 1.00 88.25 696 GLY A CA 1
ATOM 5546 C C . GLY A 1 696 ? -10.289 38.835 20.667 1.00 88.25 696 GLY A C 1
ATOM 5547 O O . GLY A 1 696 ? -10.420 40.025 20.373 1.00 88.25 696 GLY A O 1
ATOM 5548 N N . GLY A 1 697 ? -9.351 38.056 20.131 1.00 84.75 697 GLY A N 1
ATOM 5549 C CA . GLY A 1 697 ? -8.340 38.428 19.147 1.00 84.75 697 GLY A CA 1
ATOM 5550 C C . GLY A 1 697 ? -7.111 37.517 19.238 1.00 84.75 697 GLY A C 1
ATOM 5551 O O . GLY A 1 697 ? -6.871 36.889 20.267 1.00 84.75 697 GLY A O 1
ATOM 5552 N N . ARG A 1 698 ? -6.307 37.481 18.170 1.00 86.69 698 ARG A N 1
ATOM 5553 C CA . ARG A 1 698 ? -5.031 36.755 18.143 1.00 86.69 698 ARG A CA 1
ATOM 5554 C C . ARG A 1 698 ? -3.960 37.475 18.954 1.00 86.69 698 ARG A C 1
ATOM 5556 O O . ARG A 1 698 ? -3.718 38.665 18.736 1.00 86.69 698 ARG A O 1
ATOM 5563 N N . PHE A 1 699 ? -3.306 36.751 19.861 1.00 84.25 699 PHE A N 1
ATOM 5564 C CA . PHE A 1 699 ? -2.220 37.262 20.700 1.00 84.25 699 PHE A CA 1
ATOM 5565 C C . PHE A 1 699 ? -1.053 36.266 20.742 1.00 84.25 699 PHE A C 1
ATOM 5567 O O . PHE A 1 699 ? -1.171 35.196 21.338 1.00 84.25 699 PHE A O 1
ATOM 5574 N N . SER A 1 700 ? 0.087 36.652 20.163 1.00 74.31 700 SER A N 1
ATOM 5575 C CA . SER A 1 700 ? 1.341 35.875 20.158 1.00 74.31 700 SER A CA 1
ATOM 5576 C C . SER A 1 700 ? 2.083 35.861 21.505 1.00 74.31 700 SER A C 1
ATOM 5578 O O . SER A 1 700 ? 3.064 35.149 21.684 1.00 74.31 700 SER A O 1
ATOM 5580 N N . SER A 1 701 ? 1.642 36.673 22.467 1.00 79.50 701 SER A N 1
ATOM 5581 C CA . SER A 1 701 ? 2.152 36.732 23.844 1.00 79.50 701 SER A CA 1
ATOM 5582 C C . SER A 1 701 ? 1.091 37.345 24.765 1.00 79.50 701 SER A C 1
ATOM 5584 O O . SER A 1 701 ? 0.218 38.074 24.284 1.00 79.50 701 SER A O 1
ATOM 5586 N N . VAL A 1 702 ? 1.153 37.061 26.075 1.00 85.62 702 VAL A N 1
ATOM 5587 C CA . VAL A 1 702 ? 0.154 37.510 27.069 1.00 85.62 702 VAL A CA 1
ATOM 5588 C C . VAL A 1 702 ? -0.105 39.028 26.959 1.00 85.62 702 VAL A C 1
ATOM 5590 O O . VAL A 1 702 ? 0.792 39.839 27.227 1.00 85.62 702 VAL A O 1
ATOM 5593 N N . PRO A 1 703 ? -1.325 39.467 26.595 1.00 85.50 703 PRO A N 1
ATOM 5594 C CA . PRO A 1 703 ? -1.643 40.881 26.497 1.00 85.50 703 PRO A CA 1
ATOM 5595 C C . PRO A 1 703 ? -1.787 41.509 27.887 1.00 85.50 703 PRO A C 1
ATOM 5597 O O . PRO A 1 703 ? -2.511 41.014 28.745 1.00 85.50 703 PRO A O 1
ATOM 5600 N N . THR A 1 704 ? -1.200 42.697 28.080 1.00 84.19 704 THR A N 1
ATOM 5601 C CA . THR A 1 704 ? -1.266 43.455 29.356 1.00 84.19 704 THR A CA 1
ATOM 5602 C C . THR A 1 704 ? -2.681 43.759 29.875 1.00 84.19 704 THR A C 1
ATOM 5604 O O . THR A 1 704 ? -2.834 44.169 31.027 1.00 84.19 704 THR A O 1
ATOM 5607 N N . LYS A 1 705 ? -3.706 43.593 29.031 1.00 86.75 705 LYS A N 1
ATOM 5608 C CA . LYS A 1 705 ? -5.094 43.359 29.429 1.00 86.75 705 LYS A CA 1
ATOM 5609 C C . LYS A 1 705 ? -5.864 42.737 28.257 1.00 86.75 705 LYS A C 1
ATOM 5611 O O . LYS A 1 705 ? -5.877 43.318 27.172 1.00 86.75 705 LYS A O 1
ATOM 5616 N N . TYR A 1 706 ? -6.572 41.638 28.496 1.00 90.31 706 TYR A N 1
ATOM 5617 C CA . TYR A 1 706 ? -7.530 41.076 27.541 1.00 90.31 706 TYR A CA 1
ATOM 5618 C C . TYR A 1 706 ? -8.769 41.982 27.324 1.00 90.31 706 TYR A C 1
ATOM 5620 O O . TYR A 1 706 ? -9.091 42.831 28.173 1.00 90.31 706 TYR A O 1
ATOM 5628 N N . PRO A 1 707 ? -9.493 41.821 26.197 1.00 91.62 707 PRO A N 1
ATOM 5629 C CA . PRO A 1 707 ? -10.796 42.445 25.968 1.00 91.62 707 PRO A CA 1
ATOM 5630 C C . PRO A 1 707 ? -11.824 42.080 27.051 1.00 91.62 707 PRO A C 1
ATOM 5632 O O . PRO A 1 707 ? -11.891 40.940 27.494 1.00 91.62 707 PRO A O 1
ATOM 5635 N N . ASP A 1 708 ? -12.710 43.018 27.416 1.00 88.00 708 ASP A N 1
ATOM 5636 C CA . ASP A 1 708 ? -13.803 42.765 28.383 1.00 88.00 708 ASP A CA 1
ATOM 5637 C C . ASP A 1 708 ? -14.845 41.731 27.892 1.00 88.00 708 ASP A C 1
ATOM 5639 O O . ASP A 1 708 ? -15.755 41.368 28.634 1.00 88.00 708 ASP A O 1
ATOM 5643 N N . SER A 1 709 ? -14.739 41.292 26.634 1.00 87.81 709 SER A N 1
ATOM 5644 C CA . SER A 1 709 ? -15.584 40.283 25.988 1.00 87.81 709 SER A CA 1
ATOM 5645 C C . SER A 1 709 ? -14.963 38.883 25.926 1.00 87.81 709 SER A C 1
ATOM 5647 O O . SER A 1 709 ? -15.619 37.983 25.414 1.00 87.81 709 SER A O 1
ATOM 5649 N N . ALA A 1 710 ? -13.721 38.697 26.384 1.00 93.31 710 ALA A N 1
ATOM 5650 C CA . ALA A 1 710 ? -13.037 37.406 26.337 1.00 93.31 710 ALA A CA 1
ATOM 5651 C C . ALA A 1 710 ? -13.604 36.421 27.379 1.00 93.31 710 ALA A C 1
ATOM 5653 O O . ALA A 1 710 ? -13.720 36.757 28.568 1.00 93.31 710 ALA A O 1
ATOM 5654 N N . TRP A 1 711 ? -13.930 35.199 26.948 1.00 94.12 711 TRP A N 1
ATOM 5655 C CA . TRP A 1 711 ? -14.345 34.105 27.840 1.00 94.12 711 TRP A CA 1
ATOM 5656 C C . TRP A 1 711 ? -13.192 33.190 28.255 1.00 94.12 711 TRP A C 1
ATOM 5658 O O . TRP A 1 711 ? -13.334 32.526 29.277 1.00 94.12 711 TRP A O 1
ATOM 5668 N N . TYR A 1 712 ? -12.056 33.255 27.554 1.00 95.31 712 TYR A N 1
ATOM 5669 C CA . TYR A 1 712 ? -10.775 32.679 27.967 1.00 95.31 712 TYR A CA 1
ATOM 5670 C C . TYR A 1 712 ? -9.700 33.765 28.092 1.00 95.31 712 TYR A C 1
ATOM 5672 O O . TYR A 1 712 ? -9.568 34.603 27.197 1.00 95.31 712 TYR A O 1
ATOM 5680 N N . THR A 1 713 ? -8.938 33.762 29.187 1.00 92.38 713 THR A N 1
ATOM 5681 C CA . THR A 1 713 ? -7.824 34.690 29.433 1.00 92.38 713 THR A CA 1
ATOM 5682 C C . THR A 1 713 ? -6.771 34.059 30.349 1.00 92.38 713 THR A C 1
ATOM 5684 O O . THR A 1 713 ? -6.995 34.013 31.555 1.00 92.38 713 THR A O 1
ATOM 5687 N N . ASN A 1 714 ? -5.615 33.650 29.821 1.00 87.06 714 ASN A N 1
ATOM 5688 C CA . ASN A 1 714 ? -4.497 33.133 30.625 1.00 87.06 714 ASN A CA 1
ATOM 5689 C C . ASN A 1 714 ? -3.463 34.248 30.913 1.00 87.06 714 ASN A C 1
ATOM 5691 O O . ASN A 1 714 ? -3.138 35.033 30.015 1.00 87.06 714 ASN A O 1
ATOM 5695 N N . GLU A 1 715 ? -2.989 34.376 32.158 1.00 83.62 715 GLU A N 1
ATOM 5696 C CA . GLU A 1 715 ? -2.010 35.407 32.563 1.00 83.62 715 GLU A CA 1
ATOM 5697 C C . GLU A 1 715 ? -0.540 34.975 32.367 1.00 83.62 715 GLU A C 1
ATOM 5699 O O . GLU A 1 715 ? 0.355 35.818 32.471 1.00 83.62 715 GLU A O 1
ATOM 5704 N N . GLU A 1 716 ? -0.279 33.706 32.031 1.00 80.06 716 GLU A N 1
ATOM 5705 C CA . GLU A 1 716 ? 1.060 33.129 31.856 1.00 80.06 716 GLU A CA 1
ATOM 5706 C C . GLU A 1 716 ? 1.193 32.344 30.523 1.00 80.06 716 GLU A C 1
ATOM 5708 O O . GLU A 1 716 ? 0.270 32.292 29.707 1.00 80.06 716 GLU A O 1
ATOM 5713 N N . GLY A 1 717 ? 2.384 31.791 30.257 1.00 78.75 717 GLY A N 1
ATOM 5714 C CA . GLY A 1 717 ? 2.671 30.962 29.075 1.00 78.75 717 GLY A CA 1
ATOM 5715 C C . GLY A 1 717 ? 2.808 31.698 27.728 1.00 78.75 717 GLY A C 1
ATOM 5716 O O . GLY A 1 717 ? 2.330 32.818 27.530 1.00 78.75 717 GLY A O 1
ATOM 5717 N N . GLU A 1 718 ? 3.471 31.045 26.770 1.00 84.12 718 GLU A N 1
ATOM 5718 C CA . GLU A 1 718 ? 3.472 31.448 25.354 1.00 84.12 718 GLU A CA 1
ATOM 5719 C C . GLU A 1 718 ? 2.272 30.825 24.609 1.00 84.12 718 GLU A C 1
ATOM 5721 O O . GLU A 1 718 ? 1.474 30.104 25.210 1.00 84.12 718 GLU A O 1
ATOM 5726 N N . TYR A 1 719 ? 2.108 31.115 23.310 1.00 86.00 719 TYR A N 1
ATOM 5727 C CA . TYR A 1 719 ? 0.945 30.659 22.528 1.00 86.00 719 TYR A CA 1
ATOM 5728 C C . TYR A 1 719 ? 0.671 29.139 22.654 1.00 86.00 719 TYR A C 1
ATOM 5730 O O . TYR A 1 719 ? -0.484 28.805 22.901 1.00 86.00 719 TYR A O 1
ATOM 5738 N N . PRO A 1 720 ? 1.666 28.220 22.586 1.00 87.38 720 PRO A N 1
ATOM 5739 C CA . PRO A 1 720 ? 1.408 26.780 22.700 1.00 87.38 720 PRO A CA 1
ATOM 5740 C C . PRO A 1 720 ? 0.836 26.357 24.056 1.00 87.38 720 PRO A C 1
ATOM 5742 O O . PRO A 1 720 ? -0.136 25.607 24.095 1.00 87.38 720 PRO A O 1
ATOM 5745 N N . ASN A 1 721 ? 1.375 26.889 25.161 1.00 86.62 721 ASN A N 1
ATOM 5746 C CA . ASN A 1 721 ? 0.824 26.662 26.499 1.00 86.62 721 ASN A CA 1
ATOM 5747 C C . ASN A 1 721 ? -0.637 27.117 26.541 1.00 86.62 721 ASN A C 1
ATOM 5749 O O . ASN A 1 721 ? -1.515 26.340 26.891 1.00 86.62 721 ASN A O 1
ATOM 5753 N N . GLN A 1 722 ? -0.912 28.352 26.107 1.00 89.50 722 GLN A N 1
ATOM 5754 C CA . GLN A 1 722 ? -2.267 28.901 26.138 1.00 89.50 722 GLN A CA 1
ATOM 5755 C C . GLN A 1 722 ? -3.255 28.100 25.275 1.00 89.50 722 GLN A C 1
ATOM 5757 O O . GLN A 1 722 ? -4.428 28.046 25.643 1.00 89.50 722 GLN A O 1
ATOM 5762 N N . SER A 1 723 ? -2.799 27.473 24.183 1.00 90.94 723 SER A N 1
ATOM 5763 C CA . SER A 1 723 ? -3.596 26.556 23.355 1.00 90.94 723 SER A CA 1
ATOM 5764 C C . SER A 1 723 ? -3.926 25.248 24.081 1.00 90.94 723 SER A C 1
ATOM 5766 O O . SER A 1 723 ? -5.064 24.795 24.004 1.00 90.94 723 SER A O 1
ATOM 5768 N N . ASN A 1 724 ? -2.967 24.656 24.804 1.00 90.88 724 ASN A N 1
ATOM 5769 C CA . ASN A 1 724 ? -3.167 23.383 25.512 1.00 90.88 724 ASN A CA 1
ATOM 5770 C C . ASN A 1 724 ? -4.120 23.565 26.705 1.00 90.88 724 ASN A C 1
ATOM 5772 O O . ASN A 1 724 ? -5.109 22.851 26.835 1.00 90.88 724 ASN A O 1
ATOM 5776 N N . GLU A 1 725 ? -3.890 24.626 27.479 1.00 92.19 725 GLU A N 1
ATOM 5777 C CA . GLU A 1 725 ? -4.765 25.095 28.560 1.00 92.19 725 GLU A CA 1
ATOM 5778 C C . GLU A 1 725 ? -6.187 25.391 28.046 1.00 92.19 725 GLU A C 1
ATOM 5780 O O . GLU A 1 725 ? -7.186 25.067 28.686 1.00 92.19 725 GLU A O 1
ATOM 5785 N N . TYR A 1 726 ? -6.314 25.974 26.846 1.00 95.31 726 TYR A N 1
ATOM 5786 C CA . TYR A 1 726 ? -7.618 26.184 26.215 1.00 95.31 726 TYR A CA 1
ATOM 5787 C C . TYR A 1 726 ? -8.292 24.862 25.827 1.00 95.31 726 TYR A C 1
ATOM 5789 O O . TYR A 1 726 ? -9.489 24.730 26.075 1.00 95.31 726 TYR A O 1
ATOM 5797 N N . LEU A 1 727 ? -7.550 23.888 25.278 1.00 95.12 727 LEU A N 1
ATOM 5798 C CA . LEU A 1 727 ? -8.051 22.543 24.959 1.00 95.12 727 LEU A CA 1
ATOM 5799 C C . LEU A 1 727 ? -8.571 21.822 26.212 1.00 95.12 727 LEU A C 1
ATOM 5801 O O . LEU A 1 727 ? -9.667 21.265 26.186 1.00 95.12 727 LEU A O 1
ATOM 5805 N N . TYR A 1 728 ? -7.843 21.905 27.328 1.00 94.81 728 TYR A N 1
ATOM 5806 C CA . TYR A 1 728 ? -8.322 21.481 28.645 1.00 94.81 728 TYR A CA 1
ATOM 5807 C C . TYR A 1 728 ? -9.640 22.175 29.032 1.00 94.81 728 TYR A C 1
ATOM 5809 O O . TYR A 1 728 ? -10.635 21.502 29.321 1.00 94.81 728 TYR A O 1
ATOM 5817 N N . TRP A 1 729 ? -9.694 23.511 28.975 1.00 96.31 729 TRP A N 1
ATOM 5818 C CA . TRP A 1 729 ? -10.888 24.271 29.354 1.00 96.31 729 TRP A CA 1
ATOM 5819 C C . TRP A 1 729 ? -12.121 23.913 28.514 1.00 96.31 729 TRP A C 1
ATOM 5821 O O . TRP A 1 729 ? -13.219 23.760 29.067 1.00 96.31 729 TRP A O 1
ATOM 5831 N N . ILE A 1 730 ? -11.971 23.740 27.195 1.00 96.50 730 ILE A N 1
ATOM 5832 C CA . ILE A 1 730 ? -13.086 23.325 26.334 1.00 96.50 730 ILE A CA 1
ATOM 5833 C C . ILE A 1 730 ? -13.474 21.864 26.583 1.00 96.50 730 ILE A C 1
ATOM 5835 O O . ILE A 1 730 ? -14.672 21.588 26.657 1.00 96.50 730 ILE A O 1
ATOM 5839 N N . MET A 1 731 ? -12.515 20.962 26.829 1.00 95.62 731 MET A N 1
ATOM 5840 C CA . MET A 1 731 ? -12.794 19.554 27.127 1.00 95.62 731 MET A CA 1
ATOM 5841 C C . MET A 1 731 ? -13.552 19.380 28.450 1.00 95.62 731 MET A C 1
ATOM 5843 O O . MET A 1 731 ? -14.628 18.787 28.461 1.00 95.62 731 MET A O 1
ATOM 5847 N N . MET A 1 732 ? -13.095 19.986 29.552 1.00 95.19 732 MET A N 1
ATOM 5848 C CA . MET A 1 732 ? -13.801 19.891 30.842 1.00 95.19 732 MET A CA 1
ATOM 5849 C C . MET A 1 732 ? -15.189 20.551 30.816 1.00 95.19 732 MET A C 1
ATOM 5851 O O . MET A 1 732 ? -16.087 20.169 31.573 1.00 95.19 732 MET A O 1
ATOM 5855 N N . THR A 1 733 ? -15.401 21.517 29.916 1.00 95.56 733 THR A N 1
ATOM 5856 C CA . THR A 1 733 ? -16.733 22.077 29.638 1.00 95.56 733 THR A CA 1
ATOM 5857 C C . THR A 1 733 ? -17.602 21.110 28.819 1.00 95.56 733 THR A C 1
ATOM 5859 O O . THR A 1 733 ? -18.808 21.027 29.055 1.00 95.56 733 THR A O 1
ATOM 5862 N N . ASN A 1 734 ? -17.009 20.381 27.867 1.00 95.44 734 ASN A N 1
ATOM 5863 C CA . ASN A 1 734 ? -17.682 19.434 26.971 1.00 95.44 734 ASN A CA 1
ATOM 5864 C C . ASN A 1 734 ? -18.090 18.126 27.670 1.00 95.44 734 ASN A C 1
ATOM 5866 O O . ASN A 1 734 ? -19.175 17.616 27.398 1.00 95.44 734 ASN A O 1
ATOM 5870 N N . LEU A 1 735 ? -17.249 17.644 28.589 1.00 93.62 735 LEU A N 1
ATOM 5871 C CA . LEU A 1 735 ? -17.507 16.534 29.515 1.00 93.62 735 LEU A CA 1
ATOM 5872 C C . LEU A 1 735 ? -18.538 16.882 30.604 1.00 93.62 735 LEU A C 1
ATOM 5874 O O . LEU A 1 735 ? -19.117 16.001 31.228 1.00 93.62 735 LEU A O 1
ATOM 5878 N N . GLY A 1 736 ? -18.750 18.173 30.880 1.00 93.62 736 GLY A N 1
ATOM 5879 C CA . GLY A 1 736 ? -19.606 18.633 31.979 1.00 93.62 736 GLY A CA 1
ATOM 5880 C C . GLY A 1 736 ? -18.945 18.616 33.365 1.00 93.62 736 GLY A C 1
ATOM 5881 O O . GLY A 1 736 ? -19.596 18.991 34.338 1.00 93.62 736 GLY A O 1
ATOM 5882 N N . ALA A 1 737 ? -17.653 18.280 33.472 1.00 94.19 737 ALA A N 1
ATOM 5883 C CA . ALA A 1 737 ? -16.892 18.304 34.729 1.00 94.19 737 ALA A CA 1
ATOM 5884 C C . ALA A 1 737 ? -16.902 19.682 35.429 1.00 94.19 737 ALA A C 1
ATOM 5886 O O . ALA A 1 737 ? -16.789 19.772 36.654 1.00 94.19 737 ALA A O 1
ATOM 5887 N N . LEU A 1 738 ? -17.079 20.764 34.661 1.00 94.31 738 LEU A N 1
ATOM 5888 C CA . LEU A 1 738 ? -17.207 22.135 35.169 1.00 94.31 738 LEU A CA 1
ATOM 5889 C C . LEU A 1 738 ? -18.625 22.535 35.621 1.00 94.31 738 LEU A C 1
ATOM 5891 O O . LEU A 1 738 ? -18.808 23.691 36.022 1.00 94.31 738 LEU A O 1
ATOM 5895 N N . ASP A 1 739 ? -19.618 21.635 35.593 1.00 91.25 739 ASP A N 1
ATOM 5896 C CA . ASP A 1 739 ? -20.969 21.963 36.055 1.00 91.25 739 ASP A CA 1
ATOM 5897 C C . ASP A 1 739 ? -20.951 22.348 37.556 1.00 91.25 739 ASP A C 1
ATOM 5899 O O . ASP A 1 739 ? -20.496 21.559 38.395 1.00 91.25 739 ASP A O 1
ATOM 5903 N N . PRO A 1 740 ? -21.475 23.534 37.946 1.00 88.94 740 PRO A N 1
ATOM 5904 C CA . PRO A 1 740 ? -21.437 24.009 39.333 1.00 88.94 740 PRO A CA 1
ATOM 5905 C C . PRO A 1 740 ? -22.241 23.179 40.352 1.00 88.94 740 PRO A C 1
ATOM 5907 O O . PRO A 1 740 ? -22.303 23.549 41.528 1.00 88.94 740 PRO A O 1
ATOM 5910 N N . SER A 1 741 ? -22.914 22.105 39.928 1.00 88.56 741 SER A N 1
ATOM 5911 C CA . SER A 1 741 ? -23.532 21.115 40.815 1.00 88.56 741 SER A CA 1
ATOM 5912 C C . SER A 1 741 ? -22.591 19.980 41.238 1.00 88.56 741 SER A C 1
ATOM 5914 O O . SER A 1 741 ? -22.865 19.366 42.272 1.00 88.56 741 SER A O 1
ATOM 5916 N N . LEU A 1 742 ? -21.486 19.752 40.514 1.00 89.94 742 LEU A N 1
ATOM 5917 C CA . LEU A 1 742 ? -20.436 18.789 40.868 1.00 89.94 742 LEU A CA 1
ATOM 5918 C C . LEU A 1 742 ? -19.398 19.421 41.805 1.00 89.94 742 LEU A C 1
ATOM 5920 O O . LEU A 1 742 ? -19.219 18.989 42.943 1.00 89.94 742 LEU A O 1
ATOM 5924 N N . THR A 1 743 ? -18.739 20.487 41.340 1.00 90.06 743 THR A N 1
ATOM 5925 C CA . THR A 1 743 ? -17.685 21.203 42.079 1.00 90.06 743 THR A CA 1
ATOM 5926 C C . THR A 1 743 ? -17.824 22.717 41.908 1.00 90.06 743 THR A C 1
ATOM 5928 O O . THR A 1 743 ? -18.608 23.207 41.100 1.00 90.06 743 THR A O 1
ATOM 5931 N N . ASN A 1 744 ? -17.034 23.497 42.648 1.00 89.19 744 ASN A N 1
ATOM 5932 C CA . ASN A 1 744 ? -16.965 24.949 42.479 1.00 89.19 744 ASN A CA 1
ATOM 5933 C C . ASN A 1 744 ? -15.860 25.421 41.506 1.00 89.19 744 ASN A C 1
ATOM 5935 O O . ASN A 1 744 ? -15.633 26.631 41.442 1.00 89.19 744 ASN A O 1
ATOM 5939 N N . LYS A 1 745 ? -15.196 24.527 40.745 1.00 92.44 745 LYS A N 1
ATOM 5940 C CA . LYS A 1 745 ? -14.062 24.863 39.848 1.00 92.44 745 LYS A CA 1
ATOM 5941 C C . LYS A 1 745 ? -14.403 26.005 38.881 1.00 92.44 745 LYS A C 1
ATOM 5943 O O . LYS A 1 745 ? -13.669 26.990 38.833 1.00 92.44 745 LYS A O 1
ATOM 5948 N N . CYS A 1 746 ? -15.555 25.959 38.201 1.00 90.94 746 CYS A N 1
ATOM 5949 C CA . CYS A 1 746 ? -15.964 27.037 37.285 1.00 90.94 746 CYS A CA 1
ATOM 5950 C C . CYS A 1 746 ? -16.281 28.375 37.994 1.00 90.94 746 CYS A C 1
ATOM 5952 O O . CYS A 1 746 ? -16.113 29.449 37.413 1.00 90.94 746 CYS A O 1
ATOM 5954 N N . GLU A 1 747 ? -16.706 28.353 39.267 1.00 89.38 747 GLU A N 1
ATOM 5955 C CA . GLU A 1 747 ? -16.884 29.586 40.051 1.00 89.38 747 GLU A CA 1
ATOM 5956 C C . GLU A 1 747 ? -15.538 30.182 40.498 1.00 89.38 747 GLU A C 1
ATOM 5958 O O . GLU A 1 747 ? -15.401 31.406 40.561 1.00 89.38 747 GLU A O 1
ATOM 5963 N N . THR A 1 748 ? -14.537 29.345 40.798 1.00 88.50 748 THR A N 1
ATOM 5964 C CA . THR A 1 748 ? -13.196 29.796 41.210 1.00 88.50 748 THR A CA 1
ATOM 5965 C C . THR A 1 748 ? -12.330 30.246 40.039 1.00 88.50 748 THR A C 1
ATOM 5967 O O . THR A 1 748 ? -11.659 31.270 40.157 1.00 88.50 748 THR A O 1
ATOM 5970 N N . SER A 1 749 ? -12.400 29.553 38.901 1.00 86.94 749 SER A N 1
ATOM 5971 C CA . SER A 1 749 ? -11.650 29.873 37.677 1.00 86.94 749 SER A CA 1
ATOM 5972 C C . SER A 1 749 ? -12.328 30.933 36.800 1.00 86.94 749 SER A C 1
ATOM 5974 O O . SER A 1 749 ? -11.807 31.293 35.751 1.00 86.94 749 SER A O 1
ATOM 5976 N N . ASN A 1 750 ? -13.438 31.524 37.262 1.00 78.94 750 ASN A N 1
ATOM 5977 C CA . ASN A 1 750 ? -14.192 32.566 36.556 1.00 78.94 750 ASN A CA 1
ATOM 5978 C C . ASN A 1 750 ? -13.396 33.801 36.051 1.00 78.94 750 ASN A C 1
ATOM 5980 O O . ASN A 1 750 ? -13.842 34.430 35.085 1.00 78.94 750 ASN A O 1
ATOM 5984 N N . PRO A 1 751 ? -12.255 34.216 36.650 1.00 82.25 751 PRO A N 1
ATOM 5985 C CA . PRO A 1 751 ? -11.396 35.235 36.041 1.00 82.25 751 PRO A CA 1
ATOM 5986 C C . PRO A 1 751 ? -10.857 34.805 34.668 1.00 82.25 751 PRO A C 1
ATOM 5988 O O . PRO A 1 751 ? -10.851 35.610 33.736 1.00 82.25 751 PRO A O 1
ATOM 5991 N N . GLU A 1 752 ? -10.472 33.534 34.566 1.00 89.50 752 GLU A N 1
ATOM 5992 C CA . GLU A 1 752 ? -9.726 32.909 33.477 1.00 89.50 752 GLU A CA 1
ATOM 5993 C C . GLU A 1 752 ? -10.663 32.305 32.421 1.00 89.50 752 GLU A C 1
ATOM 5995 O O . GLU A 1 752 ? -10.644 32.730 31.265 1.00 89.50 752 GLU A O 1
ATOM 6000 N N . TRP A 1 753 ? -11.560 31.407 32.842 1.00 94.31 753 TRP A N 1
ATOM 6001 C CA . TRP A 1 753 ? -12.518 30.686 32.000 1.00 94.31 753 TRP A CA 1
ATOM 6002 C C . TRP A 1 753 ? -13.963 30.916 32.461 1.00 94.31 753 TRP A C 1
ATOM 6004 O O . TRP A 1 753 ? -14.251 30.969 33.657 1.00 94.31 753 TRP A O 1
ATOM 6014 N N . LYS A 1 754 ? -14.892 31.117 31.515 1.00 91.56 754 LYS A N 1
ATOM 6015 C CA . LYS A 1 754 ? -16.236 31.676 31.801 1.00 91.56 754 LYS A CA 1
ATOM 6016 C C . LYS A 1 754 ? -17.410 30.833 31.288 1.00 91.56 754 LYS A C 1
ATOM 6018 O O . LYS A 1 754 ? -18.523 31.352 31.194 1.00 91.56 754 LYS A O 1
ATOM 6023 N N . VAL A 1 755 ? -17.172 29.566 30.952 1.00 94.38 755 VAL A N 1
ATOM 6024 C CA . VAL A 1 755 ? -18.161 28.644 30.370 1.00 94.38 755 VAL A CA 1
ATOM 6025 C C . VAL A 1 755 ? -18.230 27.388 31.243 1.00 94.38 755 VAL A C 1
ATOM 6027 O O . VAL A 1 755 ? -17.211 26.745 31.447 1.00 94.38 755 VAL A O 1
ATOM 6030 N N . CYS A 1 756 ? -19.399 27.043 31.792 1.00 93.12 756 CYS A N 1
ATOM 6031 C CA . CYS A 1 756 ? -19.494 25.955 32.783 1.00 93.12 756 CYS A CA 1
ATOM 6032 C C . CYS A 1 756 ? -20.260 24.707 32.316 1.00 93.12 756 CYS A C 1
ATOM 6034 O O . CYS A 1 756 ? -20.264 23.717 33.035 1.00 93.12 756 CYS A O 1
ATOM 6036 N N . THR A 1 757 ? -20.947 24.738 31.167 1.00 93.88 757 THR A N 1
ATOM 6037 C CA . THR A 1 757 ? -21.709 23.577 30.658 1.00 93.88 757 THR A CA 1
ATOM 6038 C C . THR A 1 757 ? -21.593 23.449 29.140 1.00 93.88 757 THR A C 1
ATOM 6040 O O . THR A 1 757 ? -21.374 24.447 28.441 1.00 93.88 757 THR A O 1
ATOM 6043 N N . LYS A 1 758 ? -21.808 22.239 28.612 1.00 93.19 758 LYS A N 1
ATOM 6044 C CA . LYS A 1 758 ? -21.771 21.930 27.173 1.00 93.19 758 LYS A CA 1
ATOM 6045 C C . LYS A 1 758 ? -22.729 22.807 26.350 1.00 93.19 758 LYS A C 1
ATOM 6047 O O . LYS A 1 758 ? -22.369 23.291 25.278 1.00 93.19 758 LYS A O 1
ATOM 6052 N N . GLU A 1 759 ? -23.913 23.133 26.876 1.00 93.62 759 GLU A N 1
ATOM 6053 C CA . GLU A 1 759 ? -24.860 24.040 26.208 1.00 93.62 759 GLU A CA 1
ATOM 6054 C C . GLU A 1 759 ? -24.430 25.509 26.256 1.00 93.62 759 GLU A C 1
ATOM 6056 O O . GLU A 1 759 ? -24.871 26.300 25.422 1.00 93.62 759 GLU A O 1
ATOM 6061 N N . GLN A 1 760 ? -23.601 25.911 27.223 1.00 94.81 760 GLN A N 1
ATOM 6062 C CA . GLN A 1 760 ? -22.967 27.229 27.197 1.00 94.81 760 GLN A CA 1
ATOM 6063 C C . GLN A 1 760 ? -21.837 27.254 26.162 1.00 94.81 760 GLN A C 1
ATOM 6065 O O . GLN A 1 760 ? -21.716 28.246 25.444 1.00 94.81 760 GLN A O 1
ATOM 6070 N N . LEU A 1 761 ? -21.073 26.161 26.026 1.00 95.88 761 LEU A N 1
ATOM 6071 C CA . LEU A 1 761 ? -20.024 26.023 25.012 1.00 95.88 761 LEU A CA 1
ATOM 6072 C C . LEU A 1 761 ? -20.603 26.132 23.596 1.00 95.88 761 LEU A C 1
ATOM 6074 O O . LEU A 1 761 ? -20.148 26.979 22.835 1.00 95.88 761 LEU A O 1
ATOM 6078 N N . SER A 1 762 ? -21.681 25.407 23.272 1.00 93.56 762 SER A N 1
ATOM 6079 C CA . SER A 1 762 ? -22.330 25.491 21.947 1.00 93.56 762 SER A CA 1
ATOM 6080 C C . SER A 1 762 ? -22.880 26.882 21.593 1.00 93.56 762 SER A C 1
ATOM 6082 O O . SER A 1 762 ? -23.027 27.213 20.417 1.00 93.56 762 SER A O 1
ATOM 6084 N N . GLN A 1 763 ? -23.174 27.723 22.592 1.00 93.75 763 GLN A N 1
ATOM 6085 C CA . GLN A 1 763 ? -23.716 29.074 22.399 1.00 93.75 763 GLN A CA 1
ATOM 6086 C C . GLN A 1 763 ? -22.647 30.173 22.379 1.00 93.75 763 GLN A C 1
ATOM 6088 O O . GLN A 1 763 ? -22.795 31.156 21.650 1.00 93.75 763 GLN A O 1
ATOM 6093 N N . ILE A 1 764 ? -21.609 30.045 23.207 1.00 92.94 764 ILE A N 1
ATOM 6094 C CA . ILE A 1 764 ? -20.533 31.034 23.353 1.00 92.94 764 ILE A CA 1
ATOM 6095 C C . ILE A 1 764 ? -19.420 30.736 22.349 1.00 92.94 764 ILE A C 1
ATOM 6097 O O . ILE A 1 764 ? -18.986 31.631 21.618 1.00 92.94 764 ILE A O 1
ATOM 6101 N N . ASP A 1 765 ? -19.014 29.470 22.260 1.00 95.94 765 ASP A N 1
ATOM 6102 C CA . ASP A 1 765 ? -17.926 29.023 21.407 1.00 95.94 765 ASP A CA 1
ATOM 6103 C C . ASP A 1 765 ? -18.292 27.825 20.512 1.00 95.94 765 ASP A C 1
ATOM 6105 O O . ASP A 1 765 ? -17.748 26.730 20.656 1.00 95.94 765 ASP A O 1
ATOM 6109 N N . PRO A 1 766 ? -19.175 28.030 19.515 1.00 92.31 766 PRO A N 1
ATOM 6110 C CA . PRO A 1 766 ? -19.553 26.978 18.573 1.00 92.31 766 PRO A CA 1
ATOM 6111 C C . PRO A 1 766 ? -18.395 26.434 17.719 1.00 92.31 766 PRO A C 1
ATOM 6113 O O . PRO A 1 766 ? -18.605 25.443 17.039 1.00 92.31 766 PRO A O 1
ATOM 6116 N N . LEU A 1 767 ? -17.198 27.044 17.734 1.00 88.81 767 LEU A N 1
ATOM 6117 C CA . LEU A 1 767 ? -16.025 26.460 17.066 1.00 88.81 767 LEU A CA 1
ATOM 6118 C C . LEU A 1 767 ? -15.423 25.351 17.933 1.00 88.81 767 LEU A C 1
ATOM 6120 O O . LEU A 1 767 ? -15.297 24.228 17.468 1.00 88.81 767 LEU A O 1
ATOM 6124 N N . ALA A 1 768 ? -15.152 25.638 19.209 1.00 92.25 768 ALA A N 1
ATOM 6125 C CA . ALA A 1 768 ? -14.702 24.630 20.166 1.00 92.25 768 ALA A CA 1
ATOM 6126 C C . ALA A 1 768 ? -15.738 23.523 20.401 1.00 92.25 768 ALA A C 1
ATOM 6128 O O . ALA A 1 768 ? -15.372 22.362 20.517 1.00 92.25 768 ALA A O 1
ATOM 6129 N N . HIS A 1 769 ? -17.035 23.853 20.441 1.00 92.06 769 HIS A N 1
ATOM 6130 C CA . HIS A 1 769 ? -18.061 22.810 20.516 1.00 92.06 769 HIS A CA 1
ATOM 6131 C C . HIS A 1 769 ? -18.051 21.920 19.269 1.00 92.06 769 HIS A C 1
ATOM 6133 O O . HIS A 1 769 ? -18.174 20.711 19.410 1.00 92.06 769 HIS A O 1
ATOM 6139 N N . SER A 1 770 ? -17.912 22.497 18.071 1.00 89.56 770 SER A N 1
ATOM 6140 C CA . SER A 1 770 ? -17.877 21.724 16.826 1.00 89.56 770 SER A CA 1
ATOM 6141 C C . SER A 1 770 ? -16.649 20.810 16.784 1.00 89.56 770 SER A C 1
ATOM 6143 O O . SER A 1 770 ? -16.799 19.600 16.670 1.00 89.56 770 SER A O 1
ATOM 6145 N N . LEU A 1 771 ? -15.458 21.357 17.055 1.00 89.56 771 LEU A N 1
ATOM 6146 C CA . LEU A 1 771 ? -14.188 20.623 17.159 1.00 89.56 771 LEU A CA 1
ATOM 6147 C C . LEU A 1 771 ? -14.249 19.384 18.079 1.00 89.56 771 LEU A C 1
ATOM 6149 O O . LEU A 1 771 ? -13.594 18.390 17.797 1.00 89.56 771 LEU A O 1
ATOM 6153 N N . LEU A 1 772 ? -15.027 19.438 19.166 1.00 89.75 772 LEU A N 1
ATOM 6154 C CA . LEU A 1 772 ? -15.138 18.355 20.155 1.00 89.75 772 LEU A CA 1
ATOM 6155 C C . LEU A 1 772 ? -16.374 17.443 19.989 1.00 89.75 772 LEU A C 1
ATOM 6157 O O . LEU A 1 772 ? -16.658 16.668 20.904 1.00 89.75 772 LEU A O 1
ATOM 6161 N N . ASN A 1 773 ? -17.182 17.596 18.928 1.00 84.19 773 ASN A N 1
ATOM 6162 C CA . ASN A 1 773 ? -18.437 16.833 18.760 1.00 84.19 773 ASN A CA 1
ATOM 6163 C C . ASN A 1 773 ? -18.859 16.543 17.305 1.00 84.19 773 ASN A C 1
ATOM 6165 O O . ASN A 1 773 ? -19.741 15.711 17.116 1.00 84.19 773 ASN A O 1
ATOM 6169 N N . ASP A 1 774 ? -18.299 17.230 16.305 1.00 81.06 774 ASP A N 1
ATOM 6170 C CA . ASP A 1 774 ? -18.777 17.199 14.910 1.00 81.06 774 ASP A CA 1
ATOM 6171 C C . ASP A 1 774 ? -17.750 16.562 13.934 1.00 81.06 774 ASP A C 1
ATOM 6173 O O . ASP A 1 774 ? -17.907 16.696 12.721 1.00 81.06 774 ASP A O 1
ATOM 6177 N N . TYR A 1 775 ? -16.685 15.931 14.452 1.00 60.50 775 TYR A N 1
ATOM 6178 C CA . TYR A 1 775 ? -15.509 15.454 13.692 1.00 60.50 775 TYR A CA 1
ATOM 6179 C C . TYR A 1 775 ? -15.096 13.997 14.005 1.00 60.50 775 TYR A C 1
ATOM 6181 O O . TYR A 1 775 ? -13.980 13.603 13.694 1.00 60.50 775 TYR A O 1
ATOM 6189 N N . ASP A 1 776 ? -15.962 13.214 14.659 1.00 68.75 776 ASP A N 1
ATOM 6190 C CA . ASP A 1 776 ? -15.827 11.762 14.913 1.00 68.75 776 ASP A CA 1
ATOM 6191 C C . ASP A 1 776 ? -14.505 11.253 15.550 1.00 68.75 776 ASP A C 1
ATOM 6193 O O . ASP A 1 776 ? -14.248 10.048 15.631 1.00 68.75 776 ASP A O 1
ATOM 6197 N N . PHE A 1 777 ? -13.705 12.160 16.120 1.00 74.50 777 PHE A N 1
ATOM 6198 C CA . PHE A 1 777 ? -12.625 11.832 17.050 1.00 74.50 777 PHE A CA 1
ATOM 6199 C C . PHE A 1 777 ? -13.154 11.028 18.241 1.00 74.50 777 PHE A C 1
ATOM 6201 O O . PHE A 1 777 ? -14.169 11.396 18.843 1.00 74.50 777 PHE A O 1
ATOM 6208 N N . ALA A 1 778 ? -12.411 10.000 18.655 1.00 78.69 778 ALA A N 1
ATOM 6209 C CA . ALA A 1 778 ? -12.702 9.241 19.869 1.00 78.69 778 ALA A CA 1
ATOM 6210 C C . ALA A 1 778 ? -12.202 10.007 21.111 1.00 78.69 778 ALA A C 1
ATOM 6212 O O . ALA A 1 778 ? -11.279 9.613 21.815 1.00 78.69 778 ALA A O 1
ATOM 6213 N N . LEU A 1 779 ? -12.777 11.193 21.317 1.00 84.94 779 LEU A N 1
ATOM 6214 C CA . LEU A 1 779 ? -12.502 12.049 22.463 1.00 84.94 779 LEU A CA 1
ATOM 6215 C C . LEU A 1 779 ? -13.323 11.592 23.678 1.00 84.94 779 LEU A C 1
ATOM 6217 O O . LEU A 1 779 ? -14.499 11.257 23.513 1.00 84.94 779 LEU A O 1
ATOM 6221 N N . PRO A 1 780 ? -12.778 11.712 24.902 1.00 89.44 780 PRO A N 1
ATOM 6222 C CA . PRO A 1 780 ? -13.493 11.412 26.136 1.00 89.44 780 PRO A CA 1
ATOM 6223 C C . PRO A 1 780 ? -14.902 12.023 26.208 1.00 89.44 780 PRO A C 1
ATOM 6225 O O . PRO A 1 780 ? -15.101 13.229 26.014 1.00 89.44 780 PRO A O 1
ATOM 6228 N N . THR A 1 781 ? -15.884 11.188 26.552 1.00 88.88 781 THR A N 1
ATOM 6229 C CA . THR A 1 781 ? -17.290 11.570 26.780 1.00 88.88 781 THR A CA 1
ATOM 6230 C C . THR A 1 781 ? -17.747 11.341 28.224 1.00 88.88 781 THR A C 1
ATOM 6232 O O . THR A 1 781 ? -18.662 12.025 28.694 1.00 88.88 781 THR A O 1
ATOM 6235 N N . ILE A 1 782 ? -17.083 10.434 28.943 1.00 89.75 782 ILE A N 1
ATOM 6236 C CA . ILE A 1 782 ? -17.233 10.140 30.369 1.00 89.75 782 ILE A CA 1
ATOM 6237 C C . ILE A 1 782 ? -16.133 10.887 31.137 1.00 89.75 782 ILE A C 1
ATOM 6239 O O . ILE A 1 782 ? -15.002 11.004 30.672 1.00 89.75 782 ILE A O 1
ATOM 6243 N N . ILE A 1 783 ? -16.460 11.428 32.316 1.00 93.50 783 ILE A N 1
ATOM 6244 C CA . ILE A 1 783 ? -15.486 12.112 33.182 1.00 93.50 783 ILE A CA 1
ATOM 6245 C C . ILE A 1 783 ? -14.640 11.050 33.907 1.00 93.50 783 ILE A C 1
ATOM 6247 O O . ILE A 1 783 ? -15.227 10.269 34.665 1.00 93.50 783 ILE A O 1
ATOM 6251 N N . PRO A 1 784 ? -13.299 11.052 33.770 1.00 95.50 784 PRO A N 1
ATOM 6252 C CA . PRO A 1 784 ? -12.429 10.175 34.546 1.00 95.50 784 PRO A CA 1
ATOM 6253 C C . PRO A 1 784 ? -12.667 10.282 36.058 1.00 95.50 784 PRO A C 1
ATOM 6255 O O . PRO A 1 784 ? -12.877 11.362 36.624 1.00 95.50 784 PRO A O 1
ATOM 6258 N N . ASN A 1 785 ? -12.655 9.132 36.718 1.00 89.88 785 ASN A N 1
ATOM 6259 C CA . ASN A 1 785 ? -12.978 8.946 38.126 1.00 89.88 785 ASN A CA 1
ATOM 6260 C C . ASN A 1 785 ? -11.849 8.254 38.926 1.00 89.88 785 ASN A C 1
ATOM 6262 O O . ASN A 1 785 ? -11.880 8.244 40.161 1.00 89.88 785 ASN A O 1
ATOM 6266 N N . GLY A 1 786 ? -10.828 7.736 38.246 1.00 89.25 786 GLY A N 1
ATOM 6267 C CA . GLY A 1 786 ? -9.678 7.053 38.820 1.00 89.25 786 GLY A CA 1
ATOM 6268 C C . GLY A 1 786 ? -9.993 5.655 39.354 1.00 89.25 786 GLY A C 1
ATOM 6269 O O . GLY A 1 786 ? -9.334 5.209 40.298 1.00 89.25 786 GLY A O 1
ATOM 6270 N N . THR A 1 787 ? -10.986 4.958 38.792 1.00 85.06 787 THR A N 1
ATOM 6271 C CA . THR A 1 787 ? -11.316 3.562 39.134 1.00 85.06 787 THR A CA 1
ATOM 6272 C C . THR A 1 787 ? -11.505 2.612 37.945 1.00 85.06 787 THR A C 1
ATOM 6274 O O . THR A 1 787 ? -12.068 1.545 38.166 1.00 85.06 787 THR A O 1
ATOM 6277 N N . TYR A 1 788 ? -10.952 2.943 36.768 1.00 86.62 788 TYR A N 1
ATOM 6278 C CA . TYR A 1 788 ? -10.730 2.077 35.594 1.00 86.62 788 TYR A CA 1
ATOM 6279 C C . TYR A 1 788 ? -10.793 0.565 35.890 1.00 86.62 788 TYR A C 1
ATOM 6281 O O . TYR A 1 788 ? -9.936 0.003 36.585 1.00 86.62 788 TYR A O 1
ATOM 6289 N N . THR A 1 789 ? -11.816 -0.106 35.359 1.00 77.19 789 THR A N 1
ATOM 6290 C CA . THR A 1 789 ? -12.057 -1.544 35.517 1.00 77.19 789 THR A CA 1
ATOM 6291 C C . THR A 1 789 ? -12.625 -2.169 34.233 1.00 77.19 789 THR A C 1
ATOM 6293 O O . THR A 1 789 ? -13.843 -2.337 34.136 1.00 77.19 789 THR A O 1
ATOM 6296 N N . PRO A 1 790 ? -11.772 -2.609 33.284 1.00 67.81 790 PRO A N 1
ATOM 6297 C CA . PRO A 1 790 ? -12.210 -2.973 31.939 1.00 67.81 790 PRO A CA 1
ATOM 6298 C C . PRO A 1 790 ? -13.306 -4.051 31.916 1.00 67.81 790 PRO A C 1
ATOM 6300 O O . PRO A 1 790 ? -13.257 -5.089 32.602 1.00 67.81 790 PRO A O 1
ATOM 6303 N N . SER A 1 791 ? -14.342 -3.757 31.138 1.00 47.25 791 SER A N 1
ATOM 6304 C CA . SER A 1 791 ? -15.687 -4.306 31.240 1.00 47.25 791 SER A CA 1
ATOM 6305 C C . SER A 1 791 ? -15.797 -5.676 30.586 1.00 47.25 791 SER A C 1
ATOM 6307 O O . SER A 1 791 ? -16.153 -5.824 29.421 1.00 47.25 791 SER A O 1
ATOM 6309 N N . LYS A 1 792 ? -15.615 -6.729 31.392 1.00 38.81 792 LYS A N 1
ATOM 6310 C CA . LYS A 1 792 ? -15.714 -8.153 30.989 1.00 38.81 792 LYS A CA 1
ATOM 6311 C C . LYS A 1 792 ? -17.119 -8.636 30.563 1.00 38.81 792 LYS A C 1
ATOM 6313 O O . LYS A 1 792 ? -17.430 -9.813 30.732 1.00 38.81 792 LYS A O 1
ATOM 6318 N N . ASN A 1 793 ? -17.977 -7.742 30.068 1.00 34.34 793 ASN A N 1
ATOM 6319 C CA . ASN A 1 793 ? -19.398 -7.951 29.792 1.00 34.34 793 ASN A CA 1
ATOM 6320 C C . ASN A 1 793 ? -19.836 -7.458 28.394 1.00 34.34 793 ASN A C 1
ATOM 6322 O O . ASN A 1 793 ? -21.001 -7.102 28.231 1.00 34.34 793 ASN A O 1
ATOM 6326 N N . TYR A 1 794 ? -18.976 -7.499 27.369 1.00 31.41 794 TYR A N 1
ATOM 6327 C CA . TYR A 1 794 ? -19.405 -7.401 25.956 1.00 31.41 794 TYR A CA 1
ATOM 6328 C C . TYR A 1 794 ? -20.142 -8.685 25.485 1.00 31.41 794 TYR A C 1
ATOM 6330 O O . TYR A 1 794 ? -19.852 -9.281 24.452 1.00 31.41 794 TYR A O 1
ATOM 6338 N N . LEU A 1 795 ? -21.103 -9.149 26.295 1.00 30.66 795 LEU A N 1
ATOM 6339 C CA . LEU A 1 795 ? -21.966 -10.309 26.077 1.00 30.66 795 LEU A CA 1
ATOM 6340 C C . LEU A 1 795 ? -23.376 -10.021 26.634 1.00 30.66 795 LEU A C 1
ATOM 6342 O O . LEU A 1 795 ? -23.526 -9.636 27.790 1.00 30.66 795 LEU A O 1
ATOM 6346 N N . GLU A 1 796 ? -24.393 -10.334 25.824 1.00 28.52 796 GLU A N 1
ATOM 6347 C CA . GLU A 1 796 ? -25.848 -10.228 26.068 1.00 28.52 796 GLU A CA 1
ATOM 6348 C C . GLU A 1 796 ? -26.535 -8.836 25.907 1.00 28.52 796 GLU A C 1
ATOM 6350 O O . GLU A 1 796 ? -26.551 -8.015 26.823 1.00 28.52 796 GLU A O 1
ATOM 6355 N N . ASN A 1 797 ? -27.359 -8.730 24.842 1.00 24.00 797 ASN A N 1
ATOM 6356 C CA . ASN A 1 797 ? -28.435 -7.739 24.565 1.00 24.00 797 ASN A CA 1
ATOM 6357 C C . ASN A 1 797 ? -27.995 -6.373 23.964 1.00 24.00 797 ASN A C 1
ATOM 6359 O O . ASN A 1 797 ? -26.879 -5.937 24.185 1.00 24.00 797 ASN A O 1
ATOM 6363 N N . GLU A 1 798 ? -28.821 -5.633 23.201 1.00 28.83 798 GLU A N 1
ATOM 6364 C CA . GLU A 1 798 ? -30.239 -5.822 22.806 1.00 28.83 798 GLU A CA 1
ATOM 6365 C C . GLU A 1 798 ? -30.517 -5.335 21.352 1.00 28.83 798 GLU A C 1
ATOM 6367 O O . GLU A 1 798 ? -29.609 -4.973 20.613 1.00 28.83 798 GLU A O 1
ATOM 6372 N N . SER A 1 799 ? -31.778 -5.364 20.897 1.00 24.73 799 SER A N 1
ATOM 6373 C CA . SER A 1 799 ? -32.155 -5.327 19.473 1.00 24.73 799 SER A CA 1
ATOM 6374 C C . SER A 1 799 ? -32.750 -4.005 18.937 1.00 24.73 799 SER A C 1
ATOM 6376 O O . SER A 1 799 ? -33.787 -3.568 19.434 1.00 24.73 799 SER A O 1
ATOM 6378 N N . ILE A 1 800 ? -32.249 -3.570 17.768 1.00 27.53 800 ILE A N 1
ATOM 6379 C CA . ILE A 1 800 ? -33.000 -3.014 16.608 1.00 27.53 800 ILE A CA 1
ATOM 6380 C C . ILE A 1 800 ? -33.664 -1.609 16.708 1.00 27.53 800 ILE A C 1
ATOM 6382 O O . ILE A 1 800 ? -34.526 -1.360 17.545 1.00 27.53 800 ILE A O 1
ATOM 6386 N N . SER A 1 801 ? -33.437 -0.802 15.646 1.00 23.67 801 SER A N 1
ATOM 6387 C CA . SER A 1 801 ? -34.200 0.394 15.187 1.00 23.67 801 SER A CA 1
ATOM 6388 C C . SER A 1 801 ? -33.992 1.696 15.985 1.00 23.67 801 SER A C 1
ATOM 6390 O O . SER A 1 801 ? -34.216 1.731 17.187 1.00 23.67 801 SER A O 1
ATOM 6392 N N . SER A 1 802 ? -33.705 2.859 15.382 1.00 25.33 802 SER A N 1
ATOM 6393 C CA . SER A 1 802 ? -33.542 3.275 13.963 1.00 25.33 802 SER A CA 1
ATOM 6394 C C . SER A 1 802 ? -32.922 4.687 13.938 1.00 25.33 802 SER A C 1
ATOM 6396 O O . SER A 1 802 ? -33.239 5.467 14.834 1.00 25.33 802 SER A O 1
ATOM 6398 N N . GLU A 1 803 ? -32.141 5.117 12.947 1.00 25.34 803 GLU A N 1
ATOM 6399 C CA . GLU A 1 803 ? -31.861 4.557 11.610 1.00 25.34 803 GLU A CA 1
ATOM 6400 C C . GLU A 1 803 ? -30.356 4.757 11.283 1.00 25.34 803 GLU A C 1
ATOM 6402 O O . GLU A 1 803 ? -29.802 5.752 11.755 1.00 25.34 803 GLU A O 1
ATOM 6407 N N . PRO A 1 804 ? -29.679 3.859 10.536 1.00 29.55 804 PRO A N 1
ATOM 6408 C CA . PRO A 1 804 ? -28.219 3.886 10.367 1.00 29.55 804 PRO A CA 1
ATOM 6409 C C . PRO A 1 804 ? -27.778 4.499 9.025 1.00 29.55 804 PRO A C 1
ATOM 6411 O O . PRO A 1 804 ? -28.582 4.644 8.103 1.00 29.55 804 PRO A O 1
ATOM 6414 N N . ILE A 1 805 ? -26.478 4.776 8.891 1.00 26.89 805 ILE A N 1
ATOM 6415 C CA . ILE A 1 805 ? -25.807 4.899 7.586 1.00 26.89 805 ILE A CA 1
ATOM 6416 C C . ILE A 1 805 ? -25.134 3.549 7.271 1.00 26.89 805 ILE A C 1
ATOM 6418 O O . ILE A 1 805 ? -24.766 2.803 8.180 1.00 26.89 805 ILE A O 1
ATOM 6422 N N . HIS A 1 806 ? -25.075 3.187 5.990 1.00 34.69 806 HIS A N 1
ATOM 6423 C CA . HIS A 1 806 ? -24.573 1.906 5.489 1.00 34.69 806 HIS A CA 1
ATOM 6424 C C . HIS A 1 806 ? -23.820 2.116 4.175 1.00 34.69 806 HIS A C 1
ATOM 6426 O O . HIS A 1 806 ? -24.397 2.715 3.265 1.00 34.69 806 HIS A O 1
ATOM 6432 N N . SER A 1 807 ? -22.672 1.460 4.014 1.00 30.67 807 SER A N 1
ATOM 6433 C CA . SER A 1 807 ? -22.362 0.740 2.773 1.00 30.67 807 SER A CA 1
ATOM 6434 C C . SER A 1 807 ? -21.226 -0.265 2.954 1.00 30.67 807 SER A C 1
ATOM 6436 O O . SER A 1 807 ? -20.317 -0.061 3.743 1.00 30.67 807 SER A O 1
ATOM 6438 N N . VAL A 1 808 ? -21.334 -1.337 2.178 1.00 41.16 808 VAL A N 1
ATOM 6439 C CA . VAL A 1 808 ? -20.365 -2.398 1.891 1.00 41.16 808 VAL A CA 1
ATOM 6440 C C . VAL A 1 808 ? -20.646 -2.748 0.426 1.00 41.16 808 VAL A C 1
ATOM 6442 O O . VAL A 1 808 ? -21.826 -2.882 0.076 1.00 41.16 808 VAL A O 1
ATOM 6445 N N . ILE A 1 809 ? -19.638 -2.861 -0.447 1.00 25.72 809 ILE A N 1
ATOM 6446 C CA . ILE A 1 809 ? -19.847 -3.205 -1.869 1.00 25.72 809 ILE A CA 1
ATOM 6447 C C . ILE A 1 809 ? -18.768 -4.173 -2.363 1.00 25.72 809 ILE A C 1
ATOM 6449 O O . ILE A 1 809 ? -17.581 -3.925 -2.203 1.00 25.72 809 ILE A O 1
ATOM 6453 N N . LEU A 1 810 ? -19.198 -5.244 -3.042 1.00 30.56 810 LEU A N 1
ATOM 6454 C CA . LEU A 1 810 ? -18.319 -6.234 -3.663 1.00 30.56 810 LEU A CA 1
ATOM 6455 C C . LEU A 1 810 ? -18.434 -6.274 -5.187 1.00 30.56 810 LEU A C 1
ATOM 6457 O O . LEU A 1 810 ? -19.375 -6.850 -5.735 1.00 30.56 810 LEU A O 1
ATOM 6461 N N . LYS A 1 811 ? -17.404 -5.754 -5.860 1.00 30.64 811 LYS A N 1
ATOM 6462 C CA . LYS A 1 811 ? -16.407 -6.593 -6.556 1.00 30.64 811 LYS A CA 1
ATOM 6463 C C . LYS A 1 811 ? -15.198 -5.714 -6.908 1.00 30.64 811 LYS A C 1
ATOM 6465 O O . LYS A 1 811 ? -15.319 -4.846 -7.764 1.00 30.64 811 LYS A O 1
ATOM 6470 N N . GLY A 1 812 ? -14.061 -5.925 -6.239 1.00 37.41 812 GLY A N 1
ATOM 6471 C CA . GLY A 1 812 ? -12.847 -5.114 -6.434 1.00 37.41 812 GLY A CA 1
ATOM 6472 C C . GLY A 1 812 ? -12.741 -3.851 -5.564 1.00 37.41 812 GLY A C 1
ATOM 6473 O O . GLY A 1 812 ? -12.137 -2.879 -5.999 1.00 37.41 812 GLY A O 1
ATOM 6474 N N . GLN A 1 813 ? -13.324 -3.850 -4.360 1.00 43.88 813 GLN A N 1
ATOM 6475 C CA . GLN A 1 813 ? -13.093 -2.837 -3.317 1.00 43.88 813 GLN A CA 1
ATOM 6476 C C . GLN A 1 813 ? -12.964 -3.523 -1.950 1.00 43.88 813 GLN A C 1
ATOM 6478 O O . GLN A 1 813 ? -13.425 -4.658 -1.789 1.00 43.88 813 GLN A O 1
ATOM 6483 N N . SER A 1 814 ? -12.349 -2.840 -0.980 1.00 52.41 814 SER A N 1
ATOM 6484 C CA . SER A 1 814 ? -12.231 -3.330 0.396 1.00 52.41 814 SER A CA 1
ATOM 6485 C C . SER A 1 814 ? -13.602 -3.506 1.064 1.00 52.41 814 SER A C 1
ATOM 6487 O O . SER A 1 814 ? -14.539 -2.735 0.851 1.00 52.41 814 SER A O 1
ATOM 6489 N N . CYS A 1 815 ? -13.710 -4.531 1.912 1.00 54.50 815 CYS A N 1
ATOM 6490 C CA . CYS A 1 815 ? -14.876 -4.763 2.766 1.00 54.50 815 CYS A CA 1
ATOM 6491 C C . CYS A 1 815 ? -14.954 -3.815 3.967 1.00 54.50 815 CYS A C 1
ATOM 6493 O O . CYS A 1 815 ? -16.026 -3.641 4.545 1.00 54.50 815 CYS A O 1
ATOM 6495 N N . VAL A 1 816 ? -13.815 -3.237 4.345 1.00 51.28 816 VAL A N 1
ATOM 6496 C CA . VAL A 1 816 ? -13.673 -2.228 5.390 1.00 51.28 816 VAL A CA 1
ATOM 6497 C C . VAL A 1 816 ? -13.295 -0.927 4.700 1.00 51.28 816 VAL A C 1
ATOM 6499 O O . VAL A 1 816 ? -12.302 -0.891 3.980 1.00 51.28 816 VAL A O 1
ATOM 6502 N N . ASP A 1 817 ? -14.087 0.117 4.915 1.00 49.22 817 ASP A N 1
ATOM 6503 C CA . ASP A 1 817 ? -13.778 1.462 4.429 1.00 49.22 817 ASP A CA 1
ATOM 6504 C C . ASP A 1 817 ? -12.424 1.907 5.007 1.00 49.22 817 ASP A C 1
ATOM 6506 O O . ASP A 1 817 ? -12.220 1.815 6.220 1.00 49.22 817 ASP A O 1
ATOM 6510 N N . GLU A 1 818 ? -11.473 2.302 4.161 1.00 43.78 818 GLU A N 1
ATOM 6511 C CA . GLU A 1 818 ? -10.073 2.486 4.584 1.00 43.78 818 GLU A CA 1
ATOM 6512 C C . GLU A 1 818 ? -9.893 3.757 5.438 1.00 43.78 818 GLU A C 1
ATOM 6514 O O . GLU A 1 818 ? -9.018 3.799 6.305 1.00 43.78 818 GLU A O 1
ATOM 6519 N N . ASP A 1 819 ? -10.839 4.697 5.320 1.00 37.75 819 ASP A N 1
ATOM 6520 C CA . ASP A 1 819 ? -11.057 5.839 6.220 1.00 37.75 819 ASP A CA 1
ATOM 6521 C C . ASP A 1 819 ? -11.499 5.437 7.650 1.00 37.75 819 ASP A C 1
ATOM 6523 O O . ASP A 1 819 ? -11.495 6.276 8.556 1.00 37.75 819 ASP A O 1
ATOM 6527 N N . ILE A 1 820 ? -11.907 4.182 7.898 1.00 39.34 820 ILE A N 1
ATOM 6528 C CA . ILE A 1 820 ? -12.355 3.715 9.222 1.00 39.34 820 ILE A CA 1
ATOM 6529 C C . ILE A 1 820 ? -11.218 2.952 9.928 1.00 39.34 820 ILE A C 1
ATOM 6531 O O . ILE A 1 820 ? -10.897 1.820 9.551 1.00 39.34 820 ILE A O 1
ATOM 6535 N N . PRO A 1 821 ? -10.650 3.490 11.032 1.00 39.62 821 PRO A N 1
ATOM 6536 C CA . PRO A 1 821 ? -9.632 2.795 11.813 1.00 39.62 821 PRO A CA 1
ATOM 6537 C C . PRO A 1 821 ? -10.116 1.413 12.258 1.00 39.62 821 PRO A C 1
ATOM 6539 O O . PRO A 1 821 ? -11.186 1.288 12.853 1.00 39.62 821 PRO A O 1
ATOM 6542 N N . ARG A 1 822 ? -9.316 0.368 12.009 1.00 39.44 822 ARG A N 1
ATOM 6543 C CA . ARG A 1 822 ? -9.759 -1.039 12.109 1.00 39.44 822 ARG A CA 1
ATOM 6544 C C . ARG A 1 822 ? -10.318 -1.447 13.479 1.00 39.44 822 ARG A C 1
ATOM 6546 O O . ARG A 1 822 ? -11.138 -2.356 13.546 1.00 39.44 822 ARG A O 1
ATOM 6553 N N . HIS A 1 823 ? -9.933 -0.773 14.565 1.00 38.78 823 HIS A N 1
ATOM 6554 C CA . HIS A 1 823 ? -10.504 -0.980 15.905 1.00 38.78 823 HIS A CA 1
ATOM 6555 C C . HIS A 1 823 ? -11.934 -0.419 16.064 1.00 38.78 823 HIS A C 1
ATOM 6557 O O . HIS A 1 823 ? -12.714 -0.970 16.832 1.00 38.78 823 HIS A O 1
ATOM 6563 N N . LYS A 1 824 ? -12.322 0.612 15.296 1.00 35.75 824 LYS A N 1
ATOM 6564 C CA . LYS A 1 824 ? -13.685 1.191 15.266 1.00 35.75 824 LYS A CA 1
ATOM 6565 C C . LYS A 1 824 ? -14.661 0.364 14.406 1.00 35.75 824 LYS A C 1
ATOM 6567 O O . LYS A 1 824 ? -15.863 0.630 14.390 1.00 35.75 824 LYS A O 1
ATOM 6572 N N . VAL A 1 825 ? -14.163 -0.651 13.694 1.00 45.44 825 VAL A N 1
ATOM 6573 C CA . VAL A 1 825 ? -14.940 -1.502 12.785 1.00 45.44 825 VAL A CA 1
ATOM 6574 C C . VAL A 1 825 ? -15.720 -2.557 13.572 1.00 45.44 825 VAL A C 1
ATOM 6576 O O . VAL A 1 825 ? -15.195 -3.605 13.950 1.00 45.44 825 VAL A O 1
ATOM 6579 N N . GLN A 1 826 ? -17.011 -2.307 13.798 1.00 52.16 826 GLN A N 1
ATOM 6580 C CA . GLN A 1 826 ? -17.894 -3.320 14.377 1.00 52.16 826 GLN A CA 1
ATOM 6581 C C . GLN A 1 826 ? -18.095 -4.491 13.406 1.00 52.16 826 GLN A C 1
ATOM 6583 O O . GLN A 1 826 ? -18.485 -4.304 12.252 1.00 52.16 826 GLN A O 1
ATOM 6588 N N . MET A 1 827 ? -17.893 -5.712 13.910 1.00 56.47 827 MET A N 1
ATOM 6589 C CA . MET A 1 827 ? -18.084 -6.965 13.176 1.00 56.47 827 MET A CA 1
ATOM 6590 C C . MET A 1 827 ? -19.581 -7.264 12.963 1.00 56.47 827 MET A C 1
ATOM 6592 O O . MET A 1 827 ? -20.171 -8.119 13.619 1.00 56.47 827 MET A O 1
ATOM 6596 N N . THR A 1 828 ? -20.224 -6.491 12.089 1.00 60.69 828 THR A N 1
ATOM 6597 C CA . THR A 1 828 ? -21.643 -6.654 11.737 1.00 60.69 828 THR A CA 1
ATOM 6598 C C . THR A 1 828 ? -21.849 -7.786 10.735 1.00 60.69 828 THR A C 1
ATOM 6600 O O . THR A 1 828 ? -20.963 -8.049 9.923 1.00 60.69 828 THR A O 1
ATOM 6603 N N . ASP A 1 829 ? -23.048 -8.382 10.718 1.00 64.69 829 ASP A N 1
ATOM 6604 C CA . ASP A 1 829 ? -23.450 -9.407 9.739 1.00 64.69 829 ASP A CA 1
ATOM 6605 C C . ASP A 1 829 ? -23.034 -9.038 8.301 1.00 64.69 829 ASP A C 1
ATOM 6607 O O . ASP A 1 829 ? -22.458 -9.860 7.602 1.00 64.69 829 ASP A O 1
ATOM 6611 N N . ALA A 1 830 ? -23.235 -7.778 7.892 1.00 64.12 830 ALA A N 1
ATOM 6612 C CA . ALA A 1 830 ? -22.924 -7.293 6.544 1.00 64.12 830 ALA A CA 1
ATOM 6613 C C . ALA A 1 830 ? -21.416 -7.170 6.239 1.00 64.12 830 ALA A C 1
ATOM 6615 O O . ALA A 1 830 ? -21.020 -7.254 5.077 1.00 64.12 830 ALA A O 1
ATOM 6616 N N . LEU A 1 831 ? -20.572 -6.970 7.258 1.00 67.50 831 LEU A N 1
ATOM 6617 C CA . LEU A 1 831 ? -19.116 -7.006 7.102 1.00 67.50 831 LEU A CA 1
ATOM 6618 C C . LEU A 1 831 ? -18.611 -8.451 7.030 1.00 67.50 831 LEU A C 1
ATOM 6620 O O . LEU A 1 831 ? -17.734 -8.754 6.227 1.00 67.50 831 LEU A O 1
ATOM 6624 N N . ILE A 1 832 ? -19.177 -9.346 7.841 1.00 70.81 832 ILE A N 1
ATOM 6625 C CA . ILE A 1 832 ? -18.818 -10.767 7.825 1.00 70.81 832 ILE A CA 1
ATOM 6626 C C . ILE A 1 832 ? -19.254 -11.401 6.495 1.00 70.81 832 ILE A C 1
ATOM 6628 O O . ILE A 1 832 ? -18.445 -12.078 5.860 1.00 70.81 832 ILE A O 1
ATOM 6632 N N . ASP A 1 833 ? -20.479 -11.106 6.034 1.00 76.31 833 ASP A N 1
ATOM 6633 C CA . ASP A 1 833 ? -20.971 -11.413 4.684 1.00 76.31 833 ASP A CA 1
ATOM 6634 C C . ASP A 1 833 ? -19.931 -10.961 3.648 1.00 76.31 833 ASP A C 1
ATOM 6636 O O . ASP A 1 833 ? -19.542 -11.740 2.783 1.00 76.31 833 ASP A O 1
ATOM 6640 N N . CYS A 1 834 ? -19.423 -9.727 3.761 1.00 75.75 834 CYS A N 1
ATOM 6641 C CA . CYS A 1 834 ? -18.427 -9.210 2.829 1.00 75.75 834 CYS A CA 1
ATOM 6642 C C . CYS A 1 834 ? -17.117 -9.995 2.847 1.00 75.75 834 CYS A C 1
ATOM 6644 O O . CYS A 1 834 ? -16.663 -10.434 1.799 1.00 75.75 834 CYS A O 1
ATOM 6646 N N . LEU A 1 835 ? -16.496 -10.171 4.013 1.00 74.56 835 LEU A N 1
ATOM 6647 C CA . LEU A 1 835 ? -15.156 -10.758 4.120 1.00 74.56 835 LEU A CA 1
ATOM 6648 C C . LEU A 1 835 ? -15.139 -12.237 3.692 1.00 74.56 835 LEU A C 1
ATOM 6650 O O . LEU A 1 835 ? -14.160 -12.704 3.105 1.00 74.56 835 LEU A O 1
ATOM 6654 N N . ILE A 1 836 ? -16.252 -12.947 3.899 1.00 78.25 836 ILE A N 1
ATOM 6655 C CA . ILE A 1 836 ? -16.469 -14.296 3.368 1.00 78.25 836 ILE A CA 1
ATOM 6656 C C . ILE A 1 836 ? -16.706 -14.245 1.847 1.00 78.25 836 ILE A C 1
ATOM 6658 O O . ILE A 1 836 ? -15.999 -14.914 1.095 1.00 78.25 836 ILE A O 1
ATOM 6662 N N . GLU A 1 837 ? -17.649 -13.436 1.351 1.00 82.12 837 GLU A N 1
ATOM 6663 C CA . GLU A 1 837 ? -17.967 -13.362 -0.088 1.00 82.12 837 GLU A CA 1
ATOM 6664 C C . GLU A 1 837 ? -16.805 -12.810 -0.942 1.00 82.12 837 GLU A C 1
ATOM 6666 O O . GLU A 1 837 ? -16.651 -13.223 -2.089 1.00 82.12 837 GLU A O 1
ATOM 6671 N N . ALA A 1 838 ? -15.951 -11.943 -0.394 1.00 76.50 838 ALA A N 1
ATOM 6672 C CA . ALA A 1 838 ? -14.724 -11.442 -1.023 1.00 76.50 838 ALA A CA 1
ATOM 6673 C C . ALA A 1 838 ? -13.596 -12.481 -1.080 1.00 76.50 838 ALA A C 1
ATOM 6675 O O . ALA A 1 838 ? -12.673 -12.333 -1.873 1.00 76.50 838 ALA A O 1
ATOM 6676 N N . SER A 1 839 ? -13.679 -13.538 -0.267 1.00 78.56 839 SER A N 1
ATOM 6677 C CA . SER A 1 839 ? -12.774 -14.690 -0.339 1.00 78.56 839 SER A CA 1
ATOM 6678 C C . SER A 1 839 ? -13.189 -15.690 -1.438 1.00 78.56 839 SER A C 1
ATOM 6680 O O . SER A 1 839 ? -12.545 -16.729 -1.601 1.00 78.56 839 SER A O 1
ATOM 6682 N N . LYS A 1 840 ? -14.265 -15.412 -2.197 1.00 82.69 840 LYS A N 1
ATOM 6683 C CA . LYS A 1 840 ? -14.639 -16.158 -3.410 1.00 82.69 840 LYS A CA 1
ATOM 6684 C C . LYS A 1 840 ? -13.859 -15.656 -4.615 1.00 82.69 840 LYS A C 1
ATOM 6686 O O . LYS A 1 840 ? -13.784 -14.455 -4.857 1.00 82.69 840 LYS A O 1
ATOM 6691 N N . SER A 1 841 ? -13.391 -16.587 -5.438 1.00 77.31 841 SER A N 1
ATOM 6692 C CA . SER A 1 841 ? -12.705 -16.283 -6.695 1.00 77.31 841 SER A CA 1
ATOM 6693 C C . SER A 1 841 ? -13.394 -16.998 -7.859 1.00 77.31 841 SER A C 1
ATOM 6695 O O . SER A 1 841 ? -13.793 -18.157 -7.748 1.00 77.31 841 SER A O 1
ATOM 6697 N N . GLU A 1 842 ? -13.546 -16.288 -8.977 1.00 73.44 842 GLU A N 1
ATOM 6698 C CA . GLU A 1 842 ? -14.007 -16.857 -10.255 1.00 73.44 842 GLU A CA 1
ATOM 6699 C C . GLU A 1 842 ? -12.849 -17.551 -11.005 1.00 73.44 842 GLU A C 1
ATOM 6701 O O . GLU A 1 842 ? -13.070 -18.210 -12.022 1.00 73.44 842 GLU A O 1
ATOM 6706 N N . ASP A 1 843 ? -11.613 -17.388 -10.521 1.00 74.06 843 ASP A N 1
ATOM 6707 C CA . ASP A 1 843 ? -10.399 -17.927 -11.120 1.00 74.06 843 ASP A CA 1
ATOM 6708 C C . ASP A 1 843 ? -10.240 -19.412 -10.755 1.00 74.06 843 ASP A C 1
ATOM 6710 O O . ASP A 1 843 ? -10.459 -19.805 -9.602 1.00 74.06 843 ASP A O 1
ATOM 6714 N N . PRO A 1 844 ? -9.842 -20.274 -11.707 1.00 76.94 844 PRO A N 1
ATOM 6715 C CA . PRO A 1 844 ? -9.591 -21.676 -11.413 1.00 76.94 844 PRO A CA 1
ATOM 6716 C C . PRO A 1 844 ? -8.344 -21.826 -10.519 1.00 76.94 844 PRO A C 1
ATOM 6718 O O . PRO A 1 844 ? -7.349 -21.130 -10.741 1.00 76.94 844 PRO A O 1
ATOM 6721 N N . PRO A 1 845 ? -8.337 -22.767 -9.554 1.00 88.50 845 PRO A N 1
ATOM 6722 C CA . PRO A 1 845 ? -7.151 -23.093 -8.767 1.00 88.50 845 PRO A CA 1
ATOM 6723 C C . PRO A 1 845 ? -5.922 -23.382 -9.644 1.00 88.50 845 PRO A C 1
ATOM 6725 O O . PRO A 1 845 ? -5.896 -24.336 -10.422 1.00 88.50 845 PRO A O 1
ATOM 6728 N N . VAL A 1 846 ? -4.881 -22.564 -9.499 1.00 87.44 846 VAL A N 1
ATOM 6729 C CA . VAL A 1 846 ? -3.648 -22.646 -10.288 1.00 87.44 846 VAL A CA 1
ATOM 6730 C C . VAL A 1 846 ? -2.810 -23.830 -9.809 1.00 87.44 846 VAL A C 1
ATOM 6732 O O . VAL A 1 846 ? -2.700 -24.076 -8.605 1.00 87.44 846 VAL A O 1
ATOM 6735 N N . VAL A 1 847 ? -2.169 -24.542 -10.739 1.00 88.25 847 VAL A N 1
ATOM 6736 C CA . VAL A 1 847 ? -1.202 -25.607 -10.436 1.00 88.25 847 VAL A CA 1
ATOM 6737 C C . VAL A 1 847 ? 0.180 -25.210 -10.957 1.00 88.25 847 VAL A C 1
ATOM 6739 O O . VAL A 1 847 ? 0.385 -25.048 -12.158 1.00 88.25 847 VAL A O 1
ATOM 6742 N N . LEU A 1 848 ? 1.143 -25.070 -10.047 1.00 84.50 848 LEU A N 1
ATOM 6743 C CA . LEU A 1 848 ? 2.557 -24.842 -10.345 1.00 84.50 848 LEU A CA 1
ATOM 6744 C C . LEU A 1 848 ? 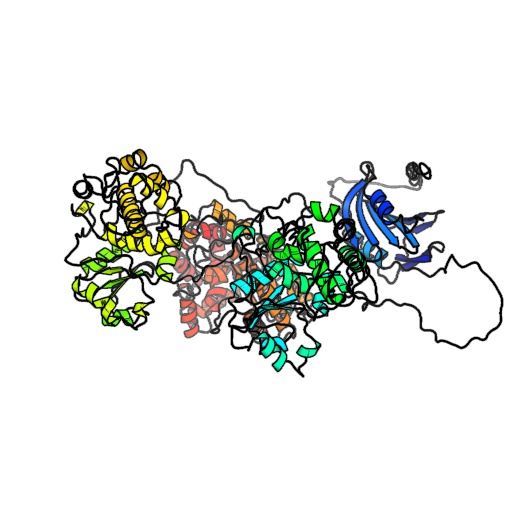3.300 -26.170 -10.180 1.00 84.50 848 LEU A C 1
ATOM 6746 O O . LEU A 1 848 ? 3.167 -26.827 -9.151 1.00 84.50 848 LEU A O 1
ATOM 6750 N N . SER A 1 849 ? 4.079 -26.598 -11.172 1.00 82.12 849 SER A N 1
ATOM 6751 C CA . SER A 1 849 ? 4.813 -27.869 -11.097 1.00 82.12 849 SER A CA 1
ATOM 6752 C C . SER A 1 849 ? 6.150 -27.806 -11.827 1.00 82.12 849 SER A C 1
ATOM 6754 O O . SER A 1 849 ? 6.307 -27.053 -12.790 1.00 82.12 849 SER A O 1
ATOM 6756 N N . GLY A 1 850 ? 7.129 -28.575 -11.342 1.00 70.56 850 GLY A N 1
ATOM 6757 C CA . GLY A 1 850 ? 8.450 -28.666 -11.966 1.00 70.56 850 GLY A CA 1
ATOM 6758 C C . GLY A 1 850 ? 8.362 -29.241 -13.381 1.00 70.56 850 GLY A C 1
ATOM 6759 O O . GLY A 1 850 ? 7.513 -30.085 -13.665 1.00 70.56 850 GLY A O 1
ATOM 6760 N N . GLN A 1 851 ? 9.283 -28.858 -14.267 1.00 71.25 85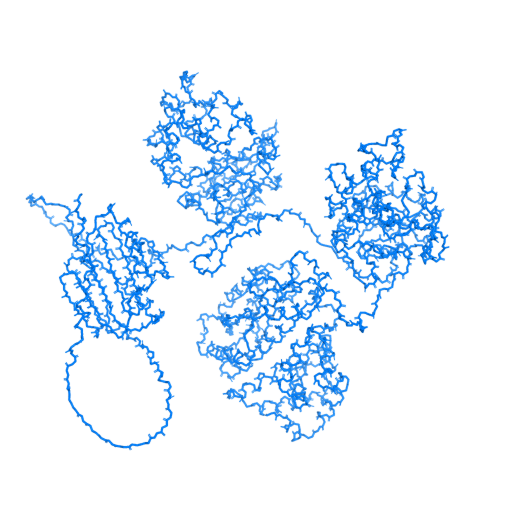1 GLN A N 1
ATOM 6761 C CA . GLN A 1 851 ? 9.366 -29.397 -15.632 1.00 71.25 851 GLN A CA 1
ATOM 6762 C C . GLN A 1 851 ? 9.627 -30.917 -15.634 1.00 71.25 851 GLN A C 1
ATOM 6764 O O . GLN A 1 851 ? 9.399 -31.593 -16.639 1.00 71.25 851 GLN A O 1
ATOM 6769 N N . SER A 1 852 ? 10.103 -31.467 -14.511 1.00 70.06 852 SER A N 1
ATOM 6770 C CA . SER A 1 852 ? 10.299 -32.904 -14.310 1.00 70.06 852 SER A CA 1
ATOM 6771 C C . SER A 1 852 ? 9.047 -33.686 -13.862 1.00 70.06 852 SER A C 1
ATOM 6773 O O . SER A 1 852 ? 9.096 -34.919 -13.834 1.00 70.06 852 SER A O 1
ATOM 6775 N N . MET A 1 853 ? 7.934 -33.007 -13.548 1.00 82.00 853 MET A N 1
ATOM 6776 C CA . MET A 1 853 ? 6.690 -33.621 -13.068 1.00 82.00 853 MET A CA 1
ATOM 6777 C C . MET A 1 853 ? 5.963 -34.415 -14.170 1.00 82.00 853 MET A C 1
ATOM 6779 O O . MET A 1 853 ? 5.955 -34.040 -15.340 1.00 82.00 853 MET A O 1
ATOM 6783 N N . ASP A 1 854 ? 5.320 -35.526 -13.800 1.00 82.69 854 ASP A N 1
ATOM 6784 C CA . ASP A 1 854 ? 4.511 -36.330 -14.726 1.00 82.69 854 ASP A CA 1
ATOM 6785 C C . ASP A 1 854 ? 3.117 -35.693 -14.906 1.00 82.69 854 ASP A C 1
ATOM 6787 O O . ASP A 1 854 ? 2.403 -35.457 -13.930 1.00 82.69 854 ASP A O 1
ATOM 6791 N N . GLU A 1 855 ? 2.693 -35.453 -16.151 1.00 84.69 855 GLU A N 1
ATOM 6792 C CA . GLU A 1 855 ? 1.377 -34.878 -16.501 1.00 84.69 855 GLU A CA 1
ATOM 6793 C C . GLU A 1 855 ? 0.188 -35.649 -15.887 1.00 84.69 855 GLU A C 1
ATOM 6795 O O . GLU A 1 855 ? -0.896 -35.101 -15.687 1.00 84.69 855 GLU A O 1
ATOM 6800 N N . SER A 1 856 ? 0.354 -36.941 -15.578 1.00 85.50 856 SER A N 1
ATOM 6801 C CA . SER A 1 856 ? -0.669 -37.746 -14.899 1.00 85.50 856 SER A CA 1
ATOM 6802 C C . SER A 1 856 ? -0.735 -37.540 -13.383 1.00 85.50 856 SER A C 1
ATOM 6804 O O . SER A 1 856 ? -1.714 -37.964 -12.768 1.00 85.50 856 SER A O 1
ATOM 6806 N N . VAL A 1 857 ? 0.258 -36.879 -12.784 1.00 84.88 857 VAL A N 1
ATOM 6807 C CA . VAL A 1 857 ? 0.231 -36.378 -11.401 1.00 84.88 857 VAL A CA 1
ATOM 6808 C C . VAL A 1 857 ? -0.461 -35.017 -11.368 1.00 84.88 857 VAL A C 1
ATOM 6810 O O . VAL A 1 857 ? -1.400 -34.853 -10.594 1.00 84.88 857 VAL A O 1
ATOM 6813 N N . VAL A 1 858 ? -0.084 -34.100 -12.269 1.00 88.19 858 VAL A N 1
ATOM 6814 C CA . VAL A 1 858 ? -0.723 -32.776 -12.426 1.00 88.19 858 VAL A CA 1
ATOM 6815 C C . VAL A 1 858 ? -2.237 -32.929 -12.611 1.00 88.19 858 VAL A C 1
ATOM 6817 O O . VAL A 1 858 ? -3.016 -32.426 -11.807 1.00 88.19 858 VAL A O 1
ATOM 6820 N N . ARG A 1 859 ? -2.669 -33.770 -13.556 1.00 90.06 859 ARG A N 1
ATOM 6821 C CA . ARG A 1 859 ? -4.096 -34.007 -13.823 1.00 90.06 859 ARG A CA 1
ATOM 6822 C C . ARG A 1 859 ? -4.866 -34.739 -12.717 1.00 90.06 859 ARG A C 1
ATOM 6824 O O . ARG A 1 859 ? -6.088 -34.659 -12.673 1.00 90.06 859 ARG A O 1
ATOM 6831 N N . GLN A 1 860 ? -4.185 -35.440 -11.805 1.00 89.19 860 GLN A N 1
ATOM 6832 C CA . GLN A 1 860 ? -4.829 -35.974 -10.591 1.00 89.19 860 GLN A CA 1
ATOM 6833 C C . GLN A 1 860 ? -5.105 -34.886 -9.546 1.00 89.19 860 GLN A C 1
ATOM 6835 O O . GLN A 1 860 ? -5.956 -35.088 -8.682 1.00 89.19 860 GLN A O 1
ATOM 6840 N N . VAL A 1 861 ? -4.382 -33.766 -9.612 1.00 90.94 861 VAL A N 1
ATOM 6841 C CA . VAL A 1 861 ? -4.616 -32.579 -8.787 1.00 90.94 861 VAL A CA 1
ATOM 6842 C C . VAL A 1 861 ? -5.713 -31.732 -9.426 1.00 90.94 861 VAL A C 1
ATOM 6844 O O . VAL A 1 861 ? -6.677 -31.419 -8.742 1.00 90.94 861 VAL A O 1
ATOM 6847 N N . GLU A 1 862 ? -5.651 -31.485 -10.739 1.00 92.81 862 GLU A N 1
ATOM 6848 C CA . GLU A 1 862 ? -6.704 -30.787 -11.502 1.00 92.81 862 GLU A CA 1
ATOM 6849 C C . GLU A 1 862 ? -8.088 -31.446 -11.318 1.00 92.81 862 GLU A C 1
ATOM 6851 O O . GLU A 1 862 ? -9.000 -30.799 -10.812 1.00 92.81 862 GLU A O 1
ATOM 6856 N N . GLU A 1 863 ? -8.236 -32.757 -11.591 1.00 94.50 863 GLU A N 1
ATOM 6857 C CA . GLU A 1 863 ? -9.521 -33.473 -11.412 1.00 94.50 863 GLU A CA 1
ATOM 6858 C C . GLU A 1 863 ? -10.071 -33.387 -9.970 1.00 94.50 863 GLU A C 1
ATOM 6860 O O . GLU A 1 863 ? -11.286 -33.463 -9.763 1.00 94.50 863 GLU A O 1
ATOM 6865 N N . ALA A 1 864 ? -9.193 -33.262 -8.967 1.00 93.19 864 ALA A N 1
ATOM 6866 C CA . ALA A 1 864 ? -9.564 -33.187 -7.556 1.00 93.19 864 ALA A CA 1
ATOM 6867 C C . ALA A 1 864 ? -9.882 -31.755 -7.090 1.00 93.19 864 ALA A C 1
ATOM 6869 O O . ALA A 1 864 ? -10.793 -31.589 -6.278 1.00 93.19 864 ALA A O 1
ATOM 6870 N N . LEU A 1 865 ? -9.204 -30.740 -7.634 1.00 93.94 865 LEU A N 1
ATOM 6871 C CA . LEU A 1 865 ? -9.519 -29.323 -7.427 1.00 93.94 865 LEU A CA 1
ATOM 6872 C C . LEU A 1 865 ? -10.858 -28.967 -8.081 1.00 93.94 865 LEU A C 1
ATOM 6874 O O . LEU A 1 865 ? -11.726 -28.429 -7.399 1.00 93.94 865 LEU A O 1
ATOM 6878 N N . ASP A 1 866 ? -11.079 -29.376 -9.336 1.00 93.62 866 ASP A N 1
ATOM 6879 C CA . ASP A 1 866 ? -12.363 -29.228 -10.039 1.00 93.62 866 ASP A CA 1
ATOM 6880 C C . ASP A 1 866 ? -13.526 -29.817 -9.225 1.00 93.62 866 ASP A C 1
ATOM 6882 O O . ASP A 1 866 ? -14.615 -29.244 -9.158 1.00 93.62 866 ASP A O 1
ATOM 6886 N N . TYR A 1 867 ? -13.305 -30.963 -8.570 1.00 95.50 867 TYR A N 1
ATOM 6887 C CA . TYR A 1 867 ? -14.326 -31.573 -7.720 1.00 95.50 867 TYR A CA 1
ATOM 6888 C C . TYR A 1 867 ? -14.485 -30.880 -6.359 1.00 95.50 867 TYR A C 1
ATOM 6890 O O . TYR A 1 867 ? -15.599 -30.819 -5.837 1.00 95.50 867 TYR A O 1
ATOM 6898 N N . GLY A 1 868 ? -13.409 -30.335 -5.789 1.00 92.81 868 GLY A N 1
ATOM 6899 C CA . GLY A 1 868 ? -13.488 -29.454 -4.624 1.00 92.81 868 GLY A CA 1
ATOM 6900 C C . GLY A 1 868 ? -14.384 -28.244 -4.909 1.00 92.81 868 GLY A C 1
ATOM 6901 O O . GLY A 1 868 ? -15.328 -27.990 -4.158 1.00 92.81 868 GLY A O 1
ATOM 6902 N N . VAL A 1 869 ? -14.162 -27.589 -6.053 1.00 92.94 869 VAL A N 1
ATOM 6903 C CA . VAL A 1 869 ? -14.974 -26.474 -6.566 1.00 92.94 869 VAL A CA 1
ATOM 6904 C C . VAL A 1 869 ? -16.432 -26.902 -6.811 1.00 92.94 869 VAL A C 1
ATOM 6906 O O . VAL A 1 869 ? -17.348 -26.203 -6.378 1.00 92.94 869 VAL A O 1
ATOM 6909 N N . GLU A 1 870 ? -16.675 -28.064 -7.439 1.00 93.69 870 GLU A N 1
ATOM 6910 C CA . GLU A 1 870 ? -18.028 -28.621 -7.676 1.00 93.69 870 GLU A CA 1
ATOM 6911 C C . GLU A 1 870 ? -18.829 -28.814 -6.370 1.00 93.69 870 GLU A C 1
ATOM 6913 O O . GLU A 1 870 ? -20.057 -28.701 -6.375 1.00 93.69 870 GLU A O 1
ATOM 6918 N N . LEU A 1 871 ? -18.152 -29.121 -5.257 1.00 92.50 871 LEU A N 1
ATOM 6919 C CA . LEU A 1 871 ? -18.773 -29.444 -3.968 1.00 92.50 871 LEU A CA 1
ATOM 6920 C C . LEU A 1 871 ? -18.925 -28.260 -3.013 1.00 92.50 871 LEU A C 1
ATOM 6922 O O . LEU A 1 871 ? -19.939 -28.170 -2.321 1.00 92.50 871 LEU A O 1
ATOM 6926 N N . LEU A 1 872 ? -17.894 -27.419 -2.909 1.00 92.00 872 LEU A N 1
ATOM 6927 C CA . LEU A 1 872 ? -17.768 -26.395 -1.866 1.00 92.00 872 LEU A CA 1
ATOM 6928 C C . LEU A 1 872 ? -17.833 -24.964 -2.421 1.00 92.00 872 LEU A C 1
ATOM 6930 O O . LEU A 1 872 ? -17.905 -24.017 -1.641 1.00 92.00 872 LEU A O 1
ATOM 6934 N N . GLY A 1 873 ? -17.840 -24.795 -3.748 1.00 90.19 873 GLY A N 1
ATOM 6935 C CA . GLY A 1 873 ? -17.643 -23.505 -4.412 1.00 90.19 873 GLY A CA 1
ATOM 6936 C C . GLY A 1 873 ? -16.161 -23.149 -4.560 1.00 90.19 873 GLY A C 1
ATOM 6937 O O . GLY A 1 873 ? -15.297 -23.834 -4.016 1.00 90.19 873 GLY A O 1
ATOM 6938 N N . SER A 1 874 ? -15.877 -22.080 -5.309 1.00 88.56 874 SER A N 1
ATOM 6939 C CA . SER A 1 874 ? -14.514 -21.581 -5.532 1.00 88.56 874 SER A CA 1
ATOM 6940 C C . SER A 1 874 ? -14.169 -20.446 -4.566 1.00 88.56 874 SER A C 1
ATOM 6942 O O . SER A 1 874 ? -14.910 -19.467 -4.452 1.00 88.56 874 SER A O 1
ATOM 6944 N N . TRP A 1 875 ? -13.032 -20.582 -3.886 1.00 85.69 875 TRP A N 1
ATOM 6945 C CA . TRP A 1 875 ? -12.524 -19.654 -2.875 1.00 85.69 875 TRP A CA 1
ATOM 6946 C C . TRP A 1 875 ? -11.015 -19.521 -3.060 1.00 85.69 875 TRP A C 1
ATOM 6948 O O . TRP A 1 875 ? -10.342 -20.543 -3.182 1.00 85.69 875 TRP A O 1
ATOM 6958 N N . GLY A 1 876 ? -10.482 -18.303 -3.139 1.00 72.69 876 GLY A N 1
ATOM 6959 C CA . GLY A 1 876 ? -9.125 -18.075 -3.643 1.00 72.69 876 GLY A CA 1
ATOM 6960 C C . GLY A 1 876 ? -8.820 -16.606 -3.963 1.00 72.69 876 GLY A C 1
ATOM 6961 O O . GLY A 1 876 ? -9.591 -15.744 -3.546 1.00 72.69 876 GLY A O 1
ATOM 6962 N N . PRO A 1 877 ? -7.743 -16.319 -4.721 1.00 78.69 877 PRO A N 1
ATOM 6963 C CA . PRO A 1 877 ? -6.954 -17.245 -5.548 1.00 78.69 877 PRO A CA 1
ATOM 6964 C C . PRO A 1 877 ? -6.202 -18.349 -4.781 1.00 78.69 877 PRO A C 1
ATOM 6966 O O . PRO A 1 877 ? -5.800 -18.180 -3.628 1.00 78.69 877 PRO A O 1
ATOM 6969 N N . VAL A 1 878 ? -6.012 -19.499 -5.444 1.00 84.69 878 VAL A N 1
ATOM 6970 C CA . VAL A 1 878 ? -5.368 -20.705 -4.882 1.00 84.69 878 VAL A CA 1
ATOM 6971 C C . VAL A 1 878 ? -4.215 -21.174 -5.767 1.00 84.69 878 VAL A C 1
ATOM 6973 O O . VAL A 1 878 ? -4.425 -21.419 -6.953 1.00 84.69 878 VAL A O 1
ATOM 6976 N N . TYR A 1 879 ? -3.031 -21.390 -5.188 1.00 86.69 879 TYR A N 1
ATOM 6977 C CA . TYR A 1 879 ? -1.843 -21.895 -5.892 1.00 86.69 879 TYR A CA 1
ATOM 6978 C C . TYR A 1 879 ? -1.353 -23.236 -5.326 1.00 86.69 879 TYR A C 1
ATOM 6980 O O . TYR A 1 879 ? -0.845 -23.319 -4.211 1.00 86.69 879 TYR A O 1
ATOM 6988 N N . ASN A 1 880 ? -1.462 -24.302 -6.114 1.00 87.56 880 ASN A N 1
ATOM 6989 C CA . ASN A 1 880 ? -1.070 -25.663 -5.750 1.00 87.56 880 ASN A CA 1
ATOM 6990 C C . ASN A 1 880 ? 0.334 -25.963 -6.294 1.00 87.56 880 ASN A C 1
ATOM 6992 O O . ASN A 1 880 ? 0.499 -26.130 -7.500 1.00 87.56 880 ASN A O 1
ATOM 6996 N N . VAL A 1 881 ? 1.347 -26.033 -5.428 1.00 85.69 881 VAL A N 1
ATOM 6997 C CA . VAL A 1 881 ? 2.753 -26.238 -5.816 1.00 85.69 881 VAL A CA 1
ATOM 6998 C C . VAL A 1 881 ? 3.130 -27.714 -5.692 1.00 85.69 881 VAL A C 1
ATOM 7000 O O . VAL A 1 881 ? 3.212 -28.254 -4.589 1.00 85.69 881 VAL A O 1
ATOM 7003 N N . LEU A 1 882 ? 3.375 -28.375 -6.824 1.00 84.19 882 LEU A N 1
ATOM 7004 C CA . LEU A 1 882 ? 3.711 -29.797 -6.914 1.00 84.19 882 LEU A CA 1
ATOM 7005 C C . LEU A 1 882 ? 5.218 -29.990 -7.097 1.00 84.19 882 LEU A C 1
ATOM 7007 O O . LEU A 1 882 ? 5.776 -29.593 -8.122 1.00 84.19 882 LEU A O 1
ATOM 7011 N N . VAL A 1 883 ? 5.865 -30.661 -6.141 1.00 76.75 883 VAL A N 1
ATOM 7012 C CA . VAL A 1 883 ? 7.320 -30.877 -6.143 1.00 76.75 883 VAL A CA 1
ATOM 7013 C C . VAL A 1 883 ? 7.647 -32.367 -6.060 1.00 76.75 883 VAL A C 1
ATOM 7015 O O . VAL A 1 883 ? 7.144 -33.083 -5.189 1.00 76.75 883 VAL A O 1
ATOM 7018 N N . GLY A 1 884 ? 8.491 -32.857 -6.973 1.00 71.50 884 GLY A N 1
ATOM 7019 C CA . GLY A 1 884 ? 8.979 -34.239 -6.942 1.00 71.50 884 GLY A CA 1
ATOM 7020 C C . GLY A 1 884 ? 10.030 -34.476 -5.849 1.00 71.50 884 GLY A C 1
ATOM 7021 O O . GLY A 1 884 ? 10.745 -33.562 -5.432 1.00 71.50 884 GLY A O 1
ATOM 7022 N N . ILE A 1 885 ? 10.196 -35.720 -5.386 1.00 68.94 885 ILE A N 1
ATOM 7023 C CA . ILE A 1 885 ? 11.241 -36.004 -4.384 1.00 68.94 885 ILE A CA 1
ATOM 7024 C C . ILE A 1 885 ? 12.641 -35.842 -5.013 1.00 68.94 885 ILE A C 1
ATOM 7026 O O . ILE A 1 885 ? 13.072 -36.666 -5.825 1.00 68.94 885 ILE A O 1
ATOM 7030 N N . ASN A 1 886 ? 13.405 -34.846 -4.545 1.00 63.16 886 ASN A N 1
ATOM 7031 C CA . ASN A 1 886 ? 14.664 -34.346 -5.134 1.00 63.16 886 ASN A CA 1
ATOM 7032 C C . ASN A 1 886 ? 14.491 -33.606 -6.485 1.00 63.16 886 ASN A C 1
ATOM 7034 O O . ASN A 1 886 ? 15.383 -33.688 -7.335 1.00 63.16 886 ASN A O 1
ATOM 7038 N N . ASP A 1 887 ? 13.372 -32.907 -6.701 1.00 68.12 887 ASP A N 1
ATOM 7039 C CA . ASP A 1 887 ? 13.144 -32.106 -7.913 1.00 68.12 887 ASP A CA 1
ATOM 7040 C C . ASP A 1 887 ? 14.252 -31.045 -8.111 1.00 68.12 887 ASP A C 1
ATOM 7042 O O . ASP A 1 887 ? 14.475 -30.228 -7.205 1.00 68.12 887 ASP A O 1
ATOM 7046 N N . PRO A 1 888 ? 14.964 -31.013 -9.258 1.00 65.56 888 PRO A N 1
ATOM 7047 C CA . PRO A 1 888 ? 15.920 -29.943 -9.550 1.00 65.56 888 PRO A CA 1
ATOM 7048 C C . PRO A 1 888 ? 15.253 -28.563 -9.622 1.00 65.56 888 PRO A C 1
ATOM 7050 O O . PRO A 1 888 ? 15.925 -27.564 -9.368 1.00 65.56 888 PRO A O 1
ATOM 7053 N N . ASP A 1 889 ? 13.951 -28.511 -9.914 1.00 71.06 889 ASP A N 1
ATOM 7054 C CA . ASP A 1 889 ? 13.201 -27.267 -10.078 1.00 71.06 889 ASP A CA 1
ATOM 7055 C C . ASP A 1 889 ? 12.657 -26.736 -8.737 1.00 71.06 889 ASP A C 1
ATOM 7057 O O . ASP A 1 889 ? 12.040 -25.677 -8.696 1.00 71.06 889 ASP A O 1
ATOM 7061 N N . SER A 1 890 ? 12.926 -27.417 -7.615 1.00 72.19 890 SER A N 1
ATOM 7062 C CA . SER A 1 890 ? 12.484 -27.032 -6.262 1.00 72.19 890 SER A CA 1
ATOM 7063 C C . SER A 1 890 ? 12.764 -25.563 -5.908 1.00 72.19 890 SER A C 1
ATOM 7065 O O . SER A 1 890 ? 11.869 -24.875 -5.427 1.00 72.19 890 SER A O 1
ATOM 7067 N N . PHE A 1 891 ? 13.957 -25.039 -6.200 1.00 72.38 891 PHE A N 1
ATOM 7068 C CA . PHE A 1 891 ? 14.273 -23.620 -5.968 1.00 72.38 891 PHE A CA 1
ATOM 7069 C C . PHE A 1 891 ? 13.602 -22.663 -6.972 1.00 72.38 891 PHE A C 1
ATOM 7071 O O . PHE A 1 891 ? 13.394 -21.498 -6.647 1.00 72.38 891 PHE A O 1
ATOM 7078 N N . VAL A 1 892 ? 13.216 -23.138 -8.161 1.00 72.94 892 VAL A N 1
ATOM 7079 C CA . VAL A 1 892 ? 12.436 -22.357 -9.141 1.00 72.94 892 VAL A CA 1
ATOM 7080 C C . VAL A 1 892 ? 10.977 -22.258 -8.693 1.00 72.94 892 VAL A C 1
ATOM 7082 O O . VAL A 1 892 ? 10.405 -21.175 -8.715 1.00 72.94 892 VAL A O 1
ATOM 7085 N N . LEU A 1 893 ? 10.399 -23.360 -8.210 1.00 76.12 893 LEU A N 1
ATOM 7086 C CA . LEU A 1 893 ? 9.051 -23.394 -7.634 1.00 76.12 893 LEU A CA 1
ATOM 7087 C C . LEU A 1 893 ? 8.977 -22.584 -6.331 1.00 76.12 893 LEU A C 1
ATOM 7089 O O . LEU A 1 893 ? 8.002 -21.870 -6.110 1.00 76.12 893 LEU A O 1
ATOM 7093 N N . ALA A 1 894 ? 10.030 -22.637 -5.505 1.00 74.38 894 ALA A N 1
ATOM 7094 C CA . ALA A 1 894 ? 10.179 -21.778 -4.331 1.00 74.38 894 ALA A CA 1
ATOM 7095 C C . ALA A 1 894 ? 10.213 -20.295 -4.726 1.00 74.38 894 ALA A C 1
ATOM 7097 O O . ALA A 1 894 ? 9.473 -19.504 -4.156 1.00 74.38 894 ALA A O 1
ATOM 7098 N N . HIS A 1 895 ? 10.998 -19.923 -5.745 1.00 73.50 895 HIS A N 1
ATOM 7099 C CA . HIS A 1 895 ? 11.009 -18.560 -6.281 1.00 73.50 895 HIS A CA 1
ATOM 7100 C C . HIS A 1 895 ? 9.637 -18.136 -6.810 1.00 73.50 895 HIS A C 1
ATOM 7102 O O . HIS A 1 895 ? 9.203 -17.033 -6.502 1.00 73.50 895 HIS A O 1
ATOM 7108 N N . GLN A 1 896 ? 8.927 -18.993 -7.547 1.00 76.69 896 GLN A N 1
ATOM 7109 C CA . GLN A 1 896 ? 7.585 -18.669 -8.037 1.00 76.69 896 GLN A CA 1
ATOM 7110 C C . GLN A 1 896 ? 6.617 -18.381 -6.883 1.00 76.69 896 GLN A C 1
ATOM 7112 O O . GLN A 1 896 ? 5.999 -17.320 -6.876 1.00 76.69 896 GLN A O 1
ATOM 7117 N N . ILE A 1 897 ? 6.513 -19.266 -5.883 1.00 73.81 897 ILE A N 1
ATOM 7118 C CA . ILE A 1 897 ? 5.547 -19.066 -4.792 1.00 73.81 897 ILE A CA 1
ATOM 7119 C C . ILE A 1 897 ? 5.966 -17.957 -3.813 1.00 73.81 897 ILE A C 1
ATOM 7121 O O . ILE A 1 897 ? 5.112 -17.194 -3.371 1.00 73.81 897 ILE A O 1
ATOM 7125 N N . CYS A 1 898 ? 7.265 -17.789 -3.534 1.00 74.38 898 CYS A N 1
ATOM 7126 C CA . CYS A 1 898 ? 7.765 -16.663 -2.741 1.00 74.38 898 CYS A CA 1
ATOM 7127 C C . CYS A 1 898 ? 7.562 -15.320 -3.449 1.00 74.38 898 CYS A C 1
ATOM 7129 O O . CYS A 1 898 ? 7.168 -14.360 -2.798 1.00 74.38 898 CYS A O 1
ATOM 7131 N N . SER A 1 899 ? 7.772 -15.241 -4.769 1.00 70.62 899 SER A N 1
ATOM 7132 C CA . SER A 1 899 ? 7.451 -14.032 -5.534 1.00 70.62 899 SER A CA 1
ATOM 7133 C C . SER A 1 899 ? 5.951 -13.750 -5.535 1.00 70.62 899 SER A C 1
ATOM 7135 O O . SER A 1 899 ? 5.577 -12.600 -5.368 1.00 70.62 899 SER A O 1
ATOM 7137 N N . ILE A 1 900 ? 5.085 -14.766 -5.637 1.00 72.88 900 ILE A N 1
ATOM 7138 C CA . ILE A 1 900 ? 3.631 -14.562 -5.527 1.00 72.88 900 ILE A CA 1
ATOM 7139 C C . ILE A 1 900 ? 3.261 -13.991 -4.145 1.00 72.88 900 ILE A C 1
ATOM 7141 O O . ILE A 1 900 ? 2.517 -13.017 -4.092 1.00 72.88 900 ILE A O 1
ATOM 7145 N N . TYR A 1 901 ? 3.808 -14.513 -3.041 1.00 68.62 901 TYR A N 1
ATOM 7146 C CA . TYR A 1 901 ? 3.576 -13.929 -1.709 1.00 68.62 901 TYR A CA 1
ATOM 7147 C C . TYR A 1 901 ? 4.129 -12.496 -1.585 1.00 68.62 901 TYR A C 1
ATOM 7149 O O . TYR A 1 901 ? 3.406 -11.591 -1.173 1.00 68.62 901 TYR A O 1
ATOM 7157 N N . HIS A 1 902 ? 5.372 -12.267 -2.013 1.00 62.50 902 HIS A N 1
ATOM 7158 C CA . HIS A 1 902 ? 6.048 -10.972 -1.912 1.00 62.50 902 HIS A CA 1
ATOM 7159 C C . HIS A 1 902 ? 5.382 -9.879 -2.769 1.00 62.50 902 HIS A C 1
ATOM 7161 O O . HIS A 1 902 ? 5.143 -8.783 -2.276 1.00 62.50 902 HIS A O 1
ATOM 7167 N N . THR A 1 903 ? 5.004 -10.181 -4.016 1.00 59.00 903 THR A N 1
ATOM 7168 C CA . THR A 1 903 ? 4.328 -9.239 -4.929 1.00 59.00 903 THR A CA 1
ATOM 7169 C C . THR A 1 903 ? 2.897 -8.903 -4.498 1.00 59.00 903 THR A C 1
ATOM 7171 O O . THR A 1 903 ? 2.409 -7.834 -4.845 1.00 59.00 903 THR A O 1
ATOM 7174 N N . ASN A 1 904 ? 2.232 -9.756 -3.708 1.00 56.94 904 ASN A N 1
ATOM 7175 C CA . ASN A 1 904 ? 0.952 -9.409 -3.075 1.00 56.94 904 ASN A CA 1
ATOM 7176 C C . ASN A 1 904 ? 1.129 -8.677 -1.726 1.00 56.94 904 ASN A C 1
ATOM 7178 O O . ASN A 1 904 ? 0.140 -8.330 -1.088 1.00 56.94 904 ASN A O 1
ATOM 7182 N N . GLY A 1 905 ? 2.366 -8.423 -1.281 1.00 52.09 905 GLY A N 1
ATOM 7183 C CA . GLY A 1 905 ? 2.644 -7.744 -0.014 1.00 52.09 905 GLY A CA 1
ATOM 7184 C C . GLY A 1 905 ? 2.332 -8.605 1.212 1.00 52.09 905 GLY A C 1
ATOM 7185 O O . GLY A 1 905 ? 1.742 -8.110 2.170 1.00 52.09 905 GLY A O 1
ATOM 7186 N N . HIS A 1 906 ? 2.647 -9.906 1.178 1.00 56.25 906 HIS A N 1
ATOM 7187 C CA . HIS A 1 906 ? 2.388 -10.831 2.288 1.00 56.25 906 HIS A CA 1
ATOM 7188 C C . HIS A 1 906 ? 3.655 -11.596 2.701 1.00 56.25 906 HIS A C 1
ATOM 7190 O O . HIS A 1 906 ? 4.389 -12.117 1.858 1.00 56.25 906 HIS A O 1
ATOM 7196 N N . GLU A 1 907 ? 3.888 -11.726 4.009 1.00 52.50 907 GLU A N 1
ATOM 7197 C CA . GLU A 1 907 ? 5.000 -12.516 4.554 1.00 52.50 907 GLU A CA 1
ATOM 7198 C C . GLU A 1 907 ? 4.724 -14.025 4.486 1.00 52.50 907 GLU A C 1
ATOM 7200 O O . GLU A 1 907 ? 3.579 -14.470 4.570 1.00 52.50 907 GLU A O 1
ATOM 7205 N N . TRP A 1 908 ? 5.771 -14.846 4.353 1.00 53.28 908 TRP A N 1
ATOM 7206 C CA . TRP A 1 908 ? 5.627 -16.306 4.331 1.00 53.28 908 TRP A CA 1
ATOM 7207 C C . TRP A 1 908 ? 5.693 -16.926 5.741 1.00 53.28 908 TRP A C 1
ATOM 7209 O O . TRP A 1 908 ? 6.449 -16.494 6.608 1.00 53.28 908 TRP A O 1
ATOM 7219 N N . PHE A 1 909 ? 4.883 -17.962 5.969 1.00 50.47 909 PHE A N 1
ATOM 7220 C CA . PHE A 1 909 ? 4.376 -18.313 7.297 1.00 50.47 909 PHE A CA 1
ATOM 7221 C C . PHE A 1 909 ? 5.390 -18.982 8.256 1.00 50.47 909 PHE A C 1
ATOM 7223 O O . PHE A 1 909 ? 5.775 -20.140 8.092 1.00 50.47 909 PHE A O 1
ATOM 7230 N N . GLY A 1 910 ? 5.674 -18.309 9.375 1.00 41.81 910 GLY A N 1
ATOM 7231 C CA . GLY A 1 910 ? 5.455 -18.910 10.700 1.00 41.81 910 GLY A CA 1
ATOM 7232 C C . GLY A 1 910 ? 6.452 -19.935 11.260 1.00 41.81 910 GLY A C 1
ATOM 7233 O O . GLY A 1 910 ? 6.078 -20.668 12.173 1.00 41.81 910 GLY A O 1
ATOM 7234 N N . HIS A 1 911 ? 7.704 -20.003 10.793 1.00 34.62 911 HIS A N 1
ATOM 7235 C CA . HIS A 1 911 ? 8.801 -20.659 11.535 1.00 34.62 911 HIS A CA 1
ATOM 7236 C C . HIS A 1 911 ? 10.094 -19.829 11.442 1.00 34.62 911 HIS A C 1
ATOM 7238 O O . HIS A 1 911 ? 10.794 -19.875 10.431 1.00 34.62 911 HIS A O 1
ATOM 7244 N N . GLU A 1 912 ? 10.413 -19.095 12.514 1.00 36.28 912 GLU A N 1
ATOM 7245 C CA . GLU A 1 912 ? 11.556 -18.174 12.609 1.00 36.28 912 GLU A CA 1
ATOM 7246 C C . GLU A 1 912 ? 12.924 -18.814 12.287 1.00 36.28 912 GLU A C 1
ATOM 7248 O O . GLU A 1 912 ? 13.369 -19.762 12.949 1.00 36.28 912 GLU A O 1
ATOM 7253 N N . PRO A 1 913 ? 13.705 -18.174 11.408 1.00 33.44 913 PRO A N 1
ATOM 7254 C CA . PRO A 1 913 ? 15.096 -17.836 11.660 1.00 33.44 913 PRO A CA 1
ATOM 7255 C C . PRO A 1 913 ? 15.201 -16.368 12.141 1.00 33.44 913 PRO A C 1
ATOM 7257 O O . PRO A 1 913 ? 14.449 -15.522 11.672 1.00 33.44 913 PRO A O 1
ATOM 7260 N N . PRO A 1 914 ? 16.138 -16.013 13.041 1.00 38.28 914 PRO A N 1
ATOM 7261 C CA . PRO A 1 914 ? 16.256 -14.638 13.534 1.00 38.28 914 PRO A CA 1
ATOM 7262 C C . PRO A 1 914 ? 16.901 -13.701 12.492 1.00 38.28 914 PRO A C 1
ATOM 7264 O O . PRO A 1 914 ? 18.130 -13.651 12.379 1.00 38.28 914 PRO A O 1
ATOM 7267 N N . GLY A 1 915 ? 16.070 -12.957 11.760 1.00 40.81 915 GLY A N 1
ATOM 7268 C CA . GLY A 1 915 ? 16.435 -11.927 10.778 1.00 40.81 915 GLY A CA 1
ATOM 7269 C C . GLY A 1 915 ? 15.230 -11.520 9.918 1.00 40.81 915 GLY A C 1
ATOM 7270 O O . GLY A 1 915 ? 14.225 -12.225 9.923 1.00 40.81 915 GLY A O 1
ATOM 7271 N N . ASP A 1 916 ? 15.327 -10.402 9.195 1.00 40.69 916 ASP A N 1
ATOM 7272 C CA . ASP A 1 916 ? 14.212 -9.853 8.406 1.00 40.69 916 ASP A CA 1
ATOM 7273 C C . ASP A 1 916 ? 13.728 -10.814 7.290 1.00 40.69 916 ASP A C 1
ATOM 7275 O O . ASP A 1 916 ? 14.559 -11.483 6.653 1.00 40.69 916 ASP A O 1
ATOM 7279 N N . PRO A 1 917 ? 12.408 -10.880 7.004 1.00 50.62 917 PRO A N 1
ATOM 7280 C CA . PRO A 1 917 ? 11.809 -11.804 6.035 1.00 50.62 917 PRO A CA 1
ATOM 7281 C C . PRO A 1 917 ? 12.046 -11.372 4.575 1.00 50.62 917 PRO A C 1
ATOM 7283 O O . PRO A 1 917 ? 11.140 -10.997 3.835 1.00 50.62 917 PRO A O 1
ATOM 7286 N N . THR A 1 918 ? 13.302 -11.455 4.139 1.00 62.38 918 THR A N 1
ATOM 7287 C CA . THR A 1 918 ? 13.718 -11.233 2.744 1.00 62.38 918 THR A CA 1
ATOM 7288 C C . THR A 1 918 ? 13.119 -12.260 1.775 1.00 62.38 918 THR A C 1
ATOM 7290 O O . THR A 1 918 ? 12.900 -13.425 2.127 1.00 62.38 918 THR A O 1
ATOM 7293 N N . LEU A 1 919 ? 12.934 -11.856 0.511 1.00 63.00 919 LEU A N 1
ATOM 7294 C CA . LEU A 1 919 ? 12.537 -12.752 -0.581 1.00 63.00 919 LEU A CA 1
ATOM 7295 C C . LEU A 1 919 ? 13.534 -13.917 -0.721 1.00 63.00 919 LEU A C 1
ATOM 7297 O O . LEU A 1 919 ? 13.134 -15.074 -0.840 1.00 63.00 919 LEU A O 1
ATOM 7301 N N . GLU A 1 920 ? 14.830 -13.631 -0.607 1.00 65.56 920 GLU A N 1
ATOM 7302 C CA . GLU A 1 920 ? 15.918 -14.610 -0.571 1.00 65.56 920 GLU A CA 1
ATOM 7303 C C . GLU A 1 920 ? 15.755 -15.604 0.587 1.00 65.56 920 GLU A C 1
ATOM 7305 O O . GLU A 1 920 ? 15.927 -16.807 0.388 1.00 65.56 920 GLU A O 1
ATOM 7310 N N . GLY A 1 921 ? 15.384 -15.122 1.779 1.00 68.56 921 GLY A N 1
ATOM 7311 C CA . GLY A 1 921 ? 15.109 -15.952 2.952 1.00 68.56 921 GLY A CA 1
ATOM 7312 C C . GLY A 1 921 ? 13.919 -16.891 2.747 1.00 68.56 921 GLY A C 1
ATOM 7313 O O . GLY A 1 921 ? 14.010 -18.075 3.079 1.00 68.56 921 GLY A O 1
ATOM 7314 N N . CYS A 1 922 ? 12.837 -16.407 2.127 1.00 71.12 922 CYS A N 1
ATOM 7315 C CA . CYS A 1 922 ? 11.714 -17.250 1.709 1.00 71.12 922 CYS A CA 1
ATOM 7316 C C . CYS A 1 922 ? 12.175 -18.334 0.719 1.00 71.12 922 CYS A C 1
ATOM 7318 O O . CYS A 1 922 ? 11.901 -19.520 0.918 1.00 71.12 922 CYS A O 1
ATOM 7320 N N . ILE A 1 923 ? 12.930 -17.955 -0.318 1.00 73.62 923 ILE A N 1
ATOM 7321 C CA . ILE A 1 923 ? 13.392 -18.874 -1.369 1.00 73.62 923 ILE A CA 1
ATOM 7322 C C . ILE A 1 923 ? 14.351 -19.932 -0.808 1.00 73.62 923 ILE A C 1
ATOM 7324 O O . ILE A 1 923 ? 14.220 -21.114 -1.146 1.00 73.62 923 ILE A O 1
ATOM 7328 N N . GLU A 1 924 ? 15.283 -19.551 0.073 1.00 71.88 924 GLU A N 1
ATOM 7329 C CA . GLU A 1 924 ? 16.176 -20.503 0.737 1.00 71.88 924 GLU A CA 1
ATOM 7330 C C . GLU A 1 924 ? 15.388 -21.454 1.650 1.00 71.88 924 GLU A C 1
ATOM 7332 O O . GLU A 1 924 ? 15.633 -22.663 1.610 1.00 71.88 924 GLU A O 1
ATOM 7337 N N . ASN A 1 925 ? 14.407 -20.959 2.414 1.00 70.62 925 ASN A N 1
ATOM 7338 C CA . ASN A 1 925 ? 13.628 -21.777 3.344 1.00 70.62 925 ASN A CA 1
ATOM 7339 C C . ASN A 1 925 ? 12.672 -22.746 2.621 1.00 70.62 925 ASN A C 1
ATOM 7341 O O . ASN A 1 925 ? 12.713 -23.953 2.878 1.00 70.62 925 ASN A O 1
ATOM 7345 N N . ILE A 1 926 ? 11.877 -22.273 1.653 1.00 73.12 926 ILE A N 1
ATOM 7346 C CA . ILE A 1 926 ? 10.964 -23.127 0.875 1.00 73.12 926 ILE A CA 1
ATOM 7347 C C . ILE A 1 926 ? 11.752 -24.120 0.008 1.00 73.12 926 ILE A C 1
ATOM 7349 O O . ILE A 1 926 ? 11.480 -25.321 0.061 1.00 73.12 926 ILE A O 1
ATOM 7353 N N . GLY A 1 927 ? 12.778 -23.673 -0.728 1.00 71.94 927 GLY A N 1
ATOM 7354 C CA . GLY A 1 927 ? 13.602 -24.555 -1.567 1.00 71.94 927 GLY A CA 1
ATOM 7355 C C . GLY A 1 927 ? 14.344 -25.626 -0.756 1.00 71.94 927 GLY A C 1
ATOM 7356 O O . GLY A 1 927 ? 14.432 -26.791 -1.163 1.00 71.94 927 GLY A O 1
ATOM 7357 N N . THR A 1 928 ? 14.802 -25.278 0.452 1.00 68.69 928 THR A N 1
ATOM 7358 C CA . THR A 1 928 ? 15.387 -26.238 1.400 1.00 68.69 928 THR A CA 1
ATOM 7359 C C . THR A 1 928 ? 14.332 -27.163 2.008 1.00 68.69 928 THR A C 1
ATOM 7361 O O . THR A 1 928 ? 14.608 -28.351 2.182 1.00 68.69 928 THR A O 1
ATOM 7364 N N . THR A 1 929 ? 13.119 -26.683 2.286 1.00 67.19 929 THR A N 1
ATOM 7365 C CA . THR A 1 929 ? 12.012 -27.505 2.802 1.00 67.19 929 THR A CA 1
ATOM 7366 C C . THR A 1 929 ? 11.580 -28.546 1.771 1.00 67.19 929 THR A C 1
ATOM 7368 O O . THR A 1 929 ? 11.608 -29.741 2.069 1.00 67.19 929 THR A O 1
ATOM 7371 N N . PHE A 1 930 ? 11.332 -28.140 0.522 1.00 70.38 930 PHE A N 1
ATOM 7372 C CA . PHE A 1 930 ? 11.105 -29.047 -0.612 1.00 70.38 930 PHE A CA 1
ATOM 7373 C C . PHE A 1 930 ? 12.227 -30.089 -0.781 1.00 70.38 930 PHE A C 1
ATOM 7375 O O . PHE A 1 930 ? 11.974 -31.240 -1.127 1.00 70.38 930 PHE A O 1
ATOM 7382 N N . SER A 1 931 ? 13.475 -29.713 -0.486 1.00 57.88 931 SER A N 1
ATOM 7383 C CA . SER A 1 931 ? 14.633 -30.614 -0.563 1.00 57.88 931 SER A CA 1
ATOM 7384 C C . SER A 1 931 ? 14.747 -31.620 0.600 1.00 57.88 931 SER A C 1
ATOM 7386 O O . SER A 1 931 ? 15.583 -32.523 0.527 1.00 57.88 931 SER A O 1
ATOM 7388 N N . ASN A 1 932 ? 13.969 -31.477 1.683 1.00 54.12 932 ASN A N 1
ATOM 7389 C CA . ASN A 1 932 ? 14.131 -32.260 2.921 1.00 54.12 932 ASN A CA 1
ATOM 7390 C C . ASN A 1 932 ? 12.844 -32.904 3.476 1.00 54.12 932 ASN A C 1
ATOM 7392 O O . ASN A 1 932 ? 12.948 -33.734 4.382 1.00 54.12 932 ASN A O 1
ATOM 7396 N N . TYR A 1 933 ? 11.659 -32.541 2.978 1.00 55.16 933 TYR A N 1
ATOM 7397 C CA . TYR A 1 933 ? 10.364 -32.918 3.562 1.00 55.16 933 TYR A CA 1
ATOM 7398 C C . TYR A 1 933 ? 9.505 -33.777 2.616 1.00 55.16 933 TYR A C 1
ATOM 7400 O O . TYR A 1 933 ? 9.583 -33.637 1.399 1.00 55.16 933 TYR A O 1
ATOM 7408 N N . ASP A 1 934 ? 8.667 -34.650 3.181 1.00 52.25 934 ASP A N 1
ATOM 7409 C CA . ASP A 1 934 ? 7.720 -35.538 2.478 1.00 52.25 934 ASP A CA 1
ATOM 7410 C C . ASP A 1 934 ? 6.340 -35.358 3.133 1.00 52.25 934 ASP A C 1
ATOM 7412 O O . ASP A 1 934 ? 5.969 -36.087 4.054 1.00 52.25 934 ASP A O 1
ATOM 7416 N N . CYS A 1 935 ? 5.660 -34.267 2.771 1.00 53.38 935 CYS A N 1
ATOM 7417 C CA . CYS A 1 935 ? 4.385 -33.844 3.347 1.00 53.38 935 CYS A CA 1
ATOM 7418 C C . CYS A 1 935 ? 3.633 -32.928 2.371 1.00 53.38 935 CYS A C 1
ATOM 7420 O O . CYS A 1 935 ? 4.241 -32.275 1.517 1.00 53.38 935 CYS A O 1
ATOM 7422 N N . CYS A 1 936 ? 2.318 -32.874 2.546 1.00 56.72 936 CYS A N 1
ATOM 7423 C CA . CYS A 1 936 ? 1.439 -31.845 2.009 1.00 56.72 936 CYS A CA 1
ATOM 7424 C C . CYS A 1 936 ? 1.087 -30.821 3.103 1.00 56.72 936 CYS A C 1
ATOM 7426 O O . CYS A 1 936 ? 1.286 -31.100 4.290 1.00 56.72 936 CYS A O 1
ATOM 7428 N N . GLY A 1 937 ? 0.587 -29.654 2.707 1.00 55.84 937 GLY A N 1
ATOM 7429 C CA . GLY A 1 937 ? -0.079 -28.727 3.617 1.00 55.84 937 GLY A CA 1
ATOM 7430 C C . GLY A 1 937 ? -0.519 -27.441 2.925 1.00 55.84 937 GLY A C 1
ATOM 7431 O O . GLY A 1 937 ? 0.236 -26.852 2.143 1.00 55.84 937 GLY A O 1
ATOM 7432 N N . ALA A 1 938 ? -1.740 -27.007 3.220 1.00 48.47 938 ALA A N 1
ATOM 7433 C CA . ALA A 1 938 ? -2.243 -25.690 2.871 1.00 48.47 938 ALA A CA 1
ATOM 7434 C C . ALA A 1 938 ? -1.592 -24.582 3.725 1.00 48.47 938 ALA A C 1
ATOM 7436 O O . ALA A 1 938 ? -1.315 -24.750 4.913 1.00 48.47 938 ALA A O 1
ATOM 7437 N N . VAL A 1 939 ? -1.336 -23.439 3.091 1.00 54.69 939 VAL A N 1
ATOM 7438 C CA . VAL A 1 939 ? -0.771 -22.221 3.679 1.00 54.69 939 VAL A CA 1
ATOM 7439 C C . VAL A 1 939 ? -1.694 -21.065 3.305 1.00 54.69 939 VAL A C 1
ATOM 7441 O O . VAL A 1 939 ? -1.743 -20.615 2.155 1.00 54.69 939 VAL A O 1
ATOM 7444 N N . HIS A 1 940 ? -2.451 -20.599 4.290 1.00 55.78 940 HIS A N 1
ATOM 7445 C CA . HIS A 1 940 ? -3.451 -19.545 4.144 1.00 55.78 940 HIS A CA 1
ATOM 7446 C C . HIS A 1 940 ? -2.843 -18.228 4.612 1.00 55.78 940 HIS A C 1
ATOM 7448 O O . HIS A 1 940 ? -2.262 -18.183 5.696 1.00 55.78 940 HIS A O 1
ATOM 7454 N N . ASN A 1 941 ? -2.962 -17.171 3.809 1.00 53.31 941 ASN A N 1
ATOM 7455 C CA . ASN A 1 941 ? -2.356 -15.884 4.128 1.00 53.31 941 ASN A CA 1
ATOM 7456 C C . ASN A 1 941 ? -3.416 -14.771 4.078 1.00 53.31 941 ASN A C 1
ATOM 7458 O O . ASN A 1 941 ? -3.599 -14.142 3.034 1.00 53.31 941 ASN A O 1
ATOM 7462 N N . PRO A 1 942 ? -4.187 -14.566 5.167 1.00 48.16 942 PRO A N 1
ATOM 7463 C CA . PRO A 1 942 ? -4.939 -13.329 5.336 1.00 48.16 942 PRO A CA 1
ATOM 7464 C C . PRO A 1 942 ? -3.927 -12.166 5.396 1.00 48.16 942 PRO A C 1
ATOM 7466 O O . PRO A 1 942 ? -3.068 -12.196 6.276 1.00 48.16 942 PRO A O 1
ATOM 7469 N N . PRO A 1 943 ? -4.004 -11.147 4.513 1.00 46.59 943 PRO A N 1
ATOM 7470 C CA . PRO A 1 943 ? -2.988 -10.085 4.417 1.00 46.59 943 PRO A CA 1
ATOM 7471 C C . PRO A 1 943 ? -2.723 -9.386 5.747 1.00 46.59 943 PRO A C 1
ATOM 7473 O O . PRO A 1 943 ? -1.610 -8.993 6.079 1.00 46.59 943 PRO A O 1
ATOM 7476 N N . ALA A 1 944 ? -3.815 -9.181 6.475 1.00 53.44 944 ALA A N 1
ATOM 7477 C CA . ALA A 1 944 ? -3.901 -8.475 7.727 1.00 53.44 944 ALA A CA 1
ATOM 7478 C C . ALA A 1 944 ? -5.280 -8.775 8.350 1.00 53.44 944 ALA A C 1
ATOM 7480 O O . ALA A 1 944 ? -6.170 -9.315 7.685 1.00 53.44 944 ALA A O 1
ATOM 7481 N N . PRO A 1 945 ? -5.509 -8.386 9.610 1.00 57.34 945 PRO A N 1
ATOM 7482 C CA . PRO A 1 945 ? -6.825 -8.471 10.227 1.00 57.34 945 PRO A CA 1
ATOM 7483 C C . PRO A 1 945 ? -7.905 -7.663 9.505 1.00 57.34 945 PRO A C 1
ATOM 7485 O O . PRO A 1 945 ? -7.627 -6.571 8.998 1.00 57.34 945 PRO A O 1
ATOM 7488 N N . LEU A 1 946 ? -9.135 -8.185 9.534 1.00 59.97 946 LEU A N 1
ATOM 7489 C CA . LEU A 1 946 ? -10.322 -7.663 8.842 1.00 59.97 946 LEU A CA 1
ATOM 7490 C C . LEU A 1 946 ? -10.184 -7.557 7.309 1.00 59.97 946 LEU A C 1
ATOM 7492 O O . LEU A 1 946 ? -10.915 -6.796 6.682 1.00 59.97 946 LEU A O 1
ATOM 7496 N N . HIS A 1 947 ? -9.289 -8.343 6.703 1.00 65.69 947 HIS A N 1
ATOM 7497 C CA . HIS A 1 947 ? -9.230 -8.563 5.251 1.00 65.69 947 HIS A CA 1
ATOM 7498 C C . HIS A 1 947 ? -9.790 -9.943 4.874 1.00 65.69 947 HIS A C 1
ATOM 7500 O O . HIS A 1 947 ? -9.765 -10.859 5.704 1.00 65.69 947 HIS A O 1
ATOM 7506 N N . PRO A 1 948 ? -10.292 -10.117 3.636 1.00 66.75 948 PRO A N 1
ATOM 7507 C CA . PRO A 1 948 ? -10.590 -11.438 3.093 1.00 66.75 948 PRO A CA 1
ATOM 7508 C C . PRO A 1 948 ? -9.307 -12.255 2.889 1.00 66.75 948 PRO A C 1
ATOM 7510 O O . PRO A 1 948 ? -8.189 -11.738 2.969 1.00 66.75 948 PRO A O 1
ATOM 7513 N N . VAL A 1 949 ? -9.454 -13.545 2.588 1.00 71.81 949 VAL A N 1
ATOM 7514 C CA . VAL A 1 949 ? -8.315 -14.427 2.307 1.00 71.81 949 VAL A CA 1
ATOM 7515 C C . VAL A 1 949 ? -7.790 -14.165 0.891 1.00 71.81 949 VAL A C 1
ATOM 7517 O O . VAL A 1 949 ? -8.137 -14.876 -0.049 1.00 71.81 949 VAL A O 1
ATOM 7520 N N . ALA A 1 950 ? -6.954 -13.135 0.744 1.00 64.00 950 ALA A N 1
ATOM 7521 C CA . ALA A 1 950 ? -6.446 -12.670 -0.550 1.00 64.00 950 ALA A CA 1
ATOM 7522 C C . ALA A 1 950 ? -5.570 -13.696 -1.289 1.00 64.00 950 ALA A C 1
ATOM 7524 O O . ALA A 1 950 ? -5.494 -13.664 -2.515 1.00 64.00 950 ALA A O 1
ATOM 7525 N N . LEU A 1 951 ? -4.906 -14.606 -0.566 1.00 73.31 951 LEU A N 1
ATOM 7526 C CA . LEU A 1 951 ? -4.058 -15.626 -1.174 1.00 73.31 951 LEU A CA 1
ATOM 7527 C C . LEU A 1 951 ? -4.028 -16.920 -0.357 1.00 73.31 951 LEU A C 1
ATOM 7529 O O . LEU A 1 951 ? -3.725 -16.937 0.840 1.00 73.31 951 LEU A O 1
ATOM 7533 N N . GLN A 1 952 ? -4.269 -18.036 -1.042 1.00 81.19 952 GLN A N 1
ATOM 7534 C CA . GLN A 1 952 ? -4.082 -19.381 -0.507 1.00 81.19 952 GLN A CA 1
ATOM 7535 C C . GLN A 1 952 ? -3.064 -20.138 -1.364 1.00 81.19 952 GLN A C 1
ATOM 7537 O O . GLN A 1 952 ? -3.090 -20.065 -2.593 1.00 81.19 952 GLN A O 1
ATOM 7542 N N . SER A 1 953 ? -2.173 -20.902 -0.739 1.00 80.56 953 SER A N 1
ATOM 7543 C CA . SER A 1 953 ? -1.355 -21.880 -1.458 1.00 80.56 953 SER A CA 1
ATOM 7544 C C . SER A 1 953 ? -1.418 -23.245 -0.793 1.00 80.56 953 SER A C 1
ATOM 7546 O O . SER A 1 953 ? -1.817 -23.372 0.361 1.00 80.56 953 SER A O 1
ATOM 7548 N N . VAL A 1 954 ? -1.062 -24.286 -1.536 1.00 82.19 954 VAL A N 1
ATOM 7549 C CA . VAL A 1 954 ? -0.966 -25.650 -1.022 1.00 82.19 954 VAL A CA 1
ATOM 7550 C C . VAL A 1 954 ? 0.312 -26.267 -1.555 1.00 82.19 954 VAL A C 1
ATOM 7552 O O . VAL A 1 954 ? 0.518 -26.340 -2.767 1.00 82.19 954 VAL A O 1
ATOM 7555 N N . LEU A 1 955 ? 1.188 -26.696 -0.653 1.00 78.81 955 LEU A N 1
ATOM 7556 C CA . LEU A 1 955 ? 2.496 -27.240 -0.995 1.00 78.81 955 LEU A CA 1
ATOM 7557 C C . LEU A 1 955 ? 2.433 -28.769 -0.941 1.00 78.81 955 LEU A C 1
ATOM 7559 O O . LEU A 1 955 ? 2.116 -29.334 0.100 1.00 78.81 955 LEU A O 1
ATOM 7563 N N . TYR A 1 956 ? 2.754 -29.448 -2.044 1.00 78.50 956 TYR A N 1
ATOM 7564 C CA . TYR A 1 956 ? 2.747 -30.911 -2.146 1.00 78.50 956 TYR A CA 1
ATOM 7565 C C . TYR A 1 956 ? 4.159 -31.421 -2.453 1.00 78.50 956 TYR A C 1
ATOM 7567 O O . TYR A 1 956 ? 4.548 -31.553 -3.619 1.00 78.50 956 TYR A O 1
ATOM 7575 N N . SER A 1 957 ? 4.928 -31.751 -1.413 1.00 71.38 957 SER A N 1
ATOM 7576 C CA . SER A 1 957 ? 6.179 -32.491 -1.599 1.00 71.38 957 SER A CA 1
ATOM 7577 C C . SER A 1 957 ? 5.888 -33.980 -1.806 1.00 71.38 957 SER A C 1
ATOM 7579 O O . SER A 1 957 ? 5.007 -34.546 -1.157 1.00 71.38 957 SER A O 1
ATOM 7581 N N . GLY A 1 958 ? 6.608 -34.627 -2.725 1.00 72.81 958 GLY A N 1
ATOM 7582 C CA . GLY A 1 958 ? 6.400 -36.043 -3.047 1.00 72.81 958 GLY A CA 1
ATOM 7583 C C . GLY A 1 958 ? 5.085 -36.322 -3.781 1.00 72.81 958 GLY A C 1
ATOM 7584 O O . GLY A 1 958 ? 4.515 -37.415 -3.659 1.00 72.81 958 GLY A O 1
ATOM 7585 N N . ALA A 1 959 ? 4.592 -35.344 -4.551 1.00 79.94 959 ALA A N 1
ATOM 7586 C CA . ALA A 1 959 ? 3.379 -35.479 -5.359 1.00 79.94 959 ALA A CA 1
ATOM 7587 C C . ALA A 1 959 ? 3.461 -36.678 -6.328 1.00 79.94 959 ALA A C 1
ATOM 7589 O O . ALA A 1 959 ? 2.475 -37.395 -6.512 1.00 79.94 959 ALA A O 1
ATOM 7590 N N . ASP A 1 960 ? 4.651 -36.967 -6.867 1.00 80.50 960 ASP A N 1
ATOM 7591 C CA . ASP A 1 960 ? 4.924 -38.116 -7.735 1.00 80.50 960 ASP A CA 1
ATOM 7592 C C . ASP A 1 960 ? 4.666 -39.463 -7.036 1.00 80.50 960 ASP A C 1
ATOM 7594 O O . ASP A 1 960 ? 4.016 -40.353 -7.595 1.00 80.50 960 ASP A O 1
ATOM 7598 N N . VAL A 1 961 ? 5.095 -39.600 -5.778 1.00 80.56 961 VAL A N 1
ATOM 7599 C CA . VAL A 1 961 ? 4.869 -40.807 -4.969 1.00 80.56 961 VAL A CA 1
ATOM 7600 C C . VAL A 1 961 ? 3.407 -40.912 -4.538 1.00 80.56 961 VAL A C 1
ATOM 7602 O O . VAL A 1 961 ? 2.798 -41.975 -4.679 1.00 80.56 961 VAL A O 1
ATOM 7605 N N . SER A 1 962 ? 2.810 -39.820 -4.057 1.00 80.00 962 SER A N 1
ATOM 7606 C CA . SER A 1 962 ? 1.410 -39.817 -3.609 1.00 80.00 962 SER A CA 1
ATOM 7607 C C . SER A 1 962 ? 0.422 -40.048 -4.763 1.00 80.00 962 SER A C 1
ATOM 7609 O O . SER A 1 962 ? -0.607 -40.704 -4.561 1.00 80.00 962 SER A O 1
ATOM 7611 N N . GLY A 1 963 ? 0.744 -39.593 -5.979 1.00 82.88 963 GLY A N 1
ATOM 7612 C CA . GLY A 1 963 ? 0.011 -39.909 -7.207 1.00 82.88 963 GLY A CA 1
ATOM 7613 C C . GLY A 1 963 ? 0.196 -41.367 -7.642 1.00 82.88 963 GLY A C 1
ATOM 7614 O O . GLY A 1 963 ? -0.782 -42.047 -7.951 1.00 82.88 963 GLY A O 1
ATOM 7615 N N . ALA A 1 964 ? 1.421 -41.903 -7.587 1.00 82.06 964 ALA A N 1
ATOM 7616 C CA . ALA A 1 964 ? 1.692 -43.309 -7.908 1.00 82.06 964 ALA A CA 1
ATOM 7617 C C . ALA A 1 964 ? 1.025 -44.309 -6.937 1.00 82.06 964 ALA A C 1
ATOM 7619 O O . ALA A 1 964 ? 0.714 -45.439 -7.326 1.00 82.06 964 ALA A O 1
ATOM 7620 N N . GLU A 1 965 ? 0.783 -43.907 -5.686 1.00 81.31 965 GLU A N 1
ATOM 7621 C CA . GLU A 1 965 ? 0.019 -44.685 -4.700 1.00 81.31 965 GLU A CA 1
ATOM 7622 C C . GLU A 1 965 ? -1.505 -44.466 -4.772 1.00 81.31 965 GLU A C 1
ATOM 7624 O O . GLU A 1 965 ? -2.248 -45.161 -4.075 1.00 81.31 965 GLU A O 1
ATOM 7629 N N . GLY A 1 966 ? -1.987 -43.536 -5.607 1.00 81.31 966 GLY A N 1
ATOM 7630 C CA . GLY A 1 966 ? -3.409 -43.187 -5.719 1.00 81.31 966 GLY A CA 1
ATOM 7631 C C . GLY A 1 966 ? -3.978 -42.493 -4.476 1.00 81.31 966 GLY A C 1
ATOM 7632 O O . GLY A 1 966 ? -5.179 -42.568 -4.228 1.00 81.31 966 GLY A O 1
ATOM 7633 N N . ARG A 1 967 ? -3.122 -41.856 -3.664 1.00 82.88 967 ARG A N 1
ATOM 7634 C CA . ARG A 1 967 ? -3.523 -41.082 -2.476 1.00 82.88 967 ARG A CA 1
ATOM 7635 C C . ARG A 1 967 ? -3.768 -39.609 -2.792 1.00 82.88 967 ARG A C 1
ATOM 7637 O O . ARG A 1 967 ? -4.601 -38.995 -2.132 1.00 82.88 967 ARG A O 1
ATOM 7644 N N . LEU A 1 968 ? -3.077 -39.066 -3.797 1.00 87.31 968 LEU A N 1
ATOM 7645 C CA . LEU A 1 968 ? -3.053 -37.632 -4.100 1.00 87.31 968 LEU A CA 1
ATOM 7646 C C . LEU A 1 968 ? -4.447 -36.986 -4.256 1.00 87.31 968 LEU A C 1
ATOM 7648 O O . LEU A 1 968 ? -4.646 -35.963 -3.614 1.00 87.31 968 LEU A O 1
ATOM 7652 N N . PRO A 1 969 ? -5.449 -37.572 -4.948 1.00 91.06 969 PRO A N 1
ATOM 7653 C CA . PRO A 1 969 ? -6.787 -36.965 -5.023 1.00 91.06 969 PRO A CA 1
ATOM 7654 C C . PRO A 1 969 ? -7.510 -36.850 -3.669 1.00 91.06 969 PRO A C 1
ATOM 7656 O O . PRO A 1 969 ? -8.357 -35.983 -3.494 1.00 91.06 969 PRO A O 1
ATOM 7659 N N . ILE A 1 970 ? -7.187 -37.712 -2.695 1.00 90.56 970 ILE A N 1
ATOM 7660 C CA . ILE A 1 970 ? -7.729 -37.620 -1.327 1.00 90.56 970 ILE A CA 1
ATOM 7661 C C . ILE A 1 970 ? -7.027 -36.489 -0.571 1.00 90.56 970 ILE A C 1
ATOM 7663 O O . ILE A 1 970 ? -7.686 -35.715 0.113 1.00 90.56 970 ILE A O 1
ATOM 7667 N N . THR A 1 971 ? -5.705 -36.373 -0.728 1.00 88.31 971 THR A N 1
ATOM 7668 C CA . THR A 1 971 ? -4.916 -35.269 -0.169 1.00 88.31 971 THR A CA 1
ATOM 7669 C C . THR A 1 971 ? -5.390 -33.921 -0.710 1.00 88.31 971 THR A C 1
ATOM 7671 O O . THR A 1 971 ? -5.727 -33.052 0.075 1.00 88.31 971 THR A O 1
ATOM 7674 N N . VAL A 1 972 ? -5.525 -33.763 -2.028 1.00 91.06 972 VAL A N 1
ATOM 7675 C CA . VAL A 1 972 ? -5.994 -32.510 -2.649 1.00 91.06 972 VAL A CA 1
ATOM 7676 C C . VAL A 1 972 ? -7.376 -32.102 -2.124 1.00 91.06 972 VAL A C 1
ATOM 7678 O O . VAL A 1 972 ? -7.587 -30.938 -1.808 1.00 91.06 972 VAL A O 1
ATOM 7681 N N . LEU A 1 973 ? -8.300 -33.053 -1.934 1.00 93.69 973 LEU A N 1
ATOM 7682 C CA . LEU A 1 973 ? -9.606 -32.769 -1.323 1.00 93.69 973 LEU A CA 1
ATOM 7683 C C . LEU A 1 973 ? -9.531 -32.402 0.173 1.00 93.69 973 LEU A C 1
ATOM 7685 O O . LEU A 1 973 ? -10.424 -31.715 0.655 1.00 93.69 973 LEU A O 1
ATOM 7689 N N . HIS A 1 974 ? -8.514 -32.847 0.915 1.00 93.00 974 HIS A N 1
ATOM 7690 C CA . HIS A 1 974 ? -8.292 -32.457 2.316 1.00 93.00 974 HIS A CA 1
ATOM 7691 C C . HIS A 1 974 ? -7.827 -31.001 2.397 1.00 93.00 974 HIS A C 1
ATOM 7693 O O . HIS A 1 974 ? -8.472 -30.186 3.055 1.00 93.00 974 HIS A O 1
ATOM 7699 N N . GLU A 1 975 ? -6.803 -30.653 1.620 1.00 90.56 975 GLU A N 1
ATOM 7700 C CA . GLU A 1 975 ? -6.300 -29.281 1.518 1.00 90.56 975 GLU A CA 1
ATOM 7701 C C . GLU A 1 975 ? -7.378 -28.330 0.950 1.00 90.56 975 GLU A C 1
ATOM 7703 O O . GLU A 1 975 ? -7.512 -27.198 1.408 1.00 90.56 975 GLU A O 1
ATOM 7708 N N . TYR A 1 976 ? -8.233 -28.791 0.023 1.00 91.69 976 TYR A N 1
ATOM 7709 C CA . TYR A 1 976 ? -9.347 -27.982 -0.491 1.00 91.69 976 TYR A CA 1
ATOM 7710 C C . TYR A 1 976 ? -10.497 -27.794 0.518 1.00 91.69 976 TYR A C 1
ATOM 7712 O O . TYR A 1 976 ? -11.177 -26.768 0.497 1.00 91.69 976 TYR A O 1
ATOM 7720 N N . VAL A 1 977 ? -10.706 -28.727 1.459 1.00 92.38 977 VAL A N 1
ATOM 7721 C CA . VAL A 1 977 ? -11.607 -28.462 2.595 1.00 92.38 977 VAL A CA 1
ATOM 7722 C C . VAL A 1 977 ? -11.004 -27.389 3.505 1.00 92.38 977 VAL A C 1
ATOM 7724 O O . VAL A 1 977 ? -11.750 -26.527 3.960 1.00 92.38 977 VAL A O 1
ATOM 7727 N N . HIS A 1 978 ? -9.682 -27.354 3.705 1.00 88.88 978 HIS A N 1
ATOM 7728 C CA . HIS A 1 978 ? -9.035 -26.235 4.400 1.00 88.88 978 HIS A CA 1
ATOM 7729 C C . HIS A 1 978 ? -9.172 -24.906 3.632 1.00 88.88 978 HIS A C 1
ATOM 7731 O O . HIS A 1 978 ? -9.458 -23.886 4.257 1.00 88.88 978 HIS A O 1
ATOM 7737 N N . VAL A 1 979 ? -9.080 -24.904 2.295 1.00 87.81 979 VAL A N 1
ATOM 7738 C CA . VAL A 1 979 ? -9.357 -23.715 1.456 1.00 87.81 979 VAL A CA 1
ATOM 7739 C C . VAL A 1 979 ? -10.767 -23.157 1.695 1.00 87.81 979 VAL A C 1
ATOM 7741 O O . VAL A 1 979 ? -10.927 -21.952 1.897 1.00 87.81 979 VAL A O 1
ATOM 7744 N N . PHE A 1 980 ? -11.778 -24.031 1.753 1.00 89.75 980 PHE A N 1
ATOM 7745 C CA . PHE A 1 980 ? -13.152 -23.657 2.106 1.00 89.75 980 PHE A CA 1
ATOM 7746 C C . PHE A 1 980 ? -13.271 -23.150 3.554 1.00 89.75 980 PHE A C 1
ATOM 7748 O O . PHE A 1 980 ? -13.833 -22.079 3.781 1.00 89.75 980 PHE A O 1
ATOM 7755 N N . GLN A 1 981 ? -12.732 -23.896 4.528 1.00 87.38 981 GLN A N 1
ATOM 7756 C CA . GLN A 1 981 ? -12.793 -23.568 5.959 1.00 87.38 981 GLN A CA 1
ATOM 7757 C C . GLN A 1 981 ? -12.197 -22.190 6.270 1.00 87.38 981 GLN A C 1
ATOM 7759 O O . GLN A 1 981 ? -12.779 -21.442 7.053 1.00 87.38 981 GLN A O 1
ATOM 7764 N N . ASN A 1 982 ? -11.052 -21.852 5.669 1.00 82.00 982 ASN A N 1
ATOM 7765 C CA . ASN A 1 982 ? -10.381 -20.573 5.898 1.00 82.00 982 ASN A CA 1
ATOM 7766 C C . ASN A 1 982 ? -11.138 -19.404 5.259 1.00 82.00 982 ASN A C 1
ATOM 7768 O O . ASN A 1 982 ? -11.213 -18.334 5.854 1.00 82.00 982 ASN A O 1
ATOM 7772 N N . ALA A 1 983 ? -11.782 -19.620 4.110 1.00 83.44 983 ALA A N 1
ATOM 7773 C CA . ALA A 1 983 ? -12.637 -18.614 3.486 1.00 83.44 983 ALA A CA 1
ATOM 7774 C C . ALA A 1 983 ? -13.944 -18.334 4.263 1.00 83.44 983 ALA A C 1
ATOM 7776 O O . ALA A 1 983 ? -14.575 -17.309 4.026 1.00 83.44 983 ALA A O 1
ATOM 7777 N N . GLN A 1 984 ? -14.350 -19.207 5.201 1.00 84.00 984 GLN A N 1
ATOM 7778 C CA . GLN A 1 984 ? -15.487 -18.945 6.101 1.00 84.00 984 GLN A CA 1
ATOM 7779 C C . GLN A 1 984 ? -15.081 -18.233 7.410 1.00 84.00 984 GLN A C 1
ATOM 7781 O O . GLN A 1 984 ? -15.951 -17.745 8.137 1.00 84.00 984 GLN A O 1
ATOM 7786 N N . THR A 1 985 ? -13.786 -18.184 7.743 1.00 76.00 985 THR A N 1
ATOM 7787 C CA . THR A 1 985 ? -13.273 -17.565 8.979 1.00 76.00 985 THR A CA 1
ATOM 7788 C C . THR A 1 985 ? -12.791 -16.141 8.754 1.00 76.00 985 THR A C 1
ATOM 7790 O O . THR A 1 985 ? -11.867 -15.909 7.978 1.00 76.00 985 THR A O 1
ATOM 7793 N N . VAL A 1 986 ? -13.355 -15.198 9.507 1.00 67.88 986 VAL A N 1
ATOM 7794 C CA . VAL A 1 986 ? -12.885 -13.814 9.559 1.00 67.88 986 VAL A CA 1
ATOM 7795 C C . VAL A 1 986 ? -11.900 -13.643 10.711 1.00 67.88 986 VAL A C 1
ATOM 7797 O O . VAL A 1 986 ? -12.201 -13.947 11.868 1.00 67.88 986 VAL A O 1
ATOM 7800 N N . TRP A 1 987 ? -10.725 -13.103 10.398 1.00 60.09 987 TRP A N 1
ATOM 7801 C CA . TRP A 1 987 ? -9.691 -12.786 11.378 1.00 60.09 987 TRP A CA 1
ATOM 7802 C C . TRP A 1 987 ? -9.971 -11.401 11.989 1.00 60.09 987 TRP A C 1
ATOM 7804 O O . TRP A 1 987 ? -9.840 -10.402 11.276 1.00 60.09 987 TRP A O 1
ATOM 7814 N N . PRO A 1 988 ? -10.374 -11.302 13.276 1.00 50.50 988 PRO A N 1
ATOM 7815 C CA . PRO A 1 988 ? -10.479 -10.016 13.970 1.00 50.50 988 PRO A CA 1
ATOM 7816 C C . PRO A 1 988 ? -9.083 -9.402 14.165 1.00 50.50 988 PRO A C 1
ATOM 7818 O O . PRO A 1 988 ? -8.085 -10.079 13.913 1.00 50.50 988 PRO A O 1
ATOM 7821 N N . ASN A 1 989 ? -9.030 -8.151 14.638 1.00 39.91 989 ASN A N 1
ATOM 7822 C CA . ASN A 1 989 ? -7.791 -7.389 14.854 1.00 39.91 989 ASN A CA 1
ATOM 7823 C C . ASN A 1 989 ? -6.659 -8.182 15.554 1.00 39.91 989 ASN A C 1
ATOM 7825 O O . ASN A 1 989 ? -6.904 -9.055 16.384 1.00 39.91 989 ASN A O 1
ATOM 7829 N N . GLU A 1 990 ? -5.435 -7.867 15.117 1.00 37.12 990 GLU A N 1
ATOM 7830 C CA . GLU A 1 990 ? -4.152 -8.579 15.255 1.00 37.12 990 GLU A CA 1
ATOM 7831 C C . GLU A 1 990 ? -4.069 -10.073 14.836 1.00 37.12 990 GLU A C 1
ATOM 7833 O O . GLU A 1 990 ? -4.654 -10.997 15.414 1.00 37.12 990 GLU A O 1
ATOM 7838 N N . LEU A 1 991 ? -3.174 -10.346 13.874 1.00 34.38 991 LEU A N 1
ATOM 7839 C CA . LEU A 1 991 ? -2.665 -11.684 13.544 1.00 34.38 991 LEU A CA 1
ATOM 7840 C C . LEU A 1 991 ? -1.522 -12.086 14.501 1.00 34.38 991 LEU A C 1
ATOM 7842 O O . LEU A 1 991 ? -0.457 -12.496 14.063 1.00 34.38 991 LEU A O 1
ATOM 7846 N N . ASP A 1 992 ? -1.781 -12.009 15.813 1.00 34.00 992 ASP A N 1
ATOM 7847 C CA . ASP A 1 992 ? -0.962 -12.610 16.884 1.00 34.00 992 ASP A CA 1
ATOM 7848 C C . ASP A 1 992 ? -0.447 -14.021 16.513 1.00 34.00 992 ASP A C 1
ATOM 7850 O O . ASP A 1 992 ? -1.201 -15.010 16.531 1.00 34.00 992 ASP A O 1
ATOM 7854 N N . SER A 1 993 ? 0.836 -14.120 16.176 1.00 33.34 993 SER A N 1
ATOM 7855 C CA . SER A 1 993 ? 1.538 -15.381 15.961 1.00 33.34 993 SER A CA 1
ATOM 7856 C C . SER A 1 993 ? 1.963 -15.977 17.312 1.00 33.34 993 SER A C 1
ATOM 7858 O O . SER A 1 993 ? 2.775 -15.426 18.045 1.00 33.34 993 SER A O 1
ATOM 7860 N N . ASP A 1 994 ? 1.394 -17.140 17.641 1.00 40.81 994 ASP A N 1
ATOM 7861 C CA . ASP A 1 994 ? 1.795 -18.025 18.749 1.00 40.81 994 ASP A CA 1
ATOM 7862 C C . ASP A 1 994 ? 1.692 -17.501 20.209 1.00 40.81 994 ASP A C 1
ATOM 7864 O O . ASP A 1 994 ? 2.334 -18.030 21.123 1.00 40.81 994 ASP A O 1
ATOM 7868 N N . GLU A 1 995 ? 0.767 -16.576 20.494 1.00 36.84 995 GLU A N 1
ATOM 7869 C CA . GLU A 1 995 ? 0.430 -16.139 21.866 1.00 36.84 995 GLU A CA 1
ATOM 7870 C C . GLU A 1 995 ? -0.223 -17.256 22.735 1.00 36.84 995 GLU A C 1
ATOM 7872 O O . GLU A 1 995 ? -1.435 -17.513 22.734 1.00 36.84 995 GLU A O 1
ATOM 7877 N N . ASN A 1 996 ? 0.609 -17.922 23.546 1.00 43.56 996 ASN A N 1
ATOM 7878 C CA . ASN A 1 996 ? 0.244 -18.608 24.798 1.00 43.56 996 ASN A CA 1
ATOM 7879 C C . ASN A 1 996 ? -0.895 -19.661 24.743 1.00 43.56 996 ASN A C 1
ATOM 7881 O O . ASN A 1 996 ? -1.640 -19.846 25.714 1.00 43.56 996 ASN A O 1
ATOM 7885 N N . GLY A 1 997 ? -1.030 -20.392 23.631 1.00 42.50 997 GLY A N 1
ATOM 7886 C CA . GLY A 1 997 ? -1.820 -21.633 23.561 1.00 42.50 997 GLY A CA 1
ATOM 7887 C C . GLY A 1 997 ? -3.344 -21.474 23.692 1.00 42.50 997 GLY A C 1
ATOM 7888 O O . GLY A 1 997 ? -4.038 -22.457 23.983 1.00 42.50 997 GLY A O 1
ATOM 7889 N N . ARG A 1 998 ? -3.870 -20.258 23.492 1.00 44.59 998 ARG A N 1
ATOM 7890 C CA . ARG A 1 998 ? -5.311 -19.938 23.505 1.00 44.59 998 ARG A CA 1
ATOM 7891 C C . ARG A 1 998 ? -6.004 -20.398 22.208 1.00 44.59 998 ARG A C 1
ATOM 7893 O O . ARG A 1 998 ? -5.352 -20.790 21.246 1.00 44.59 998 ARG A O 1
ATOM 7900 N N . ILE A 1 999 ? -7.339 -20.357 22.180 1.00 50.84 999 ILE A N 1
ATOM 7901 C CA . ILE A 1 999 ? -8.151 -20.624 20.978 1.00 50.84 999 ILE A CA 1
ATOM 7902 C C . ILE A 1 999 ? -8.868 -19.326 20.594 1.00 50.84 999 ILE A C 1
ATOM 7904 O O . ILE A 1 999 ? -9.593 -18.771 21.420 1.00 50.84 999 ILE A O 1
ATOM 7908 N N . ARG A 1 1000 ? -8.664 -18.839 19.362 1.00 59.62 1000 ARG A N 1
ATOM 7909 C CA . ARG A 1 1000 ? -9.315 -17.622 18.839 1.00 59.62 1000 ARG A CA 1
ATOM 7910 C C . ARG A 1 1000 ? -10.835 -17.820 18.717 1.00 59.62 1000 ARG A C 1
ATOM 7912 O O . ARG A 1 1000 ? -11.292 -18.903 18.362 1.00 59.62 1000 ARG A O 1
ATOM 7919 N N . VAL A 1 1001 ? -11.616 -16.771 18.989 1.00 57.47 1001 VAL A N 1
ATOM 7920 C CA . VAL A 1 1001 ? -13.092 -16.842 19.093 1.00 57.47 1001 VAL A CA 1
ATOM 7921 C C . VAL A 1 1001 ? -13.783 -17.116 17.748 1.00 57.47 1001 VAL A C 1
ATOM 7923 O O . VAL A 1 1001 ? -14.719 -17.912 17.709 1.00 57.47 1001 VAL A O 1
ATOM 7926 N N . TYR A 1 1002 ? -13.294 -16.513 16.661 1.00 59.75 1002 TYR A N 1
ATOM 7927 C CA . TYR A 1 1002 ? -13.890 -16.583 15.314 1.00 59.75 1002 TYR A CA 1
ATOM 7928 C C . TYR A 1 1002 ? -13.137 -17.520 14.342 1.00 59.75 1002 TYR A C 1
ATOM 7930 O O . TYR A 1 1002 ? -13.320 -17.444 13.133 1.00 59.75 1002 TYR A O 1
ATOM 7938 N N . ASN A 1 1003 ? -12.282 -18.409 14.864 1.00 68.44 1003 ASN A N 1
ATOM 7939 C CA . ASN A 1 1003 ? -11.563 -19.424 14.077 1.00 68.44 1003 ASN A CA 1
ATOM 7940 C C . ASN A 1 1003 ? -12.239 -20.815 14.207 1.00 68.44 1003 ASN A C 1
ATOM 7942 O O . ASN A 1 1003 ? -13.192 -20.963 14.968 1.00 68.44 1003 ASN A O 1
ATOM 7946 N N . HIS A 1 1004 ? -11.751 -21.858 13.519 1.00 70.88 1004 HIS A N 1
ATOM 7947 C CA . HIS A 1 1004 ? -12.358 -23.209 13.460 1.00 70.88 1004 HIS A CA 1
ATOM 7948 C C . HIS A 1 1004 ? -12.586 -23.894 14.823 1.00 70.88 1004 HIS A C 1
ATOM 7950 O O . HIS A 1 1004 ? -13.413 -24.807 14.931 1.00 70.88 1004 HIS A O 1
ATOM 7956 N N . GLY A 1 1005 ? -11.879 -23.445 15.865 1.00 75.25 1005 GLY A N 1
ATOM 7957 C CA . GLY A 1 1005 ? -12.039 -23.876 17.251 1.00 75.25 1005 GLY A CA 1
ATOM 7958 C C . GLY A 1 1005 ? -10.928 -24.818 17.709 1.00 75.25 1005 GLY A C 1
ATOM 7959 O O . GLY A 1 1005 ? -9.749 -24.474 17.688 1.00 75.25 1005 GLY A O 1
ATOM 7960 N N . ALA A 1 1006 ? -11.299 -26.007 18.184 1.00 82.94 1006 ALA A N 1
ATOM 7961 C CA . ALA A 1 1006 ? -10.335 -27.022 18.603 1.00 82.94 1006 ALA A CA 1
ATOM 7962 C C . ALA A 1 1006 ? -9.595 -27.630 17.398 1.00 82.94 1006 ALA A C 1
ATOM 7964 O O . ALA A 1 1006 ? -10.232 -27.994 16.416 1.00 82.94 1006 ALA A O 1
ATOM 7965 N N . VAL A 1 1007 ? -8.285 -27.868 17.505 1.00 80.44 1007 VAL A N 1
ATOM 7966 C CA . VAL A 1 1007 ? -7.461 -28.307 16.354 1.00 80.44 1007 VAL A CA 1
ATOM 7967 C C . VAL A 1 1007 ? -7.915 -29.647 15.738 1.00 80.44 1007 VAL A C 1
ATOM 7969 O O . VAL A 1 1007 ? -7.791 -29.870 14.542 1.00 80.44 1007 VAL A O 1
ATOM 7972 N N . TRP A 1 1008 ? -8.522 -30.558 16.508 1.00 87.44 1008 TRP A N 1
ATOM 7973 C CA . TRP A 1 1008 ? -9.094 -31.790 15.929 1.00 87.44 1008 TRP A CA 1
ATOM 7974 C C . TRP A 1 1008 ? -10.354 -31.553 15.076 1.00 87.44 1008 TRP A C 1
ATOM 7976 O O . TRP A 1 1008 ? -10.733 -32.439 14.314 1.00 87.44 1008 TRP A O 1
ATOM 7986 N N . LEU A 1 1009 ? -11.029 -30.412 15.233 1.00 88.44 1009 LEU A N 1
ATOM 7987 C CA . LEU A 1 1009 ? -12.268 -30.062 14.534 1.00 88.44 1009 LEU A CA 1
ATOM 7988 C C . LEU A 1 1009 ? -11.973 -29.454 13.154 1.00 88.44 1009 LEU A C 1
ATOM 7990 O O . LEU A 1 1009 ? -12.669 -29.776 12.197 1.00 88.44 1009 LEU A O 1
ATOM 7994 N N . GLU A 1 1010 ? -10.901 -28.669 13.057 1.00 86.38 1010 GLU A N 1
ATOM 7995 C CA . GLU A 1 1010 ? -10.205 -28.233 11.835 1.00 86.38 1010 GLU A CA 1
ATOM 7996 C C . GLU A 1 1010 ? -9.733 -29.464 11.025 1.00 86.38 1010 GLU A C 1
ATOM 7998 O O . GLU A 1 1010 ? -10.405 -29.912 10.089 1.00 86.38 1010 GLU A O 1
ATOM 8003 N N . GLU A 1 1011 ? -8.641 -30.088 11.477 1.00 86.50 1011 GLU A N 1
ATOM 8004 C CA . GLU A 1 1011 ? -7.894 -31.174 10.818 1.00 86.50 1011 GLU A CA 1
ATOM 8005 C C . GLU A 1 1011 ? -8.768 -32.425 10.578 1.00 86.50 1011 GLU A C 1
ATOM 8007 O O . GLU A 1 1011 ? -8.759 -33.058 9.519 1.00 86.50 1011 GLU A O 1
ATOM 8012 N N . GLY A 1 1012 ? -9.564 -32.796 11.587 1.00 92.12 1012 GLY A N 1
ATOM 8013 C CA . GLY A 1 1012 ? -10.356 -34.023 11.591 1.00 92.12 1012 GLY A CA 1
ATOM 8014 C C . GLY A 1 1012 ? -11.640 -33.946 10.769 1.00 92.12 1012 GLY A C 1
ATOM 8015 O O . GLY A 1 1012 ? -12.118 -34.986 10.309 1.00 92.12 1012 GLY A O 1
ATOM 8016 N N . SER A 1 1013 ? -12.197 -32.750 10.548 1.00 93.12 1013 SER A N 1
ATOM 8017 C CA . SER A 1 1013 ? -13.322 -32.590 9.618 1.00 93.12 1013 SER A CA 1
ATOM 8018 C C . SER A 1 1013 ? -12.844 -32.531 8.169 1.00 93.12 1013 SER A C 1
ATOM 8020 O O . SER A 1 1013 ? -13.464 -33.177 7.325 1.00 93.12 1013 SER A O 1
ATOM 8022 N N . ALA A 1 1014 ? -11.700 -31.895 7.891 1.00 93.12 1014 ALA A N 1
ATOM 8023 C CA . ALA A 1 1014 ? -11.071 -31.933 6.574 1.00 93.12 1014 ALA A CA 1
ATOM 8024 C C . ALA A 1 1014 ? -10.749 -33.374 6.141 1.00 93.12 1014 ALA A C 1
ATOM 8026 O O . ALA A 1 1014 ? -11.145 -33.799 5.057 1.00 93.12 1014 ALA A O 1
ATOM 8027 N N . GLU A 1 1015 ? -10.135 -34.176 7.019 1.00 93.50 1015 GLU A N 1
ATOM 8028 C CA . GLU A 1 1015 ? -9.957 -35.627 6.822 1.00 93.50 1015 GLU A CA 1
ATOM 8029 C C . GLU A 1 1015 ? -11.283 -36.365 6.553 1.00 93.50 1015 GLU A C 1
ATOM 8031 O O . GLU A 1 1015 ? -11.375 -37.199 5.648 1.00 93.50 1015 GLU A O 1
ATOM 8036 N N . PHE A 1 1016 ? -12.344 -36.065 7.313 1.00 96.19 1016 PHE A N 1
ATOM 8037 C CA . PHE A 1 1016 ? -13.638 -36.732 7.138 1.00 96.19 1016 PHE A CA 1
ATOM 8038 C C . PHE A 1 1016 ? -14.269 -36.421 5.777 1.00 96.19 1016 PHE A C 1
ATOM 8040 O O . PHE A 1 1016 ? -14.684 -37.345 5.066 1.00 96.19 1016 PHE A O 1
ATOM 8047 N N . PHE A 1 1017 ? -14.344 -35.140 5.413 1.00 96.88 1017 PHE A N 1
ATOM 8048 C CA . PHE A 1 1017 ? -14.988 -34.701 4.182 1.00 96.88 1017 PHE A CA 1
ATOM 8049 C C . PHE A 1 1017 ? -14.187 -35.136 2.953 1.00 96.88 1017 PHE A C 1
ATOM 8051 O O . PHE A 1 1017 ? -14.775 -35.718 2.043 1.00 96.88 1017 PHE A O 1
ATOM 8058 N N . ALA A 1 1018 ? -12.856 -35.022 2.969 1.00 95.25 1018 ALA A N 1
ATOM 8059 C CA . ALA A 1 1018 ? -12.003 -35.527 1.894 1.00 95.25 1018 ALA A CA 1
ATOM 8060 C C . ALA A 1 1018 ? -12.182 -37.033 1.648 1.00 95.25 1018 ALA A C 1
ATOM 8062 O O . ALA A 1 1018 ? -12.399 -37.463 0.512 1.00 95.25 1018 ALA A O 1
ATOM 8063 N N . GLN A 1 1019 ? -12.169 -37.852 2.709 1.00 94.50 1019 GLN A N 1
ATOM 8064 C CA . GLN A 1 1019 ? -12.401 -39.294 2.582 1.00 94.50 1019 GLN A CA 1
ATOM 8065 C C . GLN A 1 1019 ? -13.826 -39.629 2.108 1.00 94.50 1019 GLN A C 1
ATOM 8067 O O . GLN A 1 1019 ? -14.004 -40.607 1.374 1.00 94.50 1019 GLN A O 1
ATOM 8072 N N . TYR A 1 1020 ? -14.835 -38.850 2.513 1.00 95.50 1020 TYR A N 1
ATOM 8073 C CA . TYR A 1 1020 ? -16.222 -39.022 2.077 1.00 95.50 1020 TYR A CA 1
ATOM 8074 C C . TYR A 1 1020 ? -16.400 -38.667 0.592 1.00 95.50 1020 TYR A C 1
ATOM 8076 O O . TYR A 1 1020 ? -16.898 -39.494 -0.175 1.00 95.50 1020 TYR A O 1
ATOM 8084 N N . PHE A 1 1021 ? -15.935 -37.489 0.169 1.00 96.00 1021 PHE A N 1
ATOM 8085 C CA . PHE A 1 1021 ? -16.002 -36.998 -1.209 1.00 96.00 1021 PHE A CA 1
ATOM 8086 C C . PHE A 1 1021 ? -15.218 -37.896 -2.175 1.00 96.00 1021 PHE A C 1
ATOM 8088 O O . PHE A 1 1021 ? -15.776 -38.376 -3.166 1.00 96.00 1021 PHE A O 1
ATOM 8095 N N . ALA A 1 1022 ? -13.970 -38.249 -1.846 1.00 94.19 1022 ALA A N 1
ATOM 8096 C CA . ALA A 1 1022 ? -13.190 -39.220 -2.617 1.00 94.19 1022 ALA A CA 1
ATOM 8097 C C . ALA A 1 1022 ? -13.896 -40.587 -2.723 1.00 94.19 1022 ALA A C 1
ATOM 8099 O O . ALA A 1 1022 ? -13.781 -41.280 -3.737 1.00 94.19 1022 ALA A O 1
ATOM 8100 N N . GLY A 1 1023 ? -14.671 -40.967 -1.701 1.00 93.00 1023 GLY A N 1
ATOM 8101 C CA . GLY A 1 1023 ? -15.546 -42.138 -1.727 1.00 93.00 1023 GLY A CA 1
ATOM 8102 C C . GLY A 1 1023 ? -16.675 -42.050 -2.763 1.00 93.00 1023 GLY A C 1
ATOM 8103 O O . GLY A 1 1023 ? -17.001 -43.070 -3.371 1.00 93.00 1023 GLY A O 1
ATOM 8104 N N . GLN A 1 1024 ? -17.232 -40.859 -3.019 1.00 92.62 1024 GLN A N 1
ATOM 8105 C CA . GLN A 1 1024 ? -18.314 -40.656 -3.996 1.00 92.62 1024 GLN A CA 1
ATOM 8106 C C . GLN A 1 1024 ? -17.824 -40.723 -5.454 1.00 92.62 1024 GLN A C 1
ATOM 8108 O O . GLN A 1 1024 ? -18.460 -41.393 -6.270 1.00 92.62 1024 GLN A O 1
ATOM 8113 N N . LYS A 1 1025 ? -16.675 -40.111 -5.794 1.00 92.25 1025 LYS A N 1
ATOM 8114 C CA . LYS A 1 1025 ? -16.040 -40.284 -7.128 1.00 92.25 1025 LYS A CA 1
ATOM 8115 C C . LYS A 1 1025 ? -15.385 -41.665 -7.297 1.00 92.25 1025 LYS A C 1
ATOM 8117 O O . LYS A 1 1025 ? -15.127 -42.092 -8.419 1.00 92.25 1025 LYS A O 1
ATOM 8122 N N . GLY A 1 1026 ? -15.158 -42.393 -6.200 1.00 91.62 1026 GLY A N 1
ATOM 8123 C CA . GLY A 1 1026 ? -14.596 -43.748 -6.203 1.00 91.62 1026 GLY A CA 1
ATOM 8124 C C . GLY A 1 1026 ? -13.065 -43.807 -6.171 1.00 91.62 1026 GLY A C 1
ATOM 8125 O O . GLY A 1 1026 ? -12.495 -44.856 -6.476 1.00 91.62 1026 GLY A O 1
ATOM 8126 N N . TRP A 1 1027 ? -12.401 -42.716 -5.781 1.00 90.69 1027 TRP A N 1
ATOM 8127 C CA . TRP A 1 1027 ? -10.948 -42.635 -5.595 1.00 90.69 1027 TRP A CA 1
ATOM 8128 C C . TRP A 1 1027 ? -10.456 -43.363 -4.327 1.00 90.69 1027 TRP A C 1
ATOM 8130 O O . TRP A 1 1027 ? -9.271 -43.666 -4.216 1.00 90.69 1027 TRP A O 1
ATOM 8140 N N . GLY A 1 1028 ? -11.346 -43.724 -3.390 1.00 85.75 1028 GLY A N 1
ATOM 8141 C CA . GLY A 1 1028 ? -10.986 -44.503 -2.200 1.00 85.75 1028 GLY A CA 1
ATOM 8142 C C . GLY A 1 1028 ? -12.120 -45.357 -1.618 1.00 85.75 1028 GLY A C 1
ATOM 8143 O O . GLY A 1 1028 ? -13.301 -45.084 -1.813 1.00 85.75 1028 GLY A O 1
ATOM 8144 N N . ASP A 1 1029 ? -11.764 -46.396 -0.854 1.00 90.00 1029 ASP A N 1
ATOM 8145 C CA . ASP A 1 1029 ? -12.720 -47.174 -0.047 1.00 90.00 1029 ASP A CA 1
ATOM 8146 C C . ASP A 1 1029 ? -12.949 -46.464 1.298 1.00 90.00 1029 ASP A C 1
ATOM 8148 O O . ASP A 1 1029 ? -12.330 -46.799 2.311 1.00 90.00 1029 ASP A O 1
ATOM 8152 N N . TYR A 1 1030 ? -13.831 -45.460 1.291 1.00 92.44 1030 TYR A N 1
ATOM 8153 C CA . TYR A 1 1030 ? -14.240 -44.667 2.461 1.00 92.44 1030 TYR A CA 1
ATOM 8154 C C . TYR A 1 1030 ? -14.536 -45.535 3.698 1.00 92.44 1030 TYR A C 1
ATOM 8156 O O . TYR A 1 1030 ? -14.001 -45.308 4.783 1.00 92.44 1030 TYR A O 1
ATOM 8164 N N . GLN A 1 1031 ? -15.315 -46.605 3.526 1.00 92.75 1031 GLN A N 1
ATOM 8165 C CA . GLN A 1 1031 ? -15.709 -47.510 4.609 1.00 92.75 1031 GLN A CA 1
ATOM 8166 C C . GLN A 1 1031 ? -14.519 -48.318 5.160 1.00 92.75 1031 GLN A C 1
ATOM 8168 O O . GLN A 1 1031 ? -14.448 -48.580 6.365 1.00 92.75 1031 GLN A O 1
ATOM 8173 N N . ALA A 1 1032 ? -13.549 -48.700 4.323 1.00 92.75 1032 ALA A N 1
ATOM 8174 C CA . ALA A 1 1032 ? -12.302 -49.304 4.787 1.00 92.75 1032 ALA A CA 1
ATOM 8175 C C . ALA A 1 1032 ? -11.306 -48.284 5.364 1.00 92.75 1032 ALA A C 1
ATOM 8177 O O . ALA A 1 1032 ? -10.487 -48.680 6.196 1.00 92.75 1032 ALA A O 1
ATOM 8178 N N . ASN A 1 1033 ? -11.347 -47.017 4.944 1.00 91.88 1033 ASN A N 1
ATOM 8179 C CA . ASN A 1 1033 ? -10.504 -45.934 5.460 1.00 91.88 1033 ASN A CA 1
ATOM 8180 C C . ASN A 1 1033 ? -10.944 -45.535 6.869 1.00 91.88 1033 ASN A C 1
ATOM 8182 O O . ASN A 1 1033 ? -10.200 -45.785 7.817 1.00 91.88 1033 ASN A O 1
ATOM 8186 N N . MET A 1 1034 ? -12.205 -45.126 7.036 1.00 95.31 1034 MET A N 1
ATOM 8187 C CA . MET A 1 1034 ? -12.809 -44.836 8.341 1.00 95.31 1034 MET A CA 1
ATOM 8188 C C . MET A 1 1034 ? -12.583 -45.978 9.341 1.00 95.31 1034 MET A C 1
ATOM 8190 O O . MET A 1 1034 ? -12.219 -45.753 10.495 1.00 95.31 1034 MET A O 1
ATOM 8194 N N . LYS A 1 1035 ? -12.695 -47.238 8.903 1.00 94.75 1035 LYS A N 1
ATOM 8195 C CA . LYS A 1 1035 ? -12.433 -48.400 9.764 1.00 94.75 1035 LYS A CA 1
ATOM 8196 C C . LYS A 1 1035 ? -10.980 -48.529 10.245 1.00 94.75 1035 LYS A C 1
ATOM 8198 O O . LYS A 1 1035 ? -10.765 -49.122 11.304 1.00 94.75 1035 LYS A O 1
ATOM 8203 N N . ARG A 1 1036 ? -9.986 -48.028 9.502 1.00 93.75 1036 ARG A N 1
ATOM 8204 C CA . ARG A 1 1036 ? -8.588 -47.963 9.968 1.00 93.75 1036 ARG A CA 1
ATOM 8205 C C . ARG A 1 1036 ? -8.440 -46.873 11.024 1.00 93.75 1036 ARG A C 1
ATOM 8207 O O . ARG A 1 1036 ? -8.003 -47.203 12.125 1.00 93.75 1036 ARG A O 1
ATOM 8214 N N . ASN A 1 1037 ? -8.934 -45.668 10.746 1.00 94.12 1037 ASN A N 1
ATOM 8215 C CA . ASN A 1 1037 ? -8.907 -44.533 11.674 1.00 94.12 1037 ASN A CA 1
ATOM 8216 C C . ASN A 1 1037 ? -9.580 -44.908 13.017 1.00 94.12 1037 ASN A C 1
ATOM 8218 O O . ASN A 1 1037 ? -9.013 -44.682 14.084 1.00 94.12 1037 ASN A O 1
ATOM 8222 N N . LEU A 1 1038 ? -10.701 -45.649 12.988 1.00 93.94 1038 LEU A N 1
ATOM 8223 C CA . LEU A 1 1038 ? -11.383 -46.161 14.191 1.00 93.94 1038 LEU A CA 1
ATOM 8224 C C . LEU A 1 1038 ? -10.527 -47.130 15.016 1.00 93.94 1038 LEU A C 1
ATOM 8226 O O . LEU A 1 1038 ? -10.545 -47.110 16.247 1.00 93.94 1038 LEU A O 1
ATOM 8230 N N . LEU A 1 1039 ? -9.816 -48.041 14.347 1.00 93.06 1039 LEU A N 1
ATOM 8231 C CA . LEU A 1 1039 ? -8.930 -48.991 15.018 1.00 93.06 1039 LEU A CA 1
ATOM 8232 C C . LEU A 1 1039 ? -7.714 -48.280 15.617 1.00 93.06 1039 LEU A C 1
ATOM 8234 O O . LEU A 1 1039 ? -7.252 -48.695 16.679 1.00 93.06 1039 LEU A O 1
ATOM 8238 N N . SER A 1 1040 ? -7.248 -47.211 14.972 1.00 91.25 1040 SER A N 1
ATOM 8239 C CA . SER A 1 1040 ? -6.125 -46.394 15.419 1.00 91.25 1040 SER A CA 1
ATOM 8240 C C . SER A 1 1040 ? -6.479 -45.527 16.631 1.00 91.25 1040 SER A C 1
ATOM 8242 O O . SER A 1 1040 ? -5.843 -45.650 17.676 1.00 91.25 1040 SER A O 1
ATOM 8244 N N . ALA A 1 1041 ? -7.589 -44.784 16.576 1.00 88.94 1041 ALA A N 1
ATOM 8245 C CA . ALA A 1 1041 ? -8.134 -44.016 17.700 1.00 88.94 1041 ALA A CA 1
ATOM 8246 C C . ALA A 1 1041 ? -8.277 -44.864 18.980 1.00 88.94 1041 ALA A C 1
ATOM 8248 O O . ALA A 1 1041 ? -7.874 -44.479 20.083 1.00 88.94 1041 ALA A O 1
ATOM 8249 N N . ARG A 1 1042 ? -8.800 -46.089 18.829 1.00 87.56 1042 ARG A N 1
ATOM 8250 C CA . ARG A 1 1042 ? -8.926 -47.055 19.931 1.00 87.56 1042 ARG A CA 1
ATOM 8251 C C . ARG A 1 1042 ? -7.579 -47.587 20.412 1.00 87.56 1042 ARG A C 1
ATOM 8253 O O . ARG A 1 1042 ? -7.429 -47.848 21.604 1.00 87.56 1042 ARG A O 1
ATOM 8260 N N . ASP A 1 1043 ? -6.615 -47.769 19.516 1.00 89.19 1043 ASP A N 1
ATOM 8261 C CA . ASP A 1 1043 ? -5.266 -48.207 19.859 1.00 89.19 1043 ASP A CA 1
ATOM 8262 C C . ASP A 1 1043 ? -4.534 -47.133 20.682 1.00 89.19 1043 ASP A C 1
ATOM 8264 O O . ASP A 1 1043 ? -4.082 -47.449 21.785 1.00 89.19 1043 ASP A O 1
ATOM 8268 N N . VAL A 1 1044 ? -4.557 -45.864 20.255 1.00 89.19 1044 VAL A N 1
ATOM 8269 C CA . VAL A 1 1044 ? -4.018 -44.707 20.998 1.00 89.19 1044 VAL A CA 1
ATOM 8270 C C . VAL A 1 1044 ? -4.622 -44.611 22.401 1.00 89.19 1044 VAL A C 1
ATOM 8272 O O . VAL A 1 1044 ? -3.888 -44.680 23.395 1.00 89.19 1044 VAL A O 1
ATOM 8275 N N . ARG A 1 1045 ? -5.960 -44.552 22.505 1.00 88.12 1045 ARG A N 1
ATOM 8276 C CA . ARG A 1 1045 ? -6.679 -44.479 23.791 1.00 88.12 1045 ARG A CA 1
ATOM 8277 C C . ARG A 1 1045 ? -6.379 -45.692 24.685 1.00 88.12 1045 ARG A C 1
ATOM 8279 O O . ARG A 1 1045 ? -6.296 -45.551 25.902 1.00 88.12 1045 ARG A O 1
ATOM 8286 N N . SER A 1 1046 ? -6.131 -46.876 24.109 1.00 88.81 1046 SER A N 1
ATOM 8287 C CA . SER A 1 1046 ? -5.780 -48.091 24.868 1.00 88.81 1046 SER A CA 1
ATOM 8288 C C . SER A 1 1046 ? -4.313 -48.188 25.316 1.00 88.81 1046 SER A C 1
ATOM 8290 O O . SER A 1 1046 ? -4.036 -48.829 26.333 1.00 88.81 1046 SER A O 1
ATOM 8292 N N . ARG A 1 1047 ? -3.373 -47.588 24.570 1.00 90.44 1047 ARG A N 1
ATOM 8293 C CA . ARG A 1 1047 ? -1.929 -47.617 24.865 1.00 90.44 1047 ARG A CA 1
ATOM 8294 C C . ARG A 1 1047 ? -1.508 -46.497 25.808 1.00 90.44 1047 ARG A C 1
ATOM 8296 O O . ARG A 1 1047 ? -0.719 -46.745 26.718 1.00 90.44 1047 ARG A O 1
ATOM 8303 N N . TRP A 1 1048 ? -2.028 -45.294 25.576 1.00 89.19 1048 TRP A N 1
ATOM 8304 C CA . TRP A 1 1048 ? -1.564 -44.059 26.212 1.00 89.19 1048 TRP A CA 1
ATOM 8305 C C . TRP A 1 1048 ? -2.591 -43.448 27.171 1.00 89.19 1048 TRP A C 1
ATOM 8307 O O . TRP A 1 1048 ? -2.205 -42.738 28.093 1.00 89.19 1048 TRP A O 1
ATOM 8317 N N . GLY A 1 1049 ? -3.884 -43.750 26.996 1.00 89.00 1049 GLY A N 1
ATOM 8318 C CA . GLY A 1 1049 ? -4.967 -43.151 27.787 1.00 89.00 1049 GLY A CA 1
ATOM 8319 C C . GLY A 1 1049 ? -5.343 -41.724 27.373 1.00 89.00 1049 GLY A C 1
ATOM 8320 O O . GLY A 1 1049 ? -6.100 -41.084 28.095 1.00 89.00 1049 GLY A O 1
ATOM 8321 N N . LEU A 1 1050 ? -4.815 -41.247 26.241 1.00 91.56 1050 LEU A N 1
ATOM 8322 C CA . LEU A 1 1050 ? -5.086 -39.926 25.669 1.00 91.56 1050 LEU A CA 1
ATOM 8323 C C . LEU A 1 1050 ? -6.453 -39.873 24.968 1.00 91.56 1050 LEU A C 1
ATOM 8325 O O . LEU A 1 1050 ? -7.006 -40.903 24.569 1.00 91.56 1050 LEU A O 1
ATOM 8329 N N . SER A 1 1051 ? -6.964 -38.655 24.803 1.00 90.00 1051 SER A N 1
ATOM 8330 C CA . SER A 1 1051 ? -8.265 -38.325 24.210 1.00 90.00 1051 SER A CA 1
ATOM 8331 C C . SER A 1 1051 ? -8.174 -37.064 23.337 1.00 90.00 1051 SER A C 1
ATOM 8333 O O . SER A 1 1051 ? -7.136 -36.407 23.303 1.00 90.00 1051 SER A O 1
ATOM 8335 N N . LEU A 1 1052 ? -9.263 -36.660 22.672 1.00 91.62 1052 LEU A N 1
ATOM 8336 C CA . LEU A 1 1052 ? -9.299 -35.375 21.951 1.00 91.62 1052 LEU A CA 1
ATOM 8337 C C . LEU A 1 1052 ? -9.083 -34.163 22.878 1.00 91.62 1052 LEU A C 1
ATOM 8339 O O . LEU A 1 1052 ? -8.499 -33.169 22.452 1.00 91.62 1052 LEU A O 1
ATOM 8343 N N . ARG A 1 1053 ? -9.432 -34.282 24.171 1.00 90.62 1053 ARG A N 1
ATOM 8344 C CA . ARG A 1 1053 ? -9.136 -33.271 25.204 1.00 90.62 1053 ARG A CA 1
ATOM 8345 C C . ARG A 1 1053 ? -7.631 -33.041 25.422 1.00 90.62 1053 ARG A C 1
ATOM 8347 O O . ARG A 1 1053 ? -7.249 -32.071 26.072 1.00 90.62 1053 ARG A O 1
ATOM 8354 N N . ASP A 1 1054 ? -6.767 -33.911 24.897 1.00 88.31 1054 ASP A N 1
ATOM 8355 C CA . ASP A 1 1054 ? -5.315 -33.747 24.972 1.00 88.31 1054 ASP A CA 1
ATOM 8356 C C . ASP A 1 1054 ? -4.715 -32.939 23.811 1.00 88.31 1054 ASP A C 1
ATOM 8358 O O . ASP A 1 1054 ? -3.582 -32.489 23.939 1.00 88.31 1054 ASP A O 1
ATOM 8362 N N . VAL A 1 1055 ? -5.464 -32.708 22.724 1.00 85.81 1055 VAL A N 1
ATOM 8363 C CA . VAL A 1 1055 ? -5.004 -32.009 21.501 1.00 85.81 1055 VAL A CA 1
ATOM 8364 C C . VAL A 1 1055 ? -5.923 -30.854 21.077 1.00 85.81 1055 VAL A C 1
ATOM 8366 O O . VAL A 1 1055 ? -5.954 -30.480 19.912 1.00 85.81 1055 VAL A O 1
ATOM 8369 N N . VAL A 1 1056 ? -6.687 -30.285 22.016 1.00 81.62 1056 VAL A N 1
ATOM 8370 C CA . VAL A 1 1056 ? -7.595 -29.147 21.748 1.00 81.62 1056 VAL A CA 1
ATOM 8371 C C . VAL A 1 1056 ? -6.823 -27.893 21.314 1.00 81.62 1056 VAL A C 1
ATOM 8373 O O . VAL A 1 1056 ? -7.304 -27.147 20.471 1.00 81.62 1056 VAL A O 1
ATOM 8376 N N . THR A 1 1057 ? -5.627 -27.686 21.876 1.00 76.81 1057 THR A N 1
ATOM 8377 C CA . THR A 1 1057 ? -4.739 -26.539 21.624 1.00 76.81 1057 THR A CA 1
ATOM 8378 C C . THR A 1 1057 ? -3.382 -27.003 21.083 1.00 76.81 1057 THR A C 1
ATOM 8380 O O . THR A 1 1057 ? -2.991 -28.162 21.284 1.00 76.81 1057 THR A O 1
ATOM 8383 N N . ARG A 1 1058 ? -2.619 -26.096 20.452 1.00 67.62 1058 ARG A N 1
ATOM 8384 C CA . ARG A 1 1058 ? -1.248 -26.376 19.979 1.00 67.62 1058 ARG A CA 1
ATOM 8385 C C . ARG A 1 1058 ? -0.304 -26.754 21.150 1.00 67.62 1058 ARG A C 1
ATOM 8387 O O . ARG A 1 1058 ? 0.493 -27.684 21.013 1.00 67.62 1058 ARG A O 1
ATOM 8394 N N . ASP A 1 1059 ? -0.511 -26.192 22.348 1.00 73.19 1059 ASP A N 1
ATOM 8395 C CA . ASP A 1 1059 ? 0.097 -26.634 23.625 1.00 73.19 1059 ASP A CA 1
ATOM 8396 C C . ASP A 1 1059 ? -0.224 -28.095 23.982 1.00 73.19 1059 ASP A C 1
ATOM 8398 O O . ASP A 1 1059 ? 0.633 -28.857 24.440 1.00 73.19 1059 ASP A O 1
ATOM 8402 N N . GLY A 1 1060 ? -1.474 -28.515 23.767 1.00 78.94 1060 GLY A N 1
ATOM 8403 C CA . GLY A 1 1060 ? -1.893 -29.908 23.906 1.00 78.94 1060 GLY A CA 1
ATOM 8404 C C . GLY A 1 1060 ? -1.130 -30.824 22.948 1.00 78.94 1060 GLY A C 1
ATOM 8405 O O . GLY A 1 1060 ? -0.543 -31.821 23.375 1.00 78.94 1060 GLY A O 1
ATOM 8406 N N . GLN A 1 1061 ? -1.035 -30.438 21.671 1.00 80.31 1061 GLN A N 1
ATOM 8407 C CA . GLN A 1 1061 ? -0.225 -31.153 20.679 1.00 80.31 1061 GLN A CA 1
ATOM 8408 C C . GLN A 1 1061 ? 1.266 -31.204 21.068 1.00 80.31 1061 GLN A C 1
ATOM 8410 O O . GLN A 1 1061 ? 1.908 -32.238 20.880 1.00 80.31 1061 GLN A O 1
ATOM 8415 N N . ALA A 1 1062 ? 1.841 -30.134 21.630 1.00 78.69 1062 ALA A N 1
ATOM 8416 C CA . ALA A 1 1062 ? 3.214 -30.129 22.146 1.00 78.69 1062 ALA A CA 1
ATOM 8417 C C . ALA A 1 1062 ? 3.391 -31.119 23.314 1.00 78.69 1062 ALA A C 1
ATOM 8419 O O . ALA A 1 1062 ? 4.249 -32.002 23.251 1.00 78.69 1062 ALA A O 1
ATOM 8420 N N . ARG A 1 1063 ? 2.508 -31.068 24.323 1.00 84.19 1063 ARG A N 1
ATOM 8421 C CA . ARG A 1 1063 ? 2.482 -32.017 25.454 1.00 84.19 1063 ARG A CA 1
ATOM 8422 C C . ARG A 1 1063 ? 2.352 -33.471 24.994 1.00 84.19 1063 ARG A C 1
ATOM 8424 O O . ARG A 1 1063 ? 2.982 -34.359 25.563 1.00 84.19 1063 ARG A O 1
ATOM 8431 N N . VAL A 1 1064 ? 1.530 -33.737 23.981 1.00 86.06 1064 VAL A N 1
ATOM 8432 C CA . VAL A 1 1064 ? 1.336 -35.089 23.439 1.00 86.06 1064 VAL A CA 1
ATOM 8433 C C . VAL A 1 1064 ? 2.576 -35.569 22.683 1.00 86.06 1064 VAL A C 1
ATOM 8435 O O . VAL A 1 1064 ? 2.960 -36.723 22.871 1.00 86.06 1064 VAL A O 1
ATOM 8438 N N . ARG A 1 1065 ? 3.258 -34.698 21.922 1.00 84.88 1065 ARG A N 1
ATOM 8439 C CA . ARG A 1 1065 ? 4.528 -35.016 21.236 1.00 84.88 1065 ARG A CA 1
ATOM 8440 C C . ARG A 1 1065 ? 5.642 -35.451 22.206 1.00 84.88 1065 ARG A C 1
ATOM 8442 O O . ARG A 1 1065 ? 6.443 -36.311 21.849 1.00 84.88 1065 ARG A O 1
ATOM 8449 N N . GLU A 1 1066 ? 5.665 -34.954 23.447 1.00 86.06 1066 GLU A N 1
ATOM 8450 C CA . GLU A 1 1066 ? 6.587 -35.455 24.489 1.00 86.06 1066 GLU A CA 1
ATOM 8451 C C . GLU A 1 1066 ? 6.243 -36.870 25.003 1.00 86.06 1066 GLU A C 1
ATOM 8453 O O . GLU A 1 1066 ? 7.117 -37.593 25.491 1.00 86.06 1066 GLU A O 1
ATOM 8458 N N . LEU A 1 1067 ? 4.968 -37.269 24.932 1.00 85.31 1067 LEU A N 1
ATOM 8459 C CA . LEU A 1 1067 ? 4.459 -38.537 25.466 1.00 85.31 1067 LEU A CA 1
ATOM 8460 C C . LEU A 1 1067 ? 4.482 -39.664 24.428 1.00 85.31 1067 LEU A C 1
ATOM 8462 O O . LEU A 1 1067 ? 4.781 -40.813 24.771 1.00 85.31 1067 LEU A O 1
ATOM 8466 N N . CYS A 1 1068 ? 4.149 -39.350 23.176 1.00 85.62 1068 CYS A N 1
ATOM 8467 C CA . CYS A 1 1068 ? 4.098 -40.294 22.072 1.00 85.62 1068 CYS A CA 1
ATOM 8468 C C . CYS A 1 1068 ? 4.296 -39.608 20.714 1.00 85.62 1068 CYS A C 1
ATOM 8470 O O . CYS A 1 1068 ? 3.833 -38.497 20.469 1.00 85.62 1068 CYS A O 1
ATOM 8472 N N . ASP A 1 1069 ? 4.838 -40.370 19.768 1.00 83.81 1069 ASP A N 1
ATOM 8473 C CA . ASP A 1 1069 ? 4.690 -40.104 18.336 1.00 83.81 1069 ASP A CA 1
ATOM 8474 C C . ASP A 1 1069 ? 3.285 -40.553 17.879 1.00 83.81 1069 ASP A C 1
ATOM 8476 O O . ASP A 1 1069 ? 3.112 -41.548 17.179 1.00 83.81 1069 ASP A O 1
ATOM 8480 N N . CYS A 1 1070 ? 2.251 -39.929 18.460 1.00 84.62 1070 CYS A N 1
ATOM 8481 C CA . CYS A 1 1070 ? 0.842 -40.269 18.230 1.00 84.62 1070 CYS A CA 1
ATOM 8482 C C . CYS A 1 1070 ? -0.118 -39.065 18.286 1.00 84.62 1070 CYS A C 1
ATOM 8484 O O . CYS A 1 1070 ? -1.332 -39.248 18.342 1.00 84.62 1070 CYS A O 1
ATOM 8486 N N . GLY A 1 1071 ? 0.410 -37.834 18.229 1.00 81.75 1071 GLY A N 1
ATOM 8487 C CA . GLY A 1 1071 ? -0.392 -36.604 18.195 1.00 81.75 1071 GLY A CA 1
ATOM 8488 C C . GLY A 1 1071 ? -1.358 -36.563 17.011 1.00 81.75 1071 GLY A C 1
ATOM 8489 O O . GLY A 1 1071 ? -2.563 -36.459 17.223 1.00 81.75 1071 GLY A O 1
ATOM 8490 N N . GLY A 1 1072 ? -0.853 -36.745 15.784 1.00 82.50 1072 GLY A N 1
ATOM 8491 C CA . GLY A 1 1072 ? -1.686 -36.771 14.572 1.00 82.50 1072 GLY A CA 1
ATOM 8492 C C . GLY A 1 1072 ? -2.761 -37.864 14.587 1.00 82.50 1072 GLY A C 1
ATOM 8493 O O . GLY A 1 1072 ? -3.846 -37.677 14.053 1.00 82.50 1072 GLY A O 1
ATOM 8494 N N . GLN A 1 1073 ? -2.535 -38.972 15.298 1.00 89.12 1073 GLN A N 1
ATOM 8495 C CA . GLN A 1 1073 ? -3.542 -40.027 15.470 1.00 89.12 1073 GLN A CA 1
ATOM 8496 C C . GLN A 1 1073 ? -4.743 -39.582 16.331 1.00 89.12 1073 GLN A C 1
ATOM 8498 O O . GLN A 1 1073 ? -5.807 -40.207 16.310 1.00 89.12 1073 GLN A O 1
ATOM 8503 N N . LEU A 1 1074 ? -4.597 -38.497 17.098 1.00 88.75 1074 LEU A N 1
ATOM 8504 C CA . LEU A 1 1074 ? -5.700 -37.847 17.799 1.00 88.75 1074 LEU A CA 1
ATOM 8505 C C . LEU A 1 1074 ? -6.394 -36.825 16.890 1.00 88.75 1074 LEU A C 1
ATOM 8507 O O . LEU A 1 1074 ? -7.578 -37.001 16.622 1.00 88.75 1074 LEU A O 1
ATOM 8511 N N . TYR A 1 1075 ? -5.701 -35.800 16.383 1.00 85.94 1075 TYR A N 1
ATOM 8512 C CA . TYR A 1 1075 ? -6.386 -34.730 15.639 1.00 85.94 1075 TYR A CA 1
ATOM 8513 C C . TYR A 1 1075 ? -6.812 -35.120 14.212 1.00 85.94 1075 TYR A C 1
ATOM 8515 O O . TYR A 1 1075 ? -7.936 -34.794 13.846 1.00 85.94 1075 TYR A O 1
ATOM 8523 N N . TYR A 1 1076 ? -6.036 -35.926 13.475 1.00 87.38 1076 TYR A N 1
ATOM 8524 C CA . TYR A 1 1076 ? -6.497 -36.534 12.218 1.00 87.38 1076 TYR A CA 1
ATOM 8525 C C . TYR A 1 1076 ? -7.387 -37.757 12.483 1.00 87.38 1076 TYR A C 1
ATOM 8527 O O . TYR A 1 1076 ? -8.603 -37.668 12.357 1.00 87.38 1076 TYR A O 1
ATOM 8535 N N . GLU A 1 1077 ? -6.826 -38.910 12.884 1.00 93.31 1077 GLU A N 1
ATOM 8536 C CA . GLU A 1 1077 ? -7.558 -40.197 12.848 1.00 93.31 1077 GLU A CA 1
ATOM 8537 C C . GLU A 1 1077 ? -8.720 -40.293 13.858 1.00 93.31 1077 GLU A C 1
ATOM 8539 O O . GLU A 1 1077 ? -9.749 -40.915 13.576 1.00 93.31 1077 GLU A O 1
ATOM 8544 N N . THR A 1 1078 ? -8.574 -39.705 15.051 1.00 94.25 1078 THR A N 1
ATOM 8545 C CA . THR A 1 1078 ? -9.665 -39.657 16.041 1.00 94.25 1078 THR A CA 1
ATOM 8546 C C . THR A 1 1078 ? -10.617 -38.492 15.751 1.00 94.25 1078 THR A C 1
ATOM 8548 O O . THR A 1 1078 ? -11.828 -38.648 15.927 1.00 94.25 1078 THR A O 1
ATOM 8551 N N . GLY A 1 1079 ? -10.102 -37.377 15.221 1.00 94.62 1079 GLY A N 1
ATOM 8552 C CA . GLY A 1 1079 ? -10.886 -36.257 14.699 1.00 94.62 1079 GLY A CA 1
ATOM 8553 C C . GLY A 1 1079 ? -11.816 -36.662 13.552 1.00 94.62 1079 GLY A C 1
ATOM 8554 O O . GLY A 1 1079 ? -12.991 -36.309 13.596 1.00 94.62 1079 GLY A O 1
ATOM 8555 N N . THR A 1 1080 ? -11.377 -37.531 12.625 1.00 95.75 1080 THR A N 1
ATOM 8556 C CA . THR A 1 1080 ? -12.233 -38.082 11.548 1.00 95.75 1080 THR A CA 1
ATOM 8557 C C . THR A 1 1080 ? -13.501 -38.717 12.115 1.00 95.75 1080 THR A C 1
ATOM 8559 O O . THR A 1 1080 ? -14.585 -38.615 11.544 1.00 95.75 1080 THR A O 1
ATOM 8562 N N . TRP A 1 1081 ? -13.372 -39.396 13.258 1.00 96.56 1081 TRP A N 1
ATOM 8563 C CA . TRP A 1 1081 ? -14.484 -40.073 13.919 1.00 96.56 1081 TRP A CA 1
ATOM 8564 C C . TRP A 1 1081 ? -15.347 -39.160 14.772 1.00 96.56 1081 TRP A C 1
ATOM 8566 O O . TRP A 1 1081 ? -16.539 -39.432 14.899 1.00 96.56 1081 TRP A O 1
ATOM 8576 N N . ALA A 1 1082 ? -14.781 -38.089 15.319 1.00 95.62 1082 ALA A N 1
ATOM 8577 C CA . ALA A 1 1082 ? -15.556 -37.029 15.939 1.00 95.62 1082 ALA A CA 1
ATOM 8578 C C . ALA A 1 1082 ? -16.398 -36.289 14.895 1.00 95.62 1082 ALA A C 1
ATOM 8580 O O . ALA A 1 1082 ? -17.608 -36.167 15.075 1.00 95.62 1082 ALA A O 1
ATOM 8581 N N . ALA A 1 1083 ? -15.800 -35.914 13.761 1.00 96.31 1083 ALA A N 1
ATOM 8582 C CA . ALA A 1 1083 ? -16.511 -35.308 12.645 1.00 96.31 1083 ALA A CA 1
ATOM 8583 C C . ALA A 1 1083 ? -17.621 -36.231 12.109 1.00 96.31 1083 ALA A C 1
ATOM 8585 O O . ALA A 1 1083 ? -18.772 -35.814 12.027 1.00 96.31 1083 ALA A O 1
ATOM 8586 N N . ALA A 1 1084 ? -17.331 -37.519 11.884 1.00 96.94 1084 ALA A N 1
ATOM 8587 C CA . ALA A 1 1084 ? -18.343 -38.514 11.508 1.00 96.94 1084 ALA A CA 1
ATOM 8588 C C . ALA A 1 1084 ? -19.491 -38.651 12.524 1.00 96.94 1084 ALA A C 1
ATOM 8590 O O . ALA A 1 1084 ? -20.634 -38.924 12.153 1.00 96.94 1084 ALA A O 1
ATOM 8591 N N . TRP A 1 1085 ? -19.196 -38.490 13.816 1.00 96.62 1085 TRP A N 1
ATOM 8592 C CA . TRP A 1 1085 ? -20.194 -38.561 14.880 1.00 96.62 1085 TRP A CA 1
ATOM 8593 C C . TRP A 1 1085 ? -21.095 -37.323 14.913 1.00 96.62 1085 TRP A C 1
ATOM 8595 O O . TRP A 1 1085 ? -22.308 -37.469 15.074 1.00 96.62 1085 TRP A O 1
ATOM 8605 N N . LEU A 1 1086 ? -20.520 -36.138 14.689 1.00 95.88 1086 LEU A N 1
ATOM 8606 C CA . LEU A 1 1086 ? -21.254 -34.882 14.527 1.00 95.88 1086 LEU A CA 1
ATOM 8607 C C . LEU A 1 1086 ? -22.133 -34.915 13.266 1.00 95.88 1086 LEU A C 1
ATOM 8609 O O . LEU A 1 1086 ? -23.329 -34.660 13.371 1.00 95.88 1086 LEU A O 1
ATOM 8613 N N . VAL A 1 1087 ? -21.600 -35.370 12.125 1.00 96.19 1087 VAL A N 1
ATOM 8614 C CA . VAL A 1 1087 ? -22.359 -35.562 10.871 1.00 96.19 1087 VAL A CA 1
ATOM 8615 C C . VAL A 1 1087 ? -23.537 -36.530 11.031 1.00 96.19 1087 VAL A C 1
ATOM 8617 O O . VAL A 1 1087 ? -24.603 -36.312 10.468 1.00 96.19 1087 VAL A O 1
ATOM 8620 N N . ASN A 1 1088 ? -23.402 -37.591 11.828 1.00 95.44 1088 ASN A N 1
ATOM 8621 C CA . ASN A 1 1088 ? -24.531 -38.476 12.140 1.00 95.44 1088 ASN A CA 1
ATOM 8622 C C . ASN A 1 1088 ? -25.561 -37.839 13.108 1.00 95.44 1088 ASN A C 1
ATOM 8624 O O . ASN A 1 1088 ? -26.673 -38.358 13.243 1.00 95.44 1088 ASN A O 1
ATOM 8628 N N . ARG A 1 1089 ? -25.202 -36.765 13.825 1.00 91.50 1089 ARG A N 1
ATOM 8629 C CA . ARG A 1 1089 ? -26.069 -36.085 14.802 1.00 91.50 1089 ARG A CA 1
ATOM 8630 C C . ARG A 1 1089 ? -26.860 -34.932 14.183 1.00 91.50 1089 ARG A C 1
ATOM 8632 O O . ARG A 1 1089 ? -28.070 -34.892 14.397 1.00 91.50 1089 ARG A O 1
ATOM 8639 N N . SER A 1 1090 ? -26.193 -34.022 13.473 1.00 90.75 1090 SER A N 1
ATOM 8640 C CA . SER A 1 1090 ? -26.821 -32.906 12.753 1.00 90.75 1090 SER A CA 1
ATOM 8641 C C . SER A 1 1090 ? -27.095 -33.302 11.300 1.00 90.75 1090 SER A C 1
ATOM 8643 O O . SER A 1 1090 ? -28.246 -33.540 10.940 1.00 90.75 1090 SER A O 1
ATOM 8645 N N . GLY A 1 1091 ? -26.027 -33.474 10.523 1.00 92.88 1091 GLY A N 1
ATOM 8646 C CA . GLY A 1 1091 ? -26.018 -33.857 9.114 1.00 92.88 1091 GLY A CA 1
ATOM 8647 C C . GLY A 1 1091 ? -24.723 -33.401 8.432 1.00 92.88 1091 GLY A C 1
ATOM 8648 O O . GLY A 1 1091 ? -23.785 -32.958 9.099 1.00 92.88 1091 GLY A O 1
ATOM 8649 N N . ILE A 1 1092 ? -24.637 -33.558 7.107 1.00 92.69 1092 ILE A N 1
ATOM 8650 C CA . ILE A 1 1092 ? -23.479 -33.092 6.317 1.00 92.69 1092 ILE A CA 1
ATOM 8651 C C . ILE A 1 1092 ? -23.596 -31.590 6.069 1.00 92.69 1092 ILE A C 1
ATOM 8653 O O . ILE A 1 1092 ? -22.675 -30.843 6.395 1.00 92.69 1092 ILE A O 1
ATOM 8657 N N . ASP A 1 1093 ? -24.739 -31.164 5.534 1.00 91.50 1093 ASP A N 1
ATOM 8658 C CA . ASP A 1 1093 ? -25.003 -29.781 5.141 1.00 91.50 1093 ASP A CA 1
ATOM 8659 C C . ASP A 1 1093 ? -25.001 -28.866 6.377 1.00 91.50 1093 ASP A C 1
ATOM 8661 O O . ASP A 1 1093 ? -24.422 -27.786 6.355 1.00 91.50 1093 ASP A O 1
ATOM 8665 N N . GLU A 1 1094 ? -25.534 -29.348 7.501 1.00 91.38 1094 GLU A N 1
ATOM 8666 C CA . GLU A 1 1094 ? -25.514 -28.663 8.794 1.00 91.38 1094 GLU A CA 1
ATOM 8667 C C . GLU A 1 1094 ? -24.080 -28.431 9.322 1.00 91.38 1094 GLU A C 1
ATOM 8669 O O . GLU A 1 1094 ? -23.823 -27.476 10.048 1.00 91.38 1094 GLU A O 1
ATOM 8674 N N . PHE A 1 1095 ? -23.105 -29.273 8.972 1.00 93.06 1095 PHE A N 1
ATOM 8675 C CA . PHE A 1 1095 ? -21.707 -29.059 9.369 1.00 93.06 1095 PHE A CA 1
ATOM 8676 C C . PHE A 1 1095 ? -20.975 -28.193 8.329 1.00 93.06 1095 PHE A C 1
ATOM 8678 O O . PHE A 1 1095 ? -20.337 -27.207 8.688 1.00 93.06 1095 PHE A O 1
ATOM 8685 N N . LEU A 1 1096 ? -21.097 -28.492 7.035 1.00 90.94 1096 LEU A N 1
ATOM 8686 C CA . LEU A 1 1096 ? -20.411 -27.714 5.998 1.00 90.94 1096 LEU A CA 1
ATOM 8687 C C . LEU A 1 1096 ? -20.943 -26.281 5.873 1.00 90.94 1096 LEU A C 1
ATOM 8689 O O . LEU A 1 1096 ? -20.145 -25.363 5.725 1.00 90.94 1096 LEU A O 1
ATOM 8693 N N . PHE A 1 1097 ? -22.260 -26.084 5.959 1.00 87.69 1097 PHE A N 1
ATOM 8694 C CA . PHE A 1 1097 ? -22.922 -24.839 5.561 1.00 87.69 1097 PHE A CA 1
ATOM 8695 C C . PHE A 1 1097 ? -23.727 -24.149 6.677 1.00 87.69 1097 PHE A C 1
ATOM 8697 O O . PHE A 1 1097 ? -23.968 -22.951 6.555 1.00 87.69 1097 PHE A O 1
ATOM 8704 N N . ASP A 1 1098 ? -24.075 -24.828 7.782 1.00 86.94 1098 ASP A N 1
ATOM 8705 C CA . ASP A 1 1098 ? -24.532 -24.135 9.005 1.00 86.94 1098 ASP A CA 1
ATOM 8706 C C . ASP A 1 1098 ? -23.398 -23.913 10.028 1.00 86.94 1098 ASP A C 1
ATOM 8708 O O . ASP A 1 1098 ? -23.389 -22.863 10.659 1.00 86.94 1098 ASP A O 1
ATOM 8712 N N . TYR A 1 1099 ? -22.429 -24.827 10.219 1.00 89.38 1099 TYR A N 1
ATOM 8713 C CA . TYR A 1 1099 ? -21.333 -24.605 11.188 1.00 89.38 1099 TYR A CA 1
ATOM 8714 C C . TYR A 1 1099 ? -20.246 -23.663 10.655 1.00 89.38 1099 TYR A C 1
ATOM 8716 O O . TYR A 1 1099 ? -20.055 -22.598 11.237 1.00 89.38 1099 TYR A O 1
ATOM 8724 N N . PHE A 1 1100 ? -19.537 -24.006 9.570 1.00 87.88 1100 PHE A N 1
ATOM 8725 C CA . PHE A 1 1100 ? -18.375 -23.205 9.146 1.00 87.88 1100 PHE A CA 1
ATOM 8726 C C . PHE A 1 1100 ? -18.714 -21.741 8.809 1.00 87.88 1100 PHE A C 1
ATOM 8728 O O . PHE A 1 1100 ? -18.057 -20.871 9.380 1.00 87.88 1100 PHE A O 1
ATOM 8735 N N . PRO A 1 1101 ? -19.757 -21.422 8.014 1.00 85.12 1101 PRO A N 1
ATOM 8736 C CA . PRO A 1 1101 ? -20.123 -20.030 7.744 1.00 85.12 1101 PRO A CA 1
ATOM 8737 C C . PRO A 1 1101 ? -20.531 -19.247 8.997 1.00 85.12 1101 PRO A C 1
ATOM 8739 O O . PRO A 1 1101 ? -20.304 -18.047 9.061 1.00 85.12 1101 PRO A O 1
ATOM 8742 N N . ARG A 1 1102 ? -21.094 -19.898 10.028 1.00 78.81 1102 ARG A N 1
ATOM 8743 C CA . ARG A 1 1102 ? -21.509 -19.222 11.272 1.00 78.81 1102 ARG A CA 1
ATOM 8744 C C . ARG A 1 1102 ? -20.371 -18.907 12.238 1.00 78.81 1102 ARG A C 1
ATOM 8746 O O . ARG A 1 1102 ? -20.585 -18.066 13.111 1.00 78.81 1102 ARG A O 1
ATOM 8753 N N . LEU A 1 1103 ? -19.193 -19.521 12.090 1.00 77.75 1103 LEU A N 1
ATOM 8754 C CA . LEU A 1 1103 ? -18.044 -19.321 12.989 1.00 77.75 1103 LEU A CA 1
ATOM 8755 C C . LEU A 1 1103 ? -17.739 -17.841 13.239 1.00 77.75 1103 LEU A C 1
ATOM 8757 O O . LEU A 1 1103 ? -17.525 -17.441 14.382 1.00 77.75 1103 LEU A O 1
ATOM 8761 N N . SER A 1 1104 ? -17.777 -17.047 12.172 1.00 72.88 1104 SER A N 1
ATOM 8762 C CA . SER A 1 1104 ? -17.448 -15.621 12.169 1.00 72.88 1104 SER A CA 1
ATOM 8763 C C . SER A 1 1104 ? -18.551 -14.713 12.740 1.00 72.88 1104 SER A C 1
ATOM 8765 O O . SER A 1 1104 ? -18.284 -13.547 13.002 1.00 72.88 1104 SER A O 1
ATOM 8767 N N . TYR A 1 1105 ? -19.762 -15.242 12.968 1.00 67.62 1105 TYR A N 1
ATOM 8768 C CA . TYR A 1 1105 ? -20.926 -14.512 13.501 1.00 67.62 1105 TYR A CA 1
ATOM 8769 C C . TYR A 1 1105 ? -21.246 -14.914 14.948 1.00 67.62 1105 TYR A C 1
ATOM 8771 O O . TYR A 1 1105 ? -21.372 -14.070 15.829 1.00 67.62 1105 TYR A O 1
ATOM 8779 N N . ASP A 1 1106 ? -21.399 -16.220 15.196 1.00 70.19 1106 ASP A N 1
ATOM 8780 C CA . ASP A 1 1106 ? -21.788 -16.767 16.501 1.00 70.19 1106 ASP A CA 1
ATOM 8781 C C . ASP A 1 1106 ? -20.554 -16.977 17.416 1.00 70.19 1106 ASP A C 1
ATOM 8783 O O . ASP A 1 1106 ? -20.686 -16.966 18.640 1.00 70.19 1106 ASP A O 1
ATOM 8787 N N . GLY A 1 1107 ? -19.353 -17.182 16.851 1.00 68.75 1107 GLY A N 1
ATOM 8788 C CA . GLY A 1 1107 ? -18.149 -17.628 17.570 1.00 68.75 1107 GLY A CA 1
ATOM 8789 C C . GLY A 1 1107 ? -18.147 -19.145 17.819 1.00 68.75 1107 GLY A C 1
ATOM 8790 O O . GLY A 1 1107 ? -19.202 -19.761 17.998 1.00 68.75 1107 GLY A O 1
ATOM 8791 N N . TRP A 1 1108 ? -16.980 -19.801 17.812 1.00 80.69 1108 TRP A N 1
ATOM 8792 C CA . TRP A 1 1108 ? -16.915 -21.262 17.603 1.00 80.69 1108 TRP A CA 1
ATOM 8793 C C . TRP A 1 1108 ? -17.642 -22.111 18.664 1.00 80.69 1108 TRP A C 1
ATOM 8795 O O . TRP A 1 1108 ? -18.385 -23.023 18.300 1.00 80.69 1108 TRP A O 1
ATOM 8805 N N . GLU A 1 1109 ? -17.523 -21.804 19.964 1.00 81.56 1109 GLU A N 1
ATOM 8806 C CA . GLU A 1 1109 ? -18.215 -22.566 21.025 1.00 81.56 1109 GLU A CA 1
ATOM 8807 C C . GLU A 1 1109 ? -19.745 -22.404 20.979 1.00 81.56 1109 GLU A C 1
ATOM 8809 O O . GLU A 1 1109 ? -20.491 -23.345 21.272 1.00 81.56 1109 GLU A O 1
ATOM 8814 N N . VAL A 1 1110 ? -20.225 -21.214 20.608 1.00 79.38 1110 VAL A N 1
ATOM 8815 C CA . VAL A 1 1110 ? -21.658 -20.914 20.478 1.00 79.38 1110 VAL A CA 1
ATOM 8816 C C . VAL A 1 1110 ? -22.206 -21.572 19.215 1.00 79.38 1110 VAL A C 1
ATOM 8818 O O . VAL A 1 1110 ? -23.232 -22.246 19.281 1.00 79.38 1110 VAL A O 1
ATOM 8821 N N . THR A 1 1111 ? -21.477 -21.468 18.102 1.00 84.44 1111 THR A N 1
ATOM 8822 C CA . THR A 1 1111 ? -21.793 -22.127 16.828 1.00 84.44 1111 THR A CA 1
ATOM 8823 C C . THR A 1 1111 ? -21.896 -23.641 17.008 1.00 84.44 1111 THR A C 1
ATOM 8825 O O . THR A 1 1111 ? -22.897 -24.248 16.627 1.00 84.44 1111 THR A O 1
ATOM 8828 N N . PHE A 1 1112 ? -20.909 -24.251 17.675 1.00 91.06 1112 PHE A N 1
ATOM 8829 C CA . PHE A 1 1112 ? -20.881 -25.686 17.967 1.00 91.06 1112 PHE A CA 1
ATOM 8830 C C . PHE A 1 1112 ? -22.133 -26.111 18.739 1.00 91.06 1112 PHE A C 1
ATOM 8832 O O . PHE A 1 1112 ? -22.806 -27.084 18.395 1.00 91.06 1112 PHE A O 1
ATOM 8839 N N . LYS A 1 1113 ? -22.495 -25.331 19.758 1.00 90.00 1113 LYS A N 1
ATOM 8840 C CA . LYS A 1 1113 ? -23.677 -25.579 20.579 1.00 90.00 1113 LYS A CA 1
ATOM 8841 C C . LYS A 1 1113 ? -24.990 -25.379 19.826 1.00 90.00 1113 LYS A C 1
ATOM 8843 O O . LYS A 1 1113 ? -25.918 -26.157 20.044 1.00 90.00 1113 LYS A O 1
ATOM 8848 N N . ASN A 1 1114 ? -25.069 -24.376 18.955 1.00 87.62 1114 ASN A N 1
ATOM 8849 C CA . ASN A 1 1114 ? -26.252 -24.070 18.153 1.00 87.62 1114 ASN A CA 1
ATOM 8850 C C . ASN A 1 1114 ? -26.515 -25.148 17.088 1.00 87.62 1114 ASN A C 1
ATOM 8852 O O . ASN A 1 1114 ? -27.660 -25.569 16.928 1.00 87.62 1114 ASN A O 1
ATOM 8856 N N . VAL A 1 1115 ? -25.471 -25.617 16.395 1.00 90.12 1115 VAL A N 1
ATOM 8857 C CA . VAL A 1 1115 ? -25.584 -26.595 15.298 1.00 90.12 1115 VAL A CA 1
ATOM 8858 C C . VAL A 1 1115 ? -25.701 -28.034 15.810 1.00 90.12 1115 VAL A C 1
ATOM 8860 O O . VAL A 1 1115 ? -26.516 -28.806 15.305 1.00 90.12 1115 VAL A O 1
ATOM 8863 N N . PHE A 1 1116 ? -24.920 -28.419 16.825 1.00 92.38 1116 PHE A N 1
ATOM 8864 C CA . PHE A 1 1116 ? -24.858 -29.811 17.291 1.00 92.38 1116 PHE A CA 1
ATOM 8865 C C . PHE A 1 1116 ? -25.728 -30.108 18.531 1.00 92.38 1116 PHE A C 1
ATOM 8867 O O . PHE A 1 1116 ? -25.807 -31.268 18.940 1.00 92.38 1116 PHE A O 1
ATOM 8874 N N . ASP A 1 1117 ? -26.399 -29.111 19.127 1.00 90.69 1117 ASP A N 1
ATOM 8875 C CA . ASP A 1 1117 ? -27.213 -29.234 20.359 1.00 90.69 1117 ASP A CA 1
ATOM 8876 C C . ASP A 1 1117 ? -26.427 -29.908 21.510 1.00 90.69 1117 ASP A C 1
ATOM 8878 O O . ASP A 1 1117 ? -26.870 -30.896 22.107 1.00 90.69 1117 ASP A O 1
ATOM 8882 N N . LEU A 1 1118 ? -25.195 -29.423 21.743 1.00 89.88 1118 LEU A N 1
ATOM 8883 C CA . LEU A 1 1118 ? -24.205 -29.922 22.717 1.00 89.88 1118 LEU A CA 1
ATOM 8884 C C . LEU A 1 1118 ? -23.226 -28.824 23.150 1.00 89.88 1118 LEU A C 1
ATOM 8886 O O . LEU A 1 1118 ? -22.702 -28.104 22.310 1.00 89.88 1118 LEU A O 1
ATOM 8890 N N . THR A 1 1119 ? -22.856 -28.760 24.430 1.00 90.69 1119 THR A N 1
ATOM 8891 C CA . THR A 1 1119 ? -21.601 -28.083 24.818 1.00 90.69 1119 THR A CA 1
ATOM 8892 C C . THR A 1 1119 ? -20.377 -28.962 24.526 1.00 90.69 1119 THR A C 1
ATOM 8894 O O . THR A 1 1119 ? -20.499 -30.183 24.407 1.00 90.69 1119 THR A O 1
ATOM 8897 N N . MET A 1 1120 ? -19.176 -28.371 24.457 1.00 88.12 1120 MET A N 1
ATOM 8898 C CA . MET A 1 1120 ? -17.940 -29.126 24.195 1.00 88.12 1120 MET A CA 1
ATOM 8899 C C . MET A 1 1120 ? -17.683 -30.253 25.206 1.00 88.12 1120 MET A C 1
ATOM 8901 O O . MET A 1 1120 ? -17.311 -31.358 24.811 1.00 88.12 1120 MET A O 1
ATOM 8905 N N . ASP A 1 1121 ? -17.919 -30.015 26.500 1.00 90.31 1121 ASP A N 1
ATOM 8906 C CA . ASP A 1 1121 ? -17.761 -31.046 27.536 1.00 90.31 1121 ASP A CA 1
ATOM 8907 C C . ASP A 1 1121 ? -18.755 -32.206 27.364 1.00 90.31 1121 ASP A C 1
ATOM 8909 O O . ASP A 1 1121 ? -18.369 -33.369 27.510 1.00 90.31 1121 ASP A O 1
ATOM 8913 N N . GLU A 1 1122 ? -20.011 -31.907 27.009 1.00 93.75 1122 GLU A N 1
ATOM 8914 C CA . GLU A 1 1122 ? -21.038 -32.917 26.719 1.00 93.75 1122 GLU A CA 1
ATOM 8915 C C . GLU A 1 1122 ? -20.694 -33.717 25.458 1.00 93.75 1122 GLU A C 1
ATOM 8917 O O . GLU A 1 1122 ? -20.812 -34.944 25.470 1.00 93.75 1122 GLU A O 1
ATOM 8922 N N . PHE A 1 1123 ? -20.200 -33.057 24.402 1.00 95.50 1123 PHE A N 1
ATOM 8923 C CA . PHE A 1 1123 ? -19.677 -33.731 23.214 1.00 95.50 1123 PHE A CA 1
ATOM 8924 C C . PHE A 1 1123 ? -18.552 -34.706 23.576 1.00 95.50 1123 PHE A C 1
ATOM 8926 O O . PHE A 1 1123 ? -18.628 -35.877 23.206 1.00 95.50 1123 PHE A O 1
ATOM 8933 N N . TYR A 1 1124 ? -17.526 -34.264 24.311 1.00 94.44 1124 TYR A N 1
ATOM 8934 C CA . TYR A 1 1124 ? -16.393 -35.134 24.625 1.00 94.44 1124 TYR A CA 1
ATOM 8935 C C . TYR A 1 1124 ? -16.810 -36.336 25.494 1.00 94.44 1124 TYR A C 1
ATOM 8937 O O . TYR A 1 1124 ? -16.282 -37.430 25.295 1.00 94.44 1124 TYR A O 1
ATOM 8945 N N . ASP A 1 1125 ? -17.768 -36.174 26.415 1.00 93.94 1125 ASP A N 1
ATOM 8946 C CA . ASP A 1 1125 ? -18.311 -37.282 27.217 1.00 93.94 1125 ASP A CA 1
ATOM 8947 C C . ASP A 1 1125 ? -19.186 -38.248 26.392 1.00 93.94 1125 ASP A C 1
ATOM 8949 O O . ASP A 1 1125 ? -19.054 -39.469 26.542 1.00 93.94 1125 ASP A O 1
ATOM 8953 N N . GLU A 1 1126 ? -20.049 -37.752 25.493 1.00 95.50 1126 GLU A N 1
ATOM 8954 C CA . GLU A 1 1126 ? -20.824 -38.617 24.589 1.00 95.50 1126 GLU A CA 1
ATOM 8955 C C . GLU A 1 1126 ? -19.919 -39.334 23.569 1.00 95.50 1126 GLU A C 1
ATOM 8957 O O . GLU A 1 1126 ? -20.129 -40.519 23.284 1.00 95.50 1126 GLU A O 1
ATOM 8962 N N . PHE A 1 1127 ? -18.870 -38.669 23.074 1.00 95.06 1127 PHE A N 1
ATOM 8963 C CA . PHE A 1 1127 ? -17.925 -39.222 22.105 1.00 95.06 1127 PHE A CA 1
ATOM 8964 C C . PHE A 1 1127 ? -16.964 -40.255 22.721 1.00 95.06 1127 PHE A C 1
ATOM 8966 O O . PHE A 1 1127 ? -16.770 -41.327 22.141 1.00 95.06 1127 PHE A O 1
ATOM 8973 N N . ASP A 1 1128 ? -16.432 -40.028 23.930 1.00 92.12 1128 ASP A N 1
ATOM 8974 C CA . ASP A 1 1128 ? -15.659 -41.049 24.658 1.00 92.12 1128 ASP A CA 1
ATOM 8975 C C . ASP A 1 1128 ? -16.506 -42.312 24.907 1.00 92.12 1128 ASP A C 1
ATOM 8977 O O . ASP A 1 1128 ? -16.038 -43.441 24.699 1.00 92.12 1128 ASP A O 1
ATOM 8981 N N . ALA A 1 1129 ? -17.776 -42.135 25.293 1.00 93.00 1129 ALA A N 1
ATOM 8982 C CA . ALA A 1 1129 ? -18.728 -43.228 25.480 1.00 93.00 1129 ALA A CA 1
ATOM 8983 C C . ALA A 1 1129 ? -19.113 -43.922 24.157 1.00 93.00 1129 ALA A C 1
ATOM 8985 O O . ALA A 1 1129 ? -19.385 -45.128 24.146 1.00 93.00 1129 ALA A O 1
ATOM 8986 N N . PHE A 1 1130 ? -19.110 -43.199 23.034 1.00 94.25 1130 PHE A N 1
ATOM 8987 C CA . PHE A 1 1130 ? -19.254 -43.762 21.693 1.00 94.25 1130 PHE A CA 1
ATOM 8988 C C . PHE A 1 1130 ? -18.029 -44.588 21.273 1.00 94.25 1130 PHE A C 1
ATOM 8990 O O . PHE A 1 1130 ? -18.194 -45.702 20.772 1.00 94.25 1130 PHE A O 1
ATOM 8997 N N . LEU A 1 1131 ? -16.803 -44.119 21.528 1.00 91.25 1131 LEU A N 1
ATOM 8998 C CA . LEU A 1 1131 ? -15.565 -44.839 21.198 1.00 91.25 1131 LEU A CA 1
ATOM 8999 C C . LEU A 1 1131 ? -15.429 -46.195 21.931 1.00 91.25 1131 LEU A C 1
ATOM 9001 O O . LEU A 1 1131 ? -14.783 -47.118 21.420 1.00 91.25 1131 LEU A O 1
ATOM 9005 N N . ASP A 1 1132 ? -16.099 -46.365 23.074 1.00 90.00 1132 ASP A N 1
ATOM 9006 C CA . ASP A 1 1132 ? -16.174 -47.630 23.819 1.00 90.00 1132 ASP A CA 1
ATOM 9007 C C . ASP A 1 1132 ? -17.182 -48.661 23.247 1.00 90.00 1132 ASP A C 1
ATOM 9009 O O . ASP A 1 1132 ? -17.166 -49.832 23.646 1.00 90.00 1132 ASP A O 1
ATOM 9013 N N . GLN A 1 1133 ? -18.029 -48.286 22.280 1.00 93.94 1133 GLN A N 1
ATOM 9014 C CA . GLN A 1 1133 ? -19.030 -49.176 21.665 1.00 93.94 1133 GLN A CA 1
ATOM 9015 C C . GLN A 1 1133 ? -18.405 -50.298 20.795 1.00 93.94 1133 GLN A C 1
ATOM 9017 O O . GLN A 1 1133 ? -17.206 -50.285 20.505 1.00 93.94 1133 GLN A O 1
ATOM 9022 N N . PRO A 1 1134 ? -19.172 -51.324 20.368 1.00 94.50 1134 PRO A N 1
ATOM 9023 C CA . PRO A 1 1134 ? -18.743 -52.282 19.348 1.00 94.50 1134 PRO A CA 1
ATOM 9024 C C . PRO A 1 1134 ? -18.501 -51.612 17.989 1.00 94.50 1134 PRO A C 1
ATOM 9026 O O . PRO A 1 1134 ? -19.273 -50.750 17.571 1.00 94.50 1134 PRO A O 1
ATOM 9029 N N . ILE A 1 1135 ? -17.490 -52.083 17.253 1.00 92.19 1135 ILE A N 1
ATOM 9030 C CA . ILE A 1 1135 ? -17.125 -51.558 15.924 1.00 92.19 1135 ILE A CA 1
ATOM 9031 C C . ILE A 1 1135 ? -18.308 -51.631 14.948 1.00 92.19 1135 ILE A C 1
ATOM 9033 O O . ILE A 1 1135 ? -18.492 -50.736 14.136 1.00 92.19 1135 ILE A O 1
ATOM 9037 N N . GLU A 1 1136 ? -19.156 -52.654 15.041 1.00 92.69 1136 GLU A N 1
ATOM 9038 C CA . GLU A 1 1136 ? -20.346 -52.804 14.196 1.00 92.69 1136 GLU A CA 1
ATOM 9039 C C . GLU A 1 1136 ? -21.462 -51.784 14.491 1.00 92.69 1136 GLU A C 1
ATOM 9041 O O . GLU A 1 1136 ? -22.374 -51.651 13.682 1.00 92.69 1136 GLU A O 1
ATOM 9046 N N . GLN A 1 1137 ? -21.417 -51.092 15.636 1.00 92.81 1137 GLN A N 1
ATOM 9047 C CA . GLN A 1 1137 ? -22.305 -49.962 15.947 1.00 92.81 1137 GLN A CA 1
ATOM 9048 C C . GLN A 1 1137 ? -21.663 -48.637 15.524 1.00 92.81 1137 GLN A C 1
ATOM 9050 O O . GLN A 1 1137 ? -22.345 -47.782 14.977 1.00 92.81 1137 GLN A O 1
ATOM 9055 N N . GLN A 1 1138 ? -20.343 -48.518 15.684 1.00 93.75 1138 GLN A N 1
ATOM 9056 C CA . GLN A 1 1138 ? -19.559 -47.355 15.262 1.00 93.75 1138 GLN A CA 1
ATOM 9057 C C . GLN A 1 1138 ? -19.575 -47.190 13.734 1.00 93.75 1138 GLN A C 1
ATOM 9059 O O . GLN A 1 1138 ? -19.978 -46.153 13.230 1.00 93.75 1138 GLN A O 1
ATOM 9064 N N . MET A 1 1139 ? -19.276 -48.250 12.978 1.00 95.69 1139 MET A N 1
ATOM 9065 C CA . MET A 1 1139 ? -19.348 -48.256 11.507 1.00 95.69 1139 MET A CA 1
ATOM 9066 C C . MET A 1 1139 ? -20.764 -48.047 10.941 1.00 95.69 1139 MET A C 1
ATOM 9068 O O . MET A 1 1139 ? -20.903 -47.848 9.740 1.00 95.69 1139 MET A O 1
ATOM 9072 N N . ALA A 1 1140 ? -21.815 -48.134 11.764 1.00 94.62 1140 ALA A N 1
ATOM 9073 C CA . ALA A 1 1140 ? -23.202 -47.987 11.322 1.00 94.62 1140 ALA A CA 1
ATOM 9074 C C . ALA A 1 1140 ? -23.715 -46.535 11.356 1.00 94.62 1140 ALA A C 1
ATOM 9076 O O . ALA A 1 1140 ? -24.879 -46.324 11.023 1.00 94.62 1140 ALA A O 1
ATOM 9077 N N . ILE A 1 1141 ? -22.877 -45.574 11.770 1.00 94.62 1141 ILE A N 1
ATOM 9078 C CA . ILE A 1 1141 ? -23.196 -44.136 11.751 1.00 94.62 1141 ILE A CA 1
ATOM 9079 C C . ILE A 1 1141 ? -22.704 -43.431 10.481 1.00 94.62 1141 ILE A C 1
ATOM 9081 O O . ILE A 1 1141 ? -23.063 -42.286 10.239 1.00 94.62 1141 ILE A O 1
ATOM 9085 N N . LEU A 1 1142 ? -21.842 -44.089 9.701 1.00 94.06 1142 LEU A N 1
ATOM 9086 C CA . LEU A 1 1142 ? -21.276 -43.503 8.490 1.00 94.06 1142 LEU A CA 1
ATOM 9087 C C . LEU A 1 1142 ? -22.353 -43.405 7.391 1.00 94.06 1142 LEU A C 1
ATOM 9089 O O . LEU A 1 1142 ? -23.095 -44.383 7.228 1.00 94.06 1142 LEU A O 1
ATOM 9093 N N . PRO A 1 1143 ? -22.421 -42.285 6.646 1.00 82.25 1143 PRO A N 1
ATOM 9094 C CA . PRO A 1 1143 ? -23.305 -42.127 5.487 1.00 82.25 1143 PRO A CA 1
ATOM 9095 C C . PRO A 1 1143 ? -23.016 -43.130 4.349 1.00 82.25 1143 PRO A C 1
ATOM 9097 O O . PRO A 1 1143 ? -21.855 -43.595 4.216 1.00 82.25 1143 PRO A O 1
#

Sequence (1143 aa):
MKTLLLLPKLFVTICILILVACNTSASDTKNSETSQSENLDSEHVESVQMPEKENWKTFEDRRSGITFSHPADWKVIIEDDIVIFEASFGHLIFHNISVPADELHVNAEEMFEQDDNYVEASRTQYSKPDRYMSIGKFKDGPSSIVQFLVAYPEYGLMHWELIFDQEDYDPETIYFVEDLIAAVRFTNVKNQDGLSVTDSDSQIETLDVKDNVSVSDSDFVGKETWYTPNLDVLLEHPKIACLNEHFSMFVDVFGVYVVATSDAPINYVVHTANVLAQYIDNDADGMPDDLAVLDHLVDNKFVVPVWSGGGFFGDSDEEKFFEKIRGTDCEDSVRMGASMYYDMDEWALGGMQQAGTWDTNLEEVWHVISNGWYESYPGYFGVSERIPSMLTDAMDVARGGKFISTPERYPENAWYTYDDESCQYDCMASEYFYWVLMANLDALDPAFTDKCDSSEDEWYVCTQAQLAQVDPLAHSLLNDYDFALPTTIPDGNYLPSANYSDKDIIEDKQIDKEDVDTVVTSSKADWHTPDMEIITEHPEISCLNDVFGTFIDVFGVYVIAPSNIPIEFVLHTANVLAEYIDNDEDGMPDDQAVLARMIDSNLVMPVWTEEIREAFWPSVKGTYCEDNIRTSASMYYGGDEWALGGIESAGTWDTNLEEVWHIVTGGGWAIEYPEYFGLFESSNSLLGQAMDKARGGRFSSVPTKYPDSAWYTNEEGEYPNQSNEYLYWIMMTNLGALDPSLTNKCETSNPEWKVCTKEQLSQIDPLAHSLLNDYDFALPTIIPNGTYTPSKNYLENESISSEPIHSVILKGQSCVDEDIPRHKVQMTDALIDCLIEASKSEDPPVVLSGQSMDESVVRQVEEALDYGVELLGSWGPVYNVLVGINDPDSFVLAHQICSIYHTNGHEWFGHEPPGDPTLEGCIENIGTTFSNYDCCGAVHNPPAPLHPVALQSVLYSGADVSGAEGRLPITVLHEYVHVFQNAQTVWPNELDSDENGRIRVYNHGAVWLEEGSAEFFAQYFAGQKGWGDYQANMKRNLLSARDVRSRWGLSLRDVVTRDGQARVRELCDCGGQLYYETGTWAAAWLVNRSGIDEFLFDYFPRLSYDGWEVTFKNVFDLTMDEFYDEFDAFLDQPIEQQMAILP

pLDDT: mean 73.78, std 21.52, range [21.41, 97.81]

Foldseek 3Di:
DPVPVVPVPVVVVPVCVVCPVVPDDDDDDYDDDDDDDDDDDDDDDDDDDDDDPVQKDWDADPPLQKIFIDGNVWDWDDDDFKIWTDDPFFIKIKGADADALVCQVVVVCCVPPPPPQWDWPDWDFDPPQTKIWTWTDGNPDAATKIWIWTADSVRGIIIMITGGPHHDDDPVVVVVVVVRVVRMDGRDDDDPPDPDDDDDDDDDDDDDPDDPPDDDVVNVPDDDDFFQFPQDFAQADPPDRVLNVQFGTWGQQSQAIETEHPVDDVLVSLLLSLQLNCFQPVVQQRHGLDPQLVVVLNQQAEYEYEWADLPPPDDTSVVVSVVPCVPPPCVRRHDQQFYHHRPPDDPQQQALQVRVADHCSLPRSLSSSCVSVQVSPVQAQNQDPVRDHLLLVLLCVLQPHDDQFADPDTDPLHQAHDDDRVDGSSRSSSVSLSLLVQQALLVQPPVRYCVLVVCRVGHNRRHLVSCCVSRVSSNCSVPVDPGSGRNHRRRSQNWRFNNPDPDVSDPDDDDDDDDPDPDDDDDFDAFFQWPQDWAQADPPQRLLNVAWGTWGGQRLAIETEHPPFPVLVSLLLSLLLNCFQPVVQQRHGLDVQLVRQLNQQQEYEYEYAPVSVVVSQVVCPPHCVVPRHDAQFYHHRVPDDDQQQALQVRQEDHCSLPRSLSSSLVRGVCVRPVQAQPQDPVSVHLLQVLLCVLQVHDDQAQDPDTDPLHQAHDNDDGRSVSSSNSLSLLLCQQLQVQAVVRYCVCVVCRVGHNHRHLVSCCVSRVSSNCSQPVPPRSGHNHNRRSPRDNDPPPDDDDDDDDDDDDDADDDPDFLDDPVDDQVNDDLDPSLLVRLLVRQFDPDQAAEAEAPPDDVLLVVLLVVLSVLLCVPQNGGFNEYEYEAAAQGPCLLVSQLVVLCVQVVVQFAFDDDDDPDDRDSVNSSCVRSVCLHPDQDKAKDFTQRFASHHRHHIYIYHRNSVVCSVVLNNSLVSQLRSLLSSLSSLFHGGHDPDHPPDFDFDFLHLFFLLSSQQLSLQVSLVSCVVVPSDDSLVLLLVLLVLQLVCCVPQVDASVQRRTVVSLVVVVVVDPCSCSHSHSVSVLLNLVQCLQQHDCLCSPQQSNCSSPLTNQRSCCVSRVDGPVRSRVVSVVLSPDDPVVSSVSGD

Radius of gyration: 40.07 Å; chains: 1; bounding box: 85×96×122 Å

Secondary structure (DSSP, 8-state):
----SS-S-SSSTTTTGGGSSTT-----------------PPPPPPP-PPPPGGGEEEEE-TTT-EEEEEETTSEEEE-SSEEEEE-SSEEEEEEEE---GGGHHHHHHHHHHS-TTEEEEEEEEETTTTEEEEEEEETTSSS-EEEEEEEETTTEEEEEEEEESSSSPPHHHHHHHHHHHHT-EE-----SS---------PPP---S-------GGG-------------EESS-SS-TTTTTT--EEEEETTEEEEE-TTS-HHHHHHHHHHHHHHHSSS-SSS-S-HHHHHHHHHTTBEEEEE---TTTS--HHHHHHHHSTTSHHHHH-B-S--EETTTS---TT-HHHHSS--THHHHHHHHHHHHHHHHSTTTT---TTS--HHHHHHHHHTTS--SB--SS--TT-SB----SS-BHHHHHHHHHHHHHHHHTTTT-TTT-SHHHHSTTTB---SHHHHHHH-HHHHHHHHSS------S---S-----TT-S--SSSS--------S------------------BSS-SS-GGGTTT---EEEETTEEEE--TTS-HHHHHHHHHHHHHHHSSS-SSS-S-HHHHHHHHHTTBEEEEE-HHHHHHHHHHHTTSHHHHS-B-S--EETTTS---TT-HHHHSS--THHHHHHHHHIIIIIHHHSHHHH--STTS--HHHHHHHHHTTS--SS--SS--TT-SB--SSS-HHHHHHHHHHHHHHHHSSTT-TTT-SHHHHSTTTB---SHHHHHHH-HHHHHHTTSS------SPP-S---------S-----S--------SSS-SS-TTS-GGG----HHHHHHHHHTTB-SSPPEEEE-TTS-HHHHHHHHHHHHHHHHHH--BS-EEEEEE-TT-TTHHHHHHHHHHHHHHTT-PPPS---SS---HHHHHHHHHHHHTT---EEEEEE-SSTT----EEEEEEETHHHHHHTT-HHHHHHHHHHHHHHHHT----S---SS-TT---TTS--SHHHHHHHHHHHHHHHHHHHTSS-HHHHHHHHHHHHHHHHHHH---GGGSSSHHHHHHHHHH-TTSHIIIIIIHHHHHHHHHHHS-SHIIIIIIHHHHHHH-HHHHHHHHHSS-HHHHHHHHHHHHTS-HHHHTTS--